Protein 6MX6 (pdb70)

Foldseek 3Di:
DFFFPFWFAFLVGDIDTQLRDDFQGWFAFLVSHTKGWHDKDKDKDFWKWWDWPDPDDITTGHQQFWAWWWFAPVGTDTDIDGNVRLVPDDVVRNQRIWWAFRPCVGTIGTDDMGTHDGMGMDMDTAIDDPQWGAGSVRGIGGD/DFFFPFWFAFLVGDIDTQVPQDQQGWFAFLVSDIKGWHDKDKDKDWWKWWAWPDPDDITTGHQQFKAWWWFADVRTDTDIDGNVRLVPDDVVRNQRIFWAFRVCVGTIGTDDMDTDDGMGMDMDTFIDDPQWGATSRRTIGGD/DFFWQFWFAFLVGDIDTQLRDDFQGWFAFLVSHTKGWHDKDKDKFFWKWWDWPDPDDITTGHQQFKAWWWFFDVGTDTDIDGNVRLVPDDVVRNQRIWWAFRPCVRTIGTPDMDTHDGMGMDMDTAIDDPQWGATSVRTIGGD/DFFFPFWFAFLVRDIDTQLRQDAQGWFAFLVSHTKGWHDKDKDKFFWKWWDFPDPDDITTGHQQFKAWWWFAVVRTDTDIDGNVRLVPDDVVRNQRIWWAFHDCVGTIGTDDMDTHPGMGMDMDTAIDDPQWGAGSVRTIGGD/DFFFPFWFAFLVLDIDTQVRQDAQGWFAFLVSHIKGWHDKDKDKFFWKWWDWPDPDDITTGHQQFWAWWWFAVVRTDTDIDGNVRLVPDDVVRNQRIFWAFRVCVGTIGTPDMGTHDGMGMDMDTAIDDPQWGATSVRGIGGD/DFFFPFWFAFLVGDIDTQLRDDAQGWFAFLVSDTKGWHDKDKDKFFWKWWDFPDPDDITTGHQQFWAWWWFADVRTDTDIDGNVVLVPDDVVRNQRIFWAFRPCVRTIGTPDMDTHPGMGMDMDTAIDDPQWGAGSVRGIGGD

Radius of gyration: 28.95 Å; Cα contacts (8 Å, |Δi|>4): 2302; chains: 6; bounding box: 79×75×74 Å

Organism: Cryptococcus neoformans (strain H99 / ATCC 208821 / CBS 10515 / FGSC 9487) (NCBI:txid235443)

B-factor: mean 30.39, std 11.96, range [11.24, 116.27]

Structure (mmCIF, N/CA/C/O backbone):
data_6MX6
#
_entry.id   6MX6
#
_cell.length_a   63.153
_cell.length_b   63.226
_cell.length_c   80.204
_cell.angle_alpha   103.320
_cell.angle_beta   95.530
_cell.angle_gamma   117.340
#
_symmetry.space_group_name_H-M   'P 1'
#
loop_
_entity.id
_entity.type
_entity.pdbx_description
1 polymer 'Pre-mRNA-processing-splicing factor 8'
2 water water
#
loop_
_atom_site.group_PDB
_atom_site.id
_atom_site.type_symbol
_atom_site.label_atom_id
_atom_site.label_alt_id
_atom_site.label_comp_id
_atom_site.label_asym_id
_atom_site.label_entity_id
_atom_site.label_seq_id
_atom_site.pdbx_PDB_ins_code
_atom_site.Cartn_x
_atom_site.Cartn_y
_atom_site.Cartn_z
_atom_site.occupancy
_atom_site.B_iso_or_equiv
_atom_site.auth_seq_id
_atom_site.auth_comp_id
_atom_site.auth_asym_id
_atom_site.auth_atom_id
_atom_site.pdbx_PDB_model_num
ATOM 1 N N . CYS A 1 5 ? -59.749 78.452 69.213 1.00 26.32 1 CYS A N 1
ATOM 2 C CA . CYS A 1 5 ? -59.465 77.079 68.816 1.00 19.40 1 CYS A CA 1
ATOM 3 C C . CYS A 1 5 ? -60.756 76.367 68.384 1.00 19.86 1 CYS A C 1
ATOM 4 O O . CYS A 1 5 ? -61.844 76.808 68.744 1.00 19.10 1 CYS A O 1
ATOM 7 N N . LEU A 1 6 ? -60.637 75.258 67.651 1.00 15.71 2 LEU A N 1
ATOM 8 C CA . LEU A 1 6 ? -61.769 74.679 66.932 1.00 14.21 2 LEU A CA 1
ATOM 9 C C . LEU A 1 6 ? -62.024 73.240 67.351 1.00 15.49 2 LEU A C 1
ATOM 10 O O . LEU A 1 6 ? -61.101 72.507 67.707 1.00 15.76 2 LEU A O 1
ATOM 15 N N . GLN A 1 7 ? -63.288 72.821 67.263 1.00 14.42 3 GLN A N 1
ATOM 16 C CA . GLN A 1 7 ? -63.620 71.448 67.601 1.00 12.71 3 GLN A CA 1
ATOM 17 C C . GLN A 1 7 ? -62.911 70.484 66.668 1.00 14.23 3 GLN A C 1
ATOM 18 O O . GLN A 1 7 ? -62.825 70.718 65.456 1.00 15.48 3 GLN A O 1
ATOM 24 N N . ASN A 1 8 ? -62.390 69.399 67.238 1.00 17.35 4 ASN A N 1
ATOM 25 C CA . ASN A 1 8 ? -61.804 68.349 66.416 1.00 15.36 4 ASN A CA 1
ATOM 26 C C . ASN A 1 8 ? -62.805 67.863 65.375 1.00 21.59 4 ASN A C 1
ATOM 27 O O . ASN A 1 8 ? -63.995 67.688 65.658 1.00 22.02 4 ASN A O 1
ATOM 32 N N . GLY A 1 9 ? -62.308 67.626 64.172 1.00 18.27 5 GLY A N 1
ATOM 33 C CA . GLY A 1 9 ? -63.148 67.246 63.057 1.00 17.84 5 GLY A CA 1
ATOM 34 C C . GLY A 1 9 ? -63.537 68.395 62.162 1.00 24.35 5 GLY A C 1
ATOM 35 O O . GLY A 1 9 ? -64.181 68.166 61.129 1.00 25.09 5 GLY A O 1
ATOM 36 N N . THR A 1 10 ? -63.170 69.620 62.523 1.00 18.54 6 THR A N 1
ATOM 37 C CA . THR A 1 10 ? -63.380 70.756 61.640 1.00 18.11 6 THR A CA 1
ATOM 38 C C . THR A 1 10 ? -62.483 70.609 60.413 1.00 19.92 6 THR A C 1
ATOM 39 O O . THR A 1 10 ? -61.282 70.355 60.535 1.00 19.04 6 THR A O 1
ATOM 43 N N . ARG A 1 11 ? -63.075 70.752 59.227 1.00 20.56 7 ARG A N 1
ATOM 44 C CA . ARG A 1 11 ? -62.371 70.527 57.967 1.00 21.02 7 ARG A CA 1
ATOM 45 C C . ARG A 1 11 ? -61.834 71.850 57.434 1.00 23.77 7 ARG A C 1
ATOM 46 O O . ARG A 1 11 ? -62.605 72.784 57.185 1.00 21.65 7 ARG A O 1
ATOM 54 N N . LEU A 1 12 ? -60.518 71.927 57.251 1.00 18.77 8 LEU A N 1
ATOM 55 C CA . LEU A 1 12 ? -59.828 73.099 56.741 1.00 17.10 8 LEU A CA 1
ATOM 56 C C . LEU A 1 12 ? -59.228 72.795 55.377 1.00 20.23 8 LEU A C 1
ATOM 57 O O . LEU A 1 12 ? -59.169 71.641 54.946 1.00 21.48 8 LEU A O 1
ATOM 62 N N . LEU A 1 13 ? -58.745 73.846 54.713 1.00 22.36 9 LEU A N 1
ATOM 63 C CA . LEU A 1 13 ? -58.137 73.735 53.387 1.00 22.47 9 LEU A CA 1
ATOM 64 C C . LEU A 1 13 ? -56.627 73.910 53.495 1.00 21.71 9 LEU A C 1
ATOM 65 O O . LEU A 1 13 ? -56.152 74.917 54.031 1.00 26.07 9 LEU A O 1
ATOM 70 N N . ARG A 1 14 ? -55.880 72.932 52.986 1.00 25.19 10 ARG A N 1
ATOM 71 C CA . ARG A 1 14 ? -54.450 73.118 52.789 1.00 25.51 10 ARG A CA 1
ATOM 72 C C . ARG A 1 14 ? -54.198 74.139 51.683 1.00 31.44 10 ARG A C 1
ATOM 73 O O . ARG A 1 14 ? -55.077 74.451 50.874 1.00 28.02 10 ARG A O 1
ATOM 81 N N . ALA A 1 15 ? -52.963 74.646 51.635 1.00 29.51 11 ALA A N 1
ATOM 82 C CA . ALA A 1 15 ? -52.617 75.635 50.618 1.00 24.51 11 ALA A CA 1
ATOM 83 C C . ALA A 1 15 ? -52.802 75.102 49.203 1.00 23.67 11 ALA A C 1
ATOM 84 O O . ALA A 1 15 ? -52.985 75.896 48.274 1.00 37.72 11 ALA A O 1
ATOM 86 N N . ASP A 1 16 ? -52.770 73.785 49.017 1.00 30.96 12 ASP A N 1
ATOM 87 C CA . ASP A 1 16 ? -52.937 73.191 47.696 1.00 34.28 12 ASP A CA 1
ATOM 88 C C . ASP A 1 16 ? -54.391 72.880 47.368 1.00 40.97 12 ASP A C 1
ATOM 89 O O . ASP A 1 16 ? -54.670 72.362 46.280 1.00 41.71 12 ASP A O 1
ATOM 94 N N . GLY A 1 17 ? -55.320 73.173 48.277 1.00 39.42 13 GLY A N 1
ATOM 95 C CA . GLY A 1 17 ? -56.729 72.975 48.033 1.00 35.29 13 GLY A CA 1
ATOM 96 C C . GLY A 1 17 ? -57.306 71.687 48.577 1.00 31.34 13 GLY A C 1
ATOM 97 O O . GLY A 1 17 ? -58.533 71.551 48.604 1.00 33.26 13 GLY A O 1
ATOM 98 N N . SER A 1 18 ? -56.473 70.736 48.990 1.00 34.14 14 SER A N 1
ATOM 99 C CA . SER A 1 18 ? -56.982 69.521 49.607 1.00 27.10 14 SER A CA 1
ATOM 100 C C . SER A 1 18 ? -57.410 69.806 51.047 1.00 25.06 14 SER A C 1
ATOM 101 O O . SER A 1 18 ? -57.029 70.816 51.643 1.00 27.59 14 SER A O 1
ATOM 104 N N . GLU A 1 19 ? -58.216 68.907 51.603 1.00 26.51 15 GLU A N 1
ATOM 105 C CA . GLU A 1 19 ? -58.753 69.102 52.945 1.00 25.74 15 GLU A CA 1
ATOM 106 C C . GLU A 1 19 ? -57.837 68.485 53.996 1.00 28.43 15 GLU A C 1
ATOM 107 O O . GLU A 1 19 ? -57.161 67.488 53.748 1.00 25.60 15 GLU A O 1
ATOM 113 N N . VAL A 1 20 ? -57.842 69.080 55.186 1.00 26.30 16 VAL A N 1
ATOM 114 C CA . VAL A 1 20 ? -57.144 68.537 56.351 1.00 27.08 16 VAL A CA 1
ATOM 115 C C . VAL A 1 20 ? -58.005 68.801 57.580 1.00 28.03 16 VAL A C 1
ATOM 116 O O . VAL A 1 20 ? -58.587 69.880 57.717 1.00 22.31 16 VAL A O 1
ATOM 120 N N . LEU A 1 21 ? -58.119 67.809 58.458 1.00 24.01 17 LEU A N 1
ATOM 121 C CA . LEU A 1 21 ? -58.840 68.032 59.705 1.00 24.77 17 LEU A CA 1
ATOM 122 C C . LEU A 1 21 ? -57.979 68.874 60.639 1.00 30.20 17 LEU A C 1
ATOM 123 O O . LEU A 1 21 ? -56.749 68.792 60.619 1.00 25.56 17 LEU A O 1
ATOM 128 N N . VAL A 1 22 ? -58.636 69.711 61.444 1.00 19.73 18 VAL A N 1
ATOM 129 C CA . VAL A 1 22 ? -57.906 70.685 62.250 1.00 17.79 18 VAL A CA 1
ATOM 130 C C . VAL A 1 22 ? -56.904 69.986 63.164 1.00 20.92 18 VAL A C 1
ATOM 131 O O . VAL A 1 22 ? -55.798 70.490 63.394 1.00 25.59 18 VAL A O 1
ATOM 135 N N . GLU A 1 23 ? -57.261 68.812 63.683 1.00 21.08 19 GLU A N 1
ATOM 136 C CA . GLU A 1 23 ? -56.372 68.101 64.594 1.00 25.72 19 GLU A CA 1
ATOM 137 C C . GLU A 1 23 ? -55.222 67.404 63.877 1.00 22.99 19 GLU A C 1
ATOM 138 O O . GLU A 1 23 ? -54.296 66.933 64.548 1.00 28.56 19 GLU A O 1
ATOM 144 N N . ASP A 1 24 ? -55.253 67.329 62.549 1.00 24.00 20 ASP A N 1
ATOM 145 C CA . ASP A 1 24 ? -54.147 66.777 61.773 1.00 27.73 20 ASP A CA 1
ATOM 146 C C . ASP A 1 24 ? -53.175 67.848 61.299 1.00 26.38 20 ASP A C 1
ATOM 147 O O . ASP A 1 24 ? -52.163 67.515 60.675 1.00 28.99 20 ASP A O 1
ATOM 152 N N . VAL A 1 25 ? -53.459 69.119 61.579 1.00 24.20 21 VAL A N 1
ATOM 153 C CA . VAL A 1 25 ? -52.549 70.203 61.227 1.00 24.41 21 VAL A CA 1
ATOM 154 C C . VAL A 1 25 ? -51.320 70.129 62.119 1.00 28.76 21 VAL A C 1
ATOM 155 O O . VAL A 1 25 ? -51.435 70.090 63.349 1.00 30.57 21 VAL A O 1
ATOM 159 N N . GLN A 1 26 ? -50.140 70.114 61.509 1.00 31.12 22 GLN A N 1
ATOM 160 C CA . GLN A 1 26 ? -48.896 70.013 62.259 1.00 29.74 22 GLN A CA 1
ATOM 161 C C . GLN A 1 26 ? -48.030 71.241 62.017 1.00 31.95 22 GLN A C 1
ATOM 162 O O . GLN A 1 26 ? -48.283 72.035 61.111 1.00 30.18 22 GLN A O 1
ATOM 168 N N . GLU A 1 27 ? -46.993 71.383 62.849 1.00 31.59 23 GLU A N 1
ATOM 169 C CA . GLU A 1 27 ? -46.138 72.566 62.810 1.00 33.60 23 GLU A CA 1
ATOM 170 C C . GLU A 1 27 ? -45.555 72.781 61.416 1.00 25.47 23 GLU A C 1
ATOM 171 O O . GLU A 1 27 ? -45.082 71.840 60.773 1.00 29.64 23 GLU A O 1
ATOM 177 N N . GLY A 1 28 ? -45.595 74.031 60.952 1.00 34.17 24 GLY A N 1
ATOM 178 C CA . GLY A 1 28 ? -45.129 74.382 59.624 1.00 29.89 24 GLY A CA 1
ATOM 179 C C . GLY A 1 28 ? -46.100 74.115 58.489 1.00 38.12 24 GLY A C 1
ATOM 180 O O . GLY A 1 28 ? -45.808 74.503 57.350 1.00 36.33 24 GLY A O 1
ATOM 181 N N . ASP A 1 29 ? -47.241 73.473 58.751 1.00 33.51 25 ASP A N 1
ATOM 182 C CA . ASP A 1 29 ? -48.166 73.112 57.680 1.00 35.89 25 ASP A CA 1
ATOM 183 C C . ASP A 1 29 ? -48.678 74.352 56.952 1.00 25.21 25 ASP A C 1
ATOM 184 O O . ASP A 1 29 ? -48.858 75.421 57.537 1.00 29.13 25 ASP A O 1
ATOM 189 N N . GLN A 1 30 ? -48.915 74.197 55.653 1.00 32.10 26 GLN A N 1
ATOM 190 C CA . GLN A 1 30 ? -49.379 75.288 54.810 1.00 27.60 26 GLN A CA 1
ATOM 191 C C . GLN A 1 30 ? -50.892 75.182 54.639 1.00 26.57 26 GLN A C 1
ATOM 192 O O . GLN A 1 30 ? -51.399 74.150 54.187 1.00 28.97 26 GLN A O 1
ATOM 198 N N . LEU A 1 31 ? -51.598 76.241 55.016 1.00 29.25 27 LEU A N 1
ATOM 199 C CA . LEU A 1 31 ? -53.041 76.384 54.881 1.00 29.43 27 LEU A CA 1
ATOM 200 C C . LEU A 1 31 ? -53.368 77.455 53.851 1.00 33.42 27 LEU A C 1
ATOM 201 O O . LEU A 1 31 ? -52.519 78.255 53.452 1.00 32.54 27 LEU A O 1
ATOM 206 N N . LEU A 1 32 ? -54.634 77.496 53.457 1.00 24.53 28 LEU A N 1
ATOM 207 C CA . LEU A 1 32 ? -55.082 78.423 52.430 1.00 23.33 28 LEU A CA 1
ATOM 208 C C . LEU A 1 32 ? -55.644 79.687 53.075 1.00 32.46 28 LEU A C 1
ATOM 209 O O . LEU A 1 32 ? -56.549 79.615 53.916 1.00 28.39 28 LEU A O 1
ATOM 214 N N . GLY A 1 33 ? -55.107 80.843 52.676 1.00 26.98 29 GLY A N 1
ATOM 215 C CA . GLY A 1 33 ? -55.612 82.129 53.105 1.00 26.84 29 GLY A CA 1
ATOM 216 C C . GLY A 1 33 ? -56.784 82.593 52.265 1.00 29.68 29 GLY A C 1
ATOM 217 O O . GLY A 1 33 ? -57.073 82.068 51.183 1.00 26.72 29 GLY A O 1
ATOM 218 N N . PRO A 1 34 ? -57.483 83.613 52.766 1.00 27.80 30 PRO A N 1
ATOM 219 C CA . PRO A 1 34 ? -58.686 84.090 52.059 1.00 29.80 30 PRO A CA 1
ATOM 220 C C . PRO A 1 34 ? -58.391 84.728 50.712 1.00 43.26 30 PRO A C 1
ATOM 221 O O . PRO A 1 34 ? -59.256 84.694 49.827 1.00 38.57 30 PRO A O 1
ATOM 225 N N . ASP A 1 35 ? -57.204 85.312 50.529 1.00 37.00 31 ASP A N 1
ATOM 226 C CA . ASP A 1 35 ? -56.793 85.875 49.246 1.00 37.23 31 ASP A CA 1
ATOM 227 C C . ASP A 1 35 ? -56.212 84.837 48.295 1.00 43.54 31 ASP A C 1
ATOM 228 O O . ASP A 1 35 ? -55.854 85.189 47.166 1.00 55.03 31 ASP A O 1
ATOM 233 N N . GLY A 1 36 ? -56.087 83.581 48.719 1.00 35.30 32 GLY A N 1
ATOM 234 C CA . GLY A 1 36 ? -55.538 82.530 47.889 1.00 38.33 32 GLY A CA 1
ATOM 235 C C . GLY A 1 36 ? -54.085 82.179 48.155 1.00 36.99 32 GLY A C 1
ATOM 236 O O . GLY A 1 36 ? -53.607 81.170 47.624 1.00 37.10 32 GLY A O 1
ATOM 237 N N . THR A 1 37 ? -53.372 82.963 48.962 1.00 37.30 33 THR A N 1
ATOM 238 C CA . THR A 1 37 ? -51.968 82.685 49.229 1.00 34.60 33 THR A CA 1
ATOM 239 C C . THR A 1 37 ? -51.814 81.773 50.448 1.00 43.36 33 THR A C 1
ATOM 240 O O . THR A 1 37 ? -52.780 81.417 51.127 1.00 37.02 33 THR A O 1
ATOM 244 N N . SER A 1 38 ? -50.572 81.400 50.733 1.00 34.15 34 SER A N 1
ATOM 245 C CA . SER A 1 38 ? -50.265 80.440 51.779 1.00 36.80 34 SER A CA 1
ATOM 246 C C . SER A 1 38 ? -50.318 81.073 53.165 1.00 30.09 34 SER A C 1
ATOM 247 O O . SER A 1 38 ? -50.181 82.286 53.341 1.00 38.68 34 SER A O 1
ATOM 250 N N . ARG A 1 39 ? -50.522 80.213 54.160 1.00 31.45 35 ARG A N 1
ATOM 251 C CA . ARG A 1 39 ? -50.462 80.573 55.568 1.00 37.23 35 ARG A CA 1
ATOM 252 C C . ARG A 1 39 ? -49.725 79.460 56.290 1.00 31.04 35 ARG A C 1
ATOM 253 O O . ARG A 1 39 ? -49.971 78.284 56.030 1.00 40.69 35 ARG A O 1
ATOM 261 N N . THR A 1 40 ? -48.808 79.818 57.175 1.00 29.82 36 THR A N 1
ATOM 262 C CA . THR A 1 40 ? -48.062 78.826 57.935 1.00 34.58 36 THR A CA 1
ATOM 263 C C . THR A 1 40 ? -48.681 78.690 59.320 1.00 27.27 36 THR A C 1
ATOM 264 O O . THR A 1 40 ? -48.950 79.695 59.984 1.00 28.40 36 THR A O 1
ATOM 268 N N . ALA A 1 41 ? -48.916 77.453 59.739 1.00 30.92 37 ALA A N 1
ATOM 269 C CA . ALA A 1 41 ? -49.449 77.160 61.061 1.00 32.20 37 ALA A CA 1
ATOM 270 C C . ALA A 1 41 ? -48.318 76.811 62.018 1.00 31.28 37 ALA A C 1
ATOM 271 O O . ALA A 1 41 ? -47.330 76.175 61.640 1.00 30.20 37 ALA A O 1
ATOM 273 N N . SER A 1 42 ? -48.472 77.232 63.272 1.00 34.20 38 SER A N 1
ATOM 274 C CA . SER A 1 42 ? -47.500 76.894 64.302 1.00 38.73 38 SER A CA 1
ATOM 275 C C . SER A 1 42 ? -48.198 76.834 65.652 1.00 32.62 38 SER A C 1
ATOM 276 O O . SER A 1 42 ? -49.373 77.183 65.785 1.00 27.48 38 SER A O 1
ATOM 279 N N . LYS A 1 43 ? -47.453 76.374 66.657 1.00 29.99 39 LYS A N 1
ATOM 280 C CA . LYS A 1 43 ? -47.918 76.378 68.045 1.00 31.16 39 LYS A CA 1
ATOM 281 C C . LYS A 1 43 ? -49.185 75.532 68.205 1.00 23.85 39 LYS A C 1
ATOM 282 O O . LYS A 1 43 ? -50.192 75.976 68.752 1.00 24.15 39 LYS A O 1
ATOM 288 N N . ILE A 1 44 ? -49.096 74.285 67.746 1.00 27.59 40 ILE A N 1
ATOM 289 C CA . ILE A 1 44 ? -50.207 73.339 67.835 1.00 28.44 40 ILE A CA 1
ATOM 290 C C . ILE A 1 44 ? -50.521 73.065 69.301 1.00 30.73 40 ILE A C 1
ATOM 291 O O . ILE A 1 44 ? -49.659 72.617 70.063 1.00 26.15 40 ILE A O 1
ATOM 296 N N . VAL A 1 45 ? -51.773 73.293 69.697 1.00 22.05 41 VAL A N 1
ATOM 297 C CA . VAL A 1 45 ? -52.205 73.031 71.063 1.00 19.30 41 VAL A CA 1
ATOM 298 C C . VAL A 1 45 ? -53.520 72.262 71.024 1.00 29.29 41 VAL A C 1
ATOM 299 O O . VAL A 1 45 ? -54.248 72.285 70.030 1.00 23.38 41 VAL A O 1
ATOM 303 N N . ARG A 1 46 ? -53.813 71.554 72.114 1.00 20.70 42 ARG A N 1
ATOM 304 C CA . ARG A 1 46 ? -55.031 70.754 72.171 1.00 20.15 42 ARG A CA 1
ATOM 305 C C . ARG A 1 46 ? -55.621 70.803 73.569 1.00 23.23 42 ARG A C 1
ATOM 306 O O . ARG A 1 46 ? -54.909 70.988 74.558 1.00 17.51 42 ARG A O 1
ATOM 314 N N . GLY A 1 47 ? -56.931 70.615 73.642 1.00 19.60 43 GLY A N 1
ATOM 315 C CA . GLY A 1 47 ? -57.550 70.512 74.948 1.00 21.53 43 GLY A CA 1
ATOM 316 C C . GLY A 1 47 ? -58.937 69.932 74.814 1.00 19.30 43 GLY A C 1
ATOM 317 O O . GLY A 1 47 ? -59.304 69.412 73.764 1.00 17.05 43 GLY A O 1
ATOM 318 N N . GLU A 1 48 ? -59.699 70.028 75.904 1.00 17.35 44 GLU A N 1
ATOM 319 C CA . GLU A 1 48 ? -61.047 69.478 75.956 1.00 17.89 44 GLU A CA 1
ATOM 320 C C . GLU A 1 48 ? -61.902 70.355 76.854 1.00 23.01 44 GLU A C 1
ATOM 321 O O . GLU A 1 48 ? -61.546 70.570 78.015 1.00 21.67 44 GLU A O 1
ATOM 327 N N . GLU A 1 49 ? -63.025 70.846 76.333 1.00 16.60 45 GLU A N 1
ATOM 328 C CA . GLU A 1 49 ? -63.881 71.690 77.162 1.00 19.52 45 GLU A CA 1
ATOM 329 C C . GLU A 1 49 ? -65.235 71.843 76.490 1.00 17.03 45 GLU A C 1
ATOM 330 O O . GLU A 1 49 ? -65.432 71.432 75.345 1.00 15.28 45 GLU A O 1
ATOM 336 N N . ARG A 1 50 ? -66.173 72.434 77.227 1.00 16.57 46 ARG A N 1
ATOM 337 C CA . ARG A 1 50 ? -67.470 72.759 76.645 1.00 14.77 46 ARG A CA 1
ATOM 338 C C . ARG A 1 50 ? -67.307 73.885 75.636 1.00 15.06 46 ARG A C 1
ATOM 339 O O . ARG A 1 50 ? -66.890 74.989 75.992 1.00 18.14 46 ARG A O 1
ATOM 347 N N . LEU A 1 51 ? -67.655 73.614 74.382 1.00 13.25 47 LEU A N 1
ATOM 348 C CA . LEU A 1 51 ? -67.466 74.567 73.300 1.00 11.68 47 LEU A CA 1
ATOM 349 C C . LEU A 1 51 ? -68.771 75.299 73.003 1.00 14.46 47 LEU A C 1
ATOM 350 O O . LEU A 1 51 ? -69.843 74.944 73.493 1.00 18.27 47 LEU A O 1
ATOM 355 N N . TYR A 1 52 ? -68.668 76.326 72.171 1.00 13.47 48 TYR A N 1
ATOM 356 C CA . TYR A 1 52 ? -69.829 77.043 71.672 1.00 12.84 48 TYR A CA 1
ATOM 357 C C . TYR A 1 52 ? -70.132 76.563 70.265 1.00 16.66 48 TYR A C 1
ATOM 358 O O . TYR A 1 52 ? -69.220 76.450 69.442 1.00 14.76 48 TYR A O 1
ATOM 367 N N . ARG A 1 53 ? -71.409 76.289 70.002 1.00 14.43 49 ARG A N 1
ATOM 368 C CA . ARG A 1 53 ? -71.887 75.912 68.676 1.00 12.61 49 ARG A CA 1
ATOM 369 C C . ARG A 1 53 ? -72.560 77.120 68.037 1.00 16.28 49 ARG A C 1
ATOM 370 O O . ARG A 1 53 ? -73.501 77.688 68.608 1.00 14.08 49 ARG A O 1
ATOM 378 N N . ILE A 1 54 ? -72.080 77.504 66.857 1.00 16.81 50 ILE A N 1
ATOM 379 C CA . ILE A 1 54 ? -72.631 78.600 66.072 1.00 17.62 50 ILE A CA 1
ATOM 380 C C . ILE A 1 54 ? -73.339 77.998 64.872 1.00 15.81 50 ILE A C 1
ATOM 381 O O . ILE A 1 54 ? -72.725 77.264 64.080 1.00 17.39 50 ILE A O 1
ATOM 386 N N . LYS A 1 55 ? -74.633 78.301 64.745 1.00 15.17 51 LYS A N 1
ATOM 387 C CA . LYS A 1 55 ? -75.453 77.877 63.616 1.00 16.48 51 LYS A CA 1
ATOM 388 C C . LYS A 1 55 ? -75.888 79.091 62.812 1.00 15.93 51 LYS A C 1
ATOM 389 O O . LYS A 1 55 ? -76.315 80.105 63.383 1.00 18.16 51 LYS A O 1
ATOM 395 N N . THR A 1 56 ? -75.834 78.951 61.487 1.00 15.00 52 THR A N 1
ATOM 396 C CA . THR A 1 56 ? -76.239 79.999 60.565 1.00 17.12 52 THR A CA 1
ATOM 397 C C . THR A 1 56 ? -77.625 79.703 60.002 1.00 20.98 52 THR A C 1
ATOM 398 O O . THR A 1 56 ? -78.095 78.564 60.007 1.00 17.78 52 THR A O 1
ATOM 402 N N . HIS A 1 57 ? -78.290 80.762 59.545 1.00 16.00 53 HIS A N 1
ATOM 403 C CA . HIS A 1 57 ? -79.502 80.579 58.751 1.00 16.31 53 HIS A CA 1
ATOM 404 C C . HIS A 1 57 ? -79.204 79.767 57.504 1.00 23.01 53 HIS A C 1
ATOM 405 O O . HIS A 1 57 ? -79.968 78.863 57.138 1.00 21.49 53 HIS A O 1
ATOM 412 N N . GLU A 1 58 ? -78.106 80.090 56.831 1.00 19.82 54 GLU A N 1
ATOM 413 C CA . GLU A 1 58 ? -77.720 79.412 55.605 1.00 22.14 54 GLU A CA 1
ATOM 414 C C . GLU A 1 58 ? -77.321 77.966 55.892 1.00 25.52 54 GLU A C 1
ATOM 415 O O . GLU A 1 58 ? -76.853 77.634 56.981 1.00 23.94 54 GLU A O 1
ATOM 421 N N . GLY A 1 59 ? -77.508 77.103 54.896 1.00 18.20 55 GLY A N 1
ATOM 422 C CA . GLY A 1 59 ? -77.241 75.690 55.070 1.00 23.46 55 GLY A CA 1
ATOM 423 C C . GLY A 1 59 ? -75.771 75.333 54.991 1.00 27.57 55 GLY A C 1
ATOM 424 O O . GLY A 1 59 ? -75.339 74.632 54.073 1.00 31.74 55 GLY A O 1
ATOM 425 N N . LEU A 1 60 ? -74.993 75.818 55.949 1.00 22.40 56 LEU A N 1
ATOM 426 C CA . LEU A 1 60 ? -73.574 75.512 56.060 1.00 26.09 56 LEU A CA 1
ATOM 427 C C . LEU A 1 60 ? -73.343 74.791 57.379 1.00 27.56 56 LEU A C 1
ATOM 428 O O . LEU A 1 60 ? -74.130 74.924 58.317 1.00 21.03 56 LEU A O 1
ATOM 433 N N . GLU A 1 61 ? -72.246 74.037 57.448 1.00 23.14 57 GLU A N 1
ATOM 434 C CA . GLU A 1 61 ? -71.919 73.291 58.660 1.00 21.43 57 GLU A CA 1
ATOM 435 C C . GLU A 1 61 ? -71.753 74.222 59.852 1.00 17.75 57 GLU A C 1
ATOM 436 O O . GLU A 1 61 ? -71.199 75.316 59.729 1.00 19.38 57 GLU A O 1
ATOM 442 N N . ASP A 1 62 ? -72.240 73.782 61.014 1.00 16.11 58 ASP A N 1
ATOM 443 C CA . ASP A 1 62 ? -72.048 74.552 62.239 1.00 18.12 58 ASP A CA 1
ATOM 444 C C . ASP A 1 62 ? -70.561 74.777 62.498 1.00 16.84 58 ASP A C 1
ATOM 445 O O . ASP A 1 62 ? -69.726 73.917 62.217 1.00 19.59 58 ASP A O 1
ATOM 450 N N . LEU A 1 63 ? -70.237 75.929 63.079 1.00 16.10 59 LEU A N 1
ATOM 451 C CA . LEU A 1 63 ? -68.881 76.200 63.554 1.00 16.31 59 LEU A CA 1
ATOM 452 C C . LEU A 1 63 ? -68.849 75.980 65.060 1.00 17.33 59 LEU A C 1
ATOM 453 O O . LEU A 1 63 ? -69.628 76.597 65.787 1.00 16.17 59 LEU A O 1
ATOM 458 N N . VAL A 1 64 ? -67.957 75.115 65.542 1.00 13.19 60 VAL A N 1
ATOM 459 C CA . VAL A 1 64 ? -67.919 74.793 66.969 1.00 12.51 60 VAL A CA 1
ATOM 460 C C . VAL A 1 64 ? -66.533 75.145 67.490 1.00 17.55 60 VAL A C 1
ATOM 461 O O . VAL A 1 64 ? -65.532 74.658 66.957 1.00 14.34 60 VAL A O 1
ATOM 465 N N . CYS A 1 65 ? -66.470 75.992 68.517 1.00 17.43 61 CYS A N 1
ATOM 466 C CA . CYS A 1 65 ? -65.182 76.568 68.892 1.00 17.97 61 CYS A CA 1
ATOM 467 C C . CYS A 1 65 ? -65.157 77.017 70.350 1.00 20.00 61 CYS A C 1
ATOM 468 O O . CYS A 1 65 ? -66.183 77.102 71.021 1.00 14.80 61 CYS A O 1
ATOM 471 N N . THR A 1 66 ? -63.957 77.317 70.842 1.00 15.82 62 THR A N 1
ATOM 472 C CA . THR A 1 66 ? -63.809 77.675 72.247 1.00 16.59 62 THR A CA 1
ATOM 473 C C . THR A 1 66 ? -64.328 79.081 72.526 1.00 17.07 62 THR A C 1
ATOM 474 O O . THR A 1 66 ? -64.486 79.913 71.626 1.00 17.29 62 THR A O 1
ATOM 478 N N . HIS A 1 67 ? -64.543 79.353 73.818 1.00 19.46 63 HIS A N 1
ATOM 479 C CA . HIS A 1 67 ? -65.071 80.647 74.233 1.00 16.78 63 HIS A CA 1
ATOM 480 C C . HIS A 1 67 ? -64.123 81.791 73.889 1.00 20.82 63 HIS A C 1
ATOM 481 O O . HIS A 1 67 ? -64.572 82.921 73.682 1.00 23.52 63 HIS A O 1
ATOM 488 N N . ASN A 1 68 ? -62.820 81.535 73.826 1.00 21.97 64 ASN A N 1
ATOM 489 C CA . ASN A 1 68 ? -61.879 82.603 73.509 1.00 23.55 64 ASN A CA 1
ATOM 490 C C . ASN A 1 68 ? -61.513 82.645 72.034 1.00 30.15 64 ASN A C 1
ATOM 491 O O . ASN A 1 68 ? -60.676 83.463 71.635 1.00 25.42 64 ASN A O 1
ATOM 496 N N . HIS A 1 69 ? -62.120 81.791 71.218 1.00 22.45 65 HIS A N 1
ATOM 497 C CA . HIS A 1 69 ? -61.847 81.820 69.792 1.00 23.15 65 HIS A CA 1
ATOM 498 C C . HIS A 1 69 ? -62.293 83.150 69.196 1.00 21.92 65 HIS A C 1
ATOM 499 O O . HIS A 1 69 ? -63.296 83.731 69.612 1.00 22.51 65 HIS A O 1
ATOM 506 N N . ILE A 1 70 ? -61.525 83.650 68.236 1.00 18.40 66 ILE A N 1
ATOM 507 C CA . ILE A 1 70 ? -61.799 84.942 67.615 1.00 24.00 66 ILE A CA 1
ATOM 508 C C . ILE A 1 70 ? -62.573 84.699 66.328 1.00 19.98 66 ILE A C 1
ATOM 509 O O . ILE A 1 70 ? -62.120 83.950 65.461 1.00 22.33 66 ILE A O 1
ATOM 514 N N . LEU A 1 71 ? -63.736 85.329 66.202 1.00 19.71 67 LEU A N 1
ATOM 515 C CA . LEU A 1 71 ? -64.512 85.319 64.967 1.00 18.99 67 LEU A CA 1
ATOM 516 C C . LEU A 1 71 ? -64.126 86.520 64.110 1.00 20.78 67 LEU A C 1
ATOM 517 O O . LEU A 1 71 ? -64.093 87.655 64.599 1.00 29.40 67 LEU A O 1
ATOM 522 N N . SER A 1 72 ? -63.832 86.264 62.841 1.00 23.38 68 SER A N 1
ATOM 523 C CA . SER A 1 72 ? -63.624 87.326 61.867 1.00 24.81 68 SER A CA 1
ATOM 524 C C . SER A 1 72 ? -64.953 87.589 61.177 1.00 25.81 68 SER A C 1
ATOM 525 O O . SER A 1 72 ? -65.518 86.692 60.552 1.00 25.02 68 SER A O 1
ATOM 528 N N . MET A 1 73 ? -65.456 88.811 61.302 1.00 23.52 69 MET A N 1
ATOM 529 C CA . MET A 1 73 ? -66.807 89.146 60.912 1.00 23.19 69 MET A CA 1
ATOM 530 C C . MET A 1 73 ? -66.806 90.426 60.092 1.00 27.67 69 MET A C 1
ATOM 531 O O . MET A 1 73 ? -65.798 91.136 59.987 1.00 24.81 69 MET A O 1
ATOM 536 N N . TYR A 1 74 ? -67.962 90.689 59.494 1.00 28.38 70 TYR A N 1
ATOM 537 C CA . TYR A 1 74 ? -68.295 91.971 58.896 1.00 27.76 70 TYR A CA 1
ATOM 538 C C . TYR A 1 74 ? -69.421 92.587 59.711 1.00 31.22 70 TYR A C 1
ATOM 539 O O . TYR A 1 74 ? -70.395 91.905 60.040 1.00 32.00 70 TYR A O 1
ATOM 548 N N . LYS A 1 75 ? -69.285 93.864 60.040 1.00 30.37 71 LYS A N 1
ATOM 549 C CA . LYS A 1 75 ? -70.293 94.594 60.793 1.00 33.96 71 LYS A CA 1
ATOM 550 C C . LYS A 1 75 ? -70.917 95.667 59.911 1.00 33.86 71 LYS A C 1
ATOM 551 O O . LYS A 1 75 ? -70.216 96.335 59.147 1.00 35.25 71 LYS A O 1
ATOM 557 N N . GLU A 1 76 ? -72.234 95.828 60.024 1.00 36.08 72 GLU A N 1
ATOM 558 C CA . GLU A 1 76 ? -72.956 96.786 59.198 1.00 48.26 72 GLU A CA 1
ATOM 559 C C . GLU A 1 76 ? -72.586 98.220 59.567 1.00 51.28 72 GLU A C 1
ATOM 560 O O . GLU A 1 76 ? -72.250 98.527 60.715 1.00 47.02 72 GLU A O 1
ATOM 566 N N . ARG A 1 77 ? -72.659 99.098 58.566 1.00 52.58 73 ARG A N 1
ATOM 567 C CA . ARG A 1 77 ? -72.379 100.531 58.704 1.00 62.96 73 ARG A CA 1
ATOM 568 C C . ARG A 1 77 ? -71.002 100.798 59.307 1.00 59.93 73 ARG A C 1
ATOM 569 O O . ARG A 1 77 ? -70.070 101.181 58.598 1.00 62.57 73 ARG A O 1
ATOM 577 N N . GLU A 1 94 ? -67.768 100.222 51.756 1.00 70.95 90 GLU A N 1
ATOM 578 C CA . GLU A 1 94 ? -68.967 99.518 51.316 1.00 70.46 90 GLU A CA 1
ATOM 579 C C . GLU A 1 94 ? -70.050 99.548 52.392 1.00 63.75 90 GLU A C 1
ATOM 580 O O . GLU A 1 94 ? -70.291 100.576 53.024 1.00 63.51 90 GLU A O 1
ATOM 586 N N . SER A 1 95 ? -70.694 98.403 52.604 1.00 67.44 91 SER A N 1
ATOM 587 C CA . SER A 1 95 ? -71.774 98.280 53.571 1.00 64.19 91 SER A CA 1
ATOM 588 C C . SER A 1 95 ? -71.304 97.813 54.938 1.00 48.68 91 SER A C 1
ATOM 589 O O . SER A 1 95 ? -71.990 98.080 55.932 1.00 44.02 91 SER A O 1
ATOM 592 N N . HIS A 1 96 ? -70.158 97.137 55.007 1.00 47.42 92 HIS A N 1
ATOM 593 C CA . HIS A 1 96 ? -69.696 96.471 56.216 1.00 47.13 92 HIS A CA 1
ATOM 594 C C . HIS A 1 96 ? -68.204 96.707 56.409 1.00 40.92 92 HIS A C 1
ATOM 595 O O . HIS A 1 96 ? -67.451 96.801 55.436 1.00 47.09 92 HIS A O 1
ATOM 602 N N . GLU A 1 97 ? -67.783 96.789 57.669 1.00 43.14 93 GLU A N 1
ATOM 603 C CA . GLU A 1 97 ? -66.380 96.889 58.042 1.00 36.98 93 GLU A CA 1
ATOM 604 C C . GLU A 1 97 ? -65.922 95.582 58.680 1.00 40.95 93 GLU A C 1
ATOM 605 O O . GLU A 1 97 ? -66.701 94.888 59.340 1.00 32.47 93 GLU A O 1
ATOM 611 N N . ARG A 1 98 ? -64.651 95.248 58.469 1.00 34.35 94 ARG A N 1
ATOM 612 C CA . ARG A 1 98 ? -64.080 94.044 59.059 1.00 33.13 94 ARG A CA 1
ATOM 613 C C . ARG A 1 98 ? -63.879 94.245 60.556 1.00 34.20 94 ARG A C 1
ATOM 614 O O . ARG A 1 98 ? -63.363 95.283 60.979 1.00 35.51 94 ARG A O 1
ATOM 622 N N . VAL A 1 99 ? -64.305 93.266 61.363 1.00 29.71 95 VAL A N 1
ATOM 623 C CA . VAL A 1 99 ? -64.114 93.309 62.816 1.00 32.40 95 VAL A CA 1
ATOM 624 C C . VAL A 1 99 ? -63.785 91.910 63.321 1.00 29.45 95 VAL A C 1
ATOM 625 O O . VAL A 1 99 ? -64.376 90.922 62.874 1.00 35.92 95 VAL A O 1
ATOM 629 N N . ASP A 1 100 ? -62.866 91.823 64.277 1.00 27.07 96 ASP A N 1
ATOM 630 C CA . ASP A 1 100 ? -62.588 90.577 64.980 1.00 29.22 96 ASP A CA 1
ATOM 631 C C . ASP A 1 100 ? -63.190 90.667 66.376 1.00 29.94 96 ASP A C 1
ATOM 632 O O . ASP A 1 100 ? -63.028 91.683 67.059 1.00 33.35 96 ASP A O 1
ATOM 637 N N . VAL A 1 101 ? -63.888 89.617 66.799 1.00 27.70 97 VAL A N 1
ATOM 638 C CA . VAL A 1 101 ? -64.517 89.620 68.118 1.00 22.15 97 VAL A CA 1
ATOM 639 C C . VAL A 1 101 ? -64.454 88.219 68.709 1.00 27.72 97 VAL A C 1
ATOM 640 O O . VAL A 1 101 ? -64.706 87.232 68.015 1.00 22.70 97 VAL A O 1
ATOM 644 N N . THR A 1 102 ? -64.093 88.123 69.987 1.00 22.94 98 THR A N 1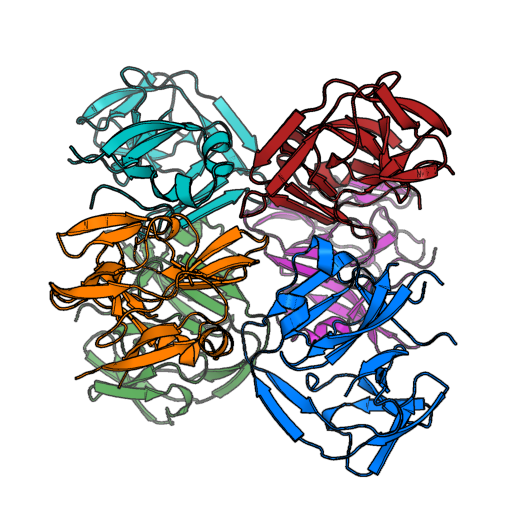
ATOM 645 C CA . THR A 1 102 ? -64.059 86.806 70.601 1.00 21.47 98 THR A CA 1
ATOM 646 C C . THR A 1 102 ? -65.477 86.278 70.776 1.00 22.71 98 THR A C 1
ATOM 647 O O . THR A 1 102 ? -66.444 87.042 70.865 1.00 20.55 98 THR A O 1
ATOM 651 N N . VAL A 1 103 ? -65.590 84.948 70.815 1.00 21.24 99 VAL A N 1
ATOM 652 C CA . VAL A 1 103 ? -66.881 84.314 71.059 1.00 22.66 99 VAL A CA 1
ATOM 653 C C . VAL A 1 103 ? -67.474 84.796 72.381 1.00 22.62 99 VAL A C 1
ATOM 654 O O . VAL A 1 103 ? -68.677 85.047 72.472 1.00 24.40 99 VAL A O 1
ATOM 658 N N . ASP A 1 104 ? -66.645 84.962 73.419 1.00 17.30 100 ASP A N 1
ATOM 659 C CA . ASP A 1 104 ? -67.166 85.415 74.715 1.00 20.93 100 ASP A CA 1
ATOM 660 C C . ASP A 1 104 ? -67.860 86.772 74.593 1.00 28.30 100 ASP A C 1
ATOM 661 O O . ASP A 1 104 ? -69.000 86.964 75.062 1.00 27.97 100 ASP A O 1
ATOM 666 N N . ASP A 1 105 ? -67.180 87.722 73.944 1.00 24.98 101 ASP A N 1
ATOM 667 C CA . ASP A 1 105 ? -67.705 89.074 73.817 1.00 22.07 101 ASP A CA 1
ATOM 668 C C . ASP A 1 105 ? -68.932 89.104 72.923 1.00 25.95 101 ASP A C 1
ATOM 669 O O . ASP A 1 105 ? -69.886 89.842 73.195 1.00 27.77 101 ASP A O 1
ATOM 674 N N . PHE A 1 106 ? -68.926 88.309 71.850 1.00 21.61 102 PHE A N 1
ATOM 675 C CA . PHE A 1 106 ? -70.073 88.263 70.952 1.00 20.80 102 PHE A CA 1
ATOM 676 C C . PHE A 1 106 ? -71.288 87.667 71.647 1.00 20.59 102 PHE A C 1
ATOM 677 O O . PHE A 1 106 ? -72.400 88.193 71.540 1.00 21.77 102 PHE A O 1
ATOM 685 N N . VAL A 1 107 ? -71.081 86.565 72.372 1.00 20.06 103 VAL A N 1
ATOM 686 C CA . VAL A 1 107 ? -72.155 85.912 73.114 1.00 20.40 103 VAL A CA 1
ATOM 687 C C . VAL A 1 107 ? -72.812 86.894 74.073 1.00 27.23 103 VAL A C 1
ATOM 688 O O . VAL A 1 107 ? -74.040 86.887 74.252 1.00 23.44 103 VAL A O 1
ATOM 692 N N . ARG A 1 108 ? -72.012 87.758 74.699 1.00 23.19 104 ARG A N 1
ATOM 693 C CA . ARG A 1 108 ? -72.612 88.651 75.686 1.00 28.24 104 ARG A CA 1
ATOM 694 C C . ARG A 1 108 ? -73.296 89.877 75.085 1.00 27.06 104 ARG A C 1
ATOM 695 O O . ARG A 1 108 ? -74.003 90.582 75.814 1.00 23.85 104 ARG A O 1
ATOM 703 N N . LEU A 1 109 ? -73.134 90.140 73.788 1.00 22.81 105 LEU A N 1
ATOM 704 C CA . LEU A 1 109 ? -73.793 91.283 73.170 1.00 23.06 105 LEU A CA 1
ATOM 705 C C . LEU A 1 109 ? -75.307 91.079 73.125 1.00 22.81 105 LEU A C 1
ATOM 706 O O . LEU A 1 109 ? -75.790 89.950 73.011 1.00 25.26 105 LEU A O 1
ATOM 711 N N . PRO A 1 110 ? -76.085 92.156 73.210 1.00 21.86 106 PRO A N 1
ATOM 712 C CA . PRO A 1 110 ? -77.530 92.017 73.026 1.00 22.29 106 PRO A CA 1
ATOM 713 C C . PRO A 1 110 ? -77.836 91.621 71.592 1.00 23.18 106 PRO A C 1
ATOM 714 O O . PRO A 1 110 ? -77.115 91.986 70.663 1.00 25.49 106 PRO A O 1
ATOM 718 N N . GLN A 1 111 ? -78.912 90.847 71.421 1.00 22.46 107 GLN A N 1
ATOM 719 C CA . GLN A 1 111 ? -79.184 90.249 70.113 1.00 23.97 107 GLN A CA 1
ATOM 720 C C . GLN A 1 111 ? -79.353 91.302 69.026 1.00 26.93 107 GLN A C 1
ATOM 721 O O . GLN A 1 111 ? -79.016 91.056 67.858 1.00 23.30 107 GLN A O 1
ATOM 727 N N . GLN A 1 112 ? -79.862 92.482 69.384 1.00 25.01 108 GLN A N 1
ATOM 728 C CA . GLN A 1 112 ? -79.957 93.548 68.399 1.00 26.96 108 GLN A CA 1
ATOM 729 C C . GLN A 1 112 ? -78.584 94.018 67.944 1.00 30.95 108 GLN A C 1
ATOM 730 O O . GLN A 1 112 ? -78.433 94.457 66.799 1.00 35.98 108 GLN A O 1
ATOM 736 N N . GLU A 1 113 ? -77.576 93.945 68.814 1.00 27.11 109 GLU A N 1
ATOM 737 C CA . GLU A 1 113 ? -76.218 94.216 68.360 1.00 29.22 109 GLU A CA 1
ATOM 738 C C . GLU A 1 113 ? -75.657 93.032 67.585 1.00 26.12 109 GLU A C 1
ATOM 739 O O . GLU A 1 113 ? -75.001 93.221 66.554 1.00 24.99 109 GLU A O 1
ATOM 745 N N . GLN A 1 114 ? -75.925 91.806 68.054 1.00 18.37 110 GLN A N 1
ATOM 746 C CA . GLN A 1 114 ? -75.387 90.624 67.384 1.00 21.81 110 GLN A CA 1
ATOM 747 C C . GLN A 1 114 ? -75.802 90.576 65.920 1.00 22.05 110 GLN A C 1
ATOM 748 O O . GLN A 1 114 ? -74.996 90.211 65.057 1.00 24.67 110 GLN A O 1
ATOM 754 N N . GLN A 1 115 ? -77.056 90.937 65.620 1.00 23.92 111 GLN A N 1
ATOM 755 C CA . GLN A 1 115 ? -77.542 90.811 64.247 1.00 29.19 111 GLN A CA 1
ATOM 756 C C . GLN A 1 115 ? -76.793 91.705 63.260 1.00 28.63 111 GLN A C 1
ATOM 757 O O . GLN A 1 115 ? -76.919 91.498 62.047 1.00 27.20 111 GLN A O 1
ATOM 763 N N . LYS A 1 116 ? -76.027 92.685 63.741 1.00 24.74 112 LYS A N 1
ATOM 764 C CA . LYS A 1 116 ? -75.228 93.538 62.867 1.00 27.57 112 LYS A CA 1
ATOM 765 C C . LYS A 1 116 ? -73.981 92.843 62.347 1.00 28.91 112 LYS A C 1
ATOM 766 O O . LYS A 1 116 ? -73.378 93.323 61.380 1.00 26.90 112 LYS A O 1
ATOM 772 N N . TYR A 1 117 ? -73.574 91.741 62.969 1.00 22.49 113 TYR A N 1
ATOM 773 C CA . TYR A 1 117 ? -72.336 91.055 62.630 1.00 25.45 113 TYR A CA 1
ATOM 774 C C . TYR A 1 117 ? -72.637 89.842 61.766 1.00 29.31 113 TYR A C 1
ATOM 775 O O . TYR A 1 117 ? -73.602 89.114 62.015 1.00 28.27 113 TYR A O 1
ATOM 784 N N . LYS A 1 118 ? -71.789 89.609 60.770 1.00 22.01 114 LYS A N 1
ATOM 785 C CA . LYS A 1 118 ? -71.960 88.480 59.874 1.00 19.73 114 LYS A CA 1
ATOM 786 C C . LYS A 1 118 ? -70.642 87.741 59.710 1.00 22.51 114 LYS A C 1
ATOM 787 O O . LYS A 1 118 ? -69.583 88.364 59.615 1.00 22.35 114 LYS A O 1
ATOM 793 N N . LEU A 1 119 ? -70.713 86.411 59.698 1.00 22.00 115 LEU A N 1
ATOM 794 C CA . LEU A 1 119 ? -69.604 85.614 59.203 1.00 19.33 115 LEU A CA 1
ATOM 795 C C . LEU A 1 119 ? -69.515 85.766 57.683 1.00 20.93 115 LEU A C 1
ATOM 796 O O . LEU A 1 119 ? -70.417 86.304 57.040 1.00 22.72 115 LEU A O 1
ATOM 801 N N . PHE A 1 120 ? -68.412 85.301 57.096 1.00 19.64 116 PHE A N 1
ATOM 802 C CA . PHE A 1 120 ? -68.298 85.457 55.652 1.00 18.33 116 PHE A CA 1
ATOM 803 C C . PHE A 1 120 ? -67.368 84.412 55.059 1.00 23.02 116 PHE A C 1
ATOM 804 O O . PHE A 1 120 ? -66.532 83.818 55.744 1.00 20.59 116 PHE A O 1
ATOM 812 N N . ARG A 1 121 ? -67.537 84.206 53.758 1.00 22.04 117 ARG A N 1
ATOM 813 C CA . ARG A 1 121 ? -66.704 83.336 52.954 1.00 25.02 117 ARG A CA 1
ATOM 814 C C . ARG A 1 121 ? -65.895 84.189 51.988 1.00 31.07 117 ARG A C 1
ATOM 815 O O . ARG A 1 121 ? -66.264 85.322 51.671 1.00 29.68 117 ARG A O 1
ATOM 823 N N . SER A 1 122 ? -64.780 83.640 51.520 1.00 28.22 118 SER A N 1
ATOM 824 C CA . SER A 1 122 ? -63.901 84.394 50.639 1.00 30.26 118 SER A CA 1
ATOM 825 C C . SER A 1 122 ? -64.467 84.413 49.224 1.00 41.38 118 SER A C 1
ATOM 826 O O . SER A 1 122 ? -64.716 83.359 48.629 1.00 35.34 118 SER A O 1
ATOM 829 N N . THR A 1 123 ? -64.667 85.613 48.687 1.00 50.20 119 THR A N 1
ATOM 830 C CA . THR A 1 123 ? -65.171 85.745 47.327 1.00 55.70 119 THR A CA 1
ATOM 831 C C . THR A 1 123 ? -64.200 85.105 46.343 1.00 62.59 119 THR A C 1
ATOM 832 O O . THR A 1 123 ? -62.991 85.354 46.393 1.00 66.60 119 THR A O 1
ATOM 836 N N . ASP A 1 124 ? -64.736 84.265 45.461 1.00 71.03 120 ASP A N 1
ATOM 837 C CA . ASP A 1 124 ? -63.939 83.526 44.482 1.00 79.98 120 ASP A CA 1
ATOM 838 C C . ASP A 1 124 ? -62.899 82.644 45.170 1.00 77.98 120 ASP A C 1
ATOM 839 O O . ASP A 1 124 ? -63.213 81.918 46.117 1.00 59.94 120 ASP A O 1
ATOM 844 N N . ALA A 1 137 ? -74.325 85.719 47.635 1.00 70.38 133 ALA A N 1
ATOM 845 C CA . ALA A 1 137 ? -74.377 86.132 49.033 1.00 72.87 133 ALA A CA 1
ATOM 846 C C . ALA A 1 137 ? -73.257 85.474 49.838 1.00 63.88 133 ALA A C 1
ATOM 847 O O . ALA A 1 137 ? -73.371 84.322 50.257 1.00 73.66 133 ALA A O 1
ATOM 849 N N . THR A 1 138 ? -72.172 86.217 50.050 1.00 50.68 134 THR A N 1
ATOM 850 C CA . THR A 1 138 ? -71.009 85.709 50.763 1.00 41.72 134 THR A CA 1
ATOM 851 C C . THR A 1 138 ? -71.043 86.014 52.257 1.00 32.23 134 THR A C 1
ATOM 852 O O . THR A 1 138 ? -70.152 85.566 52.984 1.00 35.33 134 THR A O 1
ATOM 856 N N . LEU A 1 139 ? -72.032 86.764 52.730 1.00 25.13 135 LEU A N 1
ATOM 857 C CA . LEU A 1 139 ? -72.215 86.988 54.157 1.00 29.02 135 LEU A CA 1
ATOM 858 C C . LEU A 1 139 ? -73.157 85.931 54.714 1.00 29.99 135 LEU A C 1
ATOM 859 O O . LEU A 1 139 ? -74.124 85.527 54.059 1.00 32.58 135 LEU A O 1
ATOM 864 N N . LEU A 1 140 ? -72.858 85.476 55.923 1.00 24.21 136 LEU A N 1
ATOM 865 C CA . LEU A 1 140 ? -73.640 84.457 56.603 1.00 22.50 136 LEU A CA 1
ATOM 866 C C . LEU A 1 140 ? -74.236 85.056 57.867 1.00 26.37 136 LEU A C 1
ATOM 867 O O . LEU A 1 140 ? -73.539 85.732 58.631 1.00 28.58 136 LEU A O 1
ATOM 872 N N . HIS A 1 141 ? -75.515 84.793 58.090 1.00 20.72 137 HIS A N 1
ATOM 873 C CA . HIS A 1 141 ? -76.252 85.349 59.209 1.00 20.68 137 HIS A CA 1
ATOM 874 C C . HIS A 1 141 ? -76.310 84.297 60.305 1.00 20.45 137 HIS A C 1
ATOM 875 O O . HIS A 1 141 ? -76.741 83.166 60.061 1.00 22.12 137 HIS A O 1
ATOM 882 N N . ILE A 1 142 ? -75.865 84.660 61.496 1.00 17.52 138 ILE A N 1
ATOM 883 C CA . ILE A 1 142 ? -75.873 83.724 62.610 1.00 17.45 138 ILE A CA 1
ATOM 884 C C . ILE A 1 142 ? -77.296 83.593 63.138 1.00 20.39 138 ILE A C 1
ATOM 885 O O . ILE A 1 142 ? -77.955 84.593 63.445 1.00 22.61 138 ILE A O 1
ATOM 890 N N . ASN A 1 143 ? -77.775 82.358 63.242 1.00 19.14 139 ASN A N 1
ATOM 891 C CA . ASN A 1 143 ? -79.096 82.096 63.795 1.00 23.75 139 ASN A CA 1
ATOM 892 C C . ASN A 1 143 ? -79.046 81.779 65.281 1.00 25.66 139 ASN A C 1
ATOM 893 O O . ASN A 1 143 ? -79.954 82.165 66.024 1.00 22.70 139 ASN A O 1
ATOM 898 N N . SER A 1 144 ? -78.009 81.084 65.740 1.00 17.08 140 SER A N 1
ATOM 899 C CA . SER A 1 144 ? -77.927 80.785 67.163 1.00 18.17 140 SER A CA 1
ATOM 900 C C . SER A 1 144 ? -76.477 80.575 67.553 1.00 16.21 140 SER A C 1
ATOM 901 O O . SER A 1 144 ? -75.649 80.176 66.734 1.00 19.27 140 SER A O 1
ATOM 904 N N . ILE A 1 145 ? -76.175 80.858 68.816 1.00 15.18 141 ILE A N 1
ATOM 905 C CA . ILE A 1 145 ? -74.860 80.561 69.365 1.00 16.38 141 ILE A CA 1
ATOM 906 C C . ILE A 1 145 ? -75.092 80.093 70.791 1.00 22.99 141 ILE A C 1
ATOM 907 O O . ILE A 1 145 ? -75.725 80.800 71.584 1.00 22.86 141 ILE A O 1
ATOM 912 N N . GLU A 1 146 ? -74.673 78.869 71.091 1.00 15.57 142 GLU A N 1
ATOM 913 C CA . GLU A 1 146 ? -75.044 78.279 72.373 1.00 17.84 142 GLU A CA 1
ATOM 914 C C . GLU A 1 146 ? -73.883 77.501 72.956 1.00 16.78 142 GLU A C 1
ATOM 915 O O . GLU A 1 146 ? -73.147 76.846 72.224 1.00 15.46 142 GLU A O 1
ATOM 921 N N . LEU A 1 147 ? -73.749 77.541 74.280 1.00 14.91 143 LEU A N 1
ATOM 922 C CA . LEU A 1 147 ? -72.754 76.715 74.947 1.00 14.76 143 LEU A CA 1
ATOM 923 C C . LEU A 1 147 ? -73.215 75.265 74.953 1.00 20.05 143 LEU A C 1
ATOM 924 O O . LEU A 1 147 ? -74.370 74.972 75.282 1.00 19.23 143 LEU A O 1
ATOM 929 N N . GLU A 1 148 ? -72.321 74.356 74.577 1.00 14.23 144 GLU A N 1
ATOM 930 C CA . GLU A 1 148 ? -72.655 72.940 74.579 1.00 16.64 144 GLU A CA 1
ATOM 931 C C . GLU A 1 148 ? -72.601 72.368 75.988 1.00 20.23 144 GLU A C 1
ATOM 932 O O . GLU A 1 148 ? -71.854 72.839 76.849 1.00 16.40 144 GLU A O 1
ATOM 938 N N . GLU A 1 149 ? -73.408 71.337 76.224 1.00 21.08 145 GLU A N 1
ATOM 939 C CA . GLU A 1 149 ? -73.581 70.869 77.592 1.00 20.44 145 GLU A CA 1
ATOM 940 C C . GLU A 1 149 ? -72.549 69.836 78.026 1.00 19.15 145 GLU A C 1
ATOM 941 O O . GLU A 1 149 ? -72.520 69.484 79.210 1.00 19.87 145 GLU A O 1
ATOM 947 N N . GLU A 1 150 ? -71.715 69.343 77.117 1.00 18.59 146 GLU A N 1
ATOM 948 C CA . GLU A 1 150 ? -70.672 68.391 77.477 1.00 19.42 146 GLU A CA 1
ATOM 949 C C . GLU A 1 150 ? -69.378 68.772 76.789 1.00 20.65 146 GLU A C 1
ATOM 950 O O . GLU A 1 150 ? -69.397 69.321 75.678 1.00 18.36 146 GLU A O 1
ATOM 956 N N . PRO A 1 151 ? -68.226 68.491 77.412 1.00 17.12 147 PRO A N 1
ATOM 957 C CA . PRO A 1 151 ? -66.943 68.871 76.820 1.00 18.22 147 PRO A CA 1
ATOM 958 C C . PRO A 1 151 ? -66.597 68.021 75.612 1.00 18.17 147 PRO A C 1
ATOM 959 O O . PRO A 1 151 ? -66.950 66.842 75.531 1.00 18.59 147 PRO A O 1
ATOM 963 N N . THR A 1 152 ? -65.867 68.627 74.678 1.00 15.79 148 THR A N 1
ATOM 964 C CA . THR A 1 152 ? -65.363 67.904 73.523 1.00 17.81 148 THR A CA 1
ATOM 965 C C . THR A 1 152 ? -63.953 68.393 73.224 1.00 14.29 148 THR A C 1
ATOM 966 O O . THR A 1 152 ? -63.528 69.456 73.684 1.00 14.66 148 THR A O 1
ATOM 970 N N . LYS A 1 153 ? -63.226 67.590 72.445 1.00 17.63 149 LYS A N 1
ATOM 971 C CA . LYS A 1 153 ? -61.834 67.891 72.160 1.00 17.34 149 LYS A CA 1
ATOM 972 C C . LYS A 1 153 ? -61.723 68.970 71.099 1.00 16.83 149 LYS A C 1
ATOM 973 O O . LYS A 1 153 ? -62.499 69.003 70.137 1.00 18.31 149 LYS A O 1
ATOM 979 N N . TRP A 1 154 ? -60.741 69.842 71.275 1.00 16.97 150 TRP A N 1
ATOM 980 C CA . TRP A 1 154 ? -60.458 70.921 70.351 1.00 14.21 150 TRP A CA 1
ATOM 981 C C . TRP A 1 154 ? -58.961 70.975 70.077 1.00 21.65 150 TRP A C 1
ATOM 982 O O . TRP A 1 154 ? -58.138 70.492 70.870 1.00 21.66 150 TRP A O 1
ATOM 993 N N . SER A 1 155 ? -58.631 71.621 68.959 1.00 17.70 151 SER A N 1
ATOM 994 C CA . SER A 1 155 ? -57.259 71.849 68.533 1.00 20.01 151 SER A CA 1
ATOM 995 C C . SER A 1 155 ? -57.131 73.288 68.062 1.00 24.89 151 SER A C 1
ATOM 996 O O . SER A 1 155 ? -58.051 73.841 67.444 1.00 19.75 151 SER A O 1
ATOM 999 N N . GLY A 1 156 ? -55.989 73.897 68.378 1.00 17.72 152 GLY A N 1
ATOM 1000 C CA . GLY A 1 156 ? -55.727 75.266 67.992 1.00 21.89 152 GLY A CA 1
ATOM 1001 C C . GLY A 1 156 ? -54.300 75.414 67.497 1.00 24.81 152 GLY A C 1
ATOM 1002 O O . GLY A 1 156 ? -53.459 74.537 67.688 1.00 22.44 152 GLY A O 1
ATOM 1003 N N . PHE A 1 157 ? -54.052 76.539 66.839 1.00 23.97 153 PHE A N 1
ATOM 1004 C CA . PHE A 1 157 ? -52.725 76.893 66.353 1.00 21.89 153 PHE A CA 1
ATOM 1005 C C . PHE A 1 157 ? -52.760 78.365 65.979 1.00 29.23 153 PHE A C 1
ATOM 1006 O O . PHE A 1 157 ? -53.826 78.979 65.896 1.00 28.22 153 PHE A O 1
ATOM 1014 N N . VAL A 1 158 ? -51.586 78.931 65.772 1.00 34.71 154 VAL A N 1
ATOM 1015 C CA . VAL A 1 158 ? -51.492 80.283 65.244 1.00 31.75 154 VAL A CA 1
ATOM 1016 C C . VAL A 1 158 ? -51.169 80.180 63.765 1.00 28.09 154 VAL A C 1
ATOM 1017 O O . VAL A 1 158 ? -50.611 79.186 63.285 1.00 30.56 154 VAL A O 1
ATOM 1021 N N . VAL A 1 159 ? -51.552 81.216 63.038 1.00 32.56 155 VAL A N 1
ATOM 1022 C CA . VAL A 1 159 ? -51.334 81.318 61.607 1.00 31.57 155 VAL A CA 1
ATOM 1023 C C . VAL A 1 159 ? -50.669 82.663 61.352 1.00 25.18 155 VAL A C 1
ATOM 1024 O O . VAL A 1 159 ? -51.022 83.662 61.983 1.00 27.48 155 VAL A O 1
ATOM 1028 N N . ASP A 1 160 ? -49.693 82.685 60.447 1.00 39.59 156 ASP A N 1
ATOM 1029 C CA . ASP A 1 160 ? -48.938 83.900 60.169 1.00 39.18 156 ASP A CA 1
ATOM 1030 C C . ASP A 1 160 ? -49.765 84.843 59.294 1.00 48.12 156 ASP A C 1
ATOM 1031 O O . ASP A 1 160 ? -50.957 84.626 59.053 1.00 42.23 156 ASP A O 1
ATOM 1036 N N . LYS A 1 161 ? -49.124 85.910 58.816 1.00 45.50 157 LYS A N 1
ATOM 1037 C CA . LYS A 1 161 ? -49.720 86.909 57.913 1.00 39.31 157 LYS A CA 1
ATOM 1038 C C . LYS A 1 161 ? -50.928 87.517 58.623 1.00 42.04 157 LYS A C 1
ATOM 1039 O O . LYS A 1 161 ? -50.794 87.933 59.785 1.00 41.56 157 LYS A O 1
ATOM 1045 N N . ASP A 1 162 ? -52.100 87.596 57.986 1.00 36.59 158 ASP A N 1
ATOM 1046 C CA . ASP A 1 162 ? -53.269 88.246 58.574 1.00 34.55 158 ASP A CA 1
ATOM 1047 C C . ASP A 1 162 ? -53.990 87.382 59.604 1.00 28.31 158 ASP A C 1
ATOM 1048 O O . ASP A 1 162 ? -55.018 87.819 60.133 1.00 36.39 158 ASP A O 1
ATOM 1053 N N . SER A 1 163 ? -53.484 86.177 59.880 1.00 30.89 159 SER A N 1
ATOM 1054 C CA . SER A 1 163 ? -54.054 85.229 60.835 1.00 31.53 159 SER A CA 1
ATOM 1055 C C . SER A 1 163 ? -55.380 84.636 60.362 1.00 31.06 159 SER A C 1
ATOM 1056 O O . SER A 1 163 ? -56.145 84.107 61.173 1.00 33.69 159 SER A O 1
ATOM 1059 N N . LEU A 1 164 ? -55.663 84.693 59.063 1.00 27.44 160 LEU A N 1
ATOM 1060 C CA . LEU A 1 164 ? -56.896 84.169 58.494 1.00 23.31 160 LEU A CA 1
ATOM 1061 C C . LEU A 1 164 ? -56.612 82.941 57.633 1.00 32.04 160 LEU A C 1
ATOM 1062 O O . LEU A 1 164 ? -55.584 82.865 56.955 1.00 30.30 160 LEU A O 1
ATOM 1067 N N . TYR A 1 165 ? -57.533 81.983 57.665 1.00 24.05 161 TYR A N 1
ATOM 1068 C CA . TYR A 1 165 ? -57.424 80.760 56.881 1.00 22.54 161 TYR A CA 1
ATOM 1069 C C . TYR A 1 165 ? -58.837 80.291 56.566 1.00 25.69 161 TYR A C 1
ATOM 1070 O O . TYR A 1 165 ? -59.819 80.869 57.038 1.00 23.59 161 TYR A O 1
ATOM 1079 N N . LEU A 1 166 ? -58.944 79.241 55.759 1.00 22.82 162 LEU A N 1
ATOM 1080 C CA . LEU A 1 166 ? -60.229 78.849 55.195 1.00 24.39 162 LEU A CA 1
ATOM 1081 C C . LEU A 1 166 ? -60.692 77.496 55.710 1.00 22.32 162 LEU A C 1
ATOM 1082 O O . LEU A 1 166 ? -59.920 76.528 55.725 1.00 21.13 162 LEU A O 1
ATOM 1087 N N . ARG A 1 167 ? -61.965 77.432 56.102 1.00 18.09 163 ARG A N 1
ATOM 1088 C CA . ARG A 1 167 ? -62.671 76.166 56.225 1.00 20.72 163 ARG A CA 1
ATOM 1089 C C . ARG A 1 167 ? -62.897 75.577 54.833 1.00 16.88 163 ARG A C 1
ATOM 1090 O O . ARG A 1 167 ? -62.777 76.263 53.817 1.00 20.87 163 ARG A O 1
ATOM 1098 N N . TYR A 1 168 ? -63.235 74.286 54.796 1.00 21.15 164 TYR A N 1
ATOM 1099 C CA . TYR A 1 168 ? -63.365 73.580 53.524 1.00 18.70 164 TYR A CA 1
ATOM 1100 C C . TYR A 1 168 ? -64.423 74.213 52.615 1.00 23.59 164 TYR A C 1
ATOM 1101 O O . TYR A 1 168 ? -64.325 74.105 51.386 1.00 26.24 164 TYR A O 1
ATOM 1110 N N . ASP A 1 169 ? -65.436 74.868 53.188 1.00 21.74 165 ASP A N 1
ATOM 1111 C CA . ASP A 1 169 ? -66.463 75.572 52.430 1.00 24.66 165 ASP A CA 1
ATOM 1112 C C . ASP A 1 169 ? -66.164 77.060 52.289 1.00 22.67 165 ASP A C 1
ATOM 1113 O O . ASP A 1 169 ? -67.081 77.848 52.035 1.00 24.41 165 ASP A O 1
ATOM 1118 N N . TYR A 1 170 ? -64.906 77.460 52.480 1.00 21.07 166 TYR A N 1
ATOM 1119 C CA . TYR A 1 170 ? -64.404 78.814 52.283 1.00 19.88 166 TYR A CA 1
ATOM 1120 C C . TYR A 1 170 ? -64.883 79.808 53.339 1.00 20.68 166 TYR A C 1
ATOM 1121 O O . TYR A 1 170 ? -64.642 81.005 53.191 1.00 22.74 166 TYR A O 1
ATOM 1130 N N . LEU A 1 171 ? -65.531 79.348 54.414 1.00 17.40 167 LEU A N 1
ATOM 1131 C CA . LEU A 1 171 ? -65.737 80.206 55.576 1.00 19.98 167 LEU A CA 1
ATOM 1132 C C . LEU A 1 171 ? -64.385 80.705 56.073 1.00 21.07 167 LEU A C 1
ATOM 1133 O O . LEU A 1 171 ? -63.438 79.925 56.199 1.00 21.51 167 LEU A O 1
ATOM 1138 N N . VAL A 1 172 ? -64.288 82.004 56.335 1.00 19.74 168 VAL A N 1
ATOM 1139 C CA . VAL A 1 172 ? -63.037 82.618 56.755 1.00 23.23 168 VAL A CA 1
ATOM 1140 C C . VAL A 1 172 ? -62.928 82.530 58.273 1.00 22.10 168 VAL A C 1
ATOM 1141 O O . VAL A 1 172 ? -63.803 83.012 59.001 1.00 18.77 168 VAL A O 1
ATOM 1145 N N . LEU A 1 173 ? -61.836 81.936 58.744 1.00 20.78 169 LEU A N 1
ATOM 1146 C CA . LEU A 1 173 ? -61.573 81.682 60.151 1.00 21.47 169 LEU A CA 1
ATOM 1147 C C . LEU A 1 173 ? -60.326 82.446 60.579 1.00 20.48 169 LEU A C 1
ATOM 1148 O O . LEU A 1 173 ? -59.430 82.702 59.769 1.00 23.71 169 LEU A O 1
ATOM 1153 N N . HIS A 1 174 ? -60.277 82.787 61.865 1.00 23.69 170 HIS A N 1
ATOM 1154 C CA . HIS A 1 174 ? -59.169 83.490 62.496 1.00 26.33 170 HIS A CA 1
ATOM 1155 C C . HIS A 1 174 ? -58.469 82.576 63.496 1.00 28.79 170 HIS A C 1
ATOM 1156 O O . HIS A 1 174 ? -59.089 81.672 64.060 1.00 26.73 170 HIS A O 1
ATOM 1163 N N . ASN A 1 175 ? -57.166 82.812 63.703 1.00 29.69 171 ASN A N 1
ATOM 1164 C CA . ASN A 1 175 ? -56.405 82.197 64.802 1.00 36.14 171 ASN A CA 1
ATOM 1165 C C . ASN A 1 175 ? -57.244 81.947 66.048 1.00 37.22 171 ASN A C 1
ATOM 1166 O O . ASN A 1 175 ? -57.643 82.895 66.727 1.00 42.04 171 ASN A O 1
ATOM 1171 N N . CYS B 1 5 ? -72.282 91.794 91.036 1.00 36.92 1 CYS B N 1
ATOM 1172 C CA . CYS B 1 5 ? -73.279 92.661 90.425 1.00 28.12 1 CYS B CA 1
ATOM 1173 C C . CYS B 1 5 ? -74.579 91.905 90.177 1.00 28.25 1 CYS B C 1
ATOM 1174 O O . CYS B 1 5 ? -74.579 90.841 89.557 1.00 22.23 1 CYS B O 1
ATOM 1177 N N . LEU B 1 6 ? -75.680 92.464 90.670 1.00 21.84 2 LEU B N 1
ATOM 1178 C CA . LEU B 1 6 ? -76.947 91.758 90.778 1.00 20.77 2 LEU B CA 1
ATOM 1179 C C . LEU B 1 6 ? -78.031 92.490 90.011 1.00 22.63 2 LEU B C 1
ATOM 1180 O O . LEU B 1 6 ? -78.018 93.721 89.903 1.00 24.78 2 LEU B O 1
ATOM 1185 N N . GLN B 1 7 ? -78.986 91.717 89.504 1.00 19.53 3 GLN B N 1
ATOM 1186 C CA . GLN B 1 7 ? -80.123 92.305 88.819 1.00 21.24 3 GLN B CA 1
ATOM 1187 C C . GLN B 1 7 ? -80.875 93.243 89.751 1.00 20.98 3 GLN B C 1
ATOM 1188 O O . GLN B 1 7 ? -81.115 92.924 90.922 1.00 23.48 3 GLN B O 1
ATOM 1194 N N . ASN B 1 8 ? -81.238 94.414 89.225 1.00 23.55 4 ASN B N 1
ATOM 1195 C CA . ASN B 1 8 ? -82.118 95.317 89.956 1.00 27.91 4 ASN B CA 1
ATOM 1196 C C . ASN B 1 8 ? -83.370 94.581 90.417 1.00 32.77 4 ASN B C 1
ATOM 1197 O O . ASN B 1 8 ? -83.934 93.759 89.690 1.00 26.56 4 ASN B O 1
ATOM 1202 N N . GLY B 1 9 ? -83.802 94.880 91.641 1.00 30.10 5 GLY B N 1
ATOM 1203 C CA . GLY B 1 9 ? -84.919 94.198 92.247 1.00 25.31 5 GLY B CA 1
ATOM 1204 C C . GLY B 1 9 ? -84.538 93.047 93.154 1.00 24.68 5 GLY B C 1
ATOM 1205 O O . GLY B 1 9 ? -85.422 92.472 93.798 1.00 30.22 5 GLY B O 1
ATOM 1206 N N . THR B 1 10 ? -83.262 92.679 93.201 1.00 26.35 6 THR B N 1
ATOM 1207 C CA . THR B 1 10 ? -82.803 91.675 94.153 1.00 26.52 6 THR B CA 1
ATOM 1208 C C . THR B 1 10 ? -82.930 92.231 95.566 1.00 29.02 6 THR B C 1
ATOM 1209 O O . THR B 1 10 ? -82.437 93.325 95.856 1.00 26.35 6 THR B O 1
ATOM 1213 N N . ARG B 1 11 ? -83.596 91.484 96.444 1.00 27.88 7 ARG B N 1
ATOM 1214 C CA . ARG B 1 11 ? -83.880 91.944 97.800 1.00 22.93 7 ARG B CA 1
ATOM 1215 C C . ARG B 1 11 ? -82.771 91.488 98.741 1.00 25.62 7 ARG B C 1
ATOM 1216 O O . ARG B 1 11 ? -82.531 90.284 98.879 1.00 21.12 7 ARG B O 1
ATOM 1224 N N . LEU B 1 12 ? -82.108 92.447 99.387 1.00 22.98 8 LEU B N 1
ATOM 1225 C CA . LEU B 1 12 ? -81.048 92.215 100.360 1.00 21.27 8 LEU B CA 1
ATOM 1226 C C . LEU B 1 12 ? -81.523 92.603 101.756 1.00 25.83 8 LEU B C 1
ATOM 1227 O O . LEU B 1 12 ? -82.596 93.186 101.937 1.00 23.08 8 LEU B O 1
ATOM 1232 N N . LEU B 1 13 ? -80.695 92.285 102.749 1.00 27.46 9 LEU B N 1
ATOM 1233 C CA . LEU B 1 13 ? -81.004 92.561 104.148 1.00 23.94 9 LEU B CA 1
ATOM 1234 C C . LEU B 1 13 ? -80.104 93.667 104.680 1.00 27.86 9 LEU B C 1
ATOM 1235 O O . LEU B 1 13 ? -78.873 93.566 104.599 1.00 22.22 9 LEU B O 1
ATOM 1240 N N . ARG B 1 14 ? -80.723 94.706 105.241 1.00 31.20 10 ARG B N 1
ATOM 1241 C CA . ARG B 1 14 ? -79.986 95.712 105.992 1.00 33.48 10 ARG B CA 1
ATOM 1242 C C . ARG B 1 14 ? -79.466 95.124 107.299 1.00 28.72 10 ARG B C 1
ATOM 1243 O O . ARG B 1 14 ? -79.975 94.121 107.806 1.00 29.57 10 ARG B O 1
ATOM 1251 N N . ALA B 1 15 ? -78.446 95.783 107.861 1.00 30.65 11 ALA B N 1
ATOM 1252 C CA . ALA B 1 15 ? -77.839 95.307 109.103 1.00 36.90 11 ALA B CA 1
ATOM 1253 C C . ALA B 1 15 ? -78.862 95.140 110.222 1.00 32.03 11 ALA B C 1
ATOM 1254 O O . ALA B 1 15 ? -78.709 94.255 111.073 1.00 34.27 11 ALA B O 1
ATOM 1256 N N . ASP B 1 16 ? -79.922 95.948 110.227 1.00 35.69 12 ASP B N 1
ATOM 1257 C CA . ASP B 1 16 ? -80.941 95.818 111.262 1.00 41.14 12 ASP B CA 1
ATOM 1258 C C . ASP B 1 16 ? -81.950 94.714 110.973 1.00 42.89 12 ASP B C 1
ATOM 1259 O O . ASP B 1 16 ? -82.820 94.465 111.812 1.00 35.54 12 ASP B O 1
ATOM 1264 N N . GLY B 1 17 ? -81.854 94.042 109.827 1.00 36.40 13 GLY B N 1
ATOM 1265 C CA . GLY B 1 17 ? -82.779 92.984 109.476 1.00 38.66 13 GLY B CA 1
ATOM 1266 C C . GLY B 1 17 ? -83.888 93.389 108.531 1.00 40.33 13 GLY B C 1
ATOM 1267 O O . GLY B 1 17 ? -84.706 92.536 108.159 1.00 46.48 13 GLY B O 1
ATOM 1268 N N . SER B 1 18 ? -83.941 94.657 108.134 1.00 39.32 14 SER B N 1
ATOM 1269 C CA . SER B 1 18 ? -84.957 95.163 107.225 1.00 32.15 14 SER B CA 1
ATOM 1270 C C . SER B 1 18 ? -84.511 94.989 105.777 1.00 29.50 14 SER B C 1
ATOM 1271 O O . SER B 1 18 ? -83.318 94.955 105.476 1.00 29.66 14 SER B O 1
ATOM 1274 N N . GLU B 1 19 ? -85.484 94.903 104.875 1.00 30.32 15 GLU B N 1
ATOM 1275 C CA . GLU B 1 19 ? -85.171 94.600 103.485 1.00 33.41 15 GLU B CA 1
ATOM 1276 C C . GLU B 1 19 ? -84.786 95.855 102.715 1.00 35.27 15 GLU B C 1
ATOM 1277 O O . GLU B 1 19 ? -85.318 96.943 102.945 1.00 42.53 15 GLU B O 1
ATOM 1283 N N . VAL B 1 20 ? -83.850 95.689 101.785 1.00 30.39 16 VAL B N 1
ATOM 1284 C CA . VAL B 1 20 ? -83.433 96.749 100.872 1.00 29.51 16 VAL B CA 1
ATOM 1285 C C . VAL B 1 20 ? -83.175 96.134 99.502 1.00 31.71 16 VAL B C 1
ATOM 1286 O O . VAL B 1 20 ? -82.590 95.051 99.396 1.00 30.68 16 VAL B O 1
ATOM 1290 N N . LEU B 1 21 ? -83.634 96.812 98.454 1.00 33.53 17 LEU B N 1
ATOM 1291 C CA . LEU B 1 21 ? -83.327 96.409 97.088 1.00 27.22 17 LEU B CA 1
ATOM 1292 C C . LEU B 1 21 ? -81.899 96.814 96.737 1.00 34.91 17 LEU B C 1
ATOM 1293 O O . LEU B 1 21 ? -81.395 97.837 97.206 1.00 32.37 17 LEU B O 1
ATOM 1298 N N . VAL B 1 22 ? -81.242 95.999 95.902 1.00 22.87 18 VAL B N 1
ATOM 1299 C CA . VAL B 1 22 ? -79.845 96.262 95.576 1.00 26.19 18 VAL B CA 1
ATOM 1300 C C . VAL B 1 22 ? -79.668 97.640 94.945 1.00 26.14 18 VAL B C 1
ATOM 1301 O O . VAL B 1 22 ? -78.666 98.317 95.198 1.00 36.47 18 VAL B O 1
ATOM 1305 N N . GLU B 1 23 ? -80.623 98.084 94.129 1.00 29.97 19 GLU B N 1
ATOM 1306 C CA . GLU B 1 23 ? -80.485 99.372 93.456 1.00 39.12 19 GLU B CA 1
ATOM 1307 C C . GLU B 1 23 ? -80.759 100.548 94.382 1.00 42.91 19 GLU B C 1
ATOM 1308 O O . GLU B 1 23 ? -80.596 101.700 93.963 1.00 39.21 19 GLU B O 1
ATOM 1314 N N . ASP B 1 24 ? -81.183 100.285 95.614 1.00 32.46 20 ASP B N 1
ATOM 1315 C CA . ASP B 1 24 ? -81.345 101.318 96.623 1.00 35.21 20 ASP B CA 1
ATOM 1316 C C . ASP B 1 24 ? -80.204 101.349 97.629 1.00 43.63 20 ASP B C 1
ATOM 1317 O O . ASP B 1 24 ? -80.173 102.248 98.475 1.00 44.31 20 ASP B O 1
ATOM 13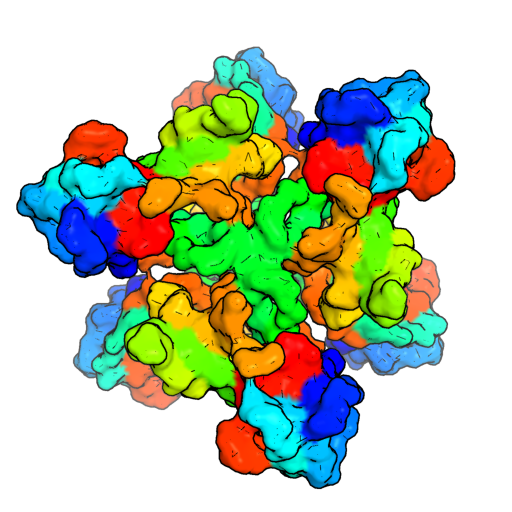22 N N . VAL B 1 25 ? -79.279 100.393 97.573 1.00 36.59 21 VAL B N 1
ATOM 1323 C CA . VAL B 1 25 ? -78.144 100.418 98.484 1.00 36.36 21 VAL B CA 1
ATOM 1324 C C . VAL B 1 25 ? -77.301 101.646 98.185 1.00 45.75 21 VAL B C 1
ATOM 1325 O O . VAL B 1 25 ? -76.905 101.881 97.036 1.00 38.62 21 VAL B O 1
ATOM 1329 N N . GLN B 1 26 ? -77.027 102.439 99.213 1.00 46.88 22 GLN B N 1
ATOM 1330 C CA . GLN B 1 26 ? -76.269 103.665 99.036 1.00 47.31 22 GLN B CA 1
ATOM 1331 C C . GLN B 1 26 ? -74.893 103.551 99.671 1.00 36.76 22 GLN B C 1
ATOM 1332 O O . GLN B 1 26 ? -74.627 102.685 100.505 1.00 39.89 22 GLN B O 1
ATOM 1338 N N . GLU B 1 27 ? -74.010 104.427 99.219 1.00 44.32 23 GLU B N 1
ATOM 1339 C CA . GLU B 1 27 ? -72.691 104.580 99.809 1.00 48.28 23 GLU B CA 1
ATOM 1340 C C . GLU B 1 27 ? -72.786 104.646 101.333 1.00 46.78 23 GLU B C 1
ATOM 1341 O O . GLU B 1 27 ? -73.569 105.419 101.893 1.00 46.58 23 GLU B O 1
ATOM 1347 N N . GLY B 1 28 ? -72.018 103.787 101.999 1.00 42.82 24 GLY B N 1
ATOM 1348 C CA . GLY B 1 28 ? -71.977 103.749 103.446 1.00 42.91 24 GLY B CA 1
ATOM 1349 C C . GLY B 1 28 ? -73.091 102.973 104.113 1.00 46.48 24 GLY B C 1
ATOM 1350 O O . GLY B 1 28 ? -73.079 102.845 105.344 1.00 47.46 24 GLY B O 1
ATOM 1351 N N . ASP B 1 29 ? -74.050 102.448 103.349 1.00 42.87 25 ASP B N 1
ATOM 1352 C CA . ASP B 1 29 ? -75.160 101.705 103.936 1.00 37.02 25 ASP B CA 1
ATOM 1353 C C . ASP B 1 29 ? -74.655 100.447 104.636 1.00 33.57 25 ASP B C 1
ATOM 1354 O O . ASP B 1 29 ? -73.650 99.852 104.241 1.00 36.87 25 ASP B O 1
ATOM 1359 N N . GLN B 1 30 ? -75.374 100.036 105.680 1.00 35.79 26 GLN B N 1
ATOM 1360 C CA . GLN B 1 30 ? -74.995 98.896 106.510 1.00 34.01 26 GLN B CA 1
ATOM 1361 C C . GLN B 1 30 ? -75.802 97.668 106.097 1.00 34.73 26 GLN B C 1
ATOM 1362 O O . GLN B 1 30 ? -77.036 97.696 106.124 1.00 35.45 26 GLN B O 1
ATOM 1368 N N . LEU B 1 31 ? -75.109 96.589 105.739 1.00 34.00 27 LEU B N 1
ATOM 1369 C CA . LEU B 1 31 ? -75.758 95.357 105.315 1.00 30.16 27 LEU B CA 1
ATOM 1370 C C . LEU B 1 31 ? -75.480 94.246 106.319 1.00 34.57 27 LEU B C 1
ATOM 1371 O O . LEU B 1 31 ? -74.588 94.346 107.165 1.00 35.15 27 LEU B O 1
ATOM 1376 N N . LEU B 1 32 ? -76.257 93.175 106.215 1.00 27.59 28 LEU B N 1
ATOM 1377 C CA . LEU B 1 32 ? -76.208 92.074 107.166 1.00 23.52 28 LEU B CA 1
ATOM 1378 C C . LEU B 1 32 ? -75.298 90.976 106.628 1.00 29.51 28 LEU B C 1
ATOM 1379 O O . LEU B 1 32 ? -75.547 90.431 105.544 1.00 25.41 28 LEU B O 1
ATOM 1384 N N . GLY B 1 33 ? -74.236 90.673 107.370 1.00 25.12 29 GLY B N 1
ATOM 1385 C CA . GLY B 1 33 ? -73.355 89.579 107.042 1.00 22.10 29 GLY B CA 1
ATOM 1386 C C . GLY B 1 33 ? -73.939 88.249 107.457 1.00 18.03 29 GLY B C 1
ATOM 1387 O O . GLY B 1 33 ? -74.928 88.162 108.197 1.00 23.86 29 GLY B O 1
ATOM 1388 N N . PRO B 1 34 ? -73.337 87.173 106.951 1.00 20.52 30 PRO B N 1
ATOM 1389 C CA . PRO B 1 34 ? -73.885 85.837 107.221 1.00 21.87 30 PRO B CA 1
ATOM 1390 C C . PRO B 1 34 ? -73.823 85.416 108.676 1.00 33.91 30 PRO B C 1
ATOM 1391 O O . PRO B 1 34 ? -74.594 84.535 109.070 1.00 26.92 30 PRO B O 1
ATOM 1395 N N . ASP B 1 35 ? -72.947 85.997 109.490 1.00 32.56 31 ASP B N 1
ATOM 1396 C CA . ASP B 1 35 ? -72.890 85.654 110.904 1.00 34.59 31 ASP B CA 1
ATOM 1397 C C . ASP B 1 35 ? -73.651 86.642 111.778 1.00 30.11 31 ASP B C 1
ATOM 1398 O O . ASP B 1 35 ? -73.539 86.583 113.006 1.00 31.36 31 ASP B O 1
ATOM 1403 N N . GLY B 1 36 ? -74.425 87.541 111.179 1.00 27.11 32 GLY B N 1
ATOM 1404 C CA . GLY B 1 36 ? -75.178 88.525 111.923 1.00 36.79 32 GLY B CA 1
ATOM 1405 C C . GLY B 1 36 ? -74.460 89.834 112.189 1.00 29.85 32 GLY B C 1
ATOM 1406 O O . GLY B 1 36 ? -75.077 90.753 112.743 1.00 31.64 32 GLY B O 1
ATOM 1407 N N . THR B 1 37 ? -73.189 89.951 111.818 1.00 23.80 33 THR B N 1
ATOM 1408 C CA . THR B 1 37 ? -72.461 91.200 111.985 1.00 33.47 33 THR B CA 1
ATOM 1409 C C . THR B 1 37 ? -72.665 92.109 110.780 1.00 31.54 33 THR B C 1
ATOM 1410 O O . THR B 1 37 ? -73.067 91.674 109.697 1.00 32.12 33 THR B O 1
ATOM 1414 N N . SER B 1 38 ? -72.377 93.392 110.984 1.00 26.45 34 SER B N 1
ATOM 1415 C CA . SER B 1 38 ? -72.668 94.404 109.982 1.00 33.27 34 SER B CA 1
ATOM 1416 C C . SER B 1 38 ? -71.610 94.425 108.892 1.00 26.60 34 SER B C 1
ATOM 1417 O O . SER B 1 38 ? -70.462 94.022 109.094 1.00 28.47 34 SER B O 1
ATOM 1420 N N . ARG B 1 39 ? -72.024 94.897 107.720 1.00 23.47 35 ARG B N 1
ATOM 1421 C CA . ARG B 1 39 ? -71.174 95.068 106.555 1.00 34.04 35 ARG B CA 1
ATOM 1422 C C . ARG B 1 39 ? -71.460 96.448 105.998 1.00 25.13 35 ARG B C 1
ATOM 1423 O O . ARG B 1 39 ? -72.615 96.874 105.966 1.00 37.04 35 ARG B O 1
ATOM 1431 N N . THR B 1 40 ? -70.426 97.151 105.558 1.00 25.33 36 THR B N 1
ATOM 1432 C CA . THR B 1 40 ? -70.611 98.474 104.978 1.00 32.76 36 THR B CA 1
ATOM 1433 C C . THR B 1 40 ? -70.348 98.402 103.481 1.00 25.58 36 THR B C 1
ATOM 1434 O O . THR B 1 40 ? -69.344 97.827 103.047 1.00 31.17 36 THR B O 1
ATOM 1438 N N . ALA B 1 41 ? -71.258 98.971 102.704 1.00 35.97 37 ALA B N 1
ATOM 1439 C CA . ALA B 1 41 ? -71.181 98.945 101.253 1.00 36.35 37 ALA B CA 1
ATOM 1440 C C . ALA B 1 41 ? -70.549 100.230 100.735 1.00 37.46 37 ALA B C 1
ATOM 1441 O O . ALA B 1 41 ? -70.766 101.307 101.294 1.00 39.47 37 ALA B O 1
ATOM 1443 N N . SER B 1 42 ? -69.773 100.111 99.661 1.00 37.84 38 SER B N 1
ATOM 1444 C CA . SER B 1 42 ? -69.158 101.269 99.029 1.00 48.87 38 SER B CA 1
ATOM 1445 C C . SER B 1 42 ? -68.905 100.956 97.559 1.00 47.50 38 SER B C 1
ATOM 1446 O O . SER B 1 42 ? -69.082 99.822 97.104 1.00 38.68 38 SER B O 1
ATOM 1449 N N . LYS B 1 43 ? -68.477 101.984 96.821 1.00 40.79 39 LYS B N 1
ATOM 1450 C CA . LYS B 1 43 ? -68.185 101.882 95.392 1.00 38.33 39 LYS B CA 1
ATOM 1451 C C . LYS B 1 43 ? -69.407 101.376 94.626 1.00 37.65 39 LYS B C 1
ATOM 1452 O O . LYS B 1 43 ? -69.380 100.338 93.963 1.00 40.58 39 LYS B O 1
ATOM 1458 N N . ILE B 1 44 ? -70.488 102.148 94.733 1.00 35.78 40 ILE B N 1
ATOM 1459 C CA . ILE B 1 44 ? -71.754 101.794 94.109 1.00 43.79 40 ILE B CA 1
ATOM 1460 C C . ILE B 1 44 ? -71.646 101.951 92.597 1.00 49.83 40 ILE B C 1
ATOM 1461 O O . ILE B 1 44 ? -71.227 103.001 92.095 1.00 42.10 40 ILE B O 1
ATOM 1466 N N . VAL B 1 45 ? -72.037 100.906 91.859 1.00 41.77 41 VAL B N 1
ATOM 1467 C CA . VAL B 1 45 ? -71.923 100.888 90.406 1.00 37.15 41 VAL B CA 1
ATOM 1468 C C . VAL B 1 45 ? -73.218 100.361 89.797 1.00 35.88 41 VAL B C 1
ATOM 1469 O O . VAL B 1 45 ? -74.002 99.664 90.445 1.00 34.27 41 VAL B O 1
ATOM 1473 N N . ARG B 1 46 ? -73.445 100.723 88.534 1.00 37.88 42 ARG B N 1
ATOM 1474 C CA . ARG B 1 46 ? -74.670 100.392 87.815 1.00 29.63 42 ARG B CA 1
ATOM 1475 C C . ARG B 1 46 ? -74.314 99.981 86.390 1.00 34.70 42 ARG B C 1
ATOM 1476 O O . ARG B 1 46 ? -73.203 100.228 85.909 1.00 33.60 42 ARG B O 1
ATOM 1484 N N . GLY B 1 47 ? -75.272 99.361 85.709 1.00 39.88 43 GLY B N 1
ATOM 1485 C CA . GLY B 1 47 ? -75.062 98.986 84.320 1.00 32.21 43 GLY B CA 1
ATOM 1486 C C . GLY B 1 47 ? -76.266 98.260 83.768 1.00 28.11 43 GLY B C 1
ATOM 1487 O O . GLY B 1 47 ? -77.260 98.035 84.463 1.00 26.68 43 GLY B O 1
ATOM 1488 N N . GLU B 1 48 ? -76.160 97.890 82.490 1.00 30.41 44 GLU B N 1
ATOM 1489 C CA . GLU B 1 48 ? -77.213 97.139 81.821 1.00 28.48 44 GLU B CA 1
ATOM 1490 C C . GLU B 1 48 ? -76.577 96.179 80.826 1.00 33.96 44 GLU B C 1
ATOM 1491 O O . GLU B 1 48 ? -75.774 96.602 79.990 1.00 32.17 44 GLU B O 1
ATOM 1497 N N . GLU B 1 49 ? -76.927 94.895 80.927 1.00 24.27 45 GLU B N 1
ATOM 1498 C CA . GLU B 1 49 ? -76.371 93.877 80.040 1.00 25.11 45 GLU B CA 1
ATOM 1499 C C . GLU B 1 49 ? -77.168 92.590 80.212 1.00 22.43 45 GLU B C 1
ATOM 1500 O O . GLU B 1 49 ? -78.018 92.469 81.094 1.00 21.80 45 GLU B O 1
ATOM 1506 N N . ARG B 1 50 ? -76.893 91.629 79.337 1.00 19.99 46 ARG B N 1
ATOM 1507 C CA . ARG B 1 50 ? -77.458 90.301 79.506 1.00 17.98 46 ARG B CA 1
ATOM 1508 C C . ARG B 1 50 ? -76.840 89.628 80.730 1.00 18.22 46 ARG B C 1
ATOM 1509 O O . ARG B 1 50 ? -75.616 89.514 80.842 1.00 18.91 46 ARG B O 1
ATOM 1517 N N . LEU B 1 51 ? -77.691 89.193 81.651 1.00 16.81 47 LEU B N 1
ATOM 1518 C CA . LEU B 1 51 ? -77.263 88.578 82.896 1.00 16.65 47 LEU B CA 1
ATOM 1519 C C . LEU B 1 51 ? -77.429 87.064 82.837 1.00 19.06 47 LEU B C 1
ATOM 1520 O O . LEU B 1 51 ? -78.057 86.512 81.931 1.00 19.92 47 LEU B O 1
ATOM 1525 N N . TYR B 1 52 ? -76.871 86.397 83.842 1.00 16.53 48 TYR B N 1
ATOM 1526 C CA . TYR B 1 52 ? -77.025 84.958 84.012 1.00 18.59 48 TYR B CA 1
ATOM 1527 C C . TYR B 1 52 ? -78.077 84.678 85.073 1.00 20.46 48 TYR B C 1
ATOM 1528 O O . TYR B 1 52 ? -78.045 85.281 86.156 1.00 19.54 48 TYR B O 1
ATOM 1537 N N . ARG B 1 53 ? -78.990 83.758 84.764 1.00 13.91 49 ARG B N 1
ATOM 1538 C CA . ARG B 1 53 ? -80.037 83.321 85.682 1.00 15.34 49 ARG B CA 1
ATOM 1539 C C . ARG B 1 53 ? -79.660 81.958 86.251 1.00 18.71 49 ARG B C 1
ATOM 1540 O O . ARG B 1 53 ? -79.469 81.000 85.497 1.00 14.40 49 ARG B O 1
ATOM 1548 N N . ILE B 1 54 ? -79.562 81.872 87.571 1.00 13.47 50 ILE B N 1
ATOM 1549 C CA . ILE B 1 54 ? -79.243 80.640 88.279 1.00 15.39 50 ILE B CA 1
ATOM 1550 C C . ILE B 1 54 ? -80.507 80.176 88.990 1.00 15.88 50 ILE B C 1
ATOM 1551 O O . ILE B 1 54 ? -81.058 80.910 89.821 1.00 18.99 50 ILE B O 1
ATOM 1556 N N . LYS B 1 55 ? -80.965 78.965 88.679 1.00 14.40 51 LYS B N 1
ATOM 1557 C CA . LYS B 1 55 ? -82.119 78.365 89.342 1.00 16.43 51 LYS B CA 1
ATOM 1558 C C . LYS B 1 55 ? -81.686 77.167 90.178 1.00 19.65 51 LYS B C 1
ATOM 1559 O O . LYS B 1 55 ? -80.863 76.359 89.740 1.00 17.45 51 LYS B O 1
ATOM 1565 N N . THR B 1 56 ? -82.261 77.043 91.368 1.00 17.61 52 THR B N 1
ATOM 1566 C CA . THR B 1 56 ? -81.968 75.928 92.252 1.00 19.49 52 THR B CA 1
ATOM 1567 C C . THR B 1 56 ? -83.123 74.928 92.262 1.00 20.12 52 THR B C 1
ATOM 1568 O O . THR B 1 56 ? -84.266 75.261 91.946 1.00 22.48 52 THR B O 1
ATOM 1572 N N . HIS B 1 57 ? -82.801 73.678 92.607 1.00 17.67 53 HIS B N 1
ATOM 1573 C CA . HIS B 1 57 ? -83.848 72.681 92.830 1.00 22.03 53 HIS B CA 1
ATOM 1574 C C . HIS B 1 57 ? -84.820 73.151 93.895 1.00 22.90 53 HIS B C 1
ATOM 1575 O O . HIS B 1 57 ? -86.043 73.058 93.734 1.00 21.56 53 HIS B O 1
ATOM 1582 N N . GLU B 1 58 ? -84.282 73.638 95.003 1.00 19.88 54 GLU B N 1
ATOM 1583 C CA . GLU B 1 58 ? -85.090 74.135 96.102 1.00 21.57 54 GLU B CA 1
ATOM 1584 C C . GLU B 1 58 ? -85.942 75.318 95.649 1.00 21.55 54 GLU B C 1
ATOM 1585 O O . GLU B 1 58 ? -85.576 76.069 94.739 1.00 23.74 54 GLU B O 1
ATOM 1591 N N . GLY B 1 59 ? -87.097 75.471 96.284 1.00 24.48 55 GLY B N 1
ATOM 1592 C CA . GLY B 1 59 ? -88.029 76.517 95.908 1.00 26.51 55 GLY B CA 1
ATOM 1593 C C . GLY B 1 59 ? -87.641 77.885 96.429 1.00 34.32 55 GLY B C 1
ATOM 1594 O O . GLY B 1 59 ? -88.355 78.474 97.246 1.00 35.90 55 GLY B O 1
ATOM 1595 N N . LEU B 1 60 ? -86.512 78.401 95.955 1.00 25.08 56 LEU B N 1
ATOM 1596 C CA . LEU B 1 60 ? -86.018 79.717 96.322 1.00 22.93 56 LEU B CA 1
ATOM 1597 C C . LEU B 1 60 ? -85.917 80.585 95.078 1.00 25.06 56 LEU B C 1
ATOM 1598 O O . LEU B 1 60 ? -85.821 80.087 93.954 1.00 24.38 56 LEU B O 1
ATOM 1603 N N . GLU B 1 61 ? -85.957 81.896 95.295 1.00 16.36 57 GLU B N 1
ATOM 1604 C CA . GLU B 1 61 ? -85.896 82.855 94.197 1.00 18.08 57 GLU B CA 1
ATOM 1605 C C . GLU B 1 61 ? -84.637 82.659 93.359 1.00 18.19 57 GLU B C 1
ATOM 1606 O O . GLU B 1 61 ? -83.552 82.423 93.897 1.00 18.03 57 GLU B O 1
ATOM 1612 N N . ASP B 1 62 ? -84.786 82.741 92.029 1.00 21.73 58 ASP B N 1
ATOM 1613 C CA . ASP B 1 62 ? -83.625 82.701 91.139 1.00 22.06 58 ASP B CA 1
ATOM 1614 C C . ASP B 1 62 ? -82.638 83.813 91.493 1.00 22.16 58 ASP B C 1
ATOM 1615 O O . ASP B 1 62 ? -83.026 84.909 91.901 1.00 20.29 58 ASP B O 1
ATOM 1620 N N . LEU B 1 63 ? -81.352 83.534 91.306 1.00 18.70 59 LEU B N 1
ATOM 1621 C CA . LEU B 1 63 ? -80.316 84.550 91.435 1.00 16.51 59 LEU B CA 1
ATOM 1622 C C . LEU B 1 63 ? -79.886 84.989 90.042 1.00 17.23 59 LEU B C 1
ATOM 1623 O O . LEU B 1 63 ? -79.532 84.149 89.203 1.00 19.58 59 LEU B O 1
ATOM 1628 N N . VAL B 1 64 ? -79.944 86.292 89.783 1.00 15.62 60 VAL B N 1
ATOM 1629 C CA . VAL B 1 64 ? -79.658 86.832 88.457 1.00 15.62 60 VAL B CA 1
ATOM 1630 C C . VAL B 1 64 ? -78.532 87.838 88.604 1.00 20.36 60 VAL B C 1
ATOM 1631 O O . VAL B 1 64 ? -78.675 88.831 89.331 1.00 19.38 60 VAL B O 1
ATOM 1635 N N . CYS B 1 65 ? -77.419 87.590 87.919 1.00 17.87 61 CYS B N 1
ATOM 1636 C CA . CYS B 1 65 ? -76.196 88.338 88.164 1.00 16.77 61 CYS B CA 1
ATOM 1637 C C . CYS B 1 65 ? -75.341 88.389 86.907 1.00 22.49 61 CYS B C 1
ATOM 1638 O O . CYS B 1 65 ? -75.588 87.682 85.924 1.00 19.61 61 CYS B O 1
ATOM 1641 N N . THR B 1 66 ? -74.302 89.221 86.963 1.00 18.24 62 THR B N 1
ATOM 1642 C CA . THR B 1 66 ? -73.426 89.416 85.822 1.00 20.99 62 THR B CA 1
ATOM 1643 C C . THR B 1 66 ? -72.463 88.246 85.664 1.00 19.85 62 THR B C 1
ATOM 1644 O O . THR B 1 66 ? -72.254 87.443 86.576 1.00 17.83 62 THR B O 1
ATOM 1648 N N . HIS B 1 67 ? -71.850 88.177 84.478 1.00 22.37 63 HIS B N 1
ATOM 1649 C CA . HIS B 1 67 ? -70.945 87.079 84.157 1.00 20.49 63 HIS B CA 1
ATOM 1650 C C . HIS B 1 67 ? -69.703 87.080 85.041 1.00 22.50 63 HIS B C 1
ATOM 1651 O O . HIS B 1 67 ? -69.070 86.036 85.227 1.00 22.94 63 HIS B O 1
ATOM 1658 N N . ASN B 1 68 ? -69.326 88.233 85.581 1.00 25.02 64 ASN B N 1
ATOM 1659 C CA . ASN B 1 68 ? -68.135 88.322 86.408 1.00 22.26 64 ASN B CA 1
ATOM 1660 C C . ASN B 1 68 ? -68.460 88.324 87.896 1.00 22.83 64 ASN B C 1
ATOM 1661 O O . ASN B 1 68 ? -67.548 88.451 88.717 1.00 25.53 64 ASN B O 1
ATOM 1666 N N . HIS B 1 69 ? -69.729 88.155 88.256 1.00 17.45 65 HIS B N 1
ATOM 1667 C CA . HIS B 1 69 ? -70.118 88.093 89.657 1.00 23.43 65 HIS B CA 1
ATOM 1668 C C . HIS B 1 69 ? -69.527 86.858 90.323 1.00 26.24 65 HIS B C 1
ATOM 1669 O O . HIS B 1 69 ? -69.472 85.774 89.738 1.00 20.37 65 HIS B O 1
ATOM 1676 N N . ILE B 1 70 ? -69.098 87.017 91.566 1.00 17.59 66 ILE B N 1
ATOM 1677 C CA . ILE B 1 70 ? -68.464 85.931 92.296 1.00 22.73 66 ILE B CA 1
ATOM 1678 C C . ILE B 1 70 ? -69.519 85.204 93.112 1.00 20.94 66 ILE B C 1
ATOM 1679 O O . ILE B 1 70 ? -70.251 85.825 93.885 1.00 19.96 66 ILE B O 1
ATOM 1684 N N . LEU B 1 71 ? -69.597 83.891 92.933 1.00 19.56 67 LEU B N 1
ATOM 1685 C CA . LEU B 1 71 ? -70.491 83.031 93.699 1.00 19.52 67 LEU B CA 1
ATOM 1686 C C . LEU B 1 71 ? -69.737 82.442 94.878 1.00 20.11 67 LEU B C 1
ATOM 1687 O O . LEU B 1 71 ? -68.663 81.862 94.699 1.00 19.11 67 LEU B O 1
ATOM 1692 N N . SER B 1 72 ? -70.306 82.567 96.070 1.00 20.68 68 SER B N 1
ATOM 1693 C CA . SER B 1 72 ? -69.739 81.924 97.249 1.00 21.36 68 SER B CA 1
ATOM 1694 C C . SER B 1 72 ? -70.391 80.562 97.428 1.00 17.16 68 SER B C 1
ATOM 1695 O O . SER B 1 72 ? -71.612 80.462 97.592 1.00 19.59 68 SER B O 1
ATOM 1698 N N . MET B 1 73 ? -69.581 79.516 97.397 1.00 17.40 69 MET B N 1
ATOM 1699 C CA . MET B 1 73 ? -70.099 78.167 97.334 1.00 19.65 69 MET B CA 1
ATOM 1700 C C . MET B 1 73 ? -69.417 77.287 98.368 1.00 26.16 69 MET B C 1
ATOM 1701 O O . MET B 1 73 ? -68.403 77.651 98.969 1.00 22.49 69 MET B O 1
ATOM 1706 N N . TYR B 1 74 ? -70.007 76.118 98.574 1.00 20.51 70 TYR B N 1
ATOM 1707 C CA . TYR B 1 74 ? -69.365 75.013 99.269 1.00 16.97 70 TYR B CA 1
ATOM 1708 C C . TYR B 1 74 ? -69.119 73.900 98.267 1.00 24.59 70 TYR B C 1
ATOM 1709 O O . TYR B 1 74 ? -69.995 73.574 97.462 1.00 21.66 70 TYR B O 1
ATOM 1718 N N . LYS B 1 75 ? -67.940 73.304 98.335 1.00 19.76 71 LYS B N 1
ATOM 1719 C CA . LYS B 1 75 ? -67.557 72.244 97.423 1.00 21.61 71 LYS B CA 1
ATOM 1720 C C . LYS B 1 75 ? -67.334 70.957 98.201 1.00 30.78 71 LYS B C 1
ATOM 1721 O O . LYS B 1 75 ? -66.678 70.969 99.248 1.00 26.96 71 LYS B O 1
ATOM 1727 N N . GLU B 1 76 ? -67.878 69.855 97.682 1.00 37.74 72 GLU B N 1
ATOM 1728 C CA . GLU B 1 76 ? -67.716 68.559 98.326 1.00 41.04 72 GLU B CA 1
ATOM 1729 C C . GLU B 1 76 ? -66.240 68.222 98.484 1.00 46.10 72 GLU B C 1
ATOM 1730 O O . GLU B 1 76 ? -65.440 68.444 97.572 1.00 44.02 72 GLU B O 1
ATOM 1736 N N . ARG B 1 77 ? -65.893 67.686 99.653 1.00 41.65 73 ARG B N 1
ATOM 1737 C CA . ARG B 1 77 ? -64.517 67.340 100.021 1.00 49.85 73 ARG B CA 1
ATOM 1738 C C . ARG B 1 77 ? -63.586 68.535 99.867 1.00 59.64 73 ARG B C 1
ATOM 1739 O O . ARG B 1 77 ? -62.909 68.676 98.846 1.00 63.92 73 ARG B O 1
ATOM 1747 N N . GLU B 1 94 ? -65.574 70.212 106.971 1.00 50.45 90 GLU B N 1
ATOM 1748 C CA . GLU B 1 94 ? -66.211 68.963 107.371 1.00 42.83 90 GLU B CA 1
ATOM 1749 C C . GLU B 1 94 ? -66.332 68.033 106.161 1.00 58.55 90 GLU B C 1
ATOM 1750 O O . GLU B 1 94 ? -65.401 67.291 105.833 1.00 52.15 90 GLU B O 1
ATOM 1756 N N . SER B 1 95 ? -67.486 68.077 105.497 1.00 38.72 91 SER B N 1
ATOM 1757 C CA . SER B 1 95 ? -67.663 67.380 104.230 1.00 41.62 91 SER B CA 1
ATOM 1758 C C . SER B 1 95 ? -67.544 68.309 103.031 1.00 36.86 91 SER B C 1
ATOM 1759 O O . SER B 1 95 ? -67.382 67.827 101.905 1.00 37.96 91 SER B O 1
ATOM 1762 N N . HIS B 1 96 ? -67.618 69.619 103.258 1.00 41.80 92 HIS B N 1
ATOM 1763 C CA . HIS B 1 96 ? -67.547 70.632 102.215 1.00 42.40 92 HIS B CA 1
ATOM 1764 C C . HIS B 1 96 ? -66.562 71.713 102.637 1.00 32.51 92 HIS B C 1
ATOM 1765 O O . HIS B 1 96 ? -66.315 71.924 103.826 1.00 35.95 92 HIS B O 1
ATOM 1772 N N . GLU B 1 97 ? -66.000 72.406 101.650 1.00 27.95 93 GLU B N 1
ATOM 1773 C CA . GLU B 1 97 ? -65.099 73.520 101.910 1.00 33.28 93 GLU B CA 1
ATOM 1774 C C . GLU B 1 97 ? -65.546 74.739 101.116 1.00 33.19 93 GLU B C 1
ATOM 1775 O O . GLU B 1 97 ? -66.122 74.621 100.028 1.00 27.31 93 GLU B O 1
ATOM 1781 N N . ARG B 1 98 ? -65.258 75.912 101.671 1.00 26.75 94 ARG B N 1
ATOM 1782 C CA . ARG B 1 98 ? -65.674 77.165 101.057 1.00 25.29 94 ARG B CA 1
ATOM 1783 C C . ARG B 1 98 ? -64.832 77.476 99.826 1.00 23.99 94 ARG B C 1
ATOM 1784 O O . ARG B 1 98 ? -63.601 77.397 99.862 1.00 23.94 94 ARG B O 1
ATOM 1792 N N . VAL B 1 99 ? -65.501 77.820 98.728 1.00 22.95 95 VAL B N 1
ATOM 1793 C CA . VAL B 1 99 ? -64.839 78.235 97.498 1.00 22.20 95 VAL B CA 1
ATOM 1794 C C . VAL B 1 99 ? -65.600 79.418 96.922 1.00 21.47 95 VAL B C 1
ATOM 1795 O O . VAL B 1 99 ? -66.823 79.510 97.048 1.00 26.16 95 VAL B O 1
ATOM 1799 N N . ASP B 1 100 ? -64.867 80.331 96.294 1.00 21.00 96 ASP B N 1
ATOM 1800 C CA . ASP B 1 100 ? -65.453 81.425 95.533 1.00 25.06 96 ASP B CA 1
ATOM 1801 C C . ASP B 1 100 ? -65.135 81.186 94.065 1.00 23.83 96 ASP B C 1
ATOM 1802 O O . ASP B 1 100 ? -64.002 80.842 93.722 1.00 24.01 96 ASP B O 1
ATOM 1807 N N . VAL B 1 101 ? -66.135 81.335 93.205 1.00 24.38 97 VAL B N 1
ATOM 1808 C CA . VAL B 1 101 ? -65.929 81.102 91.784 1.00 20.94 97 VAL B CA 1
ATOM 1809 C C . VAL B 1 101 ? -66.793 82.093 91.025 1.00 23.75 97 VAL B C 1
ATOM 1810 O O . VAL B 1 101 ? -67.925 82.375 91.428 1.00 21.94 97 VAL B O 1
ATOM 1814 N N . THR B 1 102 ? -66.244 82.645 89.943 1.00 20.97 98 THR B N 1
ATOM 1815 C CA . THR B 1 102 ? -67.016 83.550 89.111 1.00 17.62 98 THR B CA 1
ATOM 1816 C C . THR B 1 102 ? -68.039 82.770 88.298 1.00 17.89 98 THR B C 1
ATOM 1817 O O . THR B 1 102 ? -67.844 81.592 87.971 1.00 20.99 98 THR B O 1
ATOM 1821 N N . VAL B 1 103 ? -69.137 83.449 87.980 1.00 18.55 99 VAL B N 1
ATOM 1822 C CA . VAL B 1 103 ? -70.167 82.864 87.126 1.00 18.97 99 VAL B CA 1
ATOM 1823 C C . VAL B 1 103 ? -69.554 82.345 85.831 1.00 19.97 99 VAL B C 1
ATOM 1824 O O . VAL B 1 103 ? -69.835 81.225 85.411 1.00 24.00 99 VAL B O 1
ATOM 1828 N N . ASP B 1 104 ? -68.680 83.135 85.197 1.00 22.16 100 ASP B N 1
ATOM 1829 C CA . ASP B 1 104 ? -68.014 82.686 83.967 1.00 22.53 100 ASP B CA 1
ATOM 1830 C C . ASP B 1 104 ? -67.291 81.357 84.175 1.00 26.15 100 ASP B C 1
ATOM 1831 O O . ASP B 1 104 ? -67.446 80.401 83.387 1.00 26.37 100 ASP B O 1
ATOM 1836 N N . ASP B 1 105 ? -66.469 81.289 85.226 1.00 25.66 101 ASP B N 1
ATOM 1837 C CA . ASP B 1 105 ? -65.706 80.074 85.486 1.00 22.27 101 ASP B CA 1
ATOM 1838 C C . ASP B 1 105 ? -66.632 78.904 85.785 1.00 28.17 101 ASP B C 1
ATOM 1839 O O . ASP B 1 105 ? -66.427 77.796 85.274 1.00 30.06 101 ASP B O 1
ATOM 1844 N N . PHE B 1 106 ? -67.672 79.138 86.588 1.00 22.14 102 PHE B N 1
ATOM 1845 C CA . PHE B 1 106 ? -68.615 78.070 86.897 1.00 16.53 102 PHE B CA 1
ATOM 1846 C C . PHE B 1 106 ? -69.334 77.584 85.644 1.00 18.26 102 PHE B C 1
ATOM 1847 O O . PHE B 1 106 ? -69.550 76.383 85.469 1.00 18.83 102 PHE B O 1
ATOM 1855 N N . VAL B 1 107 ? -69.701 78.509 84.765 1.00 15.33 103 VAL B N 1
ATOM 1856 C CA . VAL B 1 107 ? -70.485 78.168 83.585 1.00 18.94 103 VAL B CA 1
ATOM 1857 C C . VAL B 1 107 ? -69.682 77.277 82.655 1.00 18.30 103 VAL B C 1
ATOM 1858 O O . VAL B 1 107 ? -70.232 76.373 82.010 1.00 20.60 103 VAL B O 1
ATOM 1862 N N . ARG B 1 108 ? -68.370 77.504 82.573 1.00 21.48 104 ARG B N 1
ATOM 1863 C CA . ARG B 1 108 ? -67.604 76.689 81.636 1.00 23.99 104 ARG B CA 1
ATOM 1864 C C . ARG B 1 108 ? -67.252 75.300 82.171 1.00 27.74 104 ARG B C 1
ATOM 1865 O O . ARG B 1 108 ? -66.777 74.464 81.396 1.00 22.60 104 ARG B O 1
ATOM 1873 N N . LEU B 1 109 ? -67.494 75.018 83.452 1.00 18.68 105 LEU B N 1
ATOM 1874 C CA . LEU B 1 109 ? -67.149 73.717 84.013 1.00 20.71 105 LEU B CA 1
ATOM 1875 C C . LEU B 1 109 ? -68.028 72.618 83.418 1.00 17.24 105 LEU B C 1
ATOM 1876 O O . LEU B 1 109 ? -69.196 72.850 83.095 1.00 18.60 105 LEU B O 1
ATOM 1881 N N . PRO B 1 110 ? -67.498 71.406 83.280 1.00 18.12 106 PRO B N 1
ATOM 1882 C CA . PRO B 1 110 ? -68.365 70.266 82.963 1.00 19.39 106 PRO B CA 1
ATOM 1883 C C . PRO B 1 110 ? -69.383 70.063 84.069 1.00 19.00 106 PRO B C 1
ATOM 1884 O O . PRO B 1 110 ? -69.118 70.334 85.239 1.00 20.17 106 PRO B O 1
ATOM 1888 N N . GLN B 1 111 ? -70.570 69.596 83.682 1.00 19.86 107 GLN B N 1
ATOM 1889 C CA . GLN B 1 111 ? -71.657 69.473 84.650 1.00 22.13 107 GLN B CA 1
ATOM 1890 C C . GLN B 1 111 ? -71.301 68.530 85.797 1.00 15.44 107 GLN B C 1
ATOM 1891 O O . GLN B 1 111 ? -71.746 68.738 86.935 1.00 17.78 107 GLN B O 1
ATOM 1897 N N . GLN B 1 112 ? -70.486 67.507 85.529 1.00 18.20 108 GLN B N 1
ATOM 1898 C CA . GLN B 1 112 ? -70.032 66.624 86.598 1.00 23.69 108 GLN B CA 1
ATOM 1899 C C . GLN B 1 112 ? -69.176 67.362 87.624 1.00 21.47 108 GLN B C 1
ATOM 1900 O O . GLN B 1 112 ? -69.153 66.980 88.801 1.00 24.12 108 GLN B O 1
ATOM 1906 N N . GLU B 1 113 ? -68.459 68.408 87.206 1.00 18.55 109 GLU B N 1
ATOM 1907 C CA . GLU B 1 113 ? -67.770 69.242 88.185 1.00 19.60 109 GLU B CA 1
ATOM 1908 C C . GLU B 1 113 ? -68.736 70.218 88.837 1.00 20.55 109 GLU B C 1
ATOM 1909 O O . GLU B 1 113 ? -68.668 70.442 90.052 1.00 17.18 109 GLU B O 1
ATOM 1915 N N . GLN B 1 114 ? -69.636 70.808 88.041 1.00 15.79 110 GLN B N 1
ATOM 1916 C CA . GLN B 1 114 ? -70.568 71.793 88.588 1.00 16.71 110 GLN B CA 1
ATOM 1917 C C . GLN B 1 114 ? -71.354 71.217 89.753 1.00 18.46 110 GLN B C 1
ATOM 1918 O O . GLN B 1 114 ? -71.595 71.912 90.749 1.00 17.32 110 GLN B O 1
ATOM 1924 N N . GLN B 1 115 ? -71.762 69.949 89.648 1.00 19.89 111 GLN B N 1
ATOM 1925 C CA . GLN B 1 115 ? -72.624 69.375 90.674 1.00 23.86 111 GLN B CA 1
ATOM 1926 C C . GLN B 1 115 ? -71.931 69.254 92.022 1.00 16.11 111 GLN B C 1
ATOM 1927 O O . GLN B 1 115 ? -72.611 69.053 93.028 1.00 20.15 111 GLN B O 1
ATOM 1933 N N . LYS B 1 116 ? -70.602 69.362 92.059 1.00 16.29 112 LYS B N 1
ATOM 1934 C CA . LYS B 1 116 ? -69.867 69.321 93.320 1.00 21.13 112 LYS B CA 1
ATOM 1935 C C . LYS B 1 116 ? -70.005 70.609 94.123 1.00 20.61 112 LYS B C 1
ATOM 1936 O O . LYS B 1 116 ? -69.674 70.620 95.315 1.00 24.53 112 LYS B O 1
ATOM 1942 N N . TYR B 1 117 ? -70.449 71.693 93.499 1.00 18.06 113 TYR B N 1
ATOM 1943 C CA . TYR B 1 117 ? -70.525 73.001 94.140 1.00 19.01 113 TYR B CA 1
ATOM 1944 C C . TYR B 1 117 ? -71.962 73.322 94.524 1.00 22.13 113 TYR B C 1
ATOM 1945 O O . TYR B 1 117 ? -72.893 73.043 93.765 1.00 21.42 113 TYR B O 1
ATOM 1954 N N . LYS B 1 118 ? -72.135 73.949 95.688 1.00 20.61 114 LYS B N 1
ATOM 1955 C CA . LYS B 1 118 ? -73.462 74.292 96.168 1.00 18.44 114 LYS B CA 1
ATOM 1956 C C . LYS B 1 118 ? -73.480 75.715 96.708 1.00 18.75 114 LYS B C 1
ATOM 1957 O O . LYS B 1 118 ? -72.537 76.148 97.379 1.00 17.02 114 LYS B O 1
ATOM 1963 N N . LEU B 1 119 ? -74.556 76.440 96.403 1.00 16.45 115 LEU B N 1
ATOM 1964 C CA . LEU B 1 119 ? -74.849 77.693 97.088 1.00 14.64 115 LEU B CA 1
ATOM 1965 C C . LEU B 1 119 ? -75.299 77.391 98.519 1.00 15.84 115 LEU B C 1
ATOM 1966 O O . LEU B 1 119 ? -75.593 76.244 98.863 1.00 16.98 115 LEU B O 1
ATOM 1971 N N . PHE B 1 120 ? -75.365 78.419 99.367 1.00 12.87 116 PHE B N 1
ATOM 1972 C CA . PHE B 1 120 ? -75.742 78.123 100.742 1.00 17.49 116 PHE B CA 1
ATOM 1973 C C . PHE B 1 120 ? -76.408 79.309 101.422 1.00 15.68 116 PHE B C 1
ATOM 1974 O O . PHE B 1 120 ? -76.244 80.468 101.032 1.00 15.17 116 PHE B O 1
ATOM 1982 N N . ARG B 1 121 ? -77.193 78.978 102.440 1.00 17.18 117 ARG B N 1
ATOM 1983 C CA . ARG B 1 121 ? -77.856 79.947 103.290 1.00 14.98 117 ARG B CA 1
ATOM 1984 C C . ARG B 1 121 ? -77.167 79.982 104.649 1.00 17.66 117 ARG B C 1
ATOM 1985 O O . ARG B 1 121 ? -76.539 79.010 105.075 1.00 20.28 117 ARG B O 1
ATOM 1993 N N . SER B 1 122 ? -77.290 81.118 105.314 1.00 19.05 118 SER B N 1
ATOM 1994 C CA . SER B 1 122 ? -76.606 81.315 106.587 1.00 22.24 118 SER B CA 1
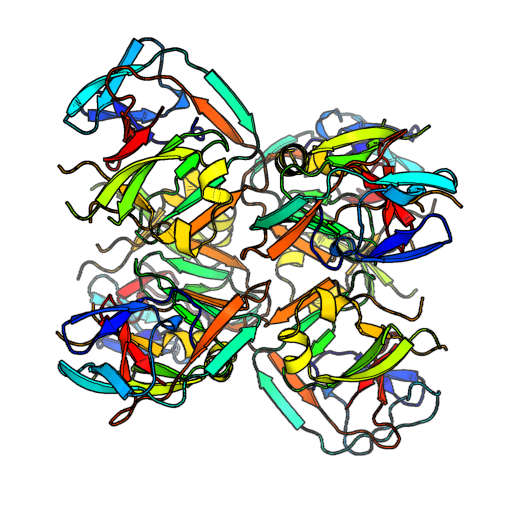ATOM 1995 C C . SER B 1 122 ? -77.200 80.418 107.664 1.00 31.44 118 SER B C 1
ATOM 1996 O O . SER B 1 122 ? -78.414 80.417 107.892 1.00 33.65 118 SER B O 1
ATOM 1999 N N . THR B 1 123 ? -76.327 79.669 108.337 1.00 43.16 119 THR B N 1
ATOM 2000 C CA . THR B 1 123 ? -76.700 78.772 109.430 1.00 47.51 119 THR B CA 1
ATOM 2001 C C . THR B 1 123 ? -77.231 79.584 110.610 1.00 48.63 119 THR B C 1
ATOM 2002 O O . THR B 1 123 ? -76.515 79.900 111.562 1.00 65.61 119 THR B O 1
ATOM 2006 N N . ASP B 1 124 ? -78.515 79.928 110.527 1.00 58.39 120 ASP B N 1
ATOM 2007 C CA . ASP B 1 124 ? -79.296 80.537 111.608 1.00 62.31 120 ASP B CA 1
ATOM 2008 C C . ASP B 1 124 ? -80.700 80.833 111.094 1.00 69.44 120 ASP B C 1
ATOM 2009 O O . ASP B 1 124 ? -80.914 80.959 109.885 1.00 54.99 120 ASP B O 1
ATOM 2014 N N . ALA B 1 137 ? -82.433 72.854 105.286 1.00 78.49 133 ALA B N 1
ATOM 2015 C CA . ALA B 1 137 ? -81.573 72.712 104.115 1.00 69.53 133 ALA B CA 1
ATOM 2016 C C . ALA B 1 137 ? -80.740 73.973 103.895 1.00 47.27 133 ALA B C 1
ATOM 2017 O O . ALA B 1 137 ? -81.214 74.964 103.329 1.00 47.35 133 ALA B O 1
ATOM 2019 N N . THR B 1 138 ? -79.491 73.931 104.353 1.00 44.78 134 THR B N 1
ATOM 2020 C CA . THR B 1 138 ? -78.595 75.065 104.190 1.00 33.79 134 THR B CA 1
ATOM 2021 C C . THR B 1 138 ? -77.853 75.042 102.853 1.00 25.26 134 THR B C 1
ATOM 2022 O O . THR B 1 138 ? -77.601 76.108 102.284 1.00 26.73 134 THR B O 1
ATOM 2026 N N . LEU B 1 139 ? -77.531 73.861 102.316 1.00 25.17 135 LEU B N 1
ATOM 2027 C CA . LEU B 1 139 ? -76.905 73.751 101.002 1.00 19.75 135 LEU B CA 1
ATOM 2028 C C . LEU B 1 139 ? -77.968 73.709 99.910 1.00 26.89 135 LEU B C 1
ATOM 2029 O O . LEU B 1 139 ? -78.975 73.013 100.034 1.00 28.42 135 LEU B O 1
ATOM 2034 N N . LEU B 1 140 ? -77.732 74.455 98.837 1.00 18.96 136 LEU B N 1
ATOM 2035 C CA . LEU B 1 140 ? -78.670 74.564 97.728 1.00 19.59 136 LEU B CA 1
ATOM 2036 C C . LEU B 1 140 ? -78.046 74.006 96.460 1.00 21.73 136 LEU B C 1
ATOM 2037 O O . LEU B 1 140 ? -76.894 74.304 96.138 1.00 21.13 136 LEU B O 1
ATOM 2042 N N . HIS B 1 141 ? -78.819 73.220 95.726 1.00 18.58 137 HIS B N 1
ATOM 2043 C CA . HIS B 1 141 ? -78.329 72.535 94.542 1.00 17.98 137 HIS B CA 1
ATOM 2044 C C . HIS B 1 141 ? -78.763 73.312 93.309 1.00 18.20 137 HIS B C 1
ATOM 2045 O O . HIS B 1 141 ? -79.960 73.524 93.103 1.00 18.55 137 HIS B O 1
ATOM 2052 N N . ILE B 1 142 ? -77.798 73.723 92.487 1.00 17.96 138 ILE B N 1
ATOM 2053 C CA . ILE B 1 142 ? -78.131 74.462 91.270 1.00 14.19 138 ILE B CA 1
ATOM 2054 C C . ILE B 1 142 ? -78.707 73.510 90.232 1.00 17.56 138 ILE B C 1
ATOM 2055 O O . ILE B 1 142 ? -78.113 72.466 89.920 1.00 18.04 138 ILE B O 1
ATOM 2060 N N . ASN B 1 143 ? -79.858 73.876 89.669 1.00 18.15 139 ASN B N 1
ATOM 2061 C CA . ASN B 1 143 ? -80.436 73.054 88.617 1.00 18.16 139 ASN B CA 1
ATOM 2062 C C . ASN B 1 143 ? -80.047 73.541 87.230 1.00 21.01 139 ASN B C 1
ATOM 2063 O O . ASN B 1 143 ? -79.838 72.725 86.322 1.00 21.00 139 ASN B O 1
ATOM 2068 N N . SER B 1 144 ? -79.954 74.853 87.044 1.00 17.41 140 SER B N 1
ATOM 2069 C CA . SER B 1 144 ? -79.592 75.401 85.749 1.00 18.42 140 SER B CA 1
ATOM 2070 C C . SER B 1 144 ? -78.941 76.761 85.938 1.00 19.93 140 SER B C 1
ATOM 2071 O O . SER B 1 144 ? -79.196 77.461 86.923 1.00 16.10 140 SER B O 1
ATOM 2074 N N . ILE B 1 145 ? -78.077 77.114 84.992 1.00 20.32 141 ILE B N 1
ATOM 2075 C CA . ILE B 1 145 ? -77.488 78.444 84.911 1.00 19.17 141 ILE B CA 1
ATOM 2076 C C . ILE B 1 145 ? -77.472 78.818 83.436 1.00 23.30 141 ILE B C 1
ATOM 2077 O O . ILE B 1 145 ? -76.957 78.061 82.606 1.00 22.60 141 ILE B O 1
ATOM 2082 N N . GLU B 1 146 ? -78.116 79.930 83.087 1.00 14.89 142 GLU B N 1
ATOM 2083 C CA . GLU B 1 146 ? -78.299 80.237 81.676 1.00 20.23 142 GLU B CA 1
ATOM 2084 C C . GLU B 1 146 ? -78.160 81.728 81.432 1.00 19.39 142 GLU B C 1
ATOM 2085 O O . GLU B 1 146 ? -78.627 82.543 82.232 1.00 20.17 142 GLU B O 1
ATOM 2091 N N . LEU B 1 147 ? -77.526 82.079 80.317 1.00 21.27 143 LEU B N 1
ATOM 2092 C CA . LEU B 1 147 ? -77.476 83.475 79.907 1.00 17.80 143 LEU B CA 1
ATOM 2093 C C . LEU B 1 147 ? -78.863 83.933 79.479 1.00 23.67 143 LEU B C 1
ATOM 2094 O O . LEU B 1 147 ? -79.564 83.230 78.745 1.00 26.26 143 LEU B O 1
ATOM 2099 N N . GLU B 1 148 ? -79.265 85.114 79.930 1.00 16.46 144 GLU B N 1
ATOM 2100 C CA . GLU B 1 148 ? -80.583 85.594 79.555 1.00 16.54 144 GLU B CA 1
ATOM 2101 C C . GLU B 1 148 ? -80.572 86.205 78.158 1.00 20.98 144 GLU B C 1
ATOM 2102 O O . GLU B 1 148 ? -79.545 86.670 77.661 1.00 22.40 144 GLU B O 1
ATOM 2108 N N . GLU B 1 149 ? -81.763 86.229 77.546 1.00 23.46 145 GLU B N 1
ATOM 2109 C CA . GLU B 1 149 ? -81.905 86.594 76.137 1.00 31.92 145 GLU B CA 1
ATOM 2110 C C . GLU B 1 149 ? -81.779 88.098 75.902 1.00 25.98 145 GLU B C 1
ATOM 2111 O O . GLU B 1 149 ? -81.375 88.516 74.810 1.00 30.29 145 GLU B O 1
ATOM 2117 N N . GLU B 1 150 ? -82.125 88.917 76.890 1.00 18.96 146 GLU B N 1
ATOM 2118 C CA . GLU B 1 150 ? -82.168 90.363 76.721 1.00 19.98 146 GLU B CA 1
ATOM 2119 C C . GLU B 1 150 ? -81.491 91.053 77.896 1.00 26.67 146 GLU B C 1
ATOM 2120 O O . GLU B 1 150 ? -81.450 90.502 79.000 1.00 22.02 146 GLU B O 1
ATOM 2126 N N . PRO B 1 151 ? -80.953 92.256 77.691 1.00 23.87 147 PRO B N 1
ATOM 2127 C CA . PRO B 1 151 ? -80.277 92.946 78.795 1.00 23.68 147 PRO B CA 1
ATOM 2128 C C . PRO B 1 151 ? -81.263 93.439 79.839 1.00 25.62 147 PRO B C 1
ATOM 2129 O O . PRO B 1 151 ? -82.417 93.757 79.542 1.00 27.67 147 PRO B O 1
ATOM 2133 N N . THR B 1 152 ? -80.787 93.493 81.083 1.00 23.46 148 THR B N 1
ATOM 2134 C CA . THR B 1 152 ? -81.537 94.102 82.169 1.00 25.28 148 THR B CA 1
ATOM 2135 C C . THR B 1 152 ? -80.583 94.912 83.033 1.00 22.71 148 THR B C 1
ATOM 2136 O O . THR B 1 152 ? -79.363 94.710 83.018 1.00 23.37 148 THR B O 1
ATOM 2140 N N . LYS B 1 153 ? -81.162 95.831 83.803 1.00 23.60 149 LYS B N 1
ATOM 2141 C CA . LYS B 1 153 ? -80.358 96.702 84.645 1.00 22.34 149 LYS B CA 1
ATOM 2142 C C . LYS B 1 153 ? -79.810 95.935 85.843 1.00 21.45 149 LYS B C 1
ATOM 2143 O O . LYS B 1 153 ? -80.503 95.105 86.438 1.00 25.77 149 LYS B O 1
ATOM 2149 N N . TRP B 1 154 ? -78.568 96.235 86.207 1.00 21.24 150 TRP B N 1
ATOM 2150 C CA . TRP B 1 154 ? -77.932 95.628 87.365 1.00 28.85 150 TRP B CA 1
ATOM 2151 C C . TRP B 1 154 ? -77.280 96.702 88.229 1.00 29.30 150 TRP B C 1
ATOM 2152 O O . TRP B 1 154 ? -76.931 97.788 87.757 1.00 27.53 150 TRP B O 1
ATOM 2163 N N . SER B 1 155 ? -77.106 96.373 89.508 1.00 28.16 151 SER B N 1
ATOM 2164 C CA . SER B 1 155 ? -76.455 97.254 90.466 1.00 30.54 151 SER B CA 1
ATOM 2165 C C . SER B 1 155 ? -75.439 96.470 91.281 1.00 29.31 151 SER B C 1
ATOM 2166 O O . SER B 1 155 ? -75.645 95.295 91.600 1.00 24.71 151 SER B O 1
ATOM 2169 N N . GLY B 1 156 ? -74.344 97.136 91.632 1.00 27.52 152 GLY B N 1
ATOM 2170 C CA . GLY B 1 156 ? -73.277 96.480 92.363 1.00 31.94 152 GLY B CA 1
ATOM 2171 C C . GLY B 1 156 ? -72.631 97.404 93.372 1.00 32.20 152 GLY B C 1
ATOM 2172 O O . GLY B 1 156 ? -72.774 98.631 93.317 1.00 35.11 152 GLY B O 1
ATOM 2173 N N . PHE B 1 157 ? -71.920 96.787 94.306 1.00 33.66 153 PHE B N 1
ATOM 2174 C CA . PHE B 1 157 ? -71.158 97.509 95.311 1.00 34.45 153 PHE B CA 1
ATOM 2175 C C . PHE B 1 157 ? -70.129 96.550 95.879 1.00 32.94 153 PHE B C 1
ATOM 2176 O O . PHE B 1 157 ? -70.159 95.349 95.613 1.00 31.98 153 PHE B O 1
ATOM 2184 N N . VAL B 1 158 ? -69.227 97.093 96.685 1.00 38.05 154 VAL B N 1
ATOM 2185 C CA . VAL B 1 158 ? -68.264 96.282 97.407 1.00 32.84 154 VAL B CA 1
ATOM 2186 C C . VAL B 1 158 ? -68.613 96.341 98.889 1.00 29.29 154 VAL B C 1
ATOM 2187 O O . VAL B 1 158 ? -69.297 97.251 99.364 1.00 33.16 154 VAL B O 1
ATOM 2191 N N . VAL B 1 159 ? -68.159 95.335 99.619 1.00 37.65 155 VAL B N 1
ATOM 2192 C CA . VAL B 1 159 ? -68.505 95.154 101.021 1.00 36.64 155 VAL B CA 1
ATOM 2193 C C . VAL B 1 159 ? -67.226 94.817 101.772 1.00 29.50 155 VAL B C 1
ATOM 2194 O O . VAL B 1 159 ? -66.345 94.138 101.234 1.00 32.75 155 VAL B O 1
ATOM 2198 N N . ASP B 1 160 ? -67.108 95.315 102.999 1.00 37.65 156 ASP B N 1
ATOM 2199 C CA . ASP B 1 160 ? -65.903 95.103 103.789 1.00 35.04 156 ASP B CA 1
ATOM 2200 C C . ASP B 1 160 ? -65.932 93.714 104.430 1.00 44.47 156 ASP B C 1
ATOM 2201 O O . ASP B 1 160 ? -66.768 92.867 104.104 1.00 39.78 156 ASP B O 1
ATOM 2206 N N . LYS B 1 161 ? -64.999 93.465 105.348 1.00 37.88 157 LYS B N 1
ATOM 2207 C CA . LYS B 1 161 ? -64.929 92.227 106.141 1.00 30.93 157 LYS B CA 1
ATOM 2208 C C . LYS B 1 161 ? -64.693 91.056 105.188 1.00 40.41 157 LYS B C 1
ATOM 2209 O O . LYS B 1 161 ? -63.777 91.131 104.352 1.00 39.15 157 LYS B O 1
ATOM 2215 N N . ASP B 1 162 ? -65.461 89.968 105.273 1.00 32.22 158 ASP B N 1
ATOM 2216 C CA . ASP B 1 162 ? -65.237 88.791 104.443 1.00 32.80 158 ASP B CA 1
ATOM 2217 C C . ASP B 1 162 ? -65.856 88.911 103.052 1.00 29.16 158 ASP B C 1
ATOM 2218 O O . ASP B 1 162 ? -65.841 87.927 102.306 1.00 30.76 158 ASP B O 1
ATOM 2223 N N . SER B 1 163 ? -66.386 90.084 102.702 1.00 25.37 159 SER B N 1
ATOM 2224 C CA . SER B 1 163 ? -67.035 90.394 101.428 1.00 30.98 159 SER B CA 1
ATOM 2225 C C . SER B 1 163 ? -68.377 89.697 101.254 1.00 29.49 159 SER B C 1
ATOM 2226 O O . SER B 1 163 ? -68.910 89.677 100.137 1.00 31.89 159 SER B O 1
ATOM 2229 N N . LEU B 1 164 ? -68.951 89.137 102.314 1.00 23.38 160 LEU B N 1
ATOM 2230 C CA . LEU B 1 164 ? -70.199 88.389 102.215 1.00 22.21 160 LEU B CA 1
ATOM 2231 C C . LEU B 1 164 ? -71.351 89.164 102.843 1.00 32.29 160 LEU B C 1
ATOM 2232 O O . LEU B 1 164 ? -71.179 89.844 103.861 1.00 30.96 160 LEU B O 1
ATOM 2237 N N . TYR B 1 165 ? -72.525 89.059 102.222 1.00 18.04 161 TYR B N 1
ATOM 2238 C CA . TYR B 1 165 ? -73.751 89.673 102.717 1.00 19.95 161 TYR B CA 1
ATOM 2239 C C . TYR B 1 165 ? -74.924 88.772 102.338 1.00 27.93 161 TYR B C 1
ATOM 2240 O O . TYR B 1 165 ? -74.771 87.797 101.595 1.00 22.35 161 TYR B O 1
ATOM 2249 N N . LEU B 1 166 ? -76.104 89.102 102.859 1.00 21.97 162 LEU B N 1
ATOM 2250 C CA . LEU B 1 166 ? -77.249 88.200 102.808 1.00 20.12 162 LEU B CA 1
ATOM 2251 C C . LEU B 1 166 ? -78.368 88.725 101.924 1.00 26.19 162 LEU B C 1
ATOM 2252 O O . LEU B 1 166 ? -78.753 89.898 102.006 1.00 21.82 162 LEU B O 1
ATOM 2257 N N . ARG B 1 167 ? -78.901 87.830 101.095 1.00 19.46 163 ARG B N 1
ATOM 2258 C CA . ARG B 1 167 ? -80.184 88.044 100.448 1.00 17.38 163 ARG B CA 1
ATOM 2259 C C . ARG B 1 167 ? -81.309 87.942 101.481 1.00 18.40 163 ARG B C 1
ATOM 2260 O O . ARG B 1 167 ? -81.123 87.430 102.589 1.00 22.21 163 ARG B O 1
ATOM 2268 N N . TYR B 1 168 ? -82.495 88.425 101.100 1.00 22.15 164 TYR B N 1
ATOM 2269 C CA . TYR B 1 168 ? -83.623 88.457 102.030 1.00 25.53 164 TYR B CA 1
ATOM 2270 C C . TYR B 1 168 ? -83.962 87.077 102.581 1.00 24.52 164 TYR B C 1
ATOM 2271 O O . TYR B 1 168 ? -84.512 86.969 103.684 1.00 22.77 164 TYR B O 1
ATOM 2280 N N . ASP B 1 169 ? -83.650 86.014 101.836 1.00 20.00 165 ASP B N 1
ATOM 2281 C CA . ASP B 1 169 ? -83.951 84.653 102.251 1.00 19.27 165 ASP B CA 1
ATOM 2282 C C . ASP B 1 169 ? -82.739 83.946 102.826 1.00 21.62 165 ASP B C 1
ATOM 2283 O O . ASP B 1 169 ? -82.748 82.717 102.938 1.00 25.09 165 ASP B O 1
ATOM 2288 N N . TYR B 1 170 ? -81.691 84.700 103.162 1.00 19.76 166 TYR B N 1
ATOM 2289 C CA . TYR B 1 170 ? -80.480 84.269 103.841 1.00 18.30 166 TYR B CA 1
ATOM 2290 C C . TYR B 1 170 ? -79.518 83.540 102.915 1.00 16.60 166 TYR B C 1
ATOM 2291 O O . TYR B 1 170 ? -78.532 82.986 103.385 1.00 17.37 166 TYR B O 1
ATOM 2300 N N . LEU B 1 171 ? -79.760 83.544 101.605 1.00 19.66 167 LEU B N 1
ATOM 2301 C CA . LEU B 1 171 ? -78.724 83.113 100.677 1.00 14.66 167 LEU B CA 1
ATOM 2302 C C . LEU B 1 171 ? -77.501 84.005 100.830 1.00 19.07 167 LEU B C 1
ATOM 2303 O O . LEU B 1 171 ? -77.622 85.233 100.880 1.00 20.32 167 LEU B O 1
ATOM 2308 N N . VAL B 1 172 ? -76.329 83.385 100.891 1.00 17.07 168 VAL B N 1
ATOM 2309 C CA . VAL B 1 172 ? -75.074 84.101 101.094 1.00 19.98 168 VAL B CA 1
ATOM 2310 C C . VAL B 1 172 ? -74.544 84.560 99.742 1.00 20.16 168 VAL B C 1
ATOM 2311 O O . VAL B 1 172 ? -74.318 83.745 98.836 1.00 19.36 168 VAL B O 1
ATOM 2315 N N . LEU B 1 173 ? -74.366 85.870 99.604 1.00 17.57 169 LEU B N 1
ATOM 2316 C CA . LEU B 1 173 ? -73.864 86.514 98.399 1.00 19.48 169 LEU B CA 1
ATOM 2317 C C . LEU B 1 173 ? -72.478 87.096 98.652 1.00 23.38 169 LEU B C 1
ATOM 2318 O O . LEU B 1 173 ? -72.127 87.452 99.782 1.00 22.66 169 LEU B O 1
ATOM 2323 N N . HIS B 1 174 ? -71.701 87.207 97.579 1.00 21.89 170 HIS B N 1
ATOM 2324 C CA . HIS B 1 174 ? -70.352 87.744 97.614 1.00 22.13 170 HIS B CA 1
ATOM 2325 C C . HIS B 1 174 ? -70.293 89.023 96.793 1.00 30.00 170 HIS B C 1
ATOM 2326 O O . HIS B 1 174 ? -71.086 89.217 95.866 1.00 28.64 170 HIS B O 1
ATOM 2333 N N . ASN B 1 175 ? -69.357 89.900 97.154 1.00 36.36 171 ASN B N 1
ATOM 2334 C CA . ASN B 1 175 ? -69.019 91.073 96.350 1.00 46.06 171 ASN B CA 1
ATOM 2335 C C . ASN B 1 175 ? -68.883 90.727 94.875 1.00 41.52 171 ASN B C 1
ATOM 2336 O O . ASN B 1 175 ? -67.891 90.121 94.474 1.00 39.76 171 ASN B O 1
ATOM 2341 N N . CYS C 1 5 ? -76.179 51.138 81.160 1.00 30.20 1 CYS C N 1
ATOM 2342 C CA . CYS C 1 5 ? -74.842 51.701 81.118 1.00 19.46 1 CYS C CA 1
ATOM 2343 C C . CYS C 1 5 ? -74.866 53.153 81.602 1.00 21.03 1 CYS C C 1
ATOM 2344 O O . CYS C 1 5 ? -75.797 53.887 81.271 1.00 20.94 1 CYS C O 1
ATOM 2347 N N . LEU C 1 6 ? -73.844 53.556 82.357 1.00 18.53 2 LEU C N 1
ATOM 2348 C CA . LEU C 1 6 ? -73.833 54.824 83.078 1.00 17.13 2 LEU C CA 1
ATOM 2349 C C . LEU C 1 6 ? -72.662 55.694 82.650 1.00 18.33 2 LEU C C 1
ATOM 2350 O O . LEU C 1 6 ? -71.582 55.197 82.324 1.00 16.38 2 LEU C O 1
ATOM 2355 N N . GLN C 1 7 ? -72.862 57.009 82.708 1.00 14.77 3 GLN C N 1
ATOM 2356 C CA . GLN C 1 7 ? -71.781 57.923 82.379 1.00 13.48 3 GLN C CA 1
ATOM 2357 C C . GLN C 1 7 ? -70.606 57.726 83.325 1.00 13.87 3 GLN C C 1
ATOM 2358 O O . GLN C 1 7 ? -70.783 57.484 84.527 1.00 13.97 3 GLN C O 1
ATOM 2364 N N . ASN C 1 8 ? -69.400 57.788 82.765 1.00 18.09 4 ASN C N 1
ATOM 2365 C CA . ASN C 1 8 ? -68.208 57.715 83.590 1.00 14.84 4 ASN C CA 1
ATOM 2366 C C . ASN C 1 8 ? -68.238 58.814 84.640 1.00 22.27 4 ASN C C 1
ATOM 2367 O O . ASN C 1 8 ? -68.664 59.946 84.376 1.00 22.18 4 ASN C O 1
ATOM 2372 N N . GLY C 1 9 ? -67.787 58.474 85.840 1.00 17.96 5 GLY C N 1
ATOM 2373 C CA . GLY C 1 9 ? -67.845 59.384 86.962 1.00 22.08 5 GLY C CA 1
ATOM 2374 C C . GLY C 1 9 ? -69.049 59.193 87.853 1.00 23.00 5 GLY C C 1
ATOM 2375 O O . GLY C 1 9 ? -69.148 59.871 88.893 1.00 24.77 5 GLY C O 1
ATOM 2376 N N . THR C 1 10 ? -69.980 58.323 87.468 1.00 22.82 6 THR C N 1
ATOM 2377 C CA . THR C 1 10 ? -71.090 57.991 88.347 1.00 19.07 6 THR C CA 1
ATOM 2378 C C . THR C 1 10 ? -70.538 57.279 89.578 1.00 20.40 6 THR C C 1
ATOM 2379 O O . THR C 1 10 ? -69.732 56.355 89.460 1.00 23.43 6 THR C O 1
ATOM 2383 N N . ARG C 1 11 ? -70.944 57.732 90.763 1.00 22.73 7 ARG C N 1
ATOM 2384 C CA . ARG C 1 11 ? -70.418 57.215 92.024 1.00 16.77 7 ARG C CA 1
ATOM 2385 C C . ARG C 1 11 ? -71.344 56.128 92.561 1.00 21.31 7 ARG C C 1
ATOM 2386 O O . ARG C 1 11 ? -72.526 56.381 92.806 1.00 20.25 7 ARG C O 1
ATOM 2394 N N . LEU C 1 12 ? -70.808 54.923 92.751 1.00 21.85 8 LEU C N 1
ATOM 2395 C CA . LEU C 1 12 ? -71.540 53.786 93.282 1.00 17.58 8 LEU C CA 1
ATOM 2396 C C . LEU C 1 12 ? -70.956 53.385 94.629 1.00 18.40 8 LEU C C 1
ATOM 2397 O O . LEU C 1 12 ? -69.895 53.860 95.035 1.00 19.89 8 LEU C O 1
ATOM 2402 N N . LEU C 1 13 ? -71.649 52.481 95.312 1.00 21.56 9 LEU C N 1
ATOM 2403 C CA . LEU C 1 13 ? -71.226 52.007 96.625 1.00 24.56 9 LEU C CA 1
ATOM 2404 C C . LEU C 1 13 ? -70.714 50.575 96.522 1.00 23.67 9 LEU C C 1
ATOM 2405 O O . LEU C 1 13 ? -71.416 49.696 96.016 1.00 27.42 9 LEU C O 1
ATOM 2410 N N . ARG C 1 14 ? -69.497 50.346 97.010 1.00 25.54 10 ARG C N 1
ATOM 2411 C CA . ARG C 1 14 ? -69.027 48.979 97.181 1.00 30.46 10 ARG C CA 1
ATOM 2412 C C . ARG C 1 14 ? -69.828 48.280 98.279 1.00 37.35 10 ARG C C 1
ATOM 2413 O O . ARG C 1 14 ? -70.541 48.911 99.066 1.00 31.33 10 ARG C O 1
ATOM 2421 N N . ALA C 1 15 ? -69.690 46.951 98.340 1.00 27.80 11 ALA C N 1
ATOM 2422 C CA . ALA C 1 15 ? -70.380 46.191 99.380 1.00 32.51 11 ALA C CA 1
ATOM 2423 C C . ALA C 1 15 ? -69.971 46.645 100.778 1.00 33.25 11 ALA C C 1
ATOM 2424 O O . ALA C 1 15 ? -70.760 46.525 101.721 1.00 35.23 11 ALA C O 1
ATOM 2426 N N . ASP C 1 16 ? -68.759 47.183 100.932 1.00 32.60 12 ASP C N 1
ATOM 2427 C CA . ASP C 1 16 ? -68.304 47.657 102.234 1.00 40.31 12 ASP C CA 1
ATOM 2428 C C . ASP C 1 16 ? -68.780 49.068 102.558 1.00 43.83 12 ASP C C 1
ATOM 2429 O O . ASP C 1 16 ? -68.434 49.591 103.623 1.00 42.37 12 ASP C O 1
ATOM 2434 N N . GLY C 1 17 ? -69.550 49.700 101.673 1.00 40.88 13 GLY C N 1
ATOM 2435 C CA . GLY C 1 17 ? -70.050 51.036 101.910 1.00 40.72 13 GLY C CA 1
ATOM 2436 C C . GLY C 1 17 ? -69.166 52.161 101.412 1.00 34.20 13 GLY C C 1
ATOM 2437 O O . GLY C 1 17 ? -69.596 53.320 101.442 1.00 34.26 13 GLY C O 1
ATOM 2438 N N . SER C 1 18 ? -67.948 51.867 100.970 1.00 34.76 14 SER C N 1
ATOM 2439 C CA . SER C 1 18 ? -67.111 52.886 100.360 1.00 31.73 14 SER C CA 1
ATOM 2440 C C . SER C 1 18 ? -67.553 53.137 98.914 1.00 29.94 14 SER C C 1
ATOM 2441 O O . SER C 1 18 ? -68.298 52.356 98.322 1.00 31.77 14 SER C O 1
ATOM 2444 N N . GLU C 1 19 ? -67.069 54.239 98.344 1.00 33.27 15 GLU C N 1
ATOM 2445 C CA . GLU C 1 19 ? -67.469 54.660 97.005 1.00 28.59 15 GLU C CA 1
ATOM 2446 C C . GLU C 1 19 ? -66.497 54.149 95.948 1.00 28.36 15 GLU C C 1
ATOM 2447 O O . GLU C 1 19 ? -65.296 54.020 96.186 1.00 27.26 15 GLU C O 1
ATOM 2453 N N . VAL C 1 20 ? -67.032 53.867 94.761 1.00 29.45 16 VAL C N 1
ATOM 2454 C CA . VAL C 1 20 ? -66.228 53.500 93.598 1.00 28.07 16 VAL C CA 1
ATOM 2455 C C . VAL C 1 20 ? -66.877 54.118 92.366 1.00 23.69 16 VAL C C 1
ATOM 2456 O O . VAL C 1 20 ? -68.102 54.118 92.239 1.00 20.37 16 VAL C O 1
ATOM 2460 N N . LEU C 1 21 ? -66.064 54.677 91.475 1.00 25.25 17 LEU C N 1
ATOM 2461 C CA . LEU C 1 21 ? -66.615 55.223 90.241 1.00 24.92 17 LEU C CA 1
ATOM 2462 C C . LEU C 1 21 ? -67.008 54.081 89.314 1.00 23.60 17 LEU C C 1
ATOM 2463 O O . LEU C 1 21 ? -66.392 53.016 89.327 1.00 24.78 17 LEU C O 1
ATOM 2468 N N . VAL C 1 22 ? -68.052 54.303 88.506 1.00 17.11 18 VAL C N 1
ATOM 2469 C CA . VAL C 1 22 ? -68.566 53.223 87.665 1.00 19.92 18 VAL C CA 1
ATOM 2470 C C . VAL C 1 22 ? -67.463 52.653 86.776 1.00 22.07 18 VAL C C 1
ATOM 2471 O O . VAL C 1 22 ? -67.397 51.439 86.550 1.00 21.85 18 VAL C O 1
ATOM 2475 N N . GLU C 1 23 ? -66.575 53.509 86.267 1.00 22.56 19 GLU C N 1
ATOM 2476 C CA . GLU C 1 23 ? -65.529 53.034 85.368 1.00 27.76 19 GLU C CA 1
ATOM 2477 C C . GLU C 1 23 ? -64.422 52.268 86.087 1.00 26.17 19 GLU C C 1
ATOM 2478 O O . GLU C 1 23 ? -63.643 51.579 85.418 1.00 28.67 19 GLU C O 1
ATOM 2484 N N . ASP C 1 24 ? -64.335 52.356 87.415 1.00 26.70 20 ASP C N 1
ATOM 2485 C CA . ASP C 1 24 ? -63.336 51.610 88.180 1.00 28.33 20 ASP C CA 1
ATOM 2486 C C . ASP C 1 24 ? -63.831 50.248 88.643 1.00 28.72 20 ASP C C 1
ATOM 2487 O O . ASP C 1 24 ? -63.051 49.491 89.229 1.00 32.26 20 ASP C O 1
ATOM 2492 N N . VAL C 1 25 ? -65.097 49.915 88.406 1.00 26.85 21 VAL C N 1
ATOM 2493 C CA . VAL C 1 25 ? -65.621 48.612 88.798 1.00 27.07 21 VAL C CA 1
ATOM 2494 C C . VAL C 1 25 ? -64.985 47.538 87.921 1.00 30.33 21 VAL C C 1
ATOM 2495 O O . VAL C 1 25 ? -65.054 47.609 86.690 1.00 32.13 21 VAL C O 1
ATOM 2499 N N . GLN C 1 26 ? -64.360 46.544 88.549 1.00 30.48 22 GLN C N 1
ATOM 2500 C CA . GLN C 1 26 ? -63.689 45.458 87.840 1.00 35.56 22 GLN C CA 1
ATOM 2501 C C . GLN C 1 26 ? -64.494 44.171 87.943 1.00 32.34 22 GLN C C 1
ATOM 2502 O O . GLN C 1 26 ? -65.398 44.039 88.769 1.00 29.76 22 GLN C O 1
ATOM 2508 N N . GLU C 1 27 ? -64.126 43.196 87.107 1.00 28.74 23 GLU C N 1
ATOM 2509 C CA . GLU C 1 27 ? -64.779 41.891 87.145 1.00 31.88 23 GLU C CA 1
ATOM 2510 C C . GLU C 1 27 ? -64.709 41.292 88.546 1.00 28.52 23 GLU C C 1
ATOM 2511 O O . GLU C 1 27 ? -63.664 41.331 89.205 1.00 34.02 23 GLU C O 1
ATOM 2517 N N . GLY C 1 28 ? -65.838 40.757 89.008 1.00 35.01 24 GLY C N 1
ATOM 2518 C CA . GLY C 1 28 ? -65.930 40.166 90.325 1.00 35.40 24 GLY C CA 1
ATOM 2519 C C . GLY C 1 28 ? -66.171 41.131 91.470 1.00 39.55 24 GLY C C 1
ATOM 2520 O O . GLY C 1 28 ? -66.472 40.672 92.580 1.00 39.48 24 GLY C O 1
ATOM 2521 N N . ASP C 1 29 ? -66.059 42.443 91.244 1.00 35.22 25 ASP C N 1
ATOM 2522 C CA . ASP C 1 29 ? -66.190 43.421 92.323 1.00 41.46 25 ASP C CA 1
ATOM 2523 C C . ASP C 1 29 ? -67.538 43.302 93.032 1.00 27.34 25 ASP C C 1
ATOM 2524 O O . ASP C 1 29 ? -68.545 42.909 92.445 1.00 27.76 25 ASP C O 1
ATOM 2529 N N . GLN C 1 30 ? -67.547 43.646 94.318 1.00 35.04 26 GLN C N 1
ATOM 2530 C CA . GLN C 1 30 ? -68.735 43.529 95.153 1.00 28.30 26 GLN C CA 1
ATOM 2531 C C . GLN C 1 30 ? -69.353 44.909 95.361 1.00 24.52 26 GLN C C 1
ATOM 2532 O O . GLN C 1 30 ? -68.702 45.817 95.889 1.00 28.94 26 GLN C O 1
ATOM 2538 N N . LEU C 1 31 ? -70.597 45.060 94.942 1.00 25.92 27 LEU C N 1
ATOM 2539 C CA . LEU C 1 31 ? -71.377 46.274 95.127 1.00 27.32 27 LEU C CA 1
ATOM 2540 C C . LEU C 1 31 ? -72.460 46.032 96.167 1.00 33.05 27 LEU C C 1
ATOM 2541 O O . LEU C 1 31 ? -72.740 44.900 96.565 1.00 33.68 27 LEU C O 1
ATOM 2546 N N . LEU C 1 32 ? -73.092 47.120 96.583 1.00 29.58 28 LEU C N 1
ATOM 2547 C CA . LEU C 1 32 ? -74.105 47.089 97.626 1.00 26.80 28 LEU C CA 1
ATOM 2548 C C . LEU C 1 32 ? -75.489 47.011 96.992 1.00 33.86 28 LEU C C 1
ATOM 2549 O O . LEU C 1 32 ? -75.853 47.860 96.169 1.00 29.56 28 LEU C O 1
ATOM 2554 N N . GLY C 1 33 ? -76.255 45.995 97.374 1.00 26.46 29 GLY C N 1
ATOM 2555 C CA . GLY C 1 33 ? -77.625 45.865 96.947 1.00 26.66 29 GLY C CA 1
ATOM 2556 C C . GLY C 1 33 ? -78.546 46.724 97.786 1.00 31.85 29 GLY C C 1
ATOM 2557 O O . GLY C 1 33 ? -78.177 47.197 98.866 1.00 31.08 29 GLY C O 1
ATOM 2558 N N . PRO C 1 34 ? -79.766 46.951 97.300 1.00 27.13 30 PRO C N 1
ATOM 2559 C CA . PRO C 1 34 ? -80.698 47.814 98.041 1.00 32.96 30 PRO C CA 1
ATOM 2560 C C . PRO C 1 34 ? -81.123 47.242 99.381 1.00 46.41 30 PRO C C 1
ATOM 2561 O O . PRO C 1 34 ? -81.534 48.015 100.257 1.00 40.97 30 PRO C O 1
ATOM 2565 N N . ASP C 1 35 ? -81.035 45.925 99.570 1.00 39.53 31 ASP C N 1
ATOM 2566 C CA . ASP C 1 35 ? -81.345 45.284 100.844 1.00 31.98 31 ASP C CA 1
ATOM 2567 C C . ASP C 1 35 ? -80.168 45.273 101.807 1.00 41.05 31 ASP C C 1
ATOM 2568 O O . ASP C 1 35 ? -80.326 44.826 102.947 1.00 53.26 31 ASP C O 1
ATOM 2573 N N . GLY C 1 36 ? -78.999 45.740 101.382 1.00 36.95 32 GLY C N 1
ATOM 2574 C CA . GLY C 1 36 ? -77.808 45.697 102.196 1.00 39.24 32 GLY C CA 1
ATOM 2575 C C . GLY C 1 36 ? -76.881 44.534 101.907 1.00 38.01 32 GLY C C 1
ATOM 2576 O O . GLY C 1 36 ? -75.739 44.547 102.384 1.00 37.71 32 GLY C O 1
ATOM 2577 N N . THR C 1 37 ? -77.328 43.542 101.140 1.00 34.98 33 THR C N 1
ATOM 2578 C CA . THR C 1 37 ? -76.491 42.396 100.817 1.00 37.72 33 THR C CA 1
ATOM 2579 C C . THR C 1 37 ? -75.602 42.708 99.612 1.00 45.92 33 THR C C 1
ATOM 2580 O O . THR C 1 37 ? -75.644 43.799 99.034 1.00 40.27 33 THR C O 1
ATOM 2584 N N . SER C 1 38 ? -74.787 41.731 99.227 1.00 37.97 34 SER C N 1
ATOM 2585 C CA . SER C 1 38 ? -73.773 41.931 98.206 1.00 34.48 34 SER C CA 1
ATOM 2586 C C . SER C 1 38 ? -74.337 41.719 96.801 1.00 35.15 34 SER C C 1
ATOM 2587 O O . SER C 1 38 ? -75.388 41.102 96.602 1.00 33.22 34 SER C O 1
ATOM 2590 N N . ARG C 1 39 ? -73.614 42.258 95.820 1.00 33.26 35 ARG C N 1
ATOM 2591 C CA . ARG C 1 39 ? -73.926 42.097 94.405 1.00 38.56 35 ARG C CA 1
ATOM 2592 C C . ARG C 1 39 ? -72.611 41.921 93.666 1.00 32.80 35 ARG C C 1
ATOM 2593 O O . ARG C 1 39 ? -71.660 42.655 93.933 1.00 39.60 35 ARG C O 1
ATOM 2601 N N . THR C 1 40 ? -72.534 40.960 92.753 1.00 34.80 36 THR C N 1
ATOM 2602 C CA . THR C 1 40 ? -71.294 40.724 92.025 1.00 36.43 36 THR C CA 1
ATOM 2603 C C . THR C 1 40 ? -71.389 41.339 90.634 1.00 36.33 36 THR C C 1
ATOM 2604 O O . THR C 1 40 ? -72.340 41.066 89.894 1.00 31.09 36 THR C O 1
ATOM 2608 N N . ALA C 1 41 ? -70.409 42.171 90.293 1.00 30.73 37 ALA C N 1
ATOM 2609 C CA . ALA C 1 41 ? -70.339 42.789 88.978 1.00 36.45 37 ALA C CA 1
ATOM 2610 C C . ALA C 1 41 ? -69.548 41.907 88.022 1.00 33.03 37 ALA C C 1
ATOM 2611 O O . ALA C 1 41 ? -68.544 41.300 88.403 1.00 33.97 37 ALA C O 1
ATOM 2613 N N . SER C 1 42 ? -69.998 41.847 86.773 1.00 36.26 38 SER C N 1
ATOM 2614 C CA . SER C 1 42 ? -69.262 41.112 85.757 1.00 40.43 38 SER C CA 1
ATOM 2615 C C . SER C 1 42 ? -69.540 41.724 84.392 1.00 34.30 38 SER C C 1
ATOM 2616 O O . SER C 1 42 ? -70.421 42.574 84.232 1.00 28.24 38 SER C O 1
ATOM 2619 N N . LYS C 1 43 ? -68.768 41.265 83.406 1.00 34.37 39 LYS C N 1
ATOM 2620 C CA . LYS C 1 43 ? -68.939 41.648 82.007 1.00 31.77 39 LYS C CA 1
ATOM 2621 C C . LYS C 1 43 ? -68.829 43.164 81.838 1.00 24.35 39 LYS C C 1
ATOM 2622 O O . LYS C 1 43 ? -69.749 43.835 81.369 1.00 28.53 39 LYS C O 1
ATOM 2628 N N . ILE C 1 44 ? -67.664 43.683 82.220 1.00 25.87 40 ILE C N 1
ATOM 2629 C CA . ILE C 1 44 ? -67.388 45.112 82.116 1.00 31.34 40 ILE C CA 1
ATOM 2630 C C . ILE C 1 44 ? -67.337 45.509 80.647 1.00 35.20 40 ILE C C 1
ATOM 2631 O O . ILE C 1 44 ? -66.622 44.893 79.850 1.00 28.25 40 ILE C O 1
ATOM 2636 N N . VAL C 1 45 ? -68.091 46.548 80.281 1.00 20.05 41 VAL C N 1
ATOM 2637 C CA . VAL C 1 45 ? -68.070 47.085 78.926 1.00 23.36 41 VAL C CA 1
ATOM 2638 C C . VAL C 1 45 ? -67.958 48.603 79.005 1.00 31.15 41 VAL C C 1
ATOM 2639 O O . VAL C 1 45 ? -68.304 49.225 80.011 1.00 24.18 41 VAL C O 1
ATOM 2643 N N . ARG C 1 46 ? -67.429 49.194 77.938 1.00 21.44 42 ARG C N 1
ATOM 2644 C CA . ARG C 1 46 ? -67.232 50.636 77.878 1.00 18.73 42 ARG C CA 1
ATOM 2645 C C . ARG C 1 46 ? -67.557 51.121 76.479 1.00 25.47 42 ARG C C 1
ATOM 2646 O O . ARG C 1 46 ? -67.384 50.391 75.500 1.00 19.31 42 ARG C O 1
ATOM 2654 N N . GLY C 1 47 ? -67.994 52.371 76.387 1.00 20.35 43 GLY C N 1
ATOM 2655 C CA . GLY C 1 47 ? -68.213 52.947 75.078 1.00 19.42 43 GLY C CA 1
ATOM 2656 C C . GLY C 1 47 ? -68.308 54.452 75.165 1.00 21.65 43 GLY C C 1
ATOM 2657 O O . GLY C 1 47 ? -68.006 55.049 76.197 1.00 16.48 43 GLY C O 1
ATOM 2658 N N . GLU C 1 48 ? -68.750 55.062 74.068 1.00 19.79 44 GLU C N 1
ATOM 2659 C CA . GLU C 1 48 ? -68.898 56.510 74.040 1.00 18.11 44 GLU C CA 1
ATOM 2660 C C . GLU C 1 48 ? -70.070 56.865 73.139 1.00 18.89 44 GLU C C 1
ATOM 2661 O O . GLU C 1 48 ? -70.101 56.447 71.980 1.00 23.25 44 GLU C O 1
ATOM 2667 N N . GLU C 1 49 ? -71.012 57.651 73.664 1.00 16.50 45 GLU C N 1
ATOM 2668 C CA . GLU C 1 49 ? -72.252 57.866 72.927 1.00 18.10 45 GLU C CA 1
ATOM 2669 C C . GLU C 1 49 ? -72.984 59.065 73.522 1.00 14.84 45 GLU C C 1
ATOM 2670 O O . GLU C 1 49 ? -72.682 59.506 74.627 1.00 14.48 45 GLU C O 1
ATOM 2676 N N . ARG C 1 50 ? -73.913 59.625 72.757 1.00 14.41 46 ARG C N 1
ATOM 2677 C CA . ARG C 1 50 ? -74.765 60.673 73.325 1.00 13.87 46 ARG C CA 1
ATOM 2678 C C . ARG C 1 50 ? -75.689 60.056 74.370 1.00 15.64 46 ARG C C 1
ATOM 2679 O O . ARG C 1 50 ? -76.481 59.165 74.054 1.00 16.17 46 ARG C O 1
ATOM 2687 N N . LEU C 1 51 ? -75.594 60.521 75.613 1.00 14.55 47 LEU C N 1
ATOM 2688 C CA . LEU C 1 51 ? -76.348 59.914 76.699 1.00 11.36 47 LEU C CA 1
ATOM 2689 C C . LEU C 1 51 ? -77.603 60.727 77.006 1.00 14.45 47 LEU C C 1
ATOM 2690 O O . LEU C 1 51 ? -77.801 61.831 76.499 1.00 16.63 47 LEU C O 1
ATOM 2695 N N . TYR C 1 52 ? -78.452 60.158 77.857 1.00 12.51 48 TYR C N 1
ATOM 2696 C CA . TYR C 1 52 ? -79.645 60.823 78.360 1.00 15.66 48 TYR C CA 1
ATOM 2697 C C . TYR C 1 52 ? -79.385 61.316 79.776 1.00 15.81 48 TYR C C 1
ATOM 2698 O O . TYR C 1 52 ? -78.863 60.564 80.610 1.00 16.04 48 TYR C O 1
ATOM 2707 N N . ARG C 1 53 ? -79.757 62.572 80.037 1.00 16.17 49 ARG C N 1
ATOM 2708 C CA . ARG C 1 53 ? -79.629 63.193 81.354 1.00 14.82 49 ARG C CA 1
ATOM 2709 C C . ARG C 1 53 ? -81.011 63.246 81.983 1.00 16.85 49 ARG C C 1
ATOM 2710 O O . ARG C 1 53 ? -81.942 63.803 81.389 1.00 14.56 49 ARG C O 1
ATOM 2718 N N . ILE C 1 54 ? -81.140 62.650 83.164 1.00 14.34 50 ILE C N 1
ATOM 2719 C CA . ILE C 1 54 ? -82.376 62.608 83.929 1.00 16.43 50 ILE C CA 1
ATOM 2720 C C . ILE C 1 54 ? -82.162 63.507 85.133 1.00 14.53 50 ILE C C 1
ATOM 2721 O O . ILE C 1 54 ? -81.236 63.279 85.932 1.00 17.19 50 ILE C O 1
ATOM 2726 N N . LYS C 1 55 ? -82.995 64.535 85.255 1.00 15.39 51 LYS C N 1
ATOM 2727 C CA . LYS C 1 55 ? -82.961 65.418 86.410 1.00 16.00 51 LYS C CA 1
ATOM 2728 C C . LYS C 1 55 ? -84.240 65.260 87.213 1.00 14.90 51 LYS C C 1
ATOM 2729 O O . LYS C 1 55 ? -85.335 65.170 86.637 1.00 16.40 51 LYS C O 1
ATOM 2735 N N . THR C 1 56 ? -84.091 65.284 88.539 1.00 14.63 52 THR C N 1
ATOM 2736 C CA . THR C 1 56 ? -85.209 65.184 89.466 1.00 17.78 52 THR C CA 1
ATOM 2737 C C . THR C 1 56 ? -85.594 66.562 90.000 1.00 20.81 52 THR C C 1
ATOM 2738 O O . THR C 1 56 ? -84.802 67.507 89.976 1.00 18.12 52 THR C O 1
ATOM 2742 N N . HIS C 1 57 ? -86.845 66.669 90.456 1.00 18.68 53 HIS C N 1
ATOM 2743 C CA . HIS C 1 57 ? -87.242 67.843 91.227 1.00 19.04 53 HIS C CA 1
ATOM 2744 C C . HIS C 1 57 ? -86.376 67.966 92.473 1.00 18.63 53 HIS C C 1
ATOM 2745 O O . HIS C 1 57 ? -85.891 69.055 92.803 1.00 20.48 53 HIS C O 1
ATOM 2752 N N . GLU C 1 58 ? -86.150 66.846 93.156 1.00 18.03 54 GLU C N 1
ATOM 2753 C CA . GLU C 1 58 ? -85.373 66.820 94.385 1.00 21.81 54 GLU C CA 1
ATOM 2754 C C . GLU C 1 58 ? -83.896 67.097 94.103 1.00 22.11 54 GLU C C 1
ATOM 2755 O O . GLU C 1 58 ? -83.384 66.833 93.018 1.00 22.34 54 GLU C O 1
ATOM 2761 N N . GLY C 1 59 ? -83.201 67.611 95.119 1.00 18.87 55 GLY C N 1
ATOM 2762 C CA . GLY C 1 59 ? -81.833 68.049 94.933 1.00 19.46 55 GLY C CA 1
ATOM 2763 C C . GLY C 1 59 ? -80.816 66.929 94.988 1.00 27.55 55 GLY C C 1
ATOM 2764 O O . GLY C 1 59 ? -79.973 66.893 95.889 1.00 34.93 55 GLY C O 1
ATOM 2765 N N . LEU C 1 60 ? -80.900 65.997 94.046 1.00 21.83 56 LEU C N 1
ATOM 2766 C CA . LEU C 1 60 ? -79.941 64.908 93.932 1.00 23.88 56 LEU C CA 1
ATOM 2767 C C . LEU C 1 60 ? -79.222 65.013 92.598 1.00 22.32 56 LEU C C 1
ATOM 2768 O O . LEU C 1 60 ? -79.706 65.656 91.663 1.00 24.34 56 LEU C O 1
ATOM 2773 N N . GLU C 1 61 ? -78.052 64.375 92.520 1.00 16.96 57 GLU C N 1
ATOM 2774 C CA . GLU C 1 61 ? -77.259 64.415 91.297 1.00 20.74 57 GLU C CA 1
ATOM 2775 C C . GLU C 1 61 ? -78.059 63.863 90.124 1.00 18.39 57 GLU C C 1
ATOM 2776 O O . GLU C 1 61 ? -78.785 62.877 90.265 1.00 18.12 57 GLU C O 1
ATOM 2782 N N . ASP C 1 62 ? -77.930 64.516 88.966 1.00 17.66 58 ASP C N 1
ATOM 2783 C CA . ASP C 1 62 ? -78.495 63.986 87.730 1.00 16.96 58 ASP C CA 1
ATOM 2784 C C . ASP C 1 62 ? -77.995 62.569 87.490 1.00 21.33 58 ASP C C 1
ATOM 2785 O O . ASP C 1 62 ? -76.853 62.239 87.807 1.00 19.13 58 ASP C O 1
ATOM 2790 N N . LEU C 1 63 ? -78.851 61.738 86.897 1.00 16.31 59 LEU C N 1
ATOM 2791 C CA . LEU C 1 63 ? -78.450 60.415 86.420 1.00 16.52 59 LEU C CA 1
ATOM 2792 C C . LEU C 1 63 ? -78.249 60.497 84.912 1.00 15.91 59 LEU C C 1
ATOM 2793 O O . LEU C 1 63 ? -79.167 60.896 84.192 1.00 17.03 59 LEU C O 1
ATOM 2798 N N . VAL C 1 64 ? -77.054 60.137 84.428 1.00 12.51 60 VAL C N 1
ATOM 2799 C CA . VAL C 1 64 ? -76.741 60.214 83.000 1.00 11.24 60 VAL C CA 1
ATOM 2800 C C . VAL C 1 64 ? -76.422 58.797 82.522 1.00 17.62 60 VAL C C 1
ATOM 2801 O O . VAL C 1 64 ? -75.544 58.138 83.082 1.00 15.72 60 VAL C O 1
ATOM 2805 N N . CYS C 1 65 ? -77.149 58.320 81.512 1.00 14.98 61 CYS C N 1
ATOM 2806 C CA . CYS C 1 65 ? -77.048 56.915 81.128 1.00 19.87 61 CYS C CA 1
ATOM 2807 C C . CYS C 1 65 ? -77.434 56.728 79.665 1.00 18.17 61 CYS C C 1
ATOM 2808 O O . CYS C 1 65 ? -77.987 57.620 79.030 1.00 15.87 61 CYS C O 1
ATOM 2811 N N . THR C 1 66 ? -77.164 55.534 79.133 1.00 14.84 62 THR C N 1
ATOM 2812 C CA . THR C 1 66 ? -77.439 55.225 77.731 1.00 13.32 62 THR C CA 1
ATOM 2813 C C . THR C 1 66 ? -78.928 55.015 77.468 1.00 16.41 62 THR C C 1
ATOM 2814 O O . THR C 1 66 ? -79.728 54.755 78.377 1.00 16.81 62 THR C O 1
ATOM 2818 N N . HIS C 1 67 ? -79.278 55.085 76.176 1.00 17.62 63 HIS C N 1
ATOM 2819 C CA . HIS C 1 67 ? -80.660 54.936 75.744 1.00 16.57 63 HIS C CA 1
ATOM 2820 C C . HIS C 1 67 ? -81.236 53.570 76.103 1.00 19.92 63 HIS C C 1
ATOM 2821 O O . HIS C 1 67 ? -82.447 53.443 76.302 1.00 21.63 63 HIS C O 1
ATOM 2828 N N . ASN C 1 68 ? -80.404 52.533 76.182 1.00 24.32 64 ASN C N 1
ATOM 2829 C CA . ASN C 1 68 ? -80.910 51.204 76.501 1.00 27.44 64 ASN C CA 1
ATOM 2830 C C . ASN C 1 68 ? -80.742 50.857 77.974 1.00 28.81 64 ASN C C 1
ATOM 2831 O O . ASN C 1 68 ? -81.007 49.716 78.366 1.00 25.16 64 ASN C O 1
ATOM 2836 N N . HIS C 1 69 ? -80.327 51.815 78.799 1.00 21.29 65 HIS C N 1
ATOM 2837 C CA . HIS C 1 69 ? -80.206 51.554 80.222 1.00 24.34 65 HIS C CA 1
ATOM 2838 C C . HIS C 1 69 ? -81.590 51.325 80.816 1.00 21.65 65 HIS C C 1
ATOM 2839 O O . HIS C 1 69 ? -82.566 51.940 80.394 1.00 20.84 65 HIS C O 1
ATOM 2846 N N . ILE C 1 70 ? -81.680 50.415 81.779 1.00 22.29 66 ILE C N 1
ATOM 2847 C CA . ILE C 1 70 ? -82.953 50.066 82.403 1.00 23.45 66 ILE C CA 1
ATOM 2848 C C . ILE C 1 70 ? -83.104 50.867 83.692 1.00 19.37 66 ILE C C 1
ATOM 2849 O O . ILE C 1 70 ? -82.247 50.799 84.578 1.00 23.89 66 ILE C O 1
ATOM 2854 N N . LEU C 1 71 ? -84.192 51.625 83.798 1.00 23.10 67 LEU C N 1
ATOM 2855 C CA . LEU C 1 71 ? -84.548 52.329 85.025 1.00 19.16 67 LEU C CA 1
ATOM 2856 C C . LEU C 1 71 ? -85.426 51.433 85.889 1.00 24.06 67 LEU C C 1
ATOM 2857 O O . LEU C 1 71 ? -86.404 50.849 85.401 1.00 28.20 67 LEU C O 1
ATOM 2862 N N . SER C 1 72 ? -85.047 51.312 87.158 1.00 25.75 68 SER C N 1
ATOM 2863 C CA . SER C 1 72 ? -85.849 50.641 88.172 1.00 25.27 68 SER C CA 1
ATOM 2864 C C . SER C 1 72 ? -86.726 51.688 88.843 1.00 22.50 68 SER C C 1
ATOM 2865 O O . SER C 1 72 ? -86.215 52.615 89.478 1.00 24.61 68 SER C O 1
ATOM 2868 N N . MET C 1 73 ? -88.040 51.552 88.695 1.00 24.22 69 MET C N 1
ATOM 2869 C CA . MET C 1 73 ? -88.965 52.587 89.098 1.00 22.56 69 MET C CA 1
ATOM 2870 C C . MET C 1 73 ? -90.102 51.991 89.908 1.00 29.12 69 MET C C 1
ATOM 2871 O O . MET C 1 73 ? -90.270 50.769 90.000 1.00 26.82 69 MET C O 1
ATOM 2876 N N . TYR C 1 74 ? -90.867 52.893 90.512 1.00 26.84 70 TYR C N 1
ATOM 2877 C CA . TYR C 1 74 ? -92.169 52.602 91.092 1.00 29.81 70 TYR C CA 1
ATOM 2878 C C . TYR C 1 74 ? -93.233 53.312 90.269 1.00 29.55 70 TYR C C 1
ATOM 2879 O O . TYR C 1 74 ? -93.103 54.503 89.966 1.00 29.46 70 TYR C O 1
ATOM 2888 N N . LYS C 1 75 ? -94.273 52.584 89.890 1.00 27.72 71 LYS C N 1
ATOM 2889 C CA . LYS C 1 75 ? -95.388 53.154 89.155 1.00 30.23 71 LYS C CA 1
ATOM 2890 C C . LYS C 1 75 ? -96.602 53.228 90.067 1.00 36.60 71 LYS C C 1
ATOM 2891 O O . LYS C 1 75 ? -96.876 52.293 90.824 1.00 36.01 71 LYS C O 1
ATOM 2897 N N . GLU C 1 76 ? -97.311 54.351 90.006 1.00 37.20 72 GLU C N 1
ATOM 2898 C CA . GLU C 1 76 ? -98.516 54.511 90.805 1.00 42.87 72 GLU C CA 1
ATOM 2899 C C . GLU C 1 76 ? -99.553 53.472 90.399 1.00 47.36 72 GLU C C 1
ATOM 2900 O O . GLU C 1 76 ? -99.846 53.302 89.212 1.00 39.47 72 GLU C O 1
ATOM 2906 N N . ARG C 1 77 ? -100.073 52.753 91.392 1.00 54.48 73 ARG C N 1
ATOM 2907 C CA . ARG C 1 77 ? -101.203 51.836 91.233 1.00 54.59 73 ARG C CA 1
ATOM 2908 C C . ARG C 1 77 ? -100.926 50.684 90.273 1.00 67.36 73 ARG C C 1
ATOM 2909 O O . ARG C 1 77 ? -101.381 49.562 90.505 1.00 78.78 73 ARG C O 1
ATOM 2917 N N . GLU C 1 94 ? -98.532 49.588 98.552 1.00 76.59 90 GLU C N 1
ATOM 2918 C CA . GLU C 1 94 ? -99.954 49.844 98.412 1.00 73.11 90 GLU C CA 1
ATOM 2919 C C . GLU C 1 94 ? -100.150 50.831 97.278 1.00 67.96 90 GLU C C 1
ATOM 2920 O O . GLU C 1 94 ? -100.964 50.631 96.374 1.00 74.44 90 GLU C O 1
ATOM 2926 N N . SER C 1 95 ? -99.365 51.902 97.321 1.00 66.39 91 SER C N 1
ATOM 2927 C CA . SER C 1 95 ? -99.461 52.992 96.361 1.00 57.73 91 SER C CA 1
ATOM 2928 C C . SER C 1 95 ? -98.794 52.666 95.039 1.00 50.33 91 SER C C 1
ATOM 2929 O O . SER C 1 95 ? -99.317 53.037 93.982 1.00 51.44 91 SER C O 1
ATOM 2932 N N . HIS C 1 96 ? -97.667 51.967 95.083 1.00 52.89 92 HIS C N 1
ATOM 2933 C CA . HIS C 1 96 ? -96.747 51.871 93.965 1.00 47.45 92 HIS C CA 1
ATOM 2934 C C . HIS C 1 96 ? -96.335 50.421 93.744 1.00 42.83 92 HIS C C 1
ATOM 2935 O O . HIS C 1 96 ? -96.234 49.636 94.689 1.00 50.87 92 HIS C O 1
ATOM 2942 N N . GLU C 1 97 ? -96.080 50.082 92.483 1.00 38.96 93 GLU C N 1
ATOM 2943 C CA . GLU C 1 97 ? -95.634 48.755 92.085 1.00 39.52 93 GLU C CA 1
ATOM 2944 C C . GLU C 1 97 ? -94.306 48.867 91.348 1.00 40.40 93 GLU C C 1
ATOM 2945 O O . GLU C 1 97 ? -94.088 49.812 90.588 1.00 35.11 93 GLU C O 1
ATOM 2951 N N . ARG C 1 98 ? -93.413 47.912 91.592 1.00 34.52 94 ARG C N 1
ATOM 2952 C CA . ARG C 1 98 ? -92.091 47.943 90.978 1.00 34.03 94 ARG C CA 1
ATOM 2953 C C . ARG C 1 98 ? -92.181 47.670 89.481 1.00 33.47 94 ARG C C 1
ATOM 2954 O O . ARG C 1 98 ? -92.939 46.804 89.036 1.00 31.04 94 ARG C O 1
ATOM 2962 N N . VAL C 1 99 ? -91.400 48.412 88.699 1.00 26.97 95 VAL C N 1
ATOM 2963 C CA . VAL C 1 99 ? -91.420 48.262 87.247 1.00 34.85 95 VAL C CA 1
ATOM 2964 C C . VAL C 1 99 ? -90.039 48.597 86.706 1.00 30.70 95 VAL C C 1
ATOM 2965 O O . VAL C 1 99 ? -89.347 49.474 87.224 1.00 34.60 95 VAL C O 1
ATOM 2969 N N . ASP C 1 100 ? -89.623 47.877 85.675 1.00 28.29 96 ASP C N 1
ATOM 2970 C CA . ASP C 1 100 ? -88.371 48.166 84.992 1.00 30.30 96 ASP C CA 1
ATOM 2971 C C . ASP C 1 100 ? -88.701 48.665 83.595 1.00 31.77 96 ASP C C 1
ATOM 2972 O O . ASP C 1 100 ? -89.564 48.098 82.919 1.00 35.16 96 ASP C O 1
ATOM 2977 N N . VAL C 1 101 ? -88.039 49.736 83.171 1.00 26.25 97 VAL C N 1
ATOM 2978 C CA . VAL C 1 101 ? -88.332 50.302 81.858 1.00 21.99 97 VAL C CA 1
ATOM 2979 C C . VAL C 1 101 ? -87.051 50.885 81.285 1.00 24.67 97 VAL C C 1
ATOM 2980 O O . VAL C 1 101 ? -86.302 51.561 81.989 1.00 23.31 97 VAL C O 1
ATOM 2984 N N . THR C 1 102 ? -86.785 50.618 80.009 1.00 22.69 98 THR C N 1
ATOM 2985 C CA . THR C 1 102 ? -85.600 51.212 79.413 1.00 21.59 98 THR C CA 1
ATOM 2986 C C . THR C 1 102 ? -85.793 52.715 79.238 1.00 23.35 98 THR C C 1
ATOM 2987 O O . THR C 1 102 ? -86.915 53.225 79.168 1.00 22.29 98 THR C O 1
ATOM 2991 N N . VAL C 1 103 ? -84.669 53.428 79.165 1.00 21.20 99 VAL C N 1
ATOM 2992 C CA . VAL C 1 103 ? -84.733 54.865 78.924 1.00 22.15 99 VAL C CA 1
ATOM 2993 C C . VAL C 1 103 ? -85.458 55.162 77.616 1.00 18.61 99 VAL C C 1
ATOM 2994 O O . VAL C 1 103 ? -86.265 56.093 77.542 1.00 24.65 99 VAL C O 1
ATOM 2998 N N . ASP C 1 104 ? -85.190 54.381 76.564 1.00 21.63 100 ASP C N 1
ATOM 2999 C CA . ASP C 1 104 ? -85.847 54.622 75.278 1.00 23.33 100 ASP C CA 1
ATOM 3000 C C . ASP C 1 104 ? -87.366 54.595 75.425 1.00 28.08 100 ASP C C 1
ATOM 3001 O O . ASP C 1 104 ? -88.076 55.535 75.017 1.00 30.18 100 ASP C O 1
ATOM 3006 N N . ASP C 1 105 ? -87.879 53.526 76.037 1.00 24.50 101 ASP C N 1
ATOM 3007 C CA . ASP C 1 105 ? -89.321 53.376 76.181 1.00 25.76 101 ASP C CA 1
ATOM 3008 C C . ASP C 1 105 ? -89.901 54.474 77.059 1.00 24.18 101 ASP C C 1
ATOM 3009 O O . ASP C 1 105 ? -90.946 55.048 76.734 1.00 24.44 101 ASP C O 1
ATOM 3014 N N . PHE C 1 106 ? -89.220 54.795 78.158 1.00 21.84 102 PHE C N 1
ATOM 3015 C CA . PHE C 1 106 ? -89.702 55.838 79.054 1.00 23.07 102 PHE C CA 1
ATOM 3016 C C . PHE C 1 106 ? -89.738 57.191 78.360 1.00 19.54 102 PHE C C 1
ATOM 3017 O O . PHE C 1 106 ? -90.710 57.941 78.495 1.00 22.09 102 PHE C O 1
ATOM 3025 N N . VAL C 1 107 ? -88.683 57.516 77.608 1.00 21.67 103 VAL C N 1
ATOM 3026 C CA . VAL C 1 107 ? -88.611 58.790 76.902 1.00 22.80 103 VAL C CA 1
ATOM 3027 C C . VAL C 1 107 ? -89.776 58.926 75.936 1.00 24.13 103 VAL C C 1
ATOM 3028 O O . VAL C 1 107 ? -90.314 60.024 75.738 1.00 25.17 103 VAL C O 1
ATOM 3032 N N . ARG C 1 108 ? -90.193 57.819 75.326 1.00 20.89 104 ARG C N 1
ATOM 3033 C CA . ARG C 1 108 ? -91.264 57.948 74.342 1.00 22.77 104 ARG C CA 1
ATOM 3034 C C . ARG C 1 108 ? -92.667 58.022 74.946 1.00 26.32 104 ARG C C 1
ATOM 3035 O O . ARG C 1 108 ? -93.611 58.355 74.219 1.00 24.96 104 ARG C O 1
ATOM 3043 N N . LEU C 1 109 ? -92.835 57.757 76.242 1.00 21.97 105 LEU C N 1
ATOM 3044 C CA . LEU C 1 109 ? -94.162 57.811 76.841 1.00 24.60 105 LEU C CA 1
ATOM 3045 C C . LEU C 1 109 ? -94.678 59.251 76.881 1.00 20.36 105 LEU C C 1
ATOM 3046 O O . LEU C 1 109 ? -93.894 60.198 76.960 1.00 21.93 105 LEU C O 1
ATOM 3051 N N . PRO C 1 110 ? -95.994 59.448 76.801 1.00 23.45 106 PRO C N 1
ATOM 3052 C CA . PRO C 1 110 ? -96.541 60.792 77.031 1.00 22.93 106 PRO C CA 1
ATOM 3053 C C . PRO C 1 110 ? -96.246 61.246 78.453 1.00 21.15 106 PRO C C 1
ATOM 3054 O O . PRO C 1 110 ? -96.167 60.434 79.376 1.00 21.94 106 PRO C O 1
ATOM 3058 N N . GLN C 1 111 ? -96.061 62.561 78.618 1.00 23.71 107 GLN C N 1
ATOM 3059 C CA . GLN C 1 111 ? -95.644 63.087 79.918 1.00 21.46 107 GLN C CA 1
ATOM 3060 C C . GLN C 1 111 ? -96.649 62.747 81.009 1.00 23.53 107 GLN C C 1
ATOM 3061 O O . GLN C 1 111 ? -96.269 62.537 82.171 1.00 23.99 107 GLN C O 1
ATOM 3067 N N . GLN C 1 112 ? -97.931 62.674 80.655 1.00 25.18 108 GLN C N 1
ATOM 3068 C CA . GLN C 1 112 ? -98.937 62.265 81.625 1.00 30.27 108 GLN C CA 1
ATOM 3069 C C . GLN C 1 112 ? -98.704 60.841 82.104 1.00 30.83 108 GLN C C 1
ATOM 3070 O O . GLN C 1 112 ? -99.013 60.516 83.254 1.00 33.21 108 GLN C O 1
ATOM 3076 N N . GLU C 1 113 ? -98.169 59.975 81.244 1.00 28.70 109 GLU C N 1
ATOM 3077 C CA . GLU C 1 113 ? -97.815 58.641 81.704 1.00 27.02 109 GLU C CA 1
ATOM 3078 C C . GLU C 1 113 ? -96.491 58.667 82.452 1.00 24.83 109 GLU C C 1
ATOM 3079 O O . GLU C 1 113 ? -96.339 57.982 83.470 1.00 26.75 109 GLU C O 1
ATOM 3085 N N . GLN C 1 114 ? -95.532 59.470 81.972 1.00 20.73 110 GLN C N 1
ATOM 3086 C CA . GLN C 1 114 ? -94.227 59.544 82.629 1.00 20.41 110 GLN C CA 1
ATOM 3087 C C . GLN C 1 114 ? -94.365 59.916 84.098 1.00 21.55 110 GLN C C 1
ATOM 3088 O O . GLN C 1 114 ? -93.655 59.367 84.954 1.00 23.66 110 GLN C O 1
ATOM 3094 N N . GLN C 1 115 ? -95.273 60.852 84.411 1.00 21.47 111 GLN C N 1
ATOM 3095 C CA . GLN C 1 115 ? -95.382 61.352 85.782 1.00 26.00 111 GLN C CA 1
ATOM 3096 C C . GLN C 1 115 ? -95.843 60.287 86.770 1.00 24.87 111 GLN C C 1
ATOM 3097 O O . GLN C 1 115 ? -95.719 60.495 87.981 1.00 26.95 111 GLN C O 1
ATOM 3103 N N . LYS C 1 116 ? -96.360 59.159 86.291 1.00 23.06 112 LYS C N 1
ATOM 3104 C CA . LYS C 1 116 ? -96.758 58.058 87.156 1.00 28.76 112 LYS C CA 1
ATOM 3105 C C . LYS C 1 116 ? -95.579 57.247 87.676 1.00 30.45 112 LYS C C 1
ATOM 3106 O O . LYS C 1 116 ? -95.762 56.459 88.611 1.00 28.60 112 LYS C O 1
ATOM 3112 N N . TYR C 1 117 ? -94.389 57.411 87.098 1.00 29.16 113 TYR C N 1
ATOM 3113 C CA . TYR C 1 117 ? -93.224 56.594 87.414 1.00 26.58 113 TYR C CA 1
ATOM 3114 C C . TYR C 1 117 ? -92.256 57.407 88.259 1.00 24.24 113 TYR C C 1
ATOM 3115 O O . TYR C 1 117 ? -91.970 58.562 87.932 1.00 33.56 113 TYR C O 1
ATOM 3124 N N . LYS C 1 118 ? -91.734 56.801 89.319 1.00 20.76 114 LYS C N 1
ATOM 3125 C CA . LYS C 1 118 ? -90.778 57.459 90.198 1.00 20.16 114 LYS C CA 1
ATOM 3126 C C . LYS C 1 118 ? -89.507 56.632 90.308 1.00 22.99 114 LYS C C 1
ATOM 3127 O O . LYS C 1 118 ? -89.566 55.406 90.391 1.00 24.62 114 LYS C O 1
ATOM 3133 N N . LEU C 1 119 ? -88.361 57.309 90.321 1.00 21.85 115 LEU C N 1
ATOM 3134 C CA . LEU C 1 119 ? -87.144 56.695 90.822 1.00 16.41 115 LEU C CA 1
ATOM 3135 C C . LEU C 1 119 ? -87.251 56.541 92.341 1.00 19.38 115 LEU C C 1
ATOM 3136 O O . LEU C 1 119 ? -88.156 57.091 92.979 1.00 22.74 115 LEU C O 1
ATOM 3141 N N . PHE C 1 120 ? -86.333 55.779 92.932 1.00 20.79 116 PHE C N 1
ATOM 3142 C CA . PHE C 1 120 ? -86.430 55.604 94.375 1.00 24.24 116 PHE C CA 1
ATOM 3143 C C . PHE C 1 120 ? -85.075 55.276 94.980 1.00 23.75 116 PHE C C 1
ATOM 3144 O O . PHE C 1 120 ? -84.151 54.810 94.306 1.00 20.26 116 PHE C O 1
ATOM 3152 N N . ARG C 1 121 ? -84.979 55.541 96.276 1.00 20.84 117 ARG C N 1
ATOM 3153 C CA . ARG C 1 121 ? -83.816 55.225 97.085 1.00 23.04 117 ARG C CA 1
ATOM 3154 C C . ARG C 1 121 ? -84.180 54.125 98.076 1.00 25.85 117 ARG C C 1
ATOM 3155 O O . ARG C 1 121 ? -85.341 53.974 98.458 1.00 30.33 117 ARG C O 1
ATOM 3163 N N . SER C 1 122 ? -83.183 53.346 98.479 1.00 31.33 118 SER C N 1
ATOM 3164 C CA . SER C 1 122 ? -83.459 52.169 99.293 1.00 39.29 118 SER C CA 1
ATOM 3165 C C . SER C 1 122 ? -83.856 52.566 100.712 1.00 46.21 118 SER C C 1
ATOM 3166 O O . SER C 1 122 ? -83.227 53.427 101.333 1.00 33.10 118 SER C O 1
ATOM 3169 N N . THR C 1 123 ? -84.901 51.912 101.227 1.00 59.70 119 THR C N 1
ATOM 3170 C CA . THR C 1 123 ? -85.409 52.148 102.581 1.00 54.91 119 THR C CA 1
ATOM 3171 C C . THR C 1 123 ? -84.360 51.705 103.598 1.00 65.03 119 THR C C 1
ATOM 3172 O O . THR C 1 123 ? -84.465 50.654 104.236 1.00 76.73 119 THR C O 1
ATOM 3176 N N . ASP C 1 124 ? -83.331 52.538 103.751 1.00 71.01 120 ASP C N 1
ATOM 3177 C CA . ASP C 1 124 ? -82.253 52.310 104.711 1.00 69.75 120 ASP C CA 1
ATOM 3178 C C . ASP C 1 124 ? -81.365 53.548 104.804 1.00 69.33 120 ASP C C 1
ATOM 3179 O O . ASP C 1 124 ? -81.662 54.585 104.205 1.00 47.54 120 ASP C O 1
ATOM 3184 N N . ALA C 1 137 ? -89.230 61.166 102.039 1.00 79.59 133 ALA C N 1
ATOM 3185 C CA . ALA C 1 137 ? -89.372 61.153 100.587 1.00 72.87 133 ALA C CA 1
ATOM 3186 C C . ALA C 1 137 ? -88.350 60.219 99.941 1.00 61.92 133 ALA C C 1
ATOM 3187 O O . ALA C 1 137 ? -87.315 60.661 99.436 1.00 69.38 133 ALA C O 1
ATOM 3189 N N . THR C 1 138 ? -88.643 58.920 99.966 1.00 52.15 134 THR C N 1
ATOM 3190 C CA . THR C 1 138 ? -87.791 57.944 99.304 1.00 46.76 134 THR C CA 1
ATOM 3191 C C . THR C 1 138 ? -88.076 57.836 97.812 1.00 39.34 134 THR C C 1
ATOM 3192 O O . THR C 1 138 ? -87.269 57.247 97.085 1.00 32.64 134 THR C O 1
ATOM 3196 N N . LEU C 1 139 ? -89.195 58.383 97.348 1.00 28.04 135 LEU C N 1
ATOM 3197 C CA . LEU C 1 139 ? -89.527 58.413 95.931 1.00 27.66 135 LEU C CA 1
ATOM 3198 C C . LEU C 1 139 ? -89.081 59.737 95.330 1.00 31.12 135 LEU C C 1
ATOM 3199 O O . LEU C 1 139 ? -89.242 60.799 95.940 1.00 28.60 135 LEU C O 1
ATOM 3204 N N . LEU C 1 140 ? -88.529 59.669 94.126 1.00 24.27 136 LEU C N 1
ATOM 3205 C CA . LEU C 1 140 ? -88.010 60.836 93.432 1.00 21.54 136 LEU C CA 1
ATOM 3206 C C . LEU C 1 140 ? -88.810 61.090 92.164 1.00 23.24 136 LEU C C 1
ATOM 3207 O O . LEU C 1 140 ? -89.139 60.160 91.423 1.00 25.36 136 LEU C O 1
ATOM 3212 N N . HIS C 1 141 ? -89.104 62.359 91.913 1.00 18.82 137 HIS C N 1
ATOM 3213 C CA . HIS C 1 141 ? -89.938 62.768 90.795 1.00 20.58 137 HIS C CA 1
ATOM 3214 C C . HIS C 1 141 ? -89.050 63.299 89.682 1.00 21.12 137 HIS C C 1
ATOM 3215 O O . HIS C 1 141 ? -88.265 64.230 89.900 1.00 21.49 137 HIS C O 1
ATOM 3222 N N . ILE C 1 142 ? -89.181 62.724 88.496 1.00 20.40 138 ILE C N 1
ATOM 3223 C CA . ILE C 1 142 ? -88.363 63.149 87.367 1.00 22.42 138 ILE C CA 1
ATOM 3224 C C . ILE C 1 142 ? -88.891 64.478 86.844 1.00 23.27 138 ILE C C 1
ATOM 3225 O O . ILE C 1 142 ? -90.084 64.617 86.548 1.00 25.79 138 ILE C O 1
ATOM 3230 N N . ASN C 1 143 ? -88.007 65.466 86.761 1.00 18.02 139 ASN C N 1
ATOM 3231 C CA . ASN C 1 143 ? -88.360 66.767 86.220 1.00 24.94 139 ASN C CA 1
ATOM 3232 C C . ASN C 1 143 ? -88.101 66.837 84.722 1.00 26.84 139 ASN C C 1
ATOM 3233 O O . ASN C 1 143 ? -88.900 67.420 83.980 1.00 22.09 139 ASN C O 1
ATOM 3238 N N . SER C 1 144 ? -86.996 66.256 84.261 1.00 17.59 140 SER C N 1
ATOM 3239 C CA . SER C 1 144 ? -86.718 66.296 82.833 1.00 18.31 140 SER C CA 1
ATOM 3240 C C . SER C 1 144 ? -85.854 65.110 82.451 1.00 14.74 140 SER C C 1
ATOM 3241 O O . SER C 1 144 ? -85.113 64.572 83.272 1.00 16.98 140 SER C O 1
ATOM 3244 N N . ILE C 1 145 ? -85.960 64.704 81.193 1.00 14.43 141 ILE C N 1
ATOM 3245 C CA . ILE C 1 145 ? -85.068 63.689 80.648 1.00 20.53 141 ILE C CA 1
ATOM 3246 C C . ILE C 1 145 ? -84.776 64.094 79.215 1.00 21.37 141 ILE C C 1
ATOM 3247 O O . ILE C 1 145 ? -85.702 64.283 78.414 1.00 24.50 141 ILE C O 1
ATOM 3252 N N . GLU C 1 146 ? -83.502 64.305 78.907 1.00 16.60 142 GLU C N 1
ATOM 3253 C CA . GLU C 1 146 ? -83.152 64.880 77.616 1.00 17.75 142 GLU C CA 1
ATOM 3254 C C . GLU C 1 146 ? -81.916 64.205 77.047 1.00 16.59 142 GLU C C 1
ATOM 3255 O O . GLU C 1 146 ? -80.998 63.863 77.790 1.00 16.38 142 GLU C O 1
ATOM 3261 N N . LEU C 1 147 ? -81.887 64.050 75.723 1.00 15.99 143 LEU C N 1
ATOM 3262 C CA . LEU C 1 147 ? -80.705 63.533 75.046 1.00 14.28 143 LEU C CA 1
ATOM 3263 C C . LEU C 1 147 ? -79.635 64.614 74.999 1.00 18.69 143 LEU C C 1
ATOM 3264 O O . LEU C 1 147 ? -79.916 65.761 74.636 1.00 22.21 143 LEU C O 1
ATOM 3269 N N . GLU C 1 148 ? -78.416 64.262 75.399 1.00 12.58 144 GLU C N 1
ATOM 3270 C CA . GLU C 1 148 ? -77.333 65.227 75.416 1.00 16.57 144 GLU C CA 1
ATOM 3271 C C . GLU C 1 148 ? -76.770 65.470 74.019 1.00 20.98 144 GLU C C 1
ATOM 3272 O O . GLU C 1 148 ? -76.805 64.596 73.148 1.00 19.16 144 GLU C O 1
ATOM 3278 N N . GLU C 1 149 ? -76.229 66.679 73.825 1.00 19.87 145 GLU C N 1
ATOM 3279 C CA . GLU C 1 149 ? -75.826 67.171 72.512 1.00 20.24 145 GLU C CA 1
ATOM 3280 C C . GLU C 1 149 ? -74.517 66.582 72.007 1.00 20.35 145 GLU C C 1
ATOM 3281 O O . GLU C 1 149 ? -74.259 66.625 70.798 1.00 20.72 145 GLU C O 1
ATOM 3287 N N . GLU C 1 150 ? -73.675 66.065 72.892 1.00 17.47 146 GLU C N 1
ATOM 3288 C CA . GLU C 1 150 ? -72.371 65.547 72.510 1.00 18.11 146 GLU C CA 1
ATOM 3289 C C . GLU C 1 150 ? -72.150 64.218 73.201 1.00 19.47 146 GLU C C 1
ATOM 3290 O O . GLU C 1 150 ? -72.687 63.988 74.294 1.00 18.55 146 GLU C O 1
ATOM 3296 N N . PRO C 1 151 ? -71.371 63.315 72.597 1.00 16.28 147 PRO C N 1
ATOM 3297 C CA . PRO C 1 151 ? -71.132 62.012 73.219 1.00 18.75 147 PRO C CA 1
ATOM 3298 C C . PRO C 1 151 ? -70.249 62.134 74.449 1.00 19.94 147 PRO C C 1
ATOM 3299 O O . PRO C 1 151 ? -69.411 63.034 74.556 1.00 19.98 147 PRO C O 1
ATOM 3303 N N . THR C 1 152 ? -70.433 61.202 75.381 1.00 15.63 148 THR C N 1
ATOM 3304 C CA . THR C 1 152 ? -69.514 61.082 76.505 1.00 15.72 148 THR C CA 1
ATOM 3305 C C . THR C 1 152 ? -69.261 59.605 76.778 1.00 14.37 148 THR C C 1
ATOM 3306 O O . THR C 1 152 ? -69.987 58.725 76.300 1.00 16.28 148 THR C O 1
ATOM 3310 N N . LYS C 1 153 ? -68.190 59.343 77.530 1.00 16.73 149 LYS C N 1
ATOM 3311 C CA . LYS C 1 153 ? -67.812 57.972 77.820 1.00 16.11 149 LYS C CA 1
ATOM 3312 C C . LYS C 1 153 ? -68.733 57.378 78.868 1.00 17.24 149 LYS C C 1
ATOM 3313 O O . LYS C 1 153 ? -69.140 58.053 79.824 1.00 18.99 149 LYS C O 1
ATOM 3319 N N . TRP C 1 154 ? -69.046 56.102 78.689 1.00 14.26 150 TRP C N 1
ATOM 3320 C CA . TRP C 1 154 ? -69.880 55.360 79.613 1.00 16.02 150 TRP C CA 1
ATOM 3321 C C . TRP C 1 154 ? -69.250 54.009 79.916 1.00 19.78 150 TRP C C 1
ATOM 3322 O O . TRP C 1 154 ? -68.425 53.491 79.150 1.00 19.62 150 TRP C O 1
ATOM 3333 N N . SER C 1 155 ? -69.694 53.435 81.034 1.00 17.81 151 SER C N 1
ATOM 3334 C CA . SER C 1 155 ? -69.262 52.122 81.484 1.00 20.10 151 SER C CA 1
ATOM 3335 C C . SER C 1 155 ? -70.477 51.345 81.960 1.00 27.69 151 SER C C 1
ATOM 3336 O O . SER C 1 155 ? -71.410 51.913 82.529 1.00 21.21 151 SER C O 1
ATOM 3339 N N . GLY C 1 156 ? -70.453 50.035 81.730 1.00 21.24 152 GLY C N 1
ATOM 3340 C CA . GLY C 1 156 ? -71.553 49.178 82.118 1.00 24.54 152 GLY C CA 1
ATOM 3341 C C . GLY C 1 156 ? -71.046 47.822 82.560 1.00 22.33 152 GLY C C 1
ATOM 3342 O O . GLY C 1 156 ? -69.895 47.460 82.334 1.00 22.77 152 GLY C O 1
ATOM 3343 N N . PHE C 1 157 ? -71.936 47.078 83.201 1.00 23.43 153 PHE C N 1
ATOM 3344 C CA . PHE C 1 157 ? -71.654 45.734 83.687 1.00 21.67 153 PHE C CA 1
ATOM 3345 C C . PHE C 1 157 ? -72.990 45.101 84.027 1.00 27.84 153 PHE C C 1
ATOM 3346 O O . PHE C 1 157 ? -74.029 45.765 84.035 1.00 27.80 153 PHE C O 1
ATOM 3354 N N . VAL C 1 158 ? -72.957 43.808 84.294 1.00 31.65 154 VAL C N 1
ATOM 3355 C CA . VAL C 1 158 ? -74.130 43.116 84.802 1.00 29.41 154 VAL C CA 1
ATOM 3356 C C . VAL C 1 158 ? -73.881 42.836 86.272 1.00 30.37 154 VAL C C 1
ATOM 3357 O O . VAL C 1 158 ? -72.738 42.775 86.732 1.00 31.51 154 VAL C O 1
ATOM 3361 N N . VAL C 1 159 ? -74.968 42.707 87.015 1.00 36.17 155 VAL C N 1
ATOM 3362 C CA . VAL C 1 159 ? -74.936 42.449 88.445 1.00 34.01 155 VAL C CA 1
ATOM 3363 C C . VAL C 1 159 ? -75.824 41.241 88.693 1.00 29.11 155 VAL C C 1
ATOM 3364 O O . VAL C 1 159 ? -76.854 41.081 88.029 1.00 29.05 155 VAL C O 1
ATOM 3368 N N . ASP C 1 160 ? -75.418 40.372 89.618 1.00 40.20 156 ASP C N 1
ATOM 3369 C CA . ASP C 1 160 ? -76.166 39.147 89.879 1.00 43.12 156 ASP C CA 1
ATOM 3370 C C . ASP C 1 160 ? -77.381 39.450 90.757 1.00 44.51 156 ASP C C 1
ATOM 3371 O O . ASP C 1 160 ? -77.699 40.608 91.049 1.00 35.72 156 ASP C O 1
ATOM 3376 N N . LYS C 1 161 ? -78.083 38.396 91.169 1.00 42.99 157 LYS C N 1
ATOM 3377 C CA . LYS C 1 161 ? -79.241 38.462 92.078 1.00 36.95 157 LYS C CA 1
ATOM 3378 C C . LYS C 1 161 ? -80.335 39.280 91.392 1.00 37.67 157 LYS C C 1
ATOM 3379 O O . LYS C 1 161 ? -80.684 38.969 90.242 1.00 39.35 157 LYS C O 1
ATOM 3385 N N . ASP C 1 162 ? -80.901 40.305 92.038 1.00 40.21 158 ASP C N 1
ATOM 3386 C CA . ASP C 1 162 ? -82.003 41.072 91.462 1.00 35.96 158 ASP C CA 1
ATOM 3387 C C . ASP C 1 162 ? -81.550 42.098 90.427 1.00 36.28 158 ASP C C 1
ATOM 3388 O O . ASP C 1 162 ? -82.397 42.827 89.897 1.00 40.40 158 ASP C O 1
ATOM 3393 N N . SER C 1 163 ? -80.251 42.156 90.127 1.00 33.45 159 SER C N 1
ATOM 3394 C CA . SER C 1 163 ? -79.648 43.113 89.201 1.00 32.97 159 SER C CA 1
ATOM 3395 C C . SER C 1 163 ? -79.726 44.553 89.704 1.00 33.59 159 SER C C 1
ATOM 3396 O O . SER C 1 163 ? -79.609 45.496 88.913 1.00 33.53 159 SER C O 1
ATOM 3399 N N . LEU C 1 164 ? -79.903 44.750 91.006 1.00 30.92 160 LEU C N 1
ATOM 3400 C CA . LEU C 1 164 ? -80.016 46.080 91.587 1.00 25.01 160 LEU C CA 1
ATOM 3401 C C . LEU C 1 164 ? -78.779 46.417 92.408 1.00 29.03 160 LEU C C 1
ATOM 3402 O O . LEU C 1 164 ? -78.183 45.554 93.052 1.00 34.76 160 LEU C O 1
ATOM 3407 N N . TYR C 1 165 ? -78.402 47.690 92.381 1.00 23.43 161 TYR C N 1
ATOM 3408 C CA . TYR C 1 165 ? -77.246 48.160 93.122 1.00 22.07 161 TYR C CA 1
ATOM 3409 C C . TYR C 1 165 ? -77.457 49.641 93.414 1.00 28.43 161 TYR C C 1
ATOM 3410 O O . TYR C 1 165 ? -78.412 50.254 92.935 1.00 25.93 161 TYR C O 1
ATOM 3419 N N . LEU C 1 166 ? -76.576 50.214 94.227 1.00 21.69 162 LEU C N 1
ATOM 3420 C CA . LEU C 1 166 ? -76.819 51.535 94.800 1.00 24.08 162 LEU C CA 1
ATOM 3421 C C . LEU C 1 166 ? -75.832 52.574 94.290 1.00 22.84 162 LEU C C 1
ATOM 3422 O O . LEU C 1 166 ? -74.617 52.337 94.266 1.00 20.12 162 LEU C O 1
ATOM 3427 N N . ARG C 1 167 ? -76.366 53.736 93.910 1.00 19.45 163 ARG C N 1
ATOM 3428 C CA . ARG C 1 167 ? -75.560 54.934 93.769 1.00 19.02 163 ARG C CA 1
ATOM 3429 C C . ARG C 1 167 ? -75.127 55.413 95.159 1.00 22.36 163 ARG C C 1
ATOM 3430 O O . ARG C 1 167 ? -75.649 54.967 96.184 1.00 22.92 163 ARG C O 1
ATOM 3438 N N . TYR C 1 168 ? -74.150 56.325 95.192 1.00 16.38 164 TYR C N 1
ATOM 3439 C CA . TYR C 1 168 ? -73.583 56.763 96.466 1.00 16.82 164 TYR C CA 1
ATOM 3440 C C . TYR C 1 168 ? -74.629 57.396 97.374 1.00 26.57 164 TYR C C 1
ATOM 3441 O O . TYR C 1 168 ? -74.468 57.389 98.601 1.00 21.72 164 TYR C O 1
ATOM 3450 N N . ASP C 1 169 ? -75.685 57.972 96.794 1.00 21.26 165 ASP C N 1
ATOM 3451 C CA . ASP C 1 169 ? -76.772 58.574 97.552 1.00 26.18 165 ASP C CA 1
ATOM 3452 C C . ASP C 1 169 ? -77.946 57.624 97.734 1.00 23.63 165 ASP C C 1
ATOM 3453 O O . ASP C 1 169 ? -79.053 58.074 98.057 1.00 23.75 165 ASP C O 1
ATOM 3458 N N . TYR C 1 170 ? -77.725 56.325 97.519 1.00 21.15 166 TYR C N 1
ATOM 3459 C CA . TYR C 1 170 ? -78.680 55.241 97.728 1.00 18.66 166 TYR C CA 1
ATOM 3460 C C . TYR C 1 170 ? -79.811 55.222 96.704 1.00 15.76 166 TYR C C 1
ATOM 3461 O O . TYR C 1 170 ? -80.792 54.501 96.899 1.00 21.74 166 TYR C O 1
ATOM 3470 N N . LEU C 1 171 ? -79.702 55.986 95.616 1.00 19.02 167 LEU C N 1
ATOM 3471 C CA . LEU C 1 171 ? -80.575 55.773 94.471 1.00 17.80 167 LEU C CA 1
ATOM 3472 C C . LEU C 1 171 ? -80.396 54.351 93.950 1.00 19.44 167 LEU C C 1
ATOM 3473 O O . LEU C 1 171 ? -79.270 53.866 93.813 1.00 21.34 167 LEU C O 1
ATOM 3478 N N . VAL C 1 172 ? -81.508 53.685 93.665 1.00 19.50 168 VAL C N 1
ATOM 3479 C CA . VAL C 1 172 ? -81.493 52.292 93.240 1.00 17.75 168 VAL C CA 1
ATOM 3480 C C . VAL C 1 172 ? -81.354 52.234 91.723 1.00 21.90 168 VAL C C 1
ATOM 3481 O O . VAL C 1 172 ? -82.177 52.789 90.988 1.00 20.46 168 VAL C O 1
ATOM 3485 N N . LEU C 1 173 ? -80.323 51.535 91.262 1.00 19.75 169 LEU C N 1
ATOM 3486 C CA . LEU C 1 173 ? -79.971 51.419 89.858 1.00 18.42 169 LEU C CA 1
ATOM 3487 C C . LEU C 1 173 ? -80.066 49.960 89.446 1.00 22.50 169 LEU C C 1
ATOM 3488 O O . LEU C 1 173 ? -79.892 49.054 90.267 1.00 22.11 169 LEU C O 1
ATOM 3493 N N . HIS C 1 174 ? -80.314 49.754 88.157 1.00 23.54 170 HIS C N 1
ATOM 3494 C CA . HIS C 1 174 ? -80.476 48.446 87.548 1.00 28.12 170 HIS C CA 1
ATOM 3495 C C . HIS C 1 174 ? -79.367 48.242 86.525 1.00 30.80 170 HIS C C 1
ATOM 3496 O O . HIS C 1 174 ? -78.822 49.212 85.992 1.00 27.36 170 HIS C O 1
ATOM 3503 N N . ASN C 1 175 ? -79.025 46.977 86.271 1.00 38.54 171 ASN C N 1
ATOM 3504 C CA . ASN C 1 175 ? -78.121 46.592 85.179 1.00 48.99 171 ASN C CA 1
ATOM 3505 C C . ASN C 1 175 ? -78.325 47.423 83.920 1.00 37.19 171 ASN C C 1
ATOM 3506 O O . ASN C 1 175 ? -79.424 47.455 83.371 1.00 45.68 171 ASN C O 1
ATOM 3511 N N . CYS D 1 5 ? -97.012 96.766 68.121 1.00 33.65 1 CYS D N 1
ATOM 3512 C CA . CYS D 1 5 ? -95.932 97.561 68.688 1.00 19.42 1 CYS D CA 1
ATOM 3513 C C . CYS D 1 5 ? -94.611 96.808 68.551 1.00 19.04 1 CYS D C 1
ATOM 3514 O O . CYS D 1 5 ? -94.587 95.597 68.696 1.00 26.83 1 CYS D O 1
ATOM 3517 N N . LEU D 1 6 ? -93.529 97.524 68.262 1.00 17.85 2 LEU D N 1
ATOM 3518 C CA . LEU D 1 6 ? -92.268 96.913 67.849 1.00 19.39 2 LEU D CA 1
ATOM 3519 C C . LEU D 1 6 ? -91.145 97.245 68.821 1.00 20.80 2 LEU D C 1
ATOM 3520 O O . LEU D 1 6 ? -91.110 98.330 69.413 1.00 19.95 2 LEU D O 1
ATOM 3525 N N . GLN D 1 7 ? -90.194 96.318 68.952 1.00 17.62 3 GLN D N 1
ATOM 3526 C CA . GLN D 1 7 ? -89.050 96.554 69.819 1.00 16.88 3 GLN D CA 1
ATOM 3527 C C . GLN D 1 7 ? -88.264 97.773 69.356 1.00 22.89 3 GLN D C 1
ATOM 3528 O O . GLN D 1 7 ? -88.058 97.980 68.153 1.00 22.51 3 GLN D O 1
ATOM 3534 N N . ASN D 1 8 ? -87.832 98.582 70.327 1.00 19.97 4 ASN D N 1
ATOM 3535 C CA . ASN D 1 8 ? -86.964 99.711 70.036 1.00 19.04 4 ASN D CA 1
ATOM 3536 C C . ASN D 1 8 ? -85.723 99.222 69.309 1.00 26.41 4 ASN D C 1
ATOM 3537 O O . ASN D 1 8 ? -85.194 98.146 69.604 1.00 25.59 4 ASN D O 1
ATOM 3542 N N . GLY D 1 9 ? -85.258 10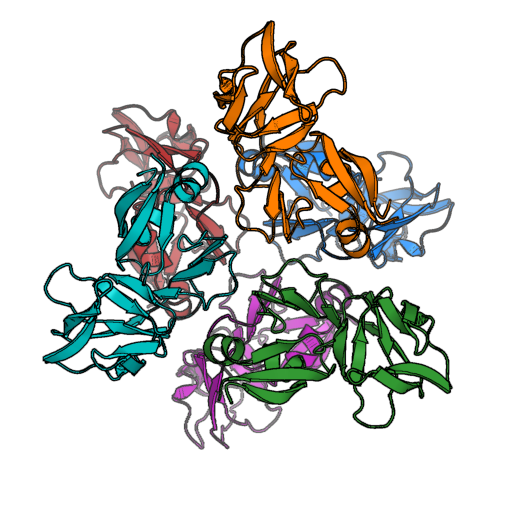0.020 68.356 1.00 25.38 5 GLY D N 1
ATOM 3543 C CA . GLY D 1 9 ? -84.184 99.607 67.488 1.00 26.88 5 GLY D CA 1
ATOM 3544 C C . GLY D 1 9 ? -84.625 98.966 66.188 1.00 25.56 5 GLY D C 1
ATOM 3545 O O . GLY D 1 9 ? -83.775 98.730 65.324 1.00 24.81 5 GLY D O 1
ATOM 3546 N N . THR D 1 10 ? -85.917 98.668 66.025 1.00 19.52 6 THR D N 1
ATOM 3547 C CA . THR D 1 10 ? -86.421 98.218 64.731 1.00 18.85 6 THR D CA 1
ATOM 3548 C C . THR D 1 10 ? -86.257 99.334 63.709 1.00 24.64 6 THR D C 1
ATOM 3549 O O . THR D 1 10 ? -86.630 100.482 63.966 1.00 26.96 6 THR D O 1
ATOM 3553 N N . ARG D 1 11 ? -85.698 98.993 62.549 1.00 23.85 7 ARG D N 1
ATOM 3554 C CA . ARG D 1 11 ? -85.358 99.967 61.520 1.00 22.45 7 ARG D CA 1
ATOM 3555 C C . ARG D 1 11 ? -86.455 99.983 60.462 1.00 23.66 7 ARG D C 1
ATOM 3556 O O . ARG D 1 11 ? -86.746 98.951 59.852 1.00 22.26 7 ARG D O 1
ATOM 3564 N N . LEU D 1 12 ? -87.054 101.149 60.241 1.00 19.88 8 LEU D N 1
ATOM 3565 C CA . LEU D 1 12 ? -88.136 101.336 59.288 1.00 22.51 8 LEU D CA 1
ATOM 3566 C C . LEU D 1 12 ? -87.677 102.266 58.175 1.00 25.08 8 LEU D C 1
ATOM 3567 O O . LEU D 1 12 ? -86.636 102.917 58.269 1.00 25.92 8 LEU D O 1
ATOM 3572 N N . LEU D 1 13 ? -88.478 102.338 57.118 1.00 23.38 9 LEU D N 1
ATOM 3573 C CA . LEU D 1 13 ? -88.189 103.202 55.982 1.00 24.21 9 LEU D CA 1
ATOM 3574 C C . LEU D 1 13 ? -89.062 104.448 56.022 1.00 25.80 9 LEU D C 1
ATOM 3575 O O . LEU D 1 13 ? -90.288 104.349 56.121 1.00 23.23 9 LEU D O 1
ATOM 3580 N N . ARG D 1 14 ? -88.423 105.613 55.950 1.00 30.40 10 ARG D N 1
ATOM 3581 C CA . ARG D 1 14 ? -89.145 106.852 55.708 1.00 28.55 10 ARG D CA 1
ATOM 3582 C C . ARG D 1 14 ? -89.684 106.865 54.277 1.00 31.20 10 ARG D C 1
ATOM 3583 O O . ARG D 1 14 ? -89.304 106.049 53.433 1.00 29.20 10 ARG D O 1
ATOM 3591 N N . ALA D 1 15 ? -90.588 107.811 54.002 1.00 29.97 11 ALA D N 1
ATOM 3592 C CA . ALA D 1 15 ? -91.180 107.878 52.669 1.00 27.58 11 ALA D CA 1
ATOM 3593 C C . ALA D 1 15 ? -90.132 108.164 51.598 1.00 31.43 11 ALA D C 1
ATOM 3594 O O . ALA D 1 15 ? -90.308 107.767 50.441 1.00 38.63 11 ALA D O 1
ATOM 3596 N N . ASP D 1 16 ? -89.042 108.839 51.959 1.00 38.48 12 ASP D N 1
ATOM 3597 C CA . ASP D 1 16 ? -87.979 109.179 51.024 1.00 33.96 12 ASP D CA 1
ATOM 3598 C C . ASP D 1 16 ? -86.927 108.086 50.898 1.00 36.94 12 ASP D C 1
ATOM 3599 O O . ASP D 1 16 ? -85.879 108.324 50.294 1.00 36.81 12 ASP D O 1
ATOM 3604 N N . GLY D 1 17 ? -87.172 106.905 51.466 1.00 34.47 13 GLY D N 1
ATOM 3605 C CA . GLY D 1 17 ? -86.224 105.811 51.401 1.00 34.20 13 GLY D CA 1
ATOM 3606 C C . GLY D 1 17 ? -85.144 105.813 52.460 1.00 39.43 13 GLY D C 1
ATOM 3607 O O . GLY D 1 17 ? -84.312 104.897 52.467 1.00 39.58 13 GLY D O 1
ATOM 3608 N N . SER D 1 18 ? -85.116 106.808 53.342 1.00 33.02 14 SER D N 1
ATOM 3609 C CA . SER D 1 18 ? -84.150 106.834 54.427 1.00 32.01 14 SER D CA 1
ATOM 3610 C C . SER D 1 18 ? -84.631 105.968 55.586 1.00 32.30 14 SER D C 1
ATOM 3611 O O . SER D 1 18 ? -85.823 105.683 55.735 1.00 35.39 14 SER D O 1
ATOM 3614 N N . GLU D 1 19 ? -83.685 105.562 56.425 1.00 32.17 15 GLU D N 1
ATOM 3615 C CA . GLU D 1 19 ? -84.002 104.716 57.566 1.00 33.59 15 GLU D CA 1
ATOM 3616 C C . GLU D 1 19 ? -84.350 105.558 58.788 1.00 37.03 15 GLU D C 1
ATOM 3617 O O . GLU D 1 19 ? -83.863 106.679 58.959 1.00 37.10 15 GLU D O 1
ATOM 3623 N N . VAL D 1 20 ? -85.203 104.999 59.643 1.00 29.41 16 VAL D N 1
ATOM 3624 C CA . VAL D 1 20 ? -85.603 105.646 60.888 1.00 32.05 16 VAL D CA 1
ATOM 3625 C C . VAL D 1 20 ? -85.911 104.564 61.915 1.00 30.81 16 VAL D C 1
ATOM 3626 O O . VAL D 1 20 ? -86.630 103.606 61.624 1.00 27.24 16 VAL D O 1
ATOM 3630 N N . LEU D 1 21 ? -85.349 104.699 63.110 1.00 28.34 17 LEU D N 1
ATOM 3631 C CA . LEU D 1 21 ? -85.679 103.771 64.182 1.00 29.24 17 LEU D CA 1
ATOM 3632 C C . LEU D 1 21 ? -87.121 103.978 64.631 1.00 35.54 17 LEU D C 1
ATOM 3633 O O . LEU D 1 21 ? -87.647 105.093 64.598 1.00 31.99 17 LEU D O 1
ATOM 3638 N N . VAL D 1 22 ? -87.765 102.886 65.050 1.00 20.63 18 VAL D N 1
ATOM 3639 C CA . VAL D 1 22 ? -89.181 102.955 65.396 1.00 22.80 18 VAL D CA 1
ATOM 3640 C C . VAL D 1 22 ? -89.413 103.954 66.525 1.00 24.86 18 VAL D C 1
ATOM 3641 O O . VAL D 1 22 ? -90.417 104.675 66.536 1.00 25.46 18 VAL D O 1
ATOM 3645 N N . GLU D 1 23 ? -88.489 104.028 67.476 1.00 25.84 19 GLU D N 1
ATOM 3646 C CA . GLU D 1 23 ? -88.664 104.940 68.596 1.00 29.21 19 GLU D CA 1
ATOM 3647 C C . GLU D 1 23 ? -88.417 106.396 68.216 1.00 32.12 19 GLU D C 1
ATOM 3648 O O . GLU D 1 23 ? -88.650 107.281 69.046 1.00 32.11 19 GLU D O 1
ATOM 3654 N N . ASP D 1 24 ? -87.955 106.668 66.997 1.00 28.37 20 ASP D N 1
ATOM 3655 C CA . ASP D 1 24 ? -87.749 108.030 66.524 1.00 31.75 20 ASP D CA 1
ATOM 3656 C C . ASP D 1 24 ? -88.868 108.521 65.618 1.00 30.27 20 ASP D C 1
ATOM 3657 O O . ASP D 1 24 ? -88.787 109.646 65.116 1.00 37.07 20 ASP D O 1
ATOM 3662 N N . VAL D 1 25 ? -89.897 107.714 65.387 1.00 26.85 21 VAL D N 1
ATOM 3663 C CA . VAL D 1 25 ? -91.027 108.141 64.567 1.00 30.50 21 VAL D CA 1
ATOM 3664 C C . VAL D 1 25 ? -91.922 109.053 65.399 1.00 39.76 21 VAL D C 1
ATOM 3665 O O . VAL D 1 25 ? -92.336 108.694 66.506 1.00 34.61 21 VAL D O 1
ATOM 3669 N N . GLN D 1 26 ? -92.222 110.235 64.865 1.00 33.09 22 GLN D N 1
ATOM 3670 C CA . GLN D 1 26 ? -92.999 111.254 65.557 1.00 38.82 22 GLN D CA 1
ATOM 3671 C C . GLN D 1 26 ? -94.347 111.463 64.875 1.00 38.49 22 GLN D C 1
ATOM 3672 O O . GLN D 1 26 ? -94.559 111.058 63.728 1.00 31.36 22 GLN D O 1
ATOM 3678 N N . GLU D 1 27 ? -95.265 112.100 65.605 1.00 30.16 23 GLU D N 1
ATOM 3679 C CA . GLU D 1 27 ? -96.605 112.352 65.089 1.00 38.45 23 GLU D CA 1
ATOM 3680 C C . GLU D 1 27 ? -96.528 113.081 63.754 1.00 28.07 23 GLU D C 1
ATOM 3681 O O . GLU D 1 27 ? -95.782 114.054 63.604 1.00 35.31 23 GLU D O 1
ATOM 3687 N N . GLY D 1 28 ? -97.262 112.566 62.767 1.00 31.46 24 GLY D N 1
ATOM 3688 C CA . GLY D 1 28 ? -97.270 113.135 61.436 1.00 31.91 24 GLY D CA 1
ATOM 3689 C C . GLY D 1 28 ? -96.159 112.674 60.516 1.00 31.93 24 GLY D C 1
ATOM 3690 O O . GLY D 1 28 ? -96.186 113.021 59.328 1.00 32.53 24 GLY D O 1
ATOM 3691 N N . ASP D 1 29 ? -95.187 111.906 61.012 1.00 36.95 25 ASP D N 1
ATOM 3692 C CA . ASP D 1 29 ? -94.056 111.502 60.185 1.00 36.63 25 ASP D CA 1
ATOM 3693 C C . ASP D 1 29 ? -94.517 110.628 59.023 1.00 26.93 25 ASP D C 1
ATOM 3694 O O . ASP D 1 29 ? -95.512 109.902 59.116 1.00 28.13 25 ASP D O 1
ATOM 3699 N N . GLN D 1 30 ? -93.768 110.703 57.920 1.00 29.43 26 GLN D N 1
ATOM 3700 C CA . GLN D 1 30 ? -94.102 110.024 56.673 1.00 28.31 26 GLN D CA 1
ATOM 3701 C C . GLN D 1 30 ? -93.249 108.766 56.528 1.00 22.17 26 GLN D C 1
ATOM 3702 O O . GLN D 1 30 ? -92.025 108.851 56.428 1.00 26.28 26 GLN D O 1
ATOM 3708 N N . LEU D 1 31 ? -93.901 107.615 56.504 1.00 24.85 27 LEU D N 1
ATOM 3709 C CA . LEU D 1 31 ? -93.259 106.323 56.300 1.00 27.28 27 LEU D CA 1
ATOM 3710 C C . LEU D 1 31 ? -93.563 105.813 54.897 1.00 28.88 27 LEU D C 1
ATOM 3711 O O . LEU D 1 31 ? -94.412 106.347 54.188 1.00 26.15 27 LEU D O 1
ATOM 3716 N N . LEU D 1 32 ? -92.861 104.753 54.503 1.00 27.59 28 LEU D N 1
ATOM 3717 C CA . LEU D 1 32 ? -92.964 104.200 53.160 1.00 25.43 28 LEU D CA 1
ATOM 3718 C C . LEU D 1 32 ? -93.892 102.992 53.168 1.00 31.15 28 LEU D C 1
ATOM 3719 O O . LEU D 1 32 ? -93.675 102.038 53.926 1.00 26.16 28 LEU D O 1
ATOM 3724 N N . GLY D 1 33 ? -94.916 103.032 52.320 1.00 26.51 29 GLY D N 1
ATOM 3725 C CA . GLY D 1 33 ? -95.850 101.941 52.187 1.00 24.53 29 GLY D CA 1
ATOM 3726 C C . GLY D 1 33 ? -95.386 100.919 51.164 1.00 25.49 29 GLY D C 1
ATOM 3727 O O . GLY D 1 33 ? -94.483 101.173 50.360 1.00 26.38 29 GLY D O 1
ATOM 3728 N N . PRO D 1 34 ? -95.992 99.731 51.190 1.00 25.32 30 PRO D N 1
ATOM 3729 C CA . PRO D 1 34 ? -95.521 98.649 50.308 1.00 27.54 30 PRO D CA 1
ATOM 3730 C C . PRO D 1 34 ? -95.734 98.923 48.829 1.00 35.73 30 PRO D C 1
ATOM 3731 O O . PRO D 1 34 ? -95.018 98.340 48.008 1.00 34.09 30 PRO D O 1
ATOM 3735 N N . ASP D 1 35 ? -96.694 99.775 48.462 1.00 33.80 31 ASP D N 1
ATOM 3736 C CA . ASP D 1 35 ? -96.861 100.173 47.070 1.00 35.33 31 ASP D CA 1
ATOM 3737 C C . ASP D 1 35 ? -95.878 101.255 46.649 1.00 36.52 31 ASP D C 1
ATOM 3738 O O . ASP D 1 35 ? -95.745 101.525 45.450 1.00 41.74 31 ASP D O 1
ATOM 3743 N N . GLY D 1 36 ? -95.174 101.863 47.593 1.00 30.48 32 GLY D N 1
ATOM 3744 C CA . GLY D 1 36 ? -94.258 102.946 47.310 1.00 31.56 32 GLY D CA 1
ATOM 3745 C C . GLY D 1 36 ? -94.774 104.318 47.691 1.00 39.24 32 GLY D C 1
ATOM 3746 O O . GLY D 1 36 ? -93.997 105.282 47.654 1.00 37.26 32 GLY D O 1
ATOM 3747 N N . THR D 1 37 ? -96.048 104.441 48.054 1.00 30.38 33 THR D N 1
ATOM 3748 C CA . THR D 1 37 ? -96.612 105.720 48.454 1.00 31.33 33 THR D CA 1
ATOM 3749 C C . THR D 1 37 ? -96.435 105.934 49.958 1.00 39.44 33 THR D C 1
ATOM 3750 O O . THR D 1 37 ? -96.077 105.027 50.712 1.00 32.53 33 THR D O 1
ATOM 3754 N N . SER D 1 38 ? -96.692 107.161 50.388 1.00 31.02 34 SER D N 1
ATOM 3755 C CA . SER D 1 38 ? -96.391 107.565 51.750 1.00 35.22 34 SER D CA 1
ATOM 3756 C C . SER D 1 38 ? -97.481 107.102 52.720 1.00 27.79 34 SER D C 1
ATOM 3757 O O . SER D 1 38 ? -98.579 106.690 52.337 1.00 31.05 34 SER D O 1
ATOM 3760 N N . ARG D 1 39 ? -97.140 107.148 54.002 1.00 32.05 35 ARG D N 1
ATOM 3761 C CA . ARG D 1 39 ? -98.034 106.772 55.084 1.00 31.98 35 ARG D CA 1
ATOM 3762 C C . ARG D 1 39 ? -97.808 107.767 56.205 1.00 26.13 35 ARG D C 1
ATOM 3763 O O . ARG D 1 39 ? -96.676 108.185 56.437 1.00 32.93 35 ARG D O 1
ATOM 3771 N N . THR D 1 40 ? -98.870 108.177 56.881 1.00 27.81 36 THR D N 1
ATOM 3772 C CA . THR D 1 40 ? -98.722 109.101 57.992 1.00 31.26 36 THR D CA 1
ATOM 3773 C C . THR D 1 40 ? -98.869 108.336 59.299 1.00 19.02 36 THR D C 1
ATOM 3774 O O . THR D 1 40 ? -99.831 107.583 59.479 1.00 26.58 36 THR D O 1
ATOM 3778 N N . ALA D 1 41 ? -97.925 108.542 60.205 1.00 26.71 37 ALA D N 1
ATOM 3779 C CA . ALA D 1 41 ? -97.944 107.913 61.515 1.00 29.01 37 ALA D CA 1
ATOM 3780 C C . ALA D 1 41 ? -98.573 108.856 62.532 1.00 26.30 37 ALA D C 1
ATOM 3781 O O . ALA D 1 41 ? -98.289 110.057 62.532 1.00 29.54 37 ALA D O 1
ATOM 3783 N N . SER D 1 42 ? -99.434 108.309 63.388 1.00 28.93 38 SER D N 1
ATOM 3784 C CA . SER D 1 42 ? -100.021 109.072 64.482 1.00 37.33 38 SER D CA 1
ATOM 3785 C C . SER D 1 42 ? -100.096 108.209 65.737 1.00 43.15 38 SER D C 1
ATOM 3786 O O . SER D 1 42 ? -99.888 106.993 65.701 1.00 24.95 38 SER D O 1
ATOM 3789 N N . LYS D 1 43 ? -100.404 108.872 66.857 1.00 30.97 39 LYS D N 1
ATOM 3790 C CA . LYS D 1 43 ? -100.642 108.239 68.155 1.00 32.07 39 LYS D CA 1
ATOM 3791 C C . LYS D 1 43 ? -99.439 107.404 68.611 1.00 28.52 39 LYS D C 1
ATOM 3792 O O . LYS D 1 43 ? -99.535 106.199 68.844 1.00 30.38 39 LYS D O 1
ATOM 3798 N N . ILE D 1 44 ? -98.304 108.094 68.761 1.00 27.89 40 ILE D N 1
ATOM 3799 C CA . ILE D 1 44 ? -97.070 107.485 69.251 1.00 28.39 40 ILE D CA 1
ATOM 3800 C C . ILE D 1 44 ? -97.231 107.070 70.709 1.00 34.85 40 ILE D C 1
ATOM 3801 O O . ILE D 1 44 ? -97.637 107.872 71.557 1.00 29.97 40 ILE D O 1
ATOM 3806 N N . VAL D 1 45 ? -96.880 105.819 71.015 1.00 28.79 41 VAL D N 1
ATOM 3807 C CA . VAL D 1 45 ? -96.956 105.286 72.373 1.00 21.83 41 VAL D CA 1
ATOM 3808 C C . VAL D 1 45 ? -95.699 104.462 72.632 1.00 30.03 41 VAL D C 1
ATOM 3809 O O . VAL D 1 45 ? -95.109 103.900 71.707 1.00 27.77 41 VAL D O 1
ATOM 3813 N N . ARG D 1 46 ? -95.263 104.422 73.893 1.00 21.24 42 ARG D N 1
ATOM 3814 C CA . ARG D 1 46 ? -94.062 103.692 74.280 1.00 18.05 42 ARG D CA 1
ATOM 3815 C C . ARG D 1 46 ? -94.358 102.844 75.506 1.00 29.49 42 ARG D C 1
ATOM 3816 O O . ARG D 1 46 ? -95.174 103.219 76.351 1.00 20.41 42 ARG D O 1
ATOM 3824 N N . GLY D 1 47 ? -93.666 101.716 75.617 1.00 19.41 43 GLY D N 1
ATOM 3825 C CA . GLY D 1 47 ? -93.896 100.838 76.744 1.00 25.71 43 GLY D CA 1
ATOM 3826 C C . GLY D 1 47 ? -92.743 99.879 76.924 1.00 21.62 43 GLY D C 1
ATOM 3827 O O . GLY D 1 47 ? -91.726 99.977 76.244 1.00 20.43 43 GLY D O 1
ATOM 3828 N N . GLU D 1 48 ? -92.909 98.941 77.851 1.00 19.90 44 GLU D N 1
ATOM 3829 C CA . GLU D 1 48 ? -91.848 97.970 78.113 1.00 25.37 44 GLU D CA 1
ATOM 3830 C C . GLU D 1 48 ? -92.478 96.676 78.597 1.00 26.76 44 GLU D C 1
ATOM 3831 O O . GLU D 1 48 ? -93.185 96.672 79.608 1.00 23.57 44 GLU D O 1
ATOM 3837 N N . GLU D 1 49 ? -92.228 95.580 77.886 1.00 21.36 45 GLU D N 1
ATOM 3838 C CA . GLU D 1 49 ? -92.792 94.310 78.332 1.00 16.79 45 GLU D CA 1
ATOM 3839 C C . GLU D 1 49 ? -92.035 93.175 77.659 1.00 13.39 45 GLU D C 1
ATOM 3840 O O . GLU D 1 49 ? -91.168 93.399 76.817 1.00 17.14 45 GLU D O 1
ATOM 3846 N N . ARG D 1 50 ? -92.346 91.954 78.069 1.00 18.34 46 ARG D N 1
ATOM 3847 C CA . ARG D 1 50 ? -91.744 90.799 77.414 1.00 14.87 46 ARG D CA 1
ATOM 3848 C C . ARG D 1 50 ? -92.344 90.663 76.020 1.00 13.01 46 ARG D C 1
ATOM 3849 O O . ARG D 1 50 ? -93.564 90.570 75.870 1.00 19.20 46 ARG D O 1
ATOM 3857 N N . LEU D 1 51 ? -91.494 90.686 75.002 1.00 15.47 47 LEU D N 1
ATOM 3858 C CA . LEU D 1 51 ? -91.958 90.667 73.623 1.00 14.78 47 LEU D CA 1
ATOM 3859 C C . LEU D 1 51 ? -91.800 89.270 73.035 1.00 20.65 47 LEU D C 1
ATOM 3860 O O . LEU D 1 51 ? -91.201 88.372 73.635 1.00 18.14 47 LEU D O 1
ATOM 3865 N N . TYR D 1 52 ? -92.359 89.098 71.844 1.00 17.83 48 TYR D N 1
ATOM 3866 C CA . TYR D 1 52 ? -92.211 87.876 71.067 1.00 15.58 48 TYR D CA 1
ATOM 3867 C C . TYR D 1 52 ? -91.128 88.086 70.020 1.00 20.25 48 TYR D C 1
ATOM 3868 O O . TYR D 1 52 ? -91.094 89.131 69.359 1.00 17.68 48 TYR D O 1
ATOM 3877 N N . ARG D 1 53 ? -90.232 87.098 69.890 1.00 14.46 49 ARG D N 1
ATOM 3878 C CA . ARG D 1 53 ? -89.195 87.088 68.868 1.00 16.61 49 ARG D CA 1
ATOM 3879 C C . ARG D 1 53 ? -89.619 86.110 67.782 1.00 18.95 49 ARG D C 1
ATOM 3880 O O . ARG D 1 53 ? -89.862 84.932 68.068 1.00 17.89 49 ARG D O 1
ATOM 3888 N N . ILE D 1 54 ? -89.738 86.610 66.556 1.00 15.90 50 ILE D N 1
ATOM 3889 C CA . ILE D 1 54 ? -90.085 85.830 65.378 1.00 14.65 50 ILE D CA 1
ATOM 3890 C C . ILE D 1 54 ? -88.818 85.705 64.551 1.00 15.38 50 ILE D C 1
ATOM 3891 O O . ILE D 1 54 ? -88.208 86.718 64.181 1.00 18.92 50 ILE D O 1
ATOM 3896 N N . LYS D 1 55 ? -88.413 84.468 64.277 1.00 17.89 51 LYS D N 1
ATOM 3897 C CA . LYS D 1 55 ? -87.251 84.187 63.452 1.00 16.65 51 LYS D CA 1
ATOM 3898 C C . LYS D 1 55 ? -87.712 83.431 62.221 1.00 12.22 51 LYS D C 1
ATOM 3899 O O . LYS D 1 55 ? -88.564 82.537 62.316 1.00 19.08 51 LYS D O 1
ATOM 3905 N N . THR D 1 56 ? -87.136 83.798 61.089 1.00 16.60 52 THR D N 1
ATOM 3906 C CA . THR D 1 56 ? -87.416 83.165 59.810 1.00 18.77 52 THR D CA 1
ATOM 3907 C C . THR D 1 56 ? -86.292 82.209 59.421 1.00 24.02 52 THR D C 1
ATOM 3908 O O . THR D 1 56 ? -85.167 82.282 59.927 1.00 21.14 52 THR D O 1
ATOM 3912 N N . HIS D 1 57 ? -86.627 81.274 58.533 1.00 17.86 53 HIS D N 1
ATOM 3913 C CA . HIS D 1 57 ? -85.594 80.452 57.911 1.00 16.51 53 HIS D CA 1
ATOM 3914 C C . HIS D 1 57 ? -84.618 81.327 57.144 1.00 16.39 53 HIS D C 1
ATOM 3915 O O . HIS D 1 57 ? -83.397 81.191 57.281 1.00 22.93 53 HIS D O 1
ATOM 3922 N N . GLU D 1 58 ? -85.148 82.228 56.326 1.00 19.74 54 GLU D N 1
ATOM 3923 C CA . GLU D 1 58 ? -84.336 83.124 55.523 1.00 20.37 54 GLU D CA 1
ATOM 3924 C C . GLU D 1 58 ? -83.469 84.003 56.415 1.00 25.41 54 GLU D C 1
ATOM 3925 O O . GLU D 1 58 ? -83.828 84.317 57.549 1.00 20.03 54 GLU D O 1
ATOM 3931 N N . GLY D 1 59 ? -82.310 84.395 55.896 1.00 21.81 55 GLY D N 1
ATOM 3932 C CA . GLY D 1 59 ? -81.394 85.215 56.667 1.00 24.55 55 GLY D CA 1
ATOM 3933 C C . GLY D 1 59 ? -81.783 86.677 56.745 1.00 29.23 55 GLY D C 1
ATOM 3934 O O . GLY D 1 59 ? -81.113 87.535 56.167 1.00 33.13 55 GLY D O 1
ATOM 3935 N N . LEU D 1 60 ? -82.872 86.977 57.446 1.00 23.85 56 LEU D N 1
ATOM 3936 C CA . LEU D 1 60 ? -83.311 88.346 57.660 1.00 23.14 56 LEU D CA 1
ATOM 3937 C C . LEU D 1 60 ? -83.453 88.583 59.153 1.00 26.43 56 LEU D C 1
ATOM 3938 O O . LEU D 1 60 ? -83.617 87.640 59.935 1.00 22.36 56 LEU D O 1
ATOM 3943 N N . GLU D 1 61 ? -83.381 89.857 59.536 1.00 21.76 57 GLU D N 1
ATOM 3944 C CA . GLU D 1 61 ? -83.432 90.231 60.942 1.00 23.89 57 GLU D CA 1
ATOM 3945 C C . GLU D 1 61 ? -84.712 89.735 61.596 1.00 19.61 57 GLU D C 1
ATOM 3946 O O . GLU D 1 61 ? -85.797 89.829 61.020 1.00 19.06 57 GLU D O 1
ATOM 3952 N N . ASP D 1 62 ? -84.568 89.206 62.813 1.00 20.80 58 ASP D N 1
ATOM 3953 C CA . ASP D 1 62 ? -85.712 88.808 63.621 1.00 17.30 58 ASP D CA 1
ATOM 3954 C C . ASP D 1 62 ? -86.676 89.973 63.783 1.00 20.75 58 ASP D C 1
ATOM 3955 O O . ASP D 1 62 ? -86.259 91.125 63.894 1.00 20.37 58 ASP D O 1
ATOM 3960 N N . LEU D 1 63 ? -87.964 89.663 63.820 1.00 16.71 59 LEU D N 1
ATOM 3961 C CA . LEU D 1 63 ? -88.984 90.646 64.161 1.00 19.82 59 LEU D CA 1
ATOM 3962 C C . LEU D 1 63 ? -89.364 90.454 65.623 1.00 16.49 59 LEU D C 1
ATOM 3963 O O . LEU D 1 63 ? -89.721 89.348 66.028 1.00 19.20 59 LEU D O 1
ATOM 3968 N N . VAL D 1 64 ? -89.291 91.518 66.417 1.00 16.76 60 VAL D N 1
ATOM 3969 C CA . VAL D 1 64 ? -89.585 91.438 67.845 1.00 17.06 60 VAL D CA 1
ATOM 3970 C C . VAL D 1 64 ? -90.705 92.424 68.138 1.00 20.69 60 VAL D C 1
ATOM 3971 O O . VAL D 1 64 ? -90.557 93.622 67.880 1.00 18.98 60 VAL D O 1
ATOM 3975 N N . CYS D 1 65 ? -91.816 91.928 68.676 1.00 18.81 61 CYS D N 1
ATOM 3976 C CA . CYS D 1 65 ? -93.002 92.771 68.787 1.00 20.78 61 CYS D CA 1
ATOM 3977 C C . CYS D 1 65 ? -93.889 92.321 69.940 1.00 23.89 61 CYS D C 1
ATOM 3978 O O . CYS D 1 65 ? -93.676 91.277 70.551 1.00 17.25 61 CYS D O 1
ATOM 3981 N N . THR D 1 66 ? -94.916 93.119 70.226 1.00 18.88 62 THR D N 1
ATOM 3982 C CA . THR D 1 66 ? -95.779 92.808 71.353 1.00 20.08 62 THR D CA 1
ATOM 3983 C C . THR D 1 66 ? -96.768 91.700 71.009 1.00 18.49 62 THR D C 1
ATOM 3984 O O . THR D 1 66 ? -97.016 91.373 69.843 1.00 16.20 62 THR D O 1
ATOM 3988 N N . HIS D 1 67 ? -97.372 91.141 72.062 1.00 18.87 63 HIS D N 1
ATOM 3989 C CA . HIS D 1 67 ? -98.287 90.014 71.907 1.00 22.53 63 HIS D CA 1
ATOM 3990 C C . HIS D 1 67 ? -99.538 90.385 71.116 1.00 23.41 63 HIS D C 1
ATOM 3991 O O . HIS D 1 67 ? -100.166 89.513 70.505 1.00 25.83 63 HIS D O 1
ATOM 3998 N N . ASN D 1 68 ? -99.936 91.658 71.127 1.00 21.01 64 ASN D N 1
ATOM 3999 C CA . ASN D 1 68 ? -101.114 92.093 70.386 1.00 22.87 64 ASN D CA 1
ATOM 4000 C C . ASN D 1 68 ? -100.769 92.701 69.030 1.00 29.30 64 ASN D C 1
ATOM 4001 O O . ASN D 1 68 ? -101.658 93.230 68.354 1.00 25.95 64 ASN D O 1
ATOM 4006 N N . HIS D 1 69 ? -99.506 92.637 68.616 1.00 30.62 65 HIS D N 1
ATOM 4007 C CA . HIS D 1 69 ? -99.114 93.210 67.336 1.00 25.53 65 HIS D CA 1
ATOM 4008 C C . HIS D 1 69 ? -99.723 92.402 66.196 1.00 24.58 65 HIS D C 1
ATOM 4009 O O . HIS D 1 69 ? -99.856 91.178 66.278 1.00 22.96 65 HIS D O 1
ATOM 4016 N N . ILE D 1 70 ? -100.133 93.097 65.144 1.00 22.01 66 ILE D N 1
ATOM 4017 C CA . ILE D 1 70 ? -100.799 92.465 64.012 1.00 19.86 66 ILE D CA 1
ATOM 4018 C C . ILE D 1 70 ? -99.770 92.154 62.928 1.00 19.24 66 ILE D C 1
ATOM 4019 O O . ILE D 1 70 ? -99.067 93.051 62.448 1.00 24.73 66 ILE D O 1
ATOM 4024 N N . LEU D 1 71 ? -99.677 90.879 62.554 1.00 18.80 67 LEU D N 1
ATOM 4025 C CA . LEU D 1 71 ? -98.817 90.418 61.476 1.00 20.08 67 LEU D CA 1
ATOM 4026 C C . LEU D 1 71 ? -99.611 90.389 60.179 1.00 21.75 67 LEU D C 1
ATOM 4027 O O . LEU D 1 71 ? -100.715 89.833 60.130 1.00 22.81 67 LEU D O 1
ATOM 4032 N N . SER D 1 72 ? -99.039 90.975 59.136 1.00 24.08 68 SER D N 1
ATOM 4033 C CA . SER D 1 72 ? -99.619 90.925 57.802 1.00 26.79 68 SER D CA 1
ATOM 4034 C C . SER D 1 72 ? -98.975 89.774 57.043 1.00 19.28 68 SER D C 1
ATOM 4035 O O . SER D 1 72 ? -97.752 89.756 56.861 1.00 23.12 68 SER D O 1
ATOM 4038 N N . MET D 1 73 ? -99.785 88.803 56.625 1.00 16.60 69 MET D N 1
ATOM 4039 C CA . MET D 1 73 ? -99.274 87.546 56.114 1.00 21.24 69 MET D CA 1
ATOM 4040 C C . MET D 1 73 ? -100.008 87.141 54.844 1.00 29.64 69 MET D C 1
ATOM 4041 O O . MET D 1 73 ? -101.058 87.688 54.492 1.00 25.61 69 MET D O 1
ATOM 4046 N N . TYR D 1 74 ? -99.432 86.156 54.165 1.00 23.81 70 TYR D N 1
ATOM 4047 C CA . TYR D 1 74 ? -100.082 85.449 53.075 1.00 26.37 70 TYR D CA 1
ATOM 4048 C C . TYR D 1 74 ? -100.360 84.025 53.527 1.00 27.04 70 TYR D C 1
ATOM 4049 O O . TYR D 1 74 ? -99.480 83.363 54.091 1.00 24.84 70 TYR D O 1
ATOM 4058 N N . LYS D 1 75 ? -101.573 83.556 53.281 1.00 24.54 71 LYS D N 1
ATOM 4059 C CA . LYS D 1 75 ? -101.958 82.188 53.592 1.00 26.85 71 LYS D CA 1
ATOM 4060 C C . LYS D 1 75 ? -102.132 81.396 52.303 1.00 37.51 71 LYS D C 1
ATOM 4061 O O . LYS D 1 75 ? -102.705 81.897 51.329 1.00 36.19 71 LYS D O 1
ATOM 4067 N N . GLU D 1 76 ? -101.619 80.164 52.305 1.00 35.38 72 GLU D N 1
ATOM 4068 C CA . GLU D 1 76 ? -101.655 79.316 51.121 1.00 44.28 72 GLU D CA 1
ATOM 4069 C C . GLU D 1 76 ? -103.089 79.065 50.673 1.00 51.27 72 GLU D C 1
ATOM 4070 O O . GLU D 1 76 ? -104.012 78.981 51.489 1.00 49.45 72 GLU D O 1
ATOM 4076 N N . ARG D 1 77 ? -103.259 78.939 49.357 1.00 49.33 73 ARG D N 1
ATOM 4077 C CA . ARG D 1 77 ? -104.554 78.706 48.716 1.00 55.34 73 ARG D CA 1
ATOM 4078 C C . ARG D 1 77 ? -105.503 79.878 48.935 1.00 48.61 73 ARG D C 1
ATOM 4079 O O . ARG D 1 77 ? -105.507 80.834 48.156 1.00 49.44 73 ARG D O 1
ATOM 4087 N N . GLU D 1 94 ? -102.239 84.280 43.181 1.00 56.96 90 GLU D N 1
ATOM 4088 C CA . GLU D 1 94 ? -103.391 83.402 43.011 1.00 63.42 90 GLU D CA 1
ATOM 4089 C C . GLU D 1 94 ? -103.250 82.132 43.844 1.00 64.76 90 GLU D C 1
ATOM 4090 O O . GLU D 1 94 ? -104.184 81.334 43.940 1.00 60.86 90 GLU D O 1
ATOM 4096 N N . SER D 1 95 ? -102.070 81.938 44.431 1.00 54.62 91 SER D N 1
ATOM 4097 C CA . SER D 1 95 ? -101.815 80.796 45.298 1.00 45.86 91 SER D CA 1
ATOM 4098 C C . SER D 1 95 ? -101.903 81.145 46.779 1.00 45.02 91 SER D C 1
ATOM 4099 O O . SER D 1 95 ? -101.992 80.235 47.610 1.00 39.93 91 SER D O 1
ATOM 4102 N N . HIS D 1 96 ? -101.875 82.428 47.127 1.00 43.95 92 HIS D N 1
ATOM 4103 C CA . HIS D 1 96 ? -101.989 82.861 48.511 1.00 44.08 92 HIS D CA 1
ATOM 4104 C C . HIS D 1 96 ? -102.977 84.016 48.586 1.00 40.56 92 HIS D C 1
ATOM 4105 O O . HIS D 1 96 ? -103.304 84.647 47.579 1.00 40.82 92 HIS D O 1
ATOM 4112 N N . GLU D 1 97 ? -103.454 84.291 49.797 1.00 30.31 93 GLU D N 1
ATOM 4113 C CA . GLU D 1 97 ? -104.344 85.418 50.027 1.00 31.69 93 GLU D CA 1
ATOM 4114 C C . GLU D 1 97 ? -103.889 86.176 51.264 1.00 30.55 93 GLU D C 1
ATOM 4115 O O . GLU D 1 97 ? -103.274 85.607 52.169 1.00 30.50 93 GLU D O 1
ATOM 4121 N N . ARG D 1 98 ? -104.192 87.469 51.286 1.00 29.15 94 ARG D N 1
ATOM 4122 C CA . ARG D 1 98 ? -103.744 88.345 52.359 1.00 31.26 94 ARG D CA 1
ATOM 4123 C C . ARG D 1 98 ? -104.578 88.121 53.616 1.00 33.55 94 ARG D C 1
ATOM 4124 O O . ARG D 1 98 ? -105.809 88.070 53.552 1.00 31.53 94 ARG D O 1
ATOM 4132 N N . VAL D 1 99 ? -103.904 87.967 54.759 1.00 24.56 95 VAL D N 1
ATOM 4133 C CA . VAL D 1 99 ? -104.547 87.760 56.054 1.00 27.32 95 VAL D CA 1
ATOM 4134 C C . VAL D 1 99 ? -103.809 88.594 57.093 1.00 29.36 95 VAL D C 1
ATOM 4135 O O . VAL D 1 99 ? -102.597 88.798 57.007 1.00 31.34 95 VAL D O 1
ATOM 4139 N N . ASP D 1 100 ? -104.545 89.099 58.075 1.00 29.32 96 ASP D N 1
ATOM 4140 C CA . ASP D 1 100 ? -103.947 89.754 59.229 1.00 23.69 96 ASP D CA 1
ATOM 4141 C C . ASP D 1 100 ? -104.223 88.903 60.457 1.00 29.01 96 ASP D C 1
ATOM 4142 O O . ASP D 1 100 ? -105.340 88.413 60.641 1.00 30.59 96 ASP D O 1
ATOM 4147 N N . VAL D 1 101 ? -103.211 88.718 61.298 1.00 26.79 97 VAL D N 1
ATOM 4148 C CA . VAL D 1 101 ? -103.400 87.878 62.477 1.00 24.31 97 VAL D CA 1
ATOM 4149 C C . VAL D 1 101 ? -102.558 88.444 63.606 1.00 23.15 97 VAL D C 1
ATOM 4150 O O . VAL D 1 101 ? -101.420 88.860 63.391 1.00 24.28 97 VAL D O 1
ATOM 4154 N N . THR D 1 102 ? -103.119 88.483 64.813 1.00 22.31 98 THR D N 1
ATOM 4155 C CA . THR D 1 102 ? -102.316 88.919 65.941 1.00 22.25 98 THR D CA 1
ATOM 4156 C C . THR D 1 102 ? -101.301 87.846 66.308 1.00 16.83 98 THR D C 1
ATOM 4157 O O . THR D 1 102 ? -101.532 86.651 66.126 1.00 23.70 98 THR D O 1
ATOM 4161 N N . VAL D 1 103 ? -100.181 88.304 66.863 1.00 18.69 99 VAL D N 1
ATOM 4162 C CA . VAL D 1 103 ? -99.165 87.408 67.408 1.00 19.27 99 VAL D CA 1
ATOM 4163 C C . VAL D 1 103 ? -99.789 86.388 68.361 1.00 24.47 99 VAL D C 1
ATOM 4164 O O . VAL D 1 103 ? -99.506 85.194 68.271 1.00 21.48 99 VAL D O 1
ATOM 4168 N N . ASP D 1 104 ? -100.667 86.832 69.273 1.00 24.55 100 ASP D N 1
ATOM 4169 C CA . ASP D 1 104 ? -101.290 85.900 70.223 1.00 23.49 100 ASP D CA 1
ATOM 4170 C C . ASP D 1 104 ? -102.016 84.767 69.500 1.00 26.70 100 ASP D C 1
ATOM 4171 O O . ASP D 1 104 ? -101.789 83.571 69.774 1.00 31.93 100 ASP D O 1
ATOM 4176 N N . ASP D 1 105 ? -102.904 85.133 68.569 1.00 22.21 101 ASP D N 1
ATOM 4177 C CA . ASP D 1 105 ? -103.649 84.132 67.813 1.00 20.83 101 ASP D CA 1
ATOM 4178 C C . ASP D 1 105 ? -102.714 83.210 67.042 1.00 25.81 101 ASP D C 1
ATOM 4179 O O . ASP D 1 105 ? -102.915 81.993 67.025 1.00 30.25 101 ASP D O 1
ATOM 4184 N N . PHE D 1 106 ? -101.697 83.776 66.383 1.00 23.11 102 PHE D N 1
ATOM 4185 C CA . PHE D 1 106 ? -100.774 82.960 65.599 1.00 20.96 102 PHE D CA 1
ATOM 4186 C C . PHE D 1 106 ? -100.013 81.989 66.486 1.00 21.27 102 PHE D C 1
ATOM 4187 O O . PHE D 1 106 ? -99.834 80.814 66.137 1.00 21.57 102 PHE D O 1
ATOM 4195 N N . VAL D 1 107 ? -99.567 82.468 67.645 1.00 21.78 103 VAL D N 1
ATOM 4196 C CA . VAL D 1 107 ? -98.788 81.659 68.571 1.00 22.98 103 VAL D CA 1
ATOM 4197 C C . VAL D 1 107 ? -99.589 80.453 69.020 1.00 20.27 103 VAL D C 1
ATOM 4198 O O . VAL D 1 107 ? -99.050 79.347 69.168 1.00 23.70 103 VAL D O 1
ATOM 4202 N N . ARG D 1 108 ? -100.892 80.630 69.199 1.00 19.26 104 ARG D N 1
ATOM 4203 C CA . ARG D 1 108 ? -101.681 79.517 69.707 1.00 24.47 104 ARG D CA 1
ATOM 4204 C C . ARG D 1 108 ? -102.062 78.494 68.644 1.00 26.26 104 ARG D C 1
ATOM 4205 O O . ARG D 1 108 ? -102.522 77.406 69.003 1.00 26.97 104 ARG D O 1
ATOM 4213 N N . LEU D 1 109 ? -101.883 78.800 67.366 1.00 22.46 105 LEU D N 1
ATOM 4214 C CA . LEU D 1 109 ? -102.274 77.860 66.321 1.00 19.93 105 LEU D CA 1
ATOM 4215 C C . LEU D 1 109 ? -101.377 76.626 66.358 1.00 16.64 105 LEU D C 1
ATOM 4216 O O . LEU D 1 109 ? -100.180 76.743 66.634 1.00 21.49 105 LEU D O 1
ATOM 4221 N N . PRO D 1 110 ? -101.907 75.441 66.055 1.00 22.85 106 PRO D N 1
ATOM 4222 C CA . PRO D 1 110 ? -101.026 74.283 65.872 1.00 19.68 106 PRO D CA 1
ATOM 4223 C C . PRO D 1 110 ? -100.053 74.544 64.733 1.00 24.58 106 PRO D C 1
ATOM 4224 O O . PRO D 1 110 ? -100.338 75.309 63.809 1.00 23.07 106 PRO D O 1
ATOM 4228 N N . GLN D 1 111 ? -98.881 73.915 64.820 1.00 23.86 107 GLN D N 1
ATOM 4229 C CA . GLN D 1 111 ? -97.822 74.243 63.869 1.00 21.37 107 GLN D CA 1
ATOM 4230 C C . GLN D 1 111 ? -98.214 73.874 62.439 1.00 17.45 107 GLN D C 1
ATOM 4231 O O . GLN D 1 111 ? -97.797 74.550 61.490 1.00 22.31 107 GLN D O 1
ATOM 4237 N N . GLN D 1 112 ? -99.047 72.842 62.267 1.00 21.94 108 GLN D N 1
ATOM 4238 C CA . GLN D 1 112 ? -99.550 72.498 60.937 1.00 25.79 108 GLN D CA 1
ATOM 4239 C C . GLN D 1 112 ? -100.366 73.630 60.319 1.00 25.51 108 GLN D C 1
ATOM 4240 O O . GLN D 1 112 ? -100.356 73.803 59.095 1.00 27.97 108 GLN D O 1
ATOM 4246 N N . GLU D 1 113 ? -101.105 74.388 61.132 1.00 21.51 109 GLU D N 1
ATOM 4247 C CA . GLU D 1 113 ? -101.774 75.576 60.613 1.00 23.40 109 GLU D CA 1
ATOM 4248 C C . GLU D 1 113 ? -100.796 76.731 60.433 1.00 19.08 109 GLU D C 1
ATOM 4249 O O . GLU D 1 113 ? -100.836 77.415 59.407 1.00 20.31 109 GLU D O 1
ATOM 4255 N N . GLN D 1 114 ? -99.919 76.965 61.421 1.00 17.94 110 GLN D N 1
ATOM 4256 C CA . GLN D 1 114 ? -98.961 78.066 61.338 1.00 19.67 110 GLN D CA 1
ATOM 4257 C C . GLN D 1 114 ? -98.179 78.031 60.033 1.00 19.21 110 GLN D C 1
ATOM 4258 O O . GLN D 1 114 ? -97.959 79.072 59.405 1.00 17.91 110 GLN D O 1
ATOM 4264 N N . GLN D 1 115 ? -97.734 76.841 59.621 1.00 18.10 111 GLN D N 1
ATOM 4265 C CA . GLN D 1 115 ? -96.864 76.740 58.453 1.00 26.84 111 GLN D CA 1
ATOM 4266 C C . GLN D 1 115 ? -97.552 77.152 57.156 1.00 24.74 111 GLN D C 1
ATOM 4267 O O . GLN D 1 115 ? -96.865 77.317 56.141 1.00 18.47 111 GLN D O 1
ATOM 4273 N N . LYS D 1 116 ? -98.875 77.332 57.168 1.00 20.96 112 LYS D N 1
ATOM 4274 C CA . LYS D 1 116 ? -99.602 77.835 56.005 1.00 28.44 112 LYS D CA 1
ATOM 4275 C C . LYS D 1 116 ? -99.454 79.338 55.818 1.00 28.46 112 LYS D C 1
ATOM 4276 O O . LYS D 1 116 ? -99.803 79.854 54.749 1.00 26.21 112 LYS D O 1
ATOM 4282 N N . TYR D 1 117 ? -98.976 80.044 56.833 1.00 20.10 113 TYR D N 1
ATOM 4283 C CA . TYR D 1 117 ? -98.906 81.499 56.835 1.00 21.35 113 TYR D CA 1
ATOM 4284 C C . TYR D 1 117 ? -97.477 81.941 56.561 1.00 22.63 113 TYR D C 1
ATOM 4285 O O . TYR D 1 117 ? -96.529 81.352 57.083 1.00 25.97 113 TYR D O 1
ATOM 4294 N N . LYS D 1 118 ? -97.321 82.986 55.755 1.00 19.33 114 LYS D N 1
ATOM 4295 C CA . LYS D 1 118 ? -95.997 83.491 55.421 1.00 20.35 114 LYS D CA 1
ATOM 4296 C C . LYS D 1 118 ? -95.936 84.995 55.628 1.00 21.47 114 LYS D C 1
ATOM 4297 O O . LYS D 1 118 ? -96.863 85.720 55.261 1.00 19.11 114 LYS D O 1
ATOM 4303 N N . LEU D 1 119 ? -94.839 85.461 56.214 1.00 16.90 115 LEU D N 1
ATOM 4304 C CA . LEU D 1 119 ? -94.518 86.875 56.116 1.00 18.65 115 LEU D CA 1
ATOM 4305 C C . LEU D 1 119 ? -94.117 87.202 54.675 1.00 20.05 115 LEU D C 1
ATOM 4306 O O . LEU D 1 119 ? -93.864 86.312 53.855 1.00 19.33 115 LEU D O 1
ATOM 4311 N N . PHE D 1 120 ? -94.052 88.494 54.353 1.00 21.07 116 PHE D N 1
ATOM 4312 C CA . PHE D 1 120 ? -93.672 88.828 52.990 1.00 19.34 116 PHE D CA 1
ATOM 4313 C C . PHE D 1 120 ? -92.992 90.185 52.922 1.00 21.72 116 PHE D C 1
ATOM 4314 O O . PHE D 1 120 ? -93.172 91.055 53.781 1.00 20.59 116 PHE D O 1
ATOM 4322 N N . ARG D 1 121 ? -92.194 90.338 51.873 1.00 20.54 117 ARG D N 1
ATOM 4323 C CA . ARG D 1 121 ? -91.559 91.583 51.492 1.00 22.30 117 ARG D CA 1
ATOM 4324 C C . ARG D 1 121 ? -92.223 92.112 50.225 1.00 28.04 117 ARG D C 1
ATOM 4325 O O . ARG D 1 121 ? -92.818 91.359 49.446 1.00 29.65 117 ARG D O 1
ATOM 4333 N N . SER D 1 122 ? -92.107 93.418 50.022 1.00 26.56 118 SER D N 1
ATOM 4334 C CA . SER D 1 122 ? -92.877 94.081 48.980 1.00 30.90 118 SER D CA 1
ATOM 4335 C C . SER D 1 122 ? -92.208 93.979 47.611 1.00 35.17 118 SER D C 1
ATOM 4336 O O . SER D 1 122 ? -90.984 93.946 47.480 1.00 38.01 118 SER D O 1
ATOM 4339 N N . THR D 1 123 ? -93.051 93.964 46.582 1.00 59.99 119 THR D N 1
ATOM 4340 C CA . THR D 1 123 ? -92.663 93.849 45.176 1.00 59.89 119 THR D CA 1
ATOM 4341 C C . THR D 1 123 ? -91.931 95.120 44.736 1.00 58.19 119 THR D C 1
ATOM 4342 O O . THR D 1 123 ? -92.480 95.989 44.053 1.00 67.12 119 THR D O 1
ATOM 4346 N N . ASP D 1 124 ? -90.656 95.215 45.111 1.00 64.89 120 ASP D N 1
ATOM 4347 C CA . ASP D 1 124 ? -89.789 96.292 44.657 1.00 69.99 120 ASP D CA 1
ATOM 4348 C C . ASP D 1 124 ? -88.361 96.108 45.120 1.00 68.11 120 ASP D C 1
ATOM 4349 O O . ASP D 1 124 ? -88.118 95.572 46.207 1.00 46.16 120 ASP D O 1
ATOM 4354 N N . ALA D 1 137 ? -87.901 85.372 45.888 1.00 69.31 133 ALA D N 1
ATOM 4355 C CA . ALA D 1 137 ? -88.503 84.846 47.107 1.00 63.46 133 ALA D CA 1
ATOM 4356 C C . ALA D 1 137 ? -89.071 85.972 47.968 1.00 51.34 133 ALA D C 1
ATOM 4357 O O . ALA D 1 137 ? -88.417 86.459 48.895 1.00 51.07 133 ALA D O 1
ATOM 4359 N N . THR D 1 138 ? -90.300 86.384 47.656 1.00 49.64 134 THR D N 1
ATOM 4360 C CA . THR D 1 138 ? -90.939 87.445 48.421 1.00 42.65 134 THR D CA 1
ATOM 4361 C C . THR D 1 138 ? -91.599 86.936 49.697 1.00 27.73 134 THR D C 1
ATOM 4362 O O . THR D 1 138 ? -91.859 87.741 50.595 1.00 29.01 134 THR D O 1
ATOM 4366 N N . LEU D 1 139 ? -91.863 85.631 49.799 1.00 26.84 135 LEU D N 1
ATOM 4367 C CA . LEU D 1 139 ? -92.508 85.043 50.966 1.00 26.84 135 LEU D CA 1
ATOM 4368 C C . LEU D 1 139 ? -91.458 84.513 51.931 1.00 27.36 135 LEU D C 1
ATOM 4369 O O . LEU D 1 139 ? -90.458 83.922 51.520 1.00 25.52 135 LEU D O 1
ATOM 4374 N N . LEU D 1 140 ? -91.694 84.728 53.219 1.00 19.98 136 LEU D N 1
ATOM 4375 C CA . LEU D 1 140 ? -90.758 84.356 54.267 1.00 18.75 136 LEU D CA 1
ATOM 4376 C C . LEU D 1 140 ? -91.384 83.278 55.139 1.00 26.21 136 LEU D C 1
ATOM 4377 O O . LEU D 1 140 ? -92.555 83.378 55.522 1.00 23.96 136 LEU D O 1
ATOM 4382 N N . HIS D 1 141 ? -90.600 82.255 55.465 1.00 19.95 137 HIS D N 1
ATOM 4383 C CA . HIS D 1 141 ? -91.070 81.133 56.269 1.00 17.86 137 HIS D CA 1
ATOM 4384 C C . HIS D 1 141 ? -90.630 81.323 57.714 1.00 21.29 137 HIS D C 1
ATOM 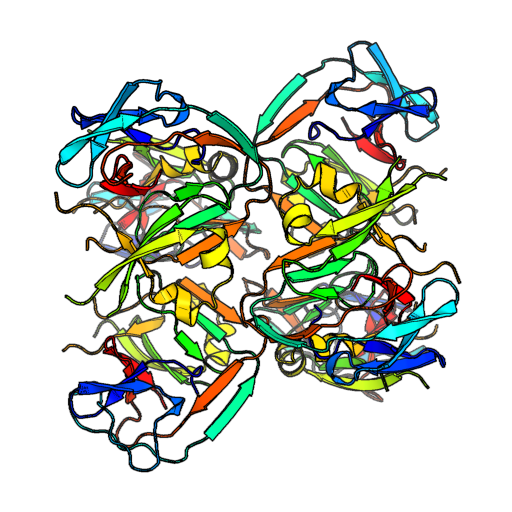4385 O O . HIS D 1 141 ? -89.432 81.441 57.990 1.00 22.38 137 HIS D O 1
ATOM 4392 N N . ILE D 1 142 ? -91.590 81.304 58.630 1.00 17.01 138 ILE D N 1
ATOM 4393 C CA . ILE D 1 142 ? -91.299 81.493 60.050 1.00 18.90 138 ILE D CA 1
ATOM 4394 C C . ILE D 1 142 ? -90.676 80.220 60.607 1.00 19.23 138 ILE D C 1
ATOM 4395 O O . ILE D 1 142 ? -91.270 79.140 60.521 1.00 25.40 138 ILE D O 1
ATOM 4400 N N . ASN D 1 143 ? -89.488 80.346 61.199 1.00 17.54 139 ASN D N 1
ATOM 4401 C CA . ASN D 1 143 ? -88.872 79.185 61.822 1.00 21.33 139 ASN D CA 1
ATOM 4402 C C . ASN D 1 143 ? -89.274 79.040 63.280 1.00 24.51 139 ASN D C 1
ATOM 4403 O O . ASN D 1 143 ? -89.506 77.919 63.752 1.00 24.70 139 ASN D O 1
ATOM 4408 N N . SER D 1 144 ? -89.361 80.147 64.011 1.00 18.93 140 SER D N 1
ATOM 4409 C CA . SER D 1 144 ? -89.746 80.037 65.408 1.00 21.74 140 SER D CA 1
ATOM 4410 C C . SER D 1 144 ? -90.388 81.337 65.860 1.00 17.78 140 SER D C 1
ATOM 4411 O O . SER D 1 144 ? -90.134 82.405 65.299 1.00 18.13 140 SER D O 1
ATOM 4414 N N . ILE D 1 145 ? -91.244 81.232 66.869 1.00 18.61 141 ILE D N 1
ATOM 4415 C CA . ILE D 1 145 ? -91.824 82.409 67.503 1.00 20.71 141 ILE D CA 1
ATOM 4416 C C . ILE D 1 145 ? -91.891 82.117 68.997 1.00 26.95 141 ILE D C 1
ATOM 4417 O O . ILE D 1 145 ? -92.490 81.117 69.413 1.00 27.16 141 ILE D O 1
ATOM 4422 N N . GLU D 1 146 ? -91.206 82.934 69.796 1.00 21.54 142 GLU D N 1
ATOM 4423 C CA . GLU D 1 146 ? -91.000 82.618 71.204 1.00 23.02 142 GLU D CA 1
ATOM 4424 C C . GLU D 1 146 ? -91.163 83.864 72.054 1.00 20.90 142 GLU D C 1
ATOM 4425 O O . GLU D 1 146 ? -90.695 84.938 71.679 1.00 20.43 142 GLU D O 1
ATOM 4431 N N . LEU D 1 147 ? -91.795 83.710 73.213 1.00 20.22 143 LEU D N 1
ATOM 4432 C CA . LEU D 1 147 ? -91.837 84.797 74.182 1.00 17.26 143 LEU D CA 1
ATOM 4433 C C . LEU D 1 147 ? -90.462 84.980 74.807 1.00 22.90 143 LEU D C 1
ATOM 4434 O O . LEU D 1 147 ? -89.827 84.009 75.230 1.00 27.03 143 LEU D O 1
ATOM 4439 N N . GLU D 1 148 ? -89.995 86.220 74.862 1.00 15.46 144 GLU D N 1
ATOM 4440 C CA . GLU D 1 148 ? -88.705 86.496 75.470 1.00 18.87 144 GLU D CA 1
ATOM 4441 C C . GLU D 1 148 ? -88.807 86.498 76.988 1.00 23.79 144 GLU D C 1
ATOM 4442 O O . GLU D 1 148 ? -89.856 86.802 77.560 1.00 21.72 144 GLU D O 1
ATOM 4448 N N . GLU D 1 149 ? -87.694 86.170 77.642 1.00 23.67 145 GLU D N 1
ATOM 4449 C CA . GLU D 1 149 ? -87.722 85.945 79.083 1.00 28.68 145 GLU D CA 1
ATOM 4450 C C . GLU D 1 149 ? -87.525 87.215 79.911 1.00 26.58 145 GLU D C 1
ATOM 4451 O O . GLU D 1 149 ? -87.685 87.165 81.138 1.00 25.12 145 GLU D O 1
ATOM 4457 N N . GLU D 1 150 ? -87.199 88.343 79.289 1.00 23.13 146 GLU D N 1
ATOM 4458 C CA . GLU D 1 150 ? -87.038 89.605 80.001 1.00 22.48 146 GLU D CA 1
ATOM 4459 C C . GLU D 1 150 ? -87.709 90.715 79.210 1.00 22.68 146 GLU D C 1
ATOM 4460 O O . GLU D 1 150 ? -87.755 90.659 77.973 1.00 20.16 146 GLU D O 1
ATOM 4466 N N . PRO D 1 151 ? -88.257 91.733 79.885 1.00 20.62 147 PRO D N 1
ATOM 4467 C CA . PRO D 1 151 ? -88.967 92.799 79.163 1.00 20.46 147 PRO D CA 1
ATOM 4468 C C . PRO D 1 151 ? -88.000 93.700 78.410 1.00 19.14 147 PRO D C 1
ATOM 4469 O O . PRO D 1 151 ? -86.855 93.893 78.813 1.00 21.27 147 PRO D O 1
ATOM 4473 N N . THR D 1 152 ? -88.481 94.288 77.315 1.00 19.85 148 THR D N 1
ATOM 4474 C CA . THR D 1 152 ? -87.705 95.305 76.620 1.00 20.36 148 THR D CA 1
ATOM 4475 C C . THR D 1 152 ? -88.631 96.418 76.151 1.00 14.81 148 THR D C 1
ATOM 4476 O O . THR D 1 152 ? -89.857 96.275 76.131 1.00 17.96 148 THR D O 1
ATOM 4480 N N . LYS D 1 153 ? -88.014 97.542 75.798 1.00 17.19 149 LYS D N 1
ATOM 4481 C CA . LYS D 1 153 ? -88.762 98.729 75.414 1.00 19.56 149 LYS D CA 1
ATOM 4482 C C . LYS D 1 153 ? -89.320 98.559 74.011 1.00 22.93 149 LYS D C 1
ATOM 4483 O O . LYS D 1 153 ? -88.632 98.061 73.115 1.00 23.69 149 LYS D O 1
ATOM 4489 N N . TRP D 1 154 ? -90.576 98.967 73.831 1.00 20.99 150 TRP D N 1
ATOM 4490 C CA . TRP D 1 154 ? -91.231 98.949 72.533 1.00 17.03 150 TRP D CA 1
ATOM 4491 C C . TRP D 1 154 ? -91.846 100.309 72.233 1.00 24.99 150 TRP D C 1
ATOM 4492 O O . TRP D 1 154 ? -92.163 101.090 73.138 1.00 19.83 150 TRP D O 1
ATOM 4503 N N . SER D 1 155 ? -92.048 100.559 70.937 1.00 19.45 151 SER D N 1
ATOM 4504 C CA . SER D 1 155 ? -92.724 101.758 70.466 1.00 19.48 151 SER D CA 1
ATOM 4505 C C . SER D 1 155 ? -93.783 101.371 69.447 1.00 28.78 151 SER D C 1
ATOM 4506 O O . SER D 1 155 ? -93.589 100.442 68.654 1.00 20.74 151 SER D O 1
ATOM 4509 N N . GLY D 1 156 ? -94.913 102.074 69.478 1.00 19.90 152 GLY D N 1
ATOM 4510 C CA . GLY D 1 156 ? -95.993 101.799 68.554 1.00 29.99 152 GLY D CA 1
ATOM 4511 C C . GLY D 1 156 ? -96.651 103.077 68.072 1.00 25.23 152 GLY D C 1
ATOM 4512 O O . GLY D 1 156 ? -96.494 104.150 68.656 1.00 27.44 152 GLY D O 1
ATOM 4513 N N . PHE D 1 157 ? -97.391 102.936 66.980 1.00 26.45 153 PHE D N 1
ATOM 4514 C CA . PHE D 1 157 ? -98.163 104.032 66.411 1.00 27.75 153 PHE D CA 1
ATOM 4515 C C . PHE D 1 157 ? -99.184 103.430 65.460 1.00 28.88 153 PHE D C 1
ATOM 4516 O O . PHE D 1 157 ? -99.197 102.222 65.215 1.00 29.83 153 PHE D O 1
ATOM 4524 N N . VAL D 1 158 ? -100.051 104.278 64.932 1.00 26.01 154 VAL D N 1
ATOM 4525 C CA . VAL D 1 158 ? -100.959 103.841 63.881 1.00 27.63 154 VAL D CA 1
ATOM 4526 C C . VAL D 1 158 ? -100.568 104.553 62.598 1.00 27.69 154 VAL D C 1
ATOM 4527 O O . VAL D 1 158 ? -100.016 105.657 62.607 1.00 28.76 154 VAL D O 1
ATOM 4531 N N . VAL D 1 159 ? -100.831 103.887 61.490 1.00 27.72 155 VAL D N 1
ATOM 4532 C CA . VAL D 1 159 ? -100.526 104.387 60.161 1.00 27.11 155 VAL D CA 1
ATOM 4533 C C . VAL D 1 159 ? -101.837 104.432 59.392 1.00 27.07 155 VAL D C 1
ATOM 4534 O O . VAL D 1 159 ? -102.726 103.605 59.615 1.00 27.47 155 VAL D O 1
ATOM 4538 N N . ASP D 1 160 ? -101.975 105.427 58.514 1.00 28.54 156 ASP D N 1
ATOM 4539 C CA . ASP D 1 160 ? -103.220 105.616 57.778 1.00 34.04 156 ASP D CA 1
ATOM 4540 C C . ASP D 1 160 ? -103.250 104.698 56.552 1.00 41.30 156 ASP D C 1
ATOM 4541 O O . ASP D 1 160 ? -102.438 103.778 56.414 1.00 30.80 156 ASP D O 1
ATOM 4546 N N . LYS D 1 161 ? -104.213 104.934 55.653 1.00 34.45 157 LYS D N 1
ATOM 4547 C CA . LYS D 1 161 ? -104.387 104.178 54.405 1.00 39.55 157 LYS D CA 1
ATOM 4548 C C . LYS D 1 161 ? -104.624 102.714 54.757 1.00 43.28 157 LYS D C 1
ATOM 4549 O O . LYS D 1 161 ? -105.552 102.432 55.534 1.00 39.11 157 LYS D O 1
ATOM 4555 N N . ASP D 1 162 ? -103.844 101.765 54.238 1.00 30.69 158 ASP D N 1
ATOM 4556 C CA . ASP D 1 162 ? -104.088 100.346 54.469 1.00 30.36 158 ASP D CA 1
ATOM 4557 C C . ASP D 1 162 ? -103.399 99.816 55.728 1.00 31.02 158 ASP D C 1
ATOM 4558 O O . ASP D 1 162 ? -103.399 98.599 55.951 1.00 33.54 158 ASP D O 1
ATOM 4563 N N . SER D 1 163 ? -102.796 100.700 56.529 1.00 28.72 159 SER D N 1
ATOM 4564 C CA . SER D 1 163 ? -102.145 100.372 57.798 1.00 29.02 159 SER D CA 1
ATOM 4565 C C . SER D 1 163 ? -100.817 99.628 57.626 1.00 23.75 159 SER D C 1
ATOM 4566 O O . SER D 1 163 ? -100.288 99.082 58.600 1.00 23.45 159 SER D O 1
ATOM 4569 N N . LEU D 1 164 ? -100.248 99.602 56.421 1.00 27.27 160 LEU D N 1
ATOM 4570 C CA . LEU D 1 164 ? -99.020 98.861 56.146 1.00 21.68 160 LEU D CA 1
ATOM 4571 C C . LEU D 1 164 ? -97.852 99.805 55.888 1.00 26.52 160 LEU D C 1
ATOM 4572 O O . LEU D 1 164 ? -98.015 100.857 55.263 1.00 28.46 160 LEU D O 1
ATOM 4577 N N . TYR D 1 165 ? -96.668 99.412 56.359 1.00 21.43 161 TYR D N 1
ATOM 4578 C CA . TYR D 1 165 ? -95.446 100.180 56.145 1.00 22.67 161 TYR D CA 1
ATOM 4579 C C . TYR D 1 165 ? -94.282 99.196 56.062 1.00 21.16 161 TYR D C 1
ATOM 4580 O O . TYR D 1 165 ? -94.449 98.000 56.288 1.00 24.08 161 TYR D O 1
ATOM 4589 N N . LEU D 1 166 ? -93.100 99.699 55.719 1.00 22.31 162 LEU D N 1
ATOM 4590 C CA . LEU D 1 166 ? -91.961 98.848 55.391 1.00 24.20 162 LEU D CA 1
ATOM 4591 C C . LEU D 1 166 ? -90.867 98.912 56.451 1.00 26.38 162 LEU D C 1
ATOM 4592 O O . LEU D 1 166 ? -90.443 100.001 56.856 1.00 23.74 162 LEU D O 1
ATOM 4597 N N . ARG D 1 167 ? -90.398 97.738 56.870 1.00 19.85 163 ARG D N 1
ATOM 4598 C CA . ARG D 1 167 ? -89.102 97.613 57.519 1.00 21.29 163 ARG D CA 1
ATOM 4599 C C . ARG D 1 167 ? -87.999 97.923 56.510 1.00 18.50 163 ARG D C 1
ATOM 4600 O O . ARG D 1 167 ? -88.215 97.885 55.293 1.00 24.73 163 ARG D O 1
ATOM 4608 N N . TYR D 1 168 ? -86.803 98.225 57.027 1.00 18.77 164 TYR D N 1
ATOM 4609 C CA . TYR D 1 168 ? -85.688 98.648 56.179 1.00 21.86 164 TYR D CA 1
ATOM 4610 C C . TYR D 1 168 ? -85.355 97.621 55.101 1.00 27.15 164 TYR D C 1
ATOM 4611 O O . TYR D 1 168 ? -84.822 97.985 54.049 1.00 26.61 164 TYR D O 1
ATOM 4620 N N . ASP D 1 169 ? -85.632 96.339 55.348 1.00 24.70 165 ASP D N 1
ATOM 4621 C CA . ASP D 1 169 ? -85.372 95.286 54.376 1.00 24.46 165 ASP D CA 1
ATOM 4622 C C . ASP D 1 169 ? -86.618 94.935 53.568 1.00 27.66 165 ASP D C 1
ATOM 4623 O O . ASP D 1 169 ? -86.676 93.862 52.953 1.00 25.99 165 ASP D O 1
ATOM 4628 N N . TYR D 1 170 ? -87.620 95.817 53.584 1.00 22.49 166 TYR D N 1
ATOM 4629 C CA . TYR D 1 170 ? -88.867 95.737 52.831 1.00 18.23 166 TYR D CA 1
ATOM 4630 C C . TYR D 1 170 ? -89.831 94.685 53.358 1.00 19.15 166 TYR D C 1
ATOM 4631 O O . TYR D 1 170 ? -90.835 94.414 52.712 1.00 20.35 166 TYR D O 1
ATOM 4640 N N . LEU D 1 171 ? -89.572 94.098 54.525 1.00 19.79 167 LEU D N 1
ATOM 4641 C CA . LEU D 1 171 ? -90.614 93.330 55.195 1.00 16.63 167 LEU D CA 1
ATOM 4642 C C . LEU D 1 171 ? -91.844 94.207 55.399 1.00 23.16 167 LEU D C 1
ATOM 4643 O O . LEU D 1 171 ? -91.729 95.366 55.795 1.00 22.01 167 LEU D O 1
ATOM 4648 N N . VAL D 1 172 ? -93.024 93.665 55.114 1.00 17.50 168 VAL D N 1
ATOM 4649 C CA . VAL D 1 172 ? -94.260 94.430 55.249 1.00 21.07 168 VAL D CA 1
ATOM 4650 C C . VAL D 1 172 ? -94.787 94.288 56.671 1.00 21.84 168 VAL D C 1
ATOM 4651 O O . VAL D 1 172 ? -94.996 93.173 57.160 1.00 20.84 168 VAL D O 1
ATOM 4655 N N . LEU D 1 173 ? -95.028 95.419 57.322 1.00 17.71 169 LEU D N 1
ATOM 4656 C CA . LEU D 1 173 ? -95.489 95.480 58.698 1.00 20.15 169 LEU D CA 1
ATOM 4657 C C . LEU D 1 173 ? -96.852 96.161 58.749 1.00 25.60 169 LEU D C 1
ATOM 4658 O O . LEU D 1 173 ? -97.188 96.983 57.889 1.00 22.27 169 LEU D O 1
ATOM 4663 N N . HIS D 1 174 ? -97.628 95.799 59.766 1.00 22.48 170 HIS D N 1
ATOM 4664 C CA . HIS D 1 174 ? -98.925 96.385 60.070 1.00 18.29 170 HIS D CA 1
ATOM 4665 C C . HIS D 1 174 ? -98.802 97.200 61.353 1.00 28.79 170 HIS D C 1
ATOM 4666 O O . HIS D 1 174 ? -98.005 96.864 62.231 1.00 28.06 170 HIS D O 1
ATOM 4673 N N . ASN D 1 175 ? -99.569 98.284 61.467 1.00 31.66 171 ASN D N 1
ATOM 4674 C CA . ASN D 1 175 ? -99.450 99.097 62.684 1.00 33.61 171 ASN D CA 1
ATOM 4675 C C . ASN D 1 175 ? -99.954 98.328 63.909 1.00 46.49 171 ASN D C 1
ATOM 4676 O O . ASN D 1 175 ? -100.923 97.571 63.828 1.00 47.08 171 ASN D O 1
ATOM 4681 N N . CYS E 1 5 ? -93.650 56.280 59.059 1.00 38.89 1 CYS E N 1
ATOM 4682 C CA . CYS E 1 5 ? -94.960 56.727 59.506 1.00 26.17 1 CYS E CA 1
ATOM 4683 C C . CYS E 1 5 ? -94.935 58.226 59.801 1.00 26.77 1 CYS E C 1
ATOM 4684 O O . CYS E 1 5 ? -94.018 58.718 60.450 1.00 24.30 1 CYS E O 1
ATOM 4687 N N . LEU E 1 6 ? -95.948 58.942 59.320 1.00 20.29 2 LEU E N 1
ATOM 4688 C CA . LEU E 1 6 ? -95.926 60.396 59.226 1.00 20.42 2 LEU E CA 1
ATOM 4689 C C . LEU E 1 6 ? -97.068 61.009 60.019 1.00 22.68 2 LEU E C 1
ATOM 4690 O O . LEU E 1 6 ? -98.135 60.405 60.167 1.00 20.17 2 LEU E O 1
ATOM 4695 N N . GLN E 1 7 ? -96.847 62.231 60.501 1.00 19.91 3 GLN E N 1
ATOM 4696 C CA . GLN E 1 7 ? -97.895 62.936 61.223 1.00 18.92 3 GLN E CA 1
ATOM 4697 C C . GLN E 1 7 ? -99.082 63.181 60.310 1.00 23.40 3 GLN E C 1
ATOM 4698 O O . GLN E 1 7 ? -98.922 63.549 59.139 1.00 23.03 3 GLN E O 1
ATOM 4704 N N . ASN E 1 8 ? -100.277 62.956 60.845 1.00 21.92 4 ASN E N 1
ATOM 4705 C CA . ASN E 1 8 ? -101.485 63.281 60.101 1.00 25.73 4 ASN E CA 1
ATOM 4706 C C . ASN E 1 8 ? -101.450 64.740 59.674 1.00 28.14 4 ASN E C 1
ATOM 4707 O O . ASN E 1 8 ? -101.079 65.625 60.449 1.00 25.53 4 ASN E O 1
ATOM 4712 N N . GLY E 1 9 ? -101.828 64.986 58.426 1.00 24.91 5 GLY E N 1
ATOM 4713 C CA . GLY E 1 9 ? -101.751 66.306 57.852 1.00 22.80 5 GLY E CA 1
ATOM 4714 C C . GLY E 1 9 ? -100.568 66.510 56.935 1.00 23.05 5 GLY E C 1
ATOM 4715 O O . GLY E 1 9 ? -100.482 67.560 56.291 1.00 25.66 5 GLY E O 1
ATOM 4716 N N . THR E 1 10 ? -99.639 65.558 56.892 1.00 24.18 6 THR E N 1
ATOM 4717 C CA . THR E 1 10 ? -98.538 65.618 55.939 1.00 19.45 6 THR E CA 1
ATOM 4718 C C . THR E 1 10 ? -99.094 65.470 54.529 1.00 24.54 6 THR E C 1
ATOM 4719 O O . THR E 1 10 ? -99.847 64.534 54.251 1.00 24.36 6 THR E O 1
ATOM 4723 N N . ARG E 1 11 ? -98.725 66.389 53.641 1.00 23.56 7 ARG E N 1
ATOM 4724 C CA . ARG E 1 11 ? -99.303 66.456 52.301 1.00 21.28 7 ARG E CA 1
ATOM 4725 C C . ARG E 1 11 ? -98.398 65.727 51.314 1.00 23.60 7 ARG E C 1
ATOM 4726 O O . ARG E 1 11 ? -97.214 66.050 51.201 1.00 20.62 7 ARG E O 1
ATOM 4734 N N . LEU E 1 12 ? -98.959 64.759 50.597 1.00 21.56 8 LEU E N 1
ATOM 4735 C CA . LEU E 1 12 ? -98.268 63.917 49.632 1.00 19.24 8 LEU E CA 1
ATOM 4736 C C . LEU E 1 12 ? -98.832 64.162 48.242 1.00 22.95 8 LEU E C 1
ATOM 4737 O O . LEU E 1 12 ? -99.848 64.837 48.070 1.00 22.41 8 LEU E O 1
ATOM 4742 N N . LEU E 1 13 ? -98.171 63.581 47.247 1.00 24.43 9 LEU E N 1
ATOM 4743 C CA . LEU E 1 13 ? -98.587 63.698 45.855 1.00 24.66 9 LEU E CA 1
ATOM 4744 C C . LEU E 1 13 ? -99.161 62.375 45.361 1.00 22.77 9 LEU E C 1
ATOM 4745 O O . LEU E 1 13 ? -98.510 61.329 45.465 1.00 22.26 9 LEU E O 1
ATOM 4750 N N . ARG E 1 14 ? -100.384 62.425 44.831 1.00 24.97 10 ARG E N 1
ATOM 4751 C CA . ARG E 1 14 ? -100.903 61.310 44.048 1.00 25.41 10 ARG E CA 1
ATOM 4752 C C . ARG E 1 14 ? -100.141 61.176 42.730 1.00 22.42 10 ARG E C 1
ATOM 4753 O O . ARG E 1 14 ? -99.466 62.100 42.274 1.00 26.37 10 ARG E O 1
ATOM 4761 N N . ALA E 1 15 ? -100.285 60.005 42.098 1.00 29.39 11 ALA E N 1
ATOM 4762 C CA . ALA E 1 15 ? -99.615 59.752 40.821 1.00 28.64 11 ALA E CA 1
ATOM 4763 C C . ALA E 1 15 ? -99.915 60.839 39.791 1.00 23.40 11 ALA E C 1
ATOM 4764 O O . ALA E 1 15 ? -99.031 61.234 39.021 1.00 26.95 11 ALA E O 1
ATOM 4766 N N . ASP E 1 16 ? -101.141 61.362 39.782 1.00 27.64 12 ASP E N 1
ATOM 4767 C CA . ASP E 1 16 ? -101.522 62.369 38.798 1.00 33.96 12 ASP E CA 1
ATOM 4768 C C . ASP E 1 16 ? -101.061 63.778 39.154 1.00 39.43 12 ASP E C 1
ATOM 4769 O O . ASP E 1 16 ? -101.335 64.706 38.388 1.00 41.17 12 ASP E O 1
ATOM 4774 N N . GLY E 1 17 ? -100.383 63.972 40.286 1.00 30.18 13 GLY E N 1
ATOM 4775 C CA . GLY E 1 17 ? -99.890 65.278 40.667 1.00 33.07 13 GLY E CA 1
ATOM 4776 C C . GLY E 1 17 ? -100.750 66.031 41.658 1.00 33.37 13 GLY E C 1
ATOM 4777 O O . GLY E 1 17 ? -100.315 67.077 42.154 1.00 29.03 13 GLY E O 1
ATOM 4778 N N . SER E 1 18 ? -101.954 65.543 41.956 1.00 34.17 14 SER E N 1
ATOM 4779 C CA . SER E 1 18 ? -102.802 66.182 42.948 1.00 25.68 14 SER E CA 1
ATOM 4780 C C . SER E 1 18 ? -102.350 65.790 44.352 1.00 22.12 14 SER E C 1
ATOM 4781 O O . SER E 1 18 ? -101.682 64.775 44.553 1.00 26.60 14 SER E O 1
ATOM 4784 N N . GLU E 1 19 ? -102.721 66.616 45.328 1.00 27.94 15 GLU E N 1
ATOM 4785 C CA . GLU E 1 19 ? -102.301 66.409 46.706 1.00 27.09 15 GLU E CA 1
ATOM 4786 C C . GLU E 1 19 ? -103.258 65.475 47.433 1.00 31.25 15 GLU E C 1
ATOM 4787 O O . GLU E 1 19 ? -104.451 65.415 47.132 1.00 33.78 15 GLU E O 1
ATOM 4793 N N . VAL E 1 20 ? -102.715 64.727 48.388 1.00 26.75 16 VAL E N 1
ATOM 4794 C CA . VAL E 1 20 ? -103.503 63.888 49.287 1.00 23.69 16 VAL E CA 1
ATOM 4795 C C . VAL E 1 20 ? -102.843 63.919 50.661 1.00 29.51 16 VAL E C 1
ATOM 4796 O O . VAL E 1 20 ? -101.617 63.862 50.766 1.00 24.93 16 VAL E O 1
ATOM 4800 N N . LEU E 1 21 ? -103.648 64.035 51.713 1.00 26.13 17 LEU E N 1
ATOM 4801 C CA . LEU E 1 21 ? -103.118 63.951 53.070 1.00 23.84 17 LEU E CA 1
ATOM 4802 C C . LEU E 1 21 ? -102.805 62.502 53.413 1.00 29.76 17 LEU E C 1
ATOM 4803 O O . LEU E 1 21 ? -103.499 61.581 52.975 1.00 30.45 17 LEU E O 1
ATOM 4808 N N . VAL E 1 22 ? -101.745 62.299 54.209 1.00 17.93 18 VAL E N 1
ATOM 4809 C CA . VAL E 1 22 ? -101.284 60.941 54.465 1.00 23.69 18 VAL E CA 1
ATOM 4810 C C . VAL E 1 22 ? -102.386 60.085 55.082 1.00 28.28 18 VAL E C 1
ATOM 4811 O O . VAL E 1 22 ? -102.469 58.882 54.807 1.00 31.02 18 VAL E O 1
ATOM 4815 N N . GLU E 1 23 ? -103.250 60.677 55.906 1.00 26.23 19 GLU E N 1
ATOM 4816 C CA . GLU E 1 23 ? -104.301 59.893 56.545 1.00 34.92 19 GLU E CA 1
ATOM 4817 C C . GLU E 1 23 ? -105.449 59.568 55.597 1.00 36.45 19 GLU E C 1
ATOM 4818 O O . GLU E 1 23 ? -106.299 58.739 55.940 1.00 37.61 19 GLU E O 1
ATOM 4824 N N . ASP E 1 24 ? -105.492 60.192 54.425 1.00 29.32 20 ASP E N 1
ATOM 4825 C CA . ASP E 1 24 ? -106.496 59.887 53.414 1.00 35.10 20 ASP E CA 1
ATOM 4826 C C . ASP E 1 24 ? -106.024 58.849 52.404 1.00 36.30 20 ASP E C 1
ATOM 4827 O O . ASP E 1 24 ? -106.774 58.513 51.483 1.00 33.79 20 ASP E O 1
ATOM 4832 N N . VAL E 1 25 ? -104.807 58.340 52.542 1.00 33.44 21 VAL E N 1
ATOM 4833 C CA . VAL E 1 25 ? -104.296 57.340 51.612 1.00 32.26 21 VAL E CA 1
ATOM 4834 C C . VAL E 1 25 ? -104.963 56.006 51.908 1.00 40.11 21 VAL E C 1
ATOM 4835 O O . VAL E 1 25 ? -104.931 55.519 53.045 1.00 34.85 21 VAL E O 1
ATOM 4839 N N . GLN E 1 26 ? -105.573 55.414 50.884 1.00 36.12 22 GLN E N 1
ATOM 4840 C CA . GLN E 1 26 ? -106.310 54.169 51.021 1.00 37.95 22 GLN E CA 1
ATOM 4841 C C . GLN E 1 26 ? -105.555 53.038 50.338 1.00 32.57 22 GLN E C 1
ATOM 4842 O O . GLN E 1 26 ? -104.657 53.262 49.523 1.00 36.06 22 GLN E O 1
ATOM 4848 N N . GLU E 1 27 ? -105.920 51.811 50.697 1.00 33.80 23 GLU E N 1
ATOM 4849 C CA . GLU E 1 27 ? -105.317 50.644 50.072 1.00 42.61 23 GLU E CA 1
ATOM 4850 C C . GLU E 1 27 ? -105.428 50.745 48.557 1.00 38.07 23 GLU E C 1
ATOM 4851 O O . GLU E 1 27 ? -106.467 51.135 48.021 1.00 36.07 23 GLU E O 1
ATOM 4857 N N . GLY E 1 28 ? -104.332 50.426 47.870 1.00 39.75 24 GLY E N 1
ATOM 4858 C CA . GLY E 1 28 ? -104.263 50.521 46.425 1.00 35.71 24 GLY E CA 1
ATOM 4859 C C . GLY E 1 28 ? -104.139 51.918 45.855 1.00 40.40 24 GLY E C 1
ATOM 4860 O O . GLY E 1 28 ? -103.958 52.048 44.641 1.00 33.54 24 GLY E O 1
ATOM 4861 N N . ASP E 1 29 ? -104.229 52.967 46.676 1.00 34.97 25 ASP E N 1
ATOM 4862 C CA . ASP E 1 29 ? -104.115 54.331 46.169 1.00 33.46 25 ASP E CA 1
ATOM 4863 C C . ASP E 1 29 ? -102.777 54.529 45.464 1.00 30.07 25 ASP E C 1
ATOM 4864 O O . ASP E 1 29 ? -101.793 53.842 45.746 1.00 30.74 25 ASP E O 1
ATOM 4869 N N . GLN E 1 30 ? -102.748 55.486 44.541 1.00 31.54 26 GLN E N 1
ATOM 4870 C CA . GLN E 1 30 ? -101.627 55.668 43.627 1.00 35.07 26 GLN E CA 1
ATOM 4871 C C . GLN E 1 30 ? -100.904 56.970 43.952 1.00 21.48 26 GLN E C 1
ATOM 4872 O O . GLN E 1 30 ? -101.481 58.053 43.832 1.00 25.59 26 GLN E O 1
ATOM 4878 N N . LEU E 1 31 ? -99.646 56.859 44.358 1.00 29.66 27 LEU E N 1
ATOM 4879 C CA . LEU E 1 31 ? -98.801 57.997 44.693 1.00 21.49 27 LEU E CA 1
ATOM 4880 C C . LEU E 1 31 ? -97.767 58.218 43.596 1.00 28.63 27 LEU E C 1
ATOM 4881 O O . LEU E 1 31 ? -97.653 57.440 42.642 1.00 28.95 27 LEU E O 1
ATOM 4886 N N . LEU E 1 32 ? -96.991 59.283 43.756 1.00 21.33 28 LEU E N 1
ATOM 4887 C CA . LEU E 1 32 ? -95.999 59.705 42.777 1.00 18.61 28 LEU E CA 1
ATOM 4888 C C . LEU E 1 32 ? -94.596 59.428 43.307 1.00 26.58 28 LEU E C 1
ATOM 4889 O O . LEU E 1 32 ? -94.249 59.866 44.409 1.00 22.63 28 LEU E O 1
ATOM 4894 N N . GLY E 1 33 ? -93.790 58.706 42.523 1.00 21.11 29 GLY E N 1
ATOM 4895 C CA . GLY E 1 33 ? -92.429 58.392 42.900 1.00 22.82 29 GLY E CA 1
ATOM 4896 C C . GLY E 1 33 ? -91.429 59.446 42.454 1.00 20.08 29 GLY E C 1
ATOM 4897 O O . GLY E 1 33 ? -91.729 60.302 41.620 1.00 22.33 29 GLY E O 1
ATOM 4898 N N . PRO E 1 34 ? -90.220 59.415 43.026 1.00 20.95 30 PRO E N 1
ATOM 4899 C CA . PRO E 1 34 ? -89.213 60.431 42.675 1.00 20.75 30 PRO E CA 1
ATOM 4900 C C . PRO E 1 34 ? -88.713 60.352 41.248 1.00 31.00 30 PRO E C 1
ATOM 4901 O O . PRO E 1 34 ? -88.117 61.323 40.773 1.00 28.47 30 PRO E O 1
ATOM 4905 N N . ASP E 1 35 ? -88.920 59.240 40.552 1.00 27.43 31 ASP E N 1
ATOM 4906 C CA . ASP E 1 35 ? -88.531 59.133 39.152 1.00 30.18 31 ASP E CA 1
ATOM 4907 C C . ASP E 1 35 ? -89.649 59.537 38.202 1.00 30.38 31 ASP E C 1
ATOM 4908 O O . ASP E 1 35 ? -89.473 59.449 36.983 1.00 31.32 31 ASP E O 1
ATOM 4913 N N . GLY E 1 36 ? -90.786 59.977 38.726 1.00 26.28 32 GLY E N 1
ATOM 4914 C CA . GLY E 1 36 ? -91.924 60.342 37.913 1.00 32.40 32 GLY E CA 1
ATOM 4915 C C . GLY E 1 36 ? -92.877 59.212 37.583 1.00 28.86 32 GLY E C 1
ATOM 4916 O O . GLY E 1 36 ? -93.858 59.448 36.866 1.00 32.77 32 GLY E O 1
ATOM 4917 N N . THR E 1 37 ? -92.621 57.997 38.066 1.00 24.80 33 THR E N 1
ATOM 4918 C CA . THR E 1 37 ? -93.522 56.868 37.867 1.00 28.02 33 THR E CA 1
ATOM 4919 C C . THR E 1 37 ? -94.379 56.630 39.110 1.00 31.23 33 THR E C 1
ATOM 4920 O O . THR E 1 37 ? -94.127 57.168 40.187 1.00 30.59 33 THR E O 1
ATOM 4924 N N A SER E 1 38 ? -95.405 55.801 38.940 0.16 30.14 34 SER E N 1
ATOM 4925 N N B SER E 1 38 ? -95.399 55.793 38.944 0.84 30.23 34 SER E N 1
ATOM 4926 C CA A SER E 1 38 ? -96.408 55.592 39.971 0.16 29.68 34 SER E CA 1
ATOM 4927 C CA B SER E 1 38 ? -96.409 55.590 39.970 0.84 29.78 34 SER E CA 1
ATOM 4928 C C A SER E 1 38 ? -95.889 54.689 41.086 0.16 27.05 34 SER E C 1
ATOM 4929 C C B SER E 1 38 ? -95.900 54.675 41.080 0.84 26.91 34 SER E C 1
ATOM 4930 O O A SER E 1 38 ? -94.915 53.948 40.927 0.16 28.72 34 SER E O 1
ATOM 4931 O O B SER E 1 38 ? -94.942 53.913 40.916 0.84 28.71 34 SER E O 1
ATOM 4936 N N . ARG E 1 39 ? -96.567 54.764 42.230 1.00 23.44 35 ARG E N 1
ATOM 4937 C CA . ARG E 1 39 ? -96.311 53.899 43.371 1.00 29.25 35 ARG E CA 1
ATOM 4938 C C . ARG E 1 39 ? -97.668 53.479 43.915 1.00 23.87 35 ARG E C 1
ATOM 4939 O O . ARG E 1 39 ? -98.606 54.274 43.889 1.00 30.25 35 ARG E O 1
ATOM 4947 N N . THR E 1 40 ? -97.794 52.250 44.406 1.00 24.17 36 THR E N 1
ATOM 4948 C CA . THR E 1 40 ? -99.057 51.800 44.982 1.00 28.45 36 THR E CA 1
ATOM 4949 C C . THR E 1 40 ? -98.878 51.580 46.477 1.00 18.19 36 THR E C 1
ATOM 4950 O O . THR E 1 40 ? -97.920 50.926 46.899 1.00 28.45 36 THR E O 1
ATOM 4954 N N . ALA E 1 41 ? -99.787 52.138 47.266 1.00 28.64 37 ALA E N 1
ATOM 4955 C CA . ALA E 1 41 ? -99.719 52.069 48.718 1.00 30.10 37 ALA E CA 1
ATOM 4956 C C . ALA E 1 41 ? -100.594 50.943 49.252 1.00 33.95 37 ALA E C 1
ATOM 4957 O O . ALA E 1 41 ? -101.734 50.767 48.813 1.00 33.11 37 ALA E O 1
ATOM 4959 N N . SER E 1 42 ? -100.061 50.195 50.220 1.00 30.40 38 SER E N 1
ATOM 4960 C CA . SER E 1 42 ? -100.819 49.154 50.905 1.00 38.37 38 SER E CA 1
ATOM 4961 C C . SER E 1 42 ? -100.371 49.094 52.361 1.00 38.98 38 SER E C 1
ATOM 4962 O O . SER E 1 42 ? -99.495 49.848 52.792 1.00 34.25 38 SER E O 1
ATOM 4965 N N . LYS E 1 43 ? -100.979 48.174 53.115 1.00 39.69 39 LYS E N 1
ATOM 4966 C CA . LYS E 1 43 ? -100.669 47.940 54.527 1.00 34.20 39 LYS E CA 1
ATOM 4967 C C . LYS E 1 43 ? -100.829 49.224 55.343 1.00 37.25 39 LYS E C 1
ATOM 4968 O O . LYS E 1 43 ? -99.897 49.707 55.988 1.00 39.19 39 LYS E O 1
ATOM 4974 N N . ILE E 1 44 ? -102.052 49.752 55.317 1.00 34.70 40 ILE E N 1
ATOM 4975 C CA . ILE E 1 44 ? -102.369 51.004 55.989 1.00 42.99 40 ILE E CA 1
ATOM 4976 C C . ILE E 1 44 ? -102.359 50.805 57.500 1.00 49.97 40 ILE E C 1
ATOM 4977 O O . ILE E 1 44 ? -102.951 49.853 58.025 1.00 36.38 40 ILE E O 1
ATOM 4982 N N . VAL E 1 45 ? -101.692 51.714 58.214 1.00 36.78 41 VAL E N 1
ATOM 4983 C CA . VAL E 1 45 ? -101.588 51.646 59.668 1.00 35.97 41 VAL E CA 1
ATOM 4984 C C . VAL E 1 45 ? -101.821 53.037 60.235 1.00 32.23 41 VAL E C 1
ATOM 4985 O O . VAL E 1 45 ? -101.542 54.044 59.580 1.00 29.51 41 VAL E O 1
ATOM 4989 N N . ARG E 1 46 ? -102.334 53.090 61.467 1.00 36.80 42 ARG E N 1
ATOM 4990 C CA . ARG E 1 46 ? -102.637 54.345 62.143 1.00 25.83 42 ARG E CA 1
ATOM 4991 C C . ARG E 1 46 ? -102.171 54.247 63.590 1.00 31.12 42 ARG E C 1
ATOM 4992 O O . ARG E 1 46 ? -102.037 53.152 64.143 1.00 31.96 42 ARG E O 1
ATOM 5000 N N . GLY E 1 47 ? -101.918 55.400 64.205 1.00 32.17 43 GLY E N 1
ATOM 5001 C CA . GLY E 1 47 ? -101.510 55.377 65.601 1.00 28.33 43 GLY E CA 1
ATOM 5002 C C . GLY E 1 47 ? -101.457 56.768 66.193 1.00 25.50 43 GLY E C 1
ATOM 5003 O O . GLY E 1 47 ? -101.785 57.760 65.541 1.00 25.16 43 GLY E O 1
ATOM 5004 N N . GLU E 1 48 ? -101.033 56.833 67.455 1.00 25.98 44 GLU E N 1
ATOM 5005 C CA . GLU E 1 48 ? -100.882 58.123 68.124 1.00 24.96 44 GLU E CA 1
ATOM 5006 C C . GLU E 1 48 ? -99.725 58.033 69.108 1.00 36.95 44 GLU E C 1
ATOM 5007 O O . GLU E 1 48 ? -99.744 57.181 70.002 1.00 31.16 44 GLU E O 1
ATOM 5013 N N . GLU E 1 49 ? -98.730 58.909 68.954 1.00 22.60 45 GLU E N 1
ATOM 5014 C CA . GLU E 1 49 ? -97.569 58.853 69.841 1.00 23.20 45 GLU E CA 1
ATOM 5015 C C . GLU E 1 49 ? -96.771 60.143 69.708 1.00 19.22 45 GLU E C 1
ATOM 5016 O O . GLU E 1 49 ? -97.048 60.985 68.855 1.00 21.12 45 GLU E O 1
ATOM 5022 N N . ARG E 1 50 ? -95.798 60.308 70.598 1.00 20.24 46 ARG E N 1
ATOM 5023 C CA . ARG E 1 50 ? -94.899 61.449 70.493 1.00 17.92 46 ARG E CA 1
ATOM 5024 C C . ARG E 1 50 ? -93.989 61.252 69.286 1.00 17.03 46 ARG E C 1
ATOM 5025 O O . ARG E 1 50 ? -93.280 60.247 69.195 1.00 20.47 46 ARG E O 1
ATOM 5033 N N . LEU E 1 51 ? -94.024 62.200 68.355 1.00 18.15 47 LEU E N 1
ATOM 5034 C CA . LEU E 1 51 ? -93.280 62.104 67.108 1.00 16.81 47 LEU E CA 1
ATOM 5035 C C . LEU E 1 51 ? -92.018 62.955 67.168 1.00 17.23 47 LEU E C 1
ATOM 5036 O O . LEU E 1 51 ? -91.799 63.730 68.099 1.00 19.88 47 LEU E O 1
ATOM 5041 N N . TYR E 1 52 ? -91.177 62.783 66.164 1.00 16.00 48 TYR E N 1
ATOM 5042 C CA . TYR E 1 52 ? -89.965 63.566 65.997 1.00 15.81 48 TYR E CA 1
ATOM 5043 C C . TYR E 1 52 ? -90.196 64.627 64.933 1.00 21.39 48 TYR E C 1
ATOM 5044 O O . TYR E 1 52 ? -90.767 64.338 63.876 1.00 16.95 48 TYR E O 1
ATOM 5053 N N . ARG E 1 53 ? -89.755 65.854 65.224 1.00 16.26 49 ARG E N 1
ATOM 5054 C CA . ARG E 1 53 ? -89.888 66.990 64.320 1.00 17.06 49 ARG E CA 1
ATOM 5055 C C . ARG E 1 53 ? -88.513 67.322 63.752 1.00 17.44 49 ARG E C 1
ATOM 5056 O O . ARG E 1 53 ? -87.561 67.561 64.509 1.00 16.68 49 ARG E O 1
ATOM 5064 N N . ILE E 1 54 ? -88.416 67.339 62.427 1.00 15.46 50 ILE E N 1
ATOM 5065 C CA . ILE E 1 54 ? -87.180 67.589 61.699 1.00 13.88 50 ILE E CA 1
ATOM 5066 C C . ILE E 1 54 ? -87.341 68.910 60.974 1.00 17.87 50 ILE E C 1
ATOM 5067 O O . ILE E 1 54 ? -88.253 69.070 60.148 1.00 18.04 50 ILE E O 1
ATOM 5072 N N . LYS E 1 55 ? -86.462 69.853 61.286 1.00 16.36 51 LYS E N 1
ATOM 5073 C CA . LYS E 1 55 ? -86.453 71.177 60.691 1.00 14.56 51 LYS E CA 1
ATOM 5074 C C . LYS E 1 55 ? -85.195 71.329 59.855 1.00 16.26 51 LYS E C 1
ATOM 5075 O O . LYS E 1 55 ? -84.103 70.955 60.294 1.00 17.33 51 LYS E O 1
ATOM 5081 N N . THR E 1 56 ? -85.354 71.916 58.676 1.00 16.67 52 THR E N 1
ATOM 5082 C CA . THR E 1 56 ? -84.245 72.196 57.783 1.00 17.06 52 THR E CA 1
ATOM 5083 C C . THR E 1 56 ? -83.865 73.672 57.851 1.00 19.68 52 THR E C 1
ATOM 5084 O O . THR E 1 56 ? -84.648 74.527 58.282 1.00 20.94 52 THR E O 1
ATOM 5088 N N . HIS E 1 57 ? -82.630 73.960 57.438 1.00 17.96 53 HIS E N 1
ATOM 5089 C CA . HIS E 1 57 ? -82.215 75.346 57.246 1.00 22.48 53 HIS E CA 1
ATOM 5090 C C . HIS E 1 57 ? -83.076 76.014 56.184 1.00 22.10 53 HIS E C 1
ATOM 5091 O O . HIS E 1 57 ? -83.529 77.154 56.346 1.00 22.10 53 HIS E O 1
ATOM 5098 N N . GLU E 1 58 ? -83.299 75.312 55.085 1.00 20.68 54 GLU E N 1
ATOM 5099 C CA . GLU E 1 58 ? -84.087 75.829 53.980 1.00 22.88 54 GLU E CA 1
ATOM 5100 C C . GLU E 1 58 ? -85.546 75.984 54.399 1.00 23.18 54 GLU E C 1
ATOM 5101 O O . GLU E 1 58 ? -86.047 75.264 55.265 1.00 21.53 54 GLU E O 1
ATOM 5107 N N . GLY E 1 59 ? -86.232 76.942 53.776 1.00 20.89 55 GLY E N 1
ATOM 5108 C CA . GLY E 1 59 ? -87.604 77.237 54.138 1.00 27.30 55 GLY E CA 1
ATOM 5109 C C . GLY E 1 59 ? -88.614 76.259 53.574 1.00 29.39 55 GLY E C 1
ATOM 5110 O O . GLY E 1 59 ? -89.377 76.593 52.661 1.00 35.33 55 GLY E O 1
ATOM 5111 N N . LEU E 1 60 ? -88.623 75.044 54.107 1.00 26.34 56 LEU E N 1
ATOM 5112 C CA . LEU E 1 60 ? -89.587 74.020 53.744 1.00 21.55 56 LEU E CA 1
ATOM 5113 C C . LEU E 1 60 ? -90.285 73.533 55.002 1.00 22.61 56 LEU E C 1
ATOM 5114 O O . LEU E 1 60 ? -89.762 73.661 56.112 1.00 21.73 56 LEU E O 1
ATOM 5119 N N . GLU E 1 61 ? -91.487 72.992 54.822 1.00 17.44 57 GLU E N 1
ATOM 5120 C CA . GLU E 1 61 ? -92.251 72.471 55.949 1.00 21.40 57 GLU E CA 1
ATOM 5121 C C . GLU E 1 61 ? -91.446 71.437 56.729 1.00 21.93 57 GLU E C 1
ATOM 5122 O O . GLU E 1 61 ? -90.753 70.595 56.149 1.00 17.86 57 GLU E O 1
ATOM 5128 N N . ASP E 1 62 ? -91.533 71.516 58.059 1.00 23.90 58 ASP E N 1
ATOM 5129 C CA . ASP E 1 62 ? -90.947 70.492 58.917 1.00 16.30 58 ASP E CA 1
ATOM 5130 C C . ASP E 1 62 ? -91.504 69.120 58.563 1.00 18.57 58 ASP E C 1
ATOM 5131 O O . ASP E 1 62 ? -92.669 68.977 58.180 1.00 17.84 58 ASP E O 1
ATOM 5136 N N . LEU E 1 63 ? -90.666 68.099 58.702 1.00 15.13 59 LEU E N 1
ATOM 5137 C CA . LEU E 1 63 ? -91.126 66.724 58.575 1.00 13.17 59 LEU E CA 1
ATOM 5138 C C . LEU E 1 63 ? -91.338 66.161 59.970 1.00 17.24 59 LEU E C 1
ATOM 5139 O O . LEU E 1 63 ? -90.433 66.216 60.804 1.00 21.19 59 LEU E O 1
ATOM 5144 N N . VAL E 1 64 ? -92.523 65.614 60.231 1.00 13.28 60 VAL E N 1
ATOM 5145 C CA . VAL E 1 64 ? -92.837 65.068 61.548 1.00 16.47 60 VAL E CA 1
ATOM 5146 C C . VAL E 1 64 ? -93.221 63.606 61.389 1.00 20.05 60 VAL E C 1
ATOM 5147 O O . VAL E 1 64 ? -94.168 63.280 60.659 1.00 18.97 60 VAL E O 1
ATOM 5151 N N . CYS E 1 65 ? -92.503 62.731 62.087 1.00 16.92 61 CYS E N 1
ATOM 5152 C CA . CYS E 1 65 ? -92.603 61.304 61.813 1.00 19.48 61 CYS E CA 1
ATOM 5153 C C . CYS E 1 65 ? -92.219 60.503 63.049 1.00 22.51 61 CYS E C 1
ATOM 5154 O O . CYS E 1 65 ? -91.684 61.038 64.017 1.00 17.95 61 CYS E O 1
ATOM 5157 N N . THR E 1 66 ? -92.468 59.196 62.987 1.00 17.86 62 THR E N 1
ATOM 5158 C CA . THR E 1 66 ? -92.236 58.324 64.132 1.00 21.20 62 THR E CA 1
ATOM 5159 C C . THR E 1 66 ? -90.755 57.986 64.295 1.00 17.69 62 THR E C 1
ATOM 5160 O O . THR E 1 66 ? -89.941 58.145 63.384 1.00 19.25 62 THR E O 1
ATOM 5164 N N . HIS E 1 67 ? -90.412 57.483 65.486 1.00 21.96 63 HIS E N 1
ATOM 5165 C CA . HIS E 1 67 ? -89.017 57.181 65.796 1.00 18.31 63 HIS E CA 1
ATOM 5166 C C . HIS E 1 67 ? -88.452 56.071 64.910 1.00 21.09 63 HIS E C 1
ATOM 5167 O O . HIS E 1 67 ? -87.237 56.006 64.697 1.00 25.02 63 HIS E O 1
ATOM 5174 N N . ASN E 1 68 ? -89.304 55.205 64.373 1.00 23.14 64 ASN E N 1
ATOM 5175 C CA . ASN E 1 68 ? -88.849 54.117 63.516 1.00 26.99 64 ASN E CA 1
ATOM 5176 C C . ASN E 1 68 ? -88.988 54.431 62.031 1.00 23.78 64 ASN E C 1
ATOM 5177 O O . ASN E 1 68 ? -88.718 53.557 61.199 1.00 24.31 64 ASN E O 1
ATOM 5182 N N . HIS E 1 69 ? -89.376 55.656 61.683 1.00 20.47 65 HIS E N 1
ATOM 5183 C CA . HIS E 1 69 ? -89.519 56.047 60.290 1.00 20.45 65 HIS E CA 1
ATOM 5184 C C . HIS E 1 69 ? -88.154 56.096 59.615 1.00 23.77 65 HIS E C 1
ATOM 5185 O O . HIS E 1 69 ? -87.160 56.519 60.206 1.00 21.17 65 HIS E O 1
ATOM 5192 N N . ILE E 1 70 ? -88.102 55.645 58.370 1.00 19.00 66 ILE E N 1
ATOM 5193 C CA . ILE E 1 70 ? -86.850 55.585 57.625 1.00 21.32 66 ILE E CA 1
ATOM 5194 C C . ILE E 1 70 ? -86.701 56.869 56.820 1.00 16.63 66 ILE E C 1
ATOM 5195 O O . ILE E 1 70 ? -87.586 57.222 56.038 1.00 19.79 66 ILE E O 1
ATOM 5200 N N . LEU E 1 71 ? -85.591 57.571 57.005 1.00 15.92 67 LEU E N 1
ATOM 5201 C CA . LEU E 1 71 ? -85.261 58.726 56.182 1.00 18.67 67 LEU E CA 1
ATOM 5202 C C . LEU E 1 71 ? -84.388 58.290 55.012 1.00 18.37 67 LEU E C 1
ATOM 5203 O O . LEU E 1 71 ? -83.400 57.568 55.198 1.00 20.23 67 LEU E O 1
ATOM 5208 N N . SER E 1 72 ? -84.755 58.733 53.815 1.00 21.01 68 SER E N 1
ATOM 5209 C CA . SER E 1 72 ? -83.943 58.514 52.626 1.00 18.16 68 SER E CA 1
ATOM 5210 C C . SER E 1 72 ? -83.053 59.737 52.429 1.00 17.91 68 SER E C 1
ATOM 5211 O O . SER E 1 72 ? -83.548 60.853 52.249 1.00 20.44 68 SER E O 1
ATOM 5214 N N . MET E 1 73 ? -81.742 59.533 52.484 1.00 17.04 69 MET E N 1
ATOM 5215 C CA . MET E 1 73 ? -80.798 60.624 52.546 1.00 18.77 69 MET E CA 1
ATOM 5216 C C . MET E 1 73 ? -79.690 60.422 51.529 1.00 22.64 69 MET E C 1
ATOM 5217 O O . MET E 1 73 ? -79.506 59.338 50.968 1.00 19.23 69 MET E O 1
ATOM 5222 N N . TYR E 1 74 ? -78.948 61.497 51.308 1.00 21.78 70 TYR E N 1
ATOM 5223 C CA . TYR E 1 74 ? -77.657 61.442 50.646 1.00 18.12 70 TYR E CA 1
ATOM 5224 C C . TYR E 1 74 ? -76.577 61.734 51.675 1.00 20.70 70 TYR E C 1
ATOM 5225 O O . TYR E 1 74 ? -76.711 62.647 52.491 1.00 21.29 70 TYR E O 1
ATOM 5234 N N . LYS E 1 75 ? -75.505 60.968 51.627 1.00 19.93 71 LYS E N 1
ATOM 5235 C CA . LYS E 1 75 ? -74.389 61.129 52.539 1.00 24.05 71 LYS E CA 1
ATOM 5236 C C . LYS E 1 75 ? -73.143 61.516 51.757 1.00 29.52 71 LYS E C 1
ATOM 5237 O O . LYS E 1 75 ? -72.871 60.957 50.689 1.00 29.45 71 LYS E O 1
ATOM 5243 N N . GLU E 1 76 ? -72.395 62.482 52.289 1.00 29.81 72 GLU E N 1
ATOM 5244 C CA . GLU E 1 76 ? -71.190 62.949 51.615 1.00 40.70 72 GLU E CA 1
ATOM 5245 C C . GLU E 1 76 ? -70.234 61.790 51.357 1.00 40.62 72 GLU E C 1
ATOM 5246 O O . GLU E 1 76 ? -70.118 60.869 52.171 1.00 42.98 72 GLU E O 1
ATOM 5252 N N . ARG E 1 77 ? -69.558 61.848 50.211 1.00 41.35 73 ARG E N 1
ATOM 5253 C CA . ARG E 1 77 ? -68.696 60.777 49.697 1.00 58.48 73 ARG E CA 1
ATOM 5254 C C . ARG E 1 77 ? -69.470 59.476 49.511 1.00 56.06 73 ARG E C 1
ATOM 5255 O O . ARG E 1 77 ? -69.932 59.171 48.407 1.00 47.66 73 ARG E O 1
ATOM 5263 N N . GLU E 1 94 ? -72.344 61.550 42.762 1.00 48.45 90 GLU E N 1
ATOM 5264 C CA . GLU E 1 94 ? -70.945 61.139 42.747 1.00 51.49 90 GLU E CA 1
ATOM 5265 C C . GLU E 1 94 ? -70.136 61.791 43.874 1.00 57.39 90 GLU E C 1
ATOM 5266 O O . GLU E 1 94 ? -69.057 61.314 44.228 1.00 57.92 90 GLU E O 1
ATOM 5272 N N . SER E 1 95 ? -70.654 62.883 44.437 1.00 47.00 91 SER E N 1
ATOM 5273 C CA . SER E 1 95 ? -70.124 63.410 45.689 1.00 48.56 91 SER E CA 1
ATOM 5274 C C . SER E 1 95 ? -70.899 62.905 46.895 1.00 39.74 91 SER E C 1
ATOM 5275 O O . SER E 1 95 ? -70.413 63.022 48.028 1.00 39.38 91 SER E O 1
ATOM 5278 N N . HIS E 1 96 ? -72.084 62.350 46.666 1.00 32.29 92 HIS E N 1
ATOM 5279 C CA . HIS E 1 96 ? -72.950 61.818 47.704 1.00 37.51 92 HIS E CA 1
ATOM 5280 C C . HIS E 1 96 ? -73.425 60.435 47.288 1.00 32.09 92 HIS E C 1
ATOM 5281 O O . HIS E 1 96 ? -73.458 60.104 46.103 1.00 37.05 92 HIS E O 1
ATOM 5288 N N . GLU E 1 97 ? -73.804 59.632 48.277 1.00 28.72 93 GLU E N 1
ATOM 5289 C CA . GLU E 1 97 ? -74.361 58.309 48.036 1.00 35.15 93 GLU E CA 1
ATOM 5290 C C . GLU E 1 97 ? -75.660 58.158 48.811 1.00 28.40 93 GLU E C 1
ATOM 5291 O O . GLU E 1 97 ? -75.843 58.757 49.870 1.00 23.90 93 GLU E O 1
ATOM 5297 N N . ARG E 1 98 ? -76.546 57.326 48.286 1.00 26.62 94 ARG E N 1
ATOM 5298 C CA . ARG E 1 98 ? -77.855 57.131 48.889 1.00 25.70 94 ARG E CA 1
ATOM 5299 C C . ARG E 1 98 ? -77.752 56.238 50.118 1.00 24.21 94 ARG E C 1
ATOM 5300 O O . ARG E 1 98 ? -77.086 55.199 50.093 1.00 22.97 94 ARG E O 1
ATOM 5308 N N . VAL E 1 99 ? -78.392 56.654 51.207 1.00 24.02 95 VAL E N 1
ATOM 5309 C CA . VAL E 1 99 ? -78.400 55.886 52.448 1.00 22.93 95 VAL E CA 1
ATOM 5310 C C . VAL E 1 99 ? -79.778 56.014 53.073 1.00 19.94 95 VAL E C 1
ATOM 5311 O O . VAL E 1 99 ? -80.375 57.095 53.066 1.00 25.26 95 VAL E O 1
ATOM 5315 N N . ASP E 1 100 ? -80.288 54.918 53.618 1.00 17.45 96 ASP E N 1
ATOM 5316 C CA . ASP E 1 100 ? -81.522 54.944 54.390 1.00 21.42 96 ASP E CA 1
ATOM 5317 C C . ASP E 1 100 ? -81.166 54.785 55.862 1.00 20.40 96 ASP E C 1
ATOM 5318 O O . ASP E 1 100 ? -80.348 53.930 56.216 1.00 22.18 96 ASP E O 1
ATOM 5323 N N . VAL E 1 101 ? -81.760 55.613 56.720 1.00 20.74 97 VAL E N 1
ATOM 5324 C CA . VAL E 1 101 ? -81.455 55.535 58.146 1.00 18.29 97 VAL E CA 1
ATOM 5325 C C . VAL E 1 101 ? -82.712 55.838 58.943 1.00 20.42 97 VAL E C 1
ATOM 5326 O O . VAL E 1 101 ? -83.456 56.764 58.607 1.00 21.28 97 VAL E O 1
ATOM 5330 N N . THR E 1 102 ? -82.962 55.054 59.996 1.00 19.43 98 THR E N 1
ATOM 5331 C CA . THR E 1 102 ? -84.128 55.324 60.826 1.00 18.54 98 THR E CA 1
ATOM 5332 C C . THR E 1 102 ? -83.913 56.594 61.635 1.00 17.77 98 THR E C 1
ATOM 5333 O O . THR E 1 102 ? -82.782 56.977 61.941 1.00 19.18 98 THR E O 1
ATOM 5337 N N . VAL E 1 103 ? -85.025 57.256 61.955 1.00 17.47 99 VAL E N 1
ATOM 5338 C CA . VAL E 1 103 ? -84.986 58.427 62.826 1.00 18.08 99 VAL E CA 1
ATOM 5339 C C . VAL E 1 103 ? -84.225 58.119 64.112 1.00 22.52 99 VAL E C 1
ATOM 5340 O O . VAL E 1 103 ? -83.384 58.905 64.542 1.00 21.91 99 VAL E O 1
ATOM 5344 N N . ASP E 1 104 ? -84.481 56.960 64.727 1.00 23.91 100 ASP E N 1
ATOM 5345 C CA . ASP E 1 104 ? -83.772 56.601 65.960 1.00 24.73 100 ASP E CA 1
ATOM 5346 C C . ASP E 1 104 ? -82.259 56.602 65.754 1.00 24.34 100 ASP E C 1
ATOM 5347 O O . ASP E 1 104 ? -81.505 57.229 66.522 1.00 31.45 100 ASP E O 1
ATOM 5352 N N . ASP E 1 105 ? -81.796 55.881 64.728 1.00 26.97 101 ASP E N 1
ATOM 5353 C CA . ASP E 1 105 ? -80.363 55.784 64.469 1.00 19.46 101 ASP E CA 1
ATOM 5354 C C . ASP E 1 105 ? -79.764 57.148 64.151 1.00 29.39 101 ASP E C 1
ATOM 5355 O O . ASP E 1 105 ? -78.667 57.476 64.614 1.00 31.73 101 ASP E O 1
ATOM 5360 N N . PHE E 1 106 ? -80.469 57.960 63.364 1.00 22.19 102 PHE E N 1
ATOM 5361 C CA . PHE E 1 106 ? -79.973 59.300 63.075 1.00 16.15 102 PHE E CA 1
ATOM 5362 C C . PHE E 1 106 ? -79.873 60.141 64.349 1.00 13.69 102 PHE E C 1
ATOM 5363 O O . PHE E 1 106 ? -78.907 60.883 64.534 1.00 16.81 102 PHE E O 1
ATOM 5371 N N . VAL E 1 107 ? -80.861 60.020 65.232 1.00 14.34 103 VAL E N 1
ATOM 5372 C CA . VAL E 1 107 ? -80.920 60.840 66.441 1.00 20.02 103 VAL E CA 1
ATOM 5373 C C . VAL E 1 107 ? -79.739 60.540 67.348 1.00 19.58 103 VAL E C 1
ATOM 5374 O O . VAL E 1 107 ? -79.179 61.446 67.983 1.00 21.85 103 VAL E O 1
ATOM 5378 N N . ARG E 1 108 ? -79.340 59.269 67.429 1.00 20.61 104 ARG E N 1
ATOM 5379 C CA . ARG E 1 108 ? -78.241 58.940 68.339 1.00 21.78 104 ARG E CA 1
ATOM 5380 C C . ARG E 1 108 ? -76.868 59.352 67.817 1.00 26.23 104 ARG E C 1
ATOM 5381 O O . ARG E 1 108 ? -75.910 59.352 68.599 1.00 22.18 104 ARG E O 1
ATOM 5389 N N . LEU E 1 109 ? -76.745 59.702 66.533 1.00 16.61 105 LEU E N 1
ATOM 5390 C CA . LEU E 1 109 ? -75.438 59.994 65.950 1.00 16.44 105 LEU E CA 1
ATOM 5391 C C . LEU E 1 109 ? -74.856 61.286 66.519 1.00 15.49 105 LEU E C 1
ATOM 5392 O O . LEU E 1 109 ? -75.590 62.226 66.818 1.00 16.74 105 LEU E O 1
ATOM 5397 N N . PRO E 1 110 ? -73.538 61.362 66.679 1.00 17.28 106 PRO E N 1
ATOM 5398 C CA . PRO E 1 110 ? -72.921 62.656 66.991 1.00 18.87 106 PRO E CA 1
ATOM 5399 C C . PRO E 1 110 ? -73.244 63.655 65.895 1.00 20.84 106 PRO E C 1
ATOM 5400 O O . PRO E 1 110 ? -73.394 63.295 64.727 1.00 17.83 106 PRO E O 1
ATOM 5404 N N . GLN E 1 111 ? -73.401 64.920 66.292 1.00 17.88 107 GLN E N 1
ATOM 5405 C CA . GLN E 1 111 ? -73.810 65.936 65.327 1.00 20.09 107 GLN E CA 1
ATOM 5406 C C . GLN E 1 111 ? -72.801 66.081 64.194 1.00 17.78 107 GLN E C 1
ATOM 5407 O O . GLN E 1 111 ? -73.183 66.388 63.057 1.00 20.30 107 GLN E O 1
ATOM 5413 N N . GLN E 1 112 ? -71.515 65.833 64.475 1.00 19.09 108 GLN E N 1
ATOM 5414 C CA . GLN E 1 112 ? -70.498 65.845 63.431 1.00 23.61 108 GLN E CA 1
ATOM 5415 C C . GLN E 1 112 ? -70.729 64.749 62.394 1.00 22.82 108 GLN E C 1
ATOM 5416 O O . GLN E 1 112 ? -70.324 64.899 61.236 1.00 26.19 108 GLN E O 1
ATOM 5422 N N . GLU E 1 113 ? -71.355 63.635 62.786 1.00 19.50 109 GLU E N 1
ATOM 5423 C CA . GLU E 1 113 ? -71.766 62.647 61.793 1.00 20.36 109 GLU E CA 1
ATOM 5424 C C . GLU E 1 113 ? -73.086 63.043 61.145 1.00 17.37 109 GLU E C 1
ATOM 5425 O O . GLU E 1 113 ? -73.250 62.884 59.927 1.00 15.49 109 GLU E O 1
ATOM 5431 N N . GLN E 1 114 ? -74.032 63.565 61.938 1.00 17.26 110 GLN E N 1
ATOM 5432 C CA . GLN E 1 114 ? -75.333 63.941 61.385 1.00 14.45 110 GLN E CA 1
ATOM 5433 C C . GLN E 1 114 ? -75.185 64.914 60.228 1.00 17.20 110 GLN E C 1
ATOM 5434 O O . GLN E 1 114 ? -75.921 64.826 59.236 1.00 17.27 110 GLN E O 1
ATOM 5440 N N . GLN E 1 115 ? -74.237 65.851 60.333 1.00 17.34 111 GLN E N 1
ATOM 5441 C CA . GLN E 1 115 ? -74.127 66.886 59.308 1.00 23.26 111 GLN E CA 1
ATOM 5442 C C . GLN E 1 115 ? -73.706 66.335 57.949 1.00 16.94 111 GLN E C 1
ATOM 5443 O O . GLN E 1 115 ? -73.856 67.030 56.942 1.00 19.44 111 GLN E O 1
ATOM 5449 N N . LYS E 1 116 ? -73.211 65.104 57.896 1.00 16.11 112 LYS E N 1
ATOM 5450 C CA . LYS E 1 116 ? -72.862 64.459 56.639 1.00 22.49 112 LYS E CA 1
ATOM 5451 C C . LYS E 1 116 ? -74.079 63.971 55.861 1.00 20.37 112 LYS E C 1
ATOM 5452 O O . LYS E 1 116 ? -73.942 63.632 54.680 1.00 20.95 112 LYS E O 1
ATOM 5458 N N . TYR E 1 117 ? -75.250 63.919 56.487 1.00 17.71 113 TYR E N 1
ATOM 5459 C CA . TYR E 1 117 ? -76.453 63.372 55.878 1.00 17.98 113 TYR E CA 1
ATOM 5460 C C . TYR E 1 117 ? -77.385 64.497 55.464 1.00 18.24 113 TYR E C 1
ATOM 5461 O O . TYR E 1 117 ? -77.585 65.454 56.217 1.00 21.39 113 TYR E O 1
ATOM 5470 N N . LYS E 1 118 ? -77.966 64.374 54.270 1.00 16.05 114 LYS E N 1
ATOM 5471 C CA . LYS E 1 118 ? -78.860 65.400 53.762 1.00 18.30 114 LYS E CA 1
ATOM 5472 C C . LYS E 1 118 ? -80.149 64.776 53.252 1.00 18.96 114 LYS E C 1
ATOM 5473 O O . LYS E 1 118 ? -80.133 63.712 52.625 1.00 15.54 114 LYS E O 1
ATOM 5479 N N . LEU E 1 119 ? -81.268 65.429 53.551 1.00 16.12 115 LEU E N 1
ATOM 5480 C CA . LEU E 1 119 ? -82.512 65.084 52.873 1.00 11.96 115 LEU E CA 1
ATOM 5481 C C . LEU E 1 119 ? -82.464 65.633 51.452 1.00 14.84 115 LEU E C 1
ATOM 5482 O O . LEU E 1 119 ? -81.599 66.442 51.108 1.00 15.54 115 LEU E O 1
ATOM 5487 N N . PHE E 1 120 ? -83.399 65.195 50.606 1.00 14.91 116 PHE E N 1
ATOM 5488 C CA . PHE E 1 120 ? -83.318 65.655 49.226 1.00 18.02 116 PHE E CA 1
ATOM 5489 C C . PHE E 1 120 ? -84.687 65.702 48.567 1.00 16.49 116 PHE E C 1
ATOM 5490 O O . PHE E 1 120 ? -85.642 65.045 48.991 1.00 15.29 116 PHE E O 1
ATOM 5498 N N . ARG E 1 121 ? -84.763 66.540 47.541 1.00 19.18 117 ARG E N 1
ATOM 5499 C CA . ARG E 1 121 ? -85.929 66.683 46.694 1.00 17.00 117 ARG E CA 1
ATOM 5500 C C . ARG E 1 121 ? -85.617 66.077 45.332 1.00 22.03 117 ARG E C 1
ATOM 5501 O O . ARG E 1 121 ? -84.463 66.050 44.896 1.00 23.91 117 ARG E O 1
ATOM 5509 N N . SER E 1 122 ? -86.653 65.577 44.675 1.00 20.31 118 SER E N 1
ATOM 5510 C CA . SER E 1 122 ? -86.478 64.902 43.395 1.00 22.57 118 SER E CA 1
ATOM 5511 C C . SER E 1 122 ? -86.123 65.897 42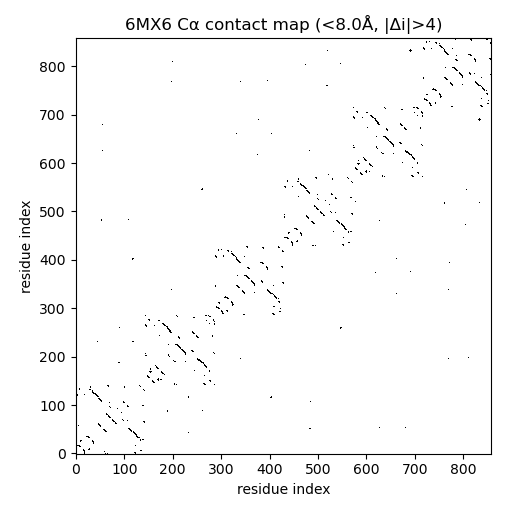.298 1.00 38.59 118 SER E C 1
ATOM 5512 O O . SER E 1 122 ? -86.736 66.960 42.180 1.00 42.22 118 SER E O 1
ATOM 5515 N N . THR E 1 123 ? -85.140 65.536 41.473 1.00 61.06 119 THR E N 1
ATOM 5516 C CA . THR E 1 123 ? -84.708 66.393 40.374 1.00 66.73 119 THR E CA 1
ATOM 5517 C C . THR E 1 123 ? -85.763 66.467 39.274 1.00 60.01 119 THR E C 1
ATOM 5518 O O . THR E 1 123 ? -85.586 65.889 38.197 1.00 71.19 119 THR E O 1
ATOM 5522 N N . ASP E 1 124 ? -86.861 67.172 39.534 1.00 72.44 120 ASP E N 1
ATOM 5523 C CA . ASP E 1 124 ? -87.889 67.392 38.518 1.00 75.77 120 ASP E CA 1
ATOM 5524 C C . ASP E 1 124 ? -88.777 68.573 38.894 1.00 79.15 120 ASP E C 1
ATOM 5525 O O . ASP E 1 124 ? -88.485 69.305 39.838 1.00 70.78 120 ASP E O 1
ATOM 5530 N N . ALA E 1 137 ? -80.851 73.543 44.122 1.00 79.21 133 ALA E N 1
ATOM 5531 C CA . ALA E 1 137 ? -80.571 73.039 45.462 1.00 70.38 133 ALA E CA 1
ATOM 5532 C C . ALA E 1 137 ? -81.505 71.884 45.818 1.00 64.29 133 ALA E C 1
ATOM 5533 O O . ALA E 1 137 ? -82.550 72.079 46.449 1.00 61.86 133 ALA E O 1
ATOM 5535 N N . THR E 1 138 ? -81.133 70.673 45.408 1.00 47.51 134 THR E N 1
ATOM 5536 C CA . THR E 1 138 ? -81.936 69.513 45.758 1.00 44.64 134 THR E CA 1
ATOM 5537 C C . THR E 1 138 ? -81.557 68.905 47.101 1.00 29.39 134 THR E C 1
ATOM 5538 O O . THR E 1 138 ? -82.347 68.136 47.648 1.00 26.76 134 THR E O 1
ATOM 5542 N N . LEU E 1 139 ? -80.387 69.235 47.651 1.00 24.78 135 LEU E N 1
ATOM 5543 C CA . LEU E 1 139 ? -79.978 68.726 48.956 1.00 23.27 135 LEU E CA 1
ATOM 5544 C C . LEU E 1 139 ? -80.432 69.673 50.059 1.00 24.24 135 LEU E C 1
ATOM 5545 O O . LEU E 1 139 ? -80.327 70.894 49.928 1.00 28.64 135 LEU E O 1
ATOM 5550 N N . LEU E 1 140 ? -80.941 69.104 51.147 1.00 20.57 136 LEU E N 1
ATOM 5551 C CA . LEU E 1 140 ? -81.520 69.875 52.237 1.00 18.13 136 LEU E CA 1
ATOM 5552 C C . LEU E 1 140 ? -80.759 69.585 53.518 1.00 16.27 136 LEU E C 1
ATOM 5553 O O . LEU E 1 140 ? -80.516 68.423 53.848 1.00 20.16 136 LEU E O 1
ATOM 5558 N N . HIS E 1 141 ? -80.433 70.639 54.253 1.00 18.36 137 HIS E N 1
ATOM 5559 C CA . HIS E 1 141 ? -79.576 70.555 55.424 1.00 20.05 137 HIS E CA 1
ATOM 5560 C C . HIS E 1 141 ? -80.441 70.586 56.676 1.00 16.73 137 HIS E C 1
ATOM 5561 O O . HIS E 1 141 ? -81.172 71.556 56.897 1.00 19.99 137 HIS E O 1
ATOM 5568 N N . ILE E 1 142 ? -80.361 69.526 57.483 1.00 18.79 138 ILE E N 1
ATOM 5569 C CA . ILE E 1 142 ? -81.165 69.439 58.700 1.00 18.72 138 ILE E CA 1
ATOM 5570 C C . ILE E 1 142 ? -80.606 70.393 59.743 1.00 19.28 138 ILE E C 1
ATOM 5571 O O . ILE E 1 142 ? -79.412 70.352 60.072 1.00 19.20 138 ILE E O 1
ATOM 5576 N N . ASN E 1 143 ? -81.468 71.266 60.263 1.00 18.73 139 ASN E N 1
ATOM 5577 C CA . ASN E 1 143 ? -81.044 72.156 61.332 1.00 19.31 139 ASN E CA 1
ATOM 5578 C C . ASN E 1 143 ? -81.287 71.539 62.696 1.00 20.44 139 ASN E C 1
ATOM 5579 O O . ASN E 1 143 ? -80.466 71.700 63.612 1.00 22.95 139 ASN E O 1
ATOM 5584 N N . SER E 1 144 ? -82.399 70.833 62.849 1.00 14.82 140 SER E N 1
ATOM 5585 C CA . SER E 1 144 ? -82.700 70.265 64.154 1.00 16.04 140 SER E CA 1
ATOM 5586 C C . SER E 1 144 ? -83.630 69.078 63.996 1.00 19.37 140 SER E C 1
ATOM 5587 O O . SER E 1 144 ? -84.382 68.974 63.020 1.00 16.70 140 SER E O 1
ATOM 5590 N N . ILE E 1 145 ? -83.545 68.174 64.967 1.00 18.61 141 ILE E N 1
ATOM 5591 C CA . ILE E 1 145 ? -84.438 67.031 65.069 1.00 16.46 141 ILE E CA 1
ATOM 5592 C C . ILE E 1 145 ? -84.719 66.841 66.551 1.00 25.30 141 ILE E C 1
ATOM 5593 O O . ILE E 1 145 ? -83.786 66.741 67.361 1.00 23.00 141 ILE E O 1
ATOM 5598 N N . GLU E 1 146 ? -85.995 66.886 66.920 1.00 14.65 142 GLU E N 1
ATOM 5599 C CA . GLU E 1 146 ? -86.361 66.952 68.328 1.00 17.53 142 GLU E CA 1
ATOM 5600 C C . GLU E 1 146 ? -87.605 66.122 68.585 1.00 15.34 142 GLU E C 1
ATOM 5601 O O . GLU E 1 146 ? -88.561 66.172 67.808 1.00 17.69 142 GLU E O 1
ATOM 5607 N N . LEU E 1 147 ? -87.611 65.393 69.694 1.00 18.37 143 LEU E N 1
ATOM 5608 C CA . LEU E 1 147 ? -88.815 64.675 70.085 1.00 17.99 143 LEU E CA 1
ATOM 5609 C C . LEU E 1 147 ? -89.871 65.666 70.558 1.00 22.74 143 LEU E C 1
ATOM 5610 O O . LEU E 1 147 ? -89.581 66.576 71.339 1.00 25.24 143 LEU E O 1
ATOM 5615 N N . GLU E 1 148 ? -91.097 65.503 70.068 1.00 15.68 144 GLU E N 1
ATOM 5616 C CA . GLU E 1 148 ? -92.157 66.423 70.434 1.00 16.61 144 GLU E CA 1
ATOM 5617 C C . GLU E 1 148 ? -92.660 66.148 71.846 1.00 20.01 144 GLU E C 1
ATOM 5618 O O . GLU E 1 148 ? -92.564 65.032 72.364 1.00 21.04 144 GLU E O 1
ATOM 5624 N N . GLU E 1 149 ? -93.235 67.196 72.450 1.00 19.87 145 GLU E N 1
ATOM 5625 C CA . GLU E 1 149 ? -93.643 67.175 73.853 1.00 24.37 145 GLU E CA 1
ATOM 5626 C C . GLU E 1 149 ? -94.903 66.349 74.094 1.00 22.46 145 GLU E C 1
ATOM 5627 O O . GLU E 1 149 ? -95.060 65.768 75.174 1.00 25.16 145 GLU E O 1
ATOM 5633 N N . GLU E 1 150 ? -95.817 66.304 73.133 1.00 19.71 146 GLU E N 1
ATOM 5634 C CA . GLU E 1 150 ? -97.113 65.667 73.312 1.00 21.30 146 GLU E CA 1
ATOM 5635 C C . GLU E 1 150 ? -97.412 64.763 72.124 1.00 22.41 146 GLU E C 1
ATOM 5636 O O . GLU E 1 150 ? -96.935 65.023 71.017 1.00 21.98 146 GLU E O 1
ATOM 5642 N N . PRO E 1 151 ? -98.199 63.703 72.323 1.00 21.94 147 PRO E N 1
ATOM 5643 C CA . PRO E 1 151 ? -98.458 62.769 71.217 1.00 23.74 147 PRO E CA 1
ATOM 5644 C C . PRO E 1 151 ? -99.365 63.381 70.165 1.00 23.03 147 PRO E C 1
ATOM 5645 O O . PRO E 1 151 ? -100.212 64.230 70.454 1.00 23.57 147 PRO E O 1
ATOM 5649 N N . THR E 1 152 ? -99.182 62.929 68.924 1.00 24.57 148 THR E N 1
ATOM 5650 C CA . THR E 1 152 ? -100.091 63.289 67.849 1.00 24.94 148 THR E CA 1
ATOM 5651 C C . THR E 1 152 ? -100.375 62.056 67.000 1.00 18.72 148 THR E C 1
ATOM 5652 O O . THR E 1 152 ? -99.655 61.048 67.048 1.00 19.79 148 THR E O 1
ATOM 5656 N N . LYS E 1 153 ? -101.464 62.133 66.239 1.00 23.96 149 LYS E N 1
ATOM 5657 C CA . LYS E 1 153 ? -101.855 61.012 65.400 1.00 23.02 149 LYS E CA 1
ATOM 5658 C C . LYS E 1 153 ? -100.964 60.926 64.168 1.00 20.30 149 LYS E C 1
ATOM 5659 O O . LYS E 1 153 ? -100.615 61.943 63.567 1.00 22.15 149 LYS E O 1
ATOM 5665 N N . TRP E 1 154 ? -100.616 59.699 63.795 1.00 23.27 150 TRP E N 1
ATOM 5666 C CA . TRP E 1 154 ? -99.800 59.418 62.623 1.00 24.91 150 TRP E CA 1
ATOM 5667 C C . TRP E 1 154 ? -100.447 58.323 61.786 1.00 30.60 150 TRP E C 1
ATOM 5668 O O . TRP E 1 154 ? -101.258 57.526 62.275 1.00 24.48 150 TRP E O 1
ATOM 5679 N N . SER E 1 155 ? -100.032 58.274 60.520 1.00 22.55 151 SER E N 1
ATOM 5680 C CA . SER E 1 155 ? -100.536 57.319 59.547 1.00 30.04 151 SER E CA 1
ATOM 5681 C C . SER E 1 155 ? -99.372 56.810 58.714 1.00 29.18 151 SER E C 1
ATOM 5682 O O . SER E 1 155 ? -98.446 57.568 58.413 1.00 23.80 151 SER E O 1
ATOM 5685 N N . GLY E 1 156 ? -99.416 55.526 58.339 1.00 25.87 152 GLY E N 1
ATOM 5686 C CA . GLY E 1 156 ? -98.354 54.939 57.554 1.00 29.04 152 GLY E CA 1
ATOM 5687 C C . GLY E 1 156 ? -98.887 53.941 56.540 1.00 28.21 152 GLY E C 1
ATOM 5688 O O . GLY E 1 156 ? -100.036 53.504 56.609 1.00 27.48 152 GLY E O 1
ATOM 5689 N N . PHE E 1 157 ? -98.020 53.595 55.597 1.00 29.27 153 PHE E N 1
ATOM 5690 C CA . PHE E 1 157 ? -98.315 52.569 54.605 1.00 30.78 153 PHE E CA 1
ATOM 5691 C C . PHE E 1 157 ? -96.993 52.087 54.024 1.00 34.31 153 PHE E C 1
ATOM 5692 O O . PHE E 1 157 ? -95.925 52.623 54.332 1.00 32.59 153 PHE E O 1
ATOM 5700 N N . VAL E 1 158 ? -97.068 51.062 53.180 1.00 33.22 154 VAL E N 1
ATOM 5701 C CA . VAL E 1 158 ? -95.910 50.595 52.432 1.00 26.62 154 VAL E CA 1
ATOM 5702 C C . VAL E 1 158 ? -96.138 50.913 50.963 1.00 25.99 154 VAL E C 1
ATOM 5703 O O . VAL E 1 158 ? -97.275 51.002 50.491 1.00 31.45 154 VAL E O 1
ATOM 5707 N N . VAL E 1 159 ? -95.039 51.107 50.249 1.00 31.21 155 VAL E N 1
ATOM 5708 C CA . VAL E 1 159 ? -95.050 51.491 48.847 1.00 34.42 155 VAL E CA 1
ATOM 5709 C C . VAL E 1 159 ? -94.221 50.466 48.085 1.00 24.05 155 VAL E C 1
ATOM 5710 O O . VAL E 1 159 ? -93.267 49.894 48.621 1.00 29.95 155 VAL E O 1
ATOM 5714 N N . ASP E 1 160 ? -94.602 50.210 46.834 1.00 32.45 156 ASP E N 1
ATOM 5715 C CA . ASP E 1 160 ? -93.896 49.222 46.028 1.00 27.53 156 ASP E CA 1
ATOM 5716 C C . ASP E 1 160 ? -92.661 49.848 45.375 1.00 40.73 156 ASP E C 1
ATOM 5717 O O . ASP E 1 160 ? -92.287 50.990 45.657 1.00 28.92 156 ASP E O 1
ATOM 5722 N N . LYS E 1 161 ? -92.006 49.082 44.495 1.00 31.24 157 LYS E N 1
ATOM 5723 C CA . LYS E 1 161 ? -90.818 49.509 43.743 1.00 30.80 157 LYS E CA 1
ATOM 5724 C C . LYS E 1 161 ? -89.700 49.845 44.723 1.00 32.09 157 LYS E C 1
ATOM 5725 O O . LYS E 1 161 ? -89.340 48.972 45.534 1.00 37.87 157 LYS E O 1
ATOM 5731 N N . ASP E 1 162 ? -89.113 51.043 44.682 1.00 31.02 158 ASP E N 1
ATOM 5732 C CA . ASP E 1 162 ? -87.992 51.407 45.546 1.00 30.75 158 ASP E CA 1
ATOM 5733 C C . ASP E 1 162 ? -88.434 51.924 46.912 1.00 31.84 158 ASP E C 1
ATOM 5734 O O . ASP E 1 162 ? -87.587 52.378 47.691 1.00 26.77 158 ASP E O 1
ATOM 5739 N N . SER E 1 163 ? -89.732 51.877 47.206 1.00 25.87 159 SER E N 1
ATOM 5740 C CA . SER E 1 163 ? -90.345 52.317 48.455 1.00 30.01 159 SER E CA 1
ATOM 5741 C C . SER E 1 163 ? -90.278 53.827 48.660 1.00 27.03 159 SER E C 1
ATOM 5742 O O . SER E 1 163 ? -90.584 54.304 49.756 1.00 28.12 159 SER E O 1
ATOM 5745 N N . LEU E 1 164 ? -89.893 54.593 47.644 1.00 23.31 160 LEU E N 1
ATOM 5746 C CA . LEU E 1 164 ? -89.827 56.043 47.739 1.00 22.44 160 LEU E CA 1
ATOM 5747 C C . LEU E 1 164 ? -91.076 56.681 47.141 1.00 28.02 160 LEU E C 1
ATOM 5748 O O . LEU E 1 164 ? -91.656 56.172 46.179 1.00 26.38 160 LEU E O 1
ATOM 5753 N N . TYR E 1 165 ? -91.477 57.812 47.716 1.00 18.17 161 TYR E N 1
ATOM 5754 C CA . TYR E 1 165 ? -92.608 58.587 47.214 1.00 18.66 161 TYR E CA 1
ATOM 5755 C C . TYR E 1 165 ? -92.380 60.054 47.584 1.00 22.40 161 TYR E C 1
ATOM 5756 O O . TYR E 1 165 ? -91.378 60.405 48.213 1.00 20.91 161 TYR E O 1
ATOM 5765 N N . LEU E 1 166 ? -93.291 60.930 47.163 1.00 20.51 162 LEU E N 1
ATOM 5766 C CA . LEU E 1 166 ? -93.027 62.364 47.207 1.00 19.12 162 LEU E CA 1
ATOM 5767 C C . LEU E 1 166 ? -93.987 63.100 48.126 1.00 22.09 162 LEU E C 1
ATOM 5768 O O . LEU E 1 166 ? -95.203 62.900 48.060 1.00 20.57 162 LEU E O 1
ATOM 5773 N N . ARG E 1 167 ? -93.426 63.973 48.962 1.00 17.31 163 ARG E N 1
ATOM 5774 C CA . ARG E 1 167 ? -94.196 65.022 49.604 1.00 18.99 163 ARG E CA 1
ATOM 5775 C C . ARG E 1 167 ? -94.651 66.048 48.561 1.00 19.81 163 ARG E C 1
ATOM 5776 O O . ARG E 1 167 ? -94.131 66.104 47.441 1.00 20.34 163 ARG E O 1
ATOM 5784 N N . TYR E 1 168 ? -95.613 66.891 48.951 1.00 18.96 164 TYR E N 1
ATOM 5785 C CA . TYR E 1 168 ? -96.172 67.872 48.020 1.00 18.08 164 TYR E CA 1
ATOM 5786 C C . TYR E 1 168 ? -95.112 68.817 47.472 1.00 19.58 164 TYR E C 1
ATOM 5787 O O . TYR E 1 168 ? -95.279 69.369 46.379 1.00 20.21 164 TYR E O 1
ATOM 5796 N N . ASP E 1 169 ? -94.019 69.029 48.207 1.00 21.80 165 ASP E N 1
ATOM 5797 C CA . ASP E 1 169 ? -92.955 69.917 47.763 1.00 22.63 165 ASP E CA 1
ATOM 5798 C C . ASP E 1 169 ? -91.783 69.160 47.157 1.00 21.98 165 ASP E C 1
ATOM 5799 O O . ASP E 1 169 ? -90.703 69.737 47.000 1.00 24.30 165 ASP E O 1
ATOM 5804 N N . TYR E 1 170 ? -91.973 67.878 46.837 1.00 18.92 166 TYR E N 1
ATOM 5805 C CA . TYR E 1 170 ? -91.023 66.992 46.168 1.00 16.15 166 TYR E CA 1
ATOM 5806 C C . TYR E 1 170 ? -89.926 66.485 47.095 1.00 17.69 166 TYR E C 1
ATOM 5807 O O . TYR E 1 170 ? -88.991 65.833 46.615 1.00 18.29 166 TYR E O 1
ATOM 5816 N N . LEU E 1 171 ? -90.018 66.734 48.404 1.00 17.41 167 LEU E N 1
ATOM 5817 C CA . LEU E 1 171 ? -89.150 66.032 49.339 1.00 17.36 167 LEU E CA 1
ATOM 5818 C C . LEU E 1 171 ? -89.363 64.535 49.186 1.00 21.01 167 LEU E C 1
ATOM 5819 O O . LEU E 1 171 ? -90.506 64.065 49.141 1.00 17.87 167 LEU E O 1
ATOM 5824 N N . VAL E 1 172 ? -88.267 63.788 49.094 1.00 14.39 168 VAL E N 1
ATOM 5825 C CA . VAL E 1 172 ? -88.334 62.350 48.873 1.00 16.20 168 VAL E CA 1
ATOM 5826 C C . VAL E 1 172 ? -88.487 61.646 50.216 1.00 16.81 168 VAL E C 1
ATOM 5827 O O . VAL E 1 172 ? -87.682 61.839 51.135 1.00 18.26 168 VAL E O 1
ATOM 5831 N N . LEU E 1 173 ? -89.542 60.845 50.335 1.00 16.71 169 LEU E N 1
ATOM 5832 C CA . LEU E 1 173 ? -89.898 60.112 51.539 1.00 20.50 169 LEU E CA 1
ATOM 5833 C C . LEU E 1 173 ? -89.800 58.611 51.288 1.00 23.05 169 LEU E C 1
ATOM 5834 O O . LEU E 1 173 ? -89.968 58.139 50.157 1.00 20.03 169 LEU E O 1
ATOM 5839 N N . HIS E 1 174 ? -89.533 57.867 52.358 1.00 21.63 170 HIS E N 1
ATOM 5840 C CA . HIS E 1 174 ? -89.403 56.417 52.333 1.00 19.76 170 HIS E CA 1
ATOM 5841 C C . HIS E 1 174 ? -90.551 55.793 53.116 1.00 30.31 170 HIS E C 1
ATOM 5842 O O . HIS E 1 174 ? -91.123 56.433 54.002 1.00 30.12 170 HIS E O 1
ATOM 5849 N N . ASN E 1 175 ? -90.888 54.547 52.769 1.00 34.99 171 ASN E N 1
ATOM 5850 C CA . ASN E 1 175 ? -91.907 53.751 53.471 1.00 41.67 171 ASN E CA 1
ATOM 5851 C C . ASN E 1 175 ? -91.897 53.979 54.974 1.00 38.23 171 ASN E C 1
ATOM 5852 O O . ASN E 1 175 ? -90.922 53.634 55.638 1.00 45.43 171 ASN E O 1
ATOM 5857 N N . CYS F 1 5 ? -109.777 75.812 81.929 1.00 34.60 1 CYS F N 1
ATOM 5858 C CA . CYS F 1 5 ? -109.931 74.467 81.386 1.00 21.03 1 CYS F CA 1
ATOM 5859 C C . CYS F 1 5 ? -108.625 73.682 81.507 1.00 19.43 1 CYS F C 1
ATOM 5860 O O . CYS F 1 5 ? -107.552 74.255 81.352 1.00 25.64 1 CYS F O 1
ATOM 5863 N N . LEU F 1 6 ? -108.733 72.379 81.775 1.00 18.29 2 LEU F N 1
ATOM 5864 C CA . LEU F 1 6 ? -107.604 71.543 82.170 1.00 18.93 2 LEU F CA 1
ATOM 5865 C C . LEU F 1 6 ? -107.370 70.427 81.160 1.00 20.44 2 LEU F C 1
ATOM 5866 O O . LEU F 1 6 ? -108.308 69.911 80.550 1.00 17.81 2 LEU F O 1
ATOM 5871 N N . GLN F 1 7 ? -106.108 70.027 81.010 1.00 17.16 3 GLN F N 1
ATOM 5872 C CA . GLN F 1 7 ? -105.798 68.907 80.136 1.00 18.00 3 GLN F CA 1
ATOM 5873 C C . GLN F 1 7 ? -106.511 67.645 80.602 1.00 21.28 3 GLN F C 1
ATOM 5874 O O . GLN F 1 7 ? -106.587 67.357 81.800 1.00 20.21 3 GLN F O 1
ATOM 5880 N N . ASN F 1 8 ? -107.059 66.900 79.644 1.00 18.51 4 ASN F N 1
ATOM 5881 C CA . ASN F 1 8 ? -107.638 65.603 79.957 1.00 20.22 4 ASN F CA 1
ATOM 5882 C C . ASN F 1 8 ? -106.618 64.748 80.698 1.00 27.94 4 ASN F C 1
ATOM 5883 O O . ASN F 1 8 ? -105.413 64.808 80.426 1.00 25.68 4 ASN F O 1
ATOM 5888 N N . GLY F 1 9 ? -107.103 63.961 81.652 1.00 23.44 5 GLY F N 1
ATOM 5889 C CA . GLY F 1 9 ? -106.237 63.198 82.515 1.00 25.60 5 GLY F CA 1
ATOM 5890 C C . GLY F 1 9 ? -105.878 63.879 83.820 1.00 23.64 5 GLY F C 1
ATOM 5891 O O . GLY F 1 9 ? -105.307 63.224 84.697 1.00 24.75 5 GLY F O 1
ATOM 5892 N N . THR F 1 10 ? -106.175 65.171 83.973 1.00 21.38 6 THR F N 1
ATOM 5893 C CA . THR F 1 10 ? -105.994 65.827 85.264 1.00 22.76 6 THR F CA 1
ATOM 5894 C C . THR F 1 10 ? -106.928 65.195 86.290 1.00 23.26 6 THR F C 1
ATOM 5895 O O . THR F 1 10 ? -108.119 65.001 86.023 1.00 24.85 6 THR F O 1
ATOM 5899 N N . ARG F 1 11 ? -106.387 64.866 87.463 1.00 21.39 7 ARG F N 1
ATOM 5900 C CA . ARG F 1 11 ? -107.117 64.101 88.469 1.00 22.50 7 ARG F CA 1
ATOM 5901 C C . ARG F 1 11 ? -107.648 65.043 89.543 1.00 24.25 7 ARG F C 1
ATOM 5902 O O . ARG F 1 11 ? -106.871 65.751 90.191 1.00 25.42 7 ARG F O 1
ATOM 5910 N N . LEU F 1 12 ? -108.968 65.051 89.726 1.00 22.07 8 LEU F N 1
ATOM 5911 C CA . LEU F 1 12 ? -109.668 65.897 90.678 1.00 21.29 8 LEU F CA 1
ATOM 5912 C C . LEU F 1 12 ? -110.286 65.039 91.770 1.00 22.01 8 LEU F C 1
ATOM 5913 O O . LEU F 1 12 ? -110.367 63.814 91.657 1.00 23.73 8 LEU F O 1
ATOM 5918 N N . LEU F 1 13 ? -110.756 65.706 92.822 1.00 23.36 9 LEU F N 1
ATOM 5919 C CA . LEU F 1 13 ? -111.375 65.046 93.965 1.00 22.07 9 LEU F CA 1
ATOM 5920 C C . LEU F 1 13 ? -112.882 65.250 93.951 1.00 23.55 9 LEU F C 1
ATOM 5921 O O . LEU F 1 13 ? -113.356 66.386 93.868 1.00 24.45 9 LEU F O 1
ATOM 5926 N N . ARG F 1 14 ? -113.628 64.154 94.049 1.00 28.00 10 ARG F N 1
ATOM 5927 C CA . ARG F 1 14 ? -115.052 64.262 94.312 1.00 26.31 10 ARG F CA 1
ATOM 5928 C C . ARG F 1 14 ? -115.286 64.725 95.747 1.00 28.04 10 ARG F C 1
ATOM 5929 O O . ARG F 1 14 ? -114.390 64.689 96.595 1.00 27.38 10 ARG F O 1
ATOM 5937 N N . ALA F 1 15 ? -116.517 65.176 96.013 1.00 30.40 11 ALA F N 1
ATOM 5938 C CA . ALA F 1 15 ? -116.875 65.584 97.368 1.00 30.49 11 ALA F CA 1
ATOM 5939 C C . ALA F 1 15 ? -116.642 64.465 98.376 1.00 23.91 11 ALA F C 1
ATOM 5940 O O . ALA F 1 15 ? -116.297 64.737 99.531 1.00 37.95 11 ALA F O 1
ATOM 5942 N N . ASP F 1 16 ? -116.813 63.210 97.966 1.00 35.33 12 ASP F N 1
ATOM 5943 C CA . ASP F 1 16 ? -116.586 62.083 98.860 1.00 38.04 12 ASP F CA 1
ATOM 5944 C C . ASP F 1 16 ? -115.108 61.763 99.050 1.00 45.37 12 ASP F C 1
ATOM 5945 O O . ASP F 1 16 ? -114.785 60.853 99.820 1.00 35.88 12 ASP F O 1
ATOM 5950 N N . GLY F 1 17 ? -114.207 62.479 98.373 1.00 35.39 13 GLY F N 1
ATOM 5951 C CA . GLY F 1 17 ? -112.784 62.249 98.505 1.00 33.39 13 GLY F CA 1
ATOM 5952 C C . GLY F 1 17 ? -112.183 61.275 97.510 1.00 38.31 13 GLY F C 1
ATOM 5953 O O . GLY F 1 17 ? -110.955 61.126 97.484 1.00 35.70 13 GLY F O 1
ATOM 5954 N N . SER F 1 18 ? -112.995 60.597 96.703 1.00 34.73 14 SER F N 1
ATOM 5955 C CA . SER F 1 18 ? -112.432 59.726 95.685 1.00 37.53 14 SER F CA 1
ATOM 5956 C C . SER F 1 18 ? -112.056 60.544 94.450 1.00 30.70 14 SER F C 1
ATOM 5957 O O . SER F 1 18 ? -112.414 61.716 94.314 1.00 32.52 14 SER F O 1
ATOM 5960 N N . GLU F 1 19 ? -111.315 59.917 93.546 1.00 30.23 15 GLU F N 1
ATOM 5961 C CA . GLU F 1 19 ? -110.731 60.624 92.418 1.00 28.41 15 GLU F CA 1
ATOM 5962 C C . GLU F 1 19 ? -111.596 60.487 91.172 1.00 31.77 15 GLU F C 1
ATOM 5963 O O . GLU F 1 19 ? -112.221 59.452 90.932 1.00 33.76 15 GLU F O 1
ATOM 5969 N N . VAL F 1 20 ? -111.621 61.554 90.377 1.00 29.65 16 VAL F N 1
ATOM 5970 C CA . VAL F 1 20 ? -112.296 61.564 89.084 1.00 32.37 16 VAL F CA 1
ATOM 5971 C C . VAL F 1 20 ? -111.434 62.347 88.105 1.00 30.40 16 VAL F C 1
ATOM 5972 O O . VAL F 1 20 ? -110.912 63.412 88.446 1.00 27.03 16 VAL F O 1
ATOM 5976 N N . LEU F 1 21 ? -111.262 61.814 86.902 1.00 30.30 17 LEU F N 1
ATOM 5977 C CA . LEU F 1 21 ? -110.568 62.554 85.859 1.00 23.71 17 LEU F CA 1
ATOM 5978 C C . LEU F 1 21 ? -111.435 63.710 85.375 1.00 32.72 17 LEU F C 1
ATOM 5979 O O . LEU F 1 21 ? -112.666 63.629 85.368 1.00 33.98 17 LEU F O 1
ATOM 5984 N N . VAL F 1 22 ? -110.777 64.802 84.971 1.00 22.70 18 VAL F N 1
ATOM 5985 C CA . VAL F 1 22 ? -111.506 66.007 84.589 1.00 19.47 18 VAL F CA 1
ATOM 5986 C C . VAL F 1 22 ? -112.491 65.724 83.459 1.00 23.46 18 VAL F C 1
ATOM 5987 O O . VAL F 1 22 ? -113.584 66.303 83.422 1.00 27.57 18 VAL F O 1
ATOM 5991 N N . GLU F 1 23 ? -112.148 64.822 82.539 1.00 26.19 19 GLU F N 1
ATOM 5992 C CA . GLU F 1 23 ? -113.059 64.571 81.430 1.00 26.94 19 GLU F CA 1
ATOM 5993 C C . GLU F 1 23 ? -114.239 63.692 81.825 1.00 34.05 19 GLU F C 1
ATOM 5994 O O . GLU F 1 23 ? -115.171 63.541 81.026 1.00 32.75 19 GLU F O 1
ATOM 6000 N N . ASP F 1 24 ? -114.233 63.126 83.032 1.00 31.64 20 ASP F N 1
ATOM 6001 C CA . ASP F 1 24 ? -115.344 62.319 83.519 1.00 29.51 20 ASP F CA 1
ATOM 6002 C C . ASP F 1 24 ? -116.321 63.108 84.384 1.00 36.36 20 ASP F C 1
ATOM 6003 O O . ASP F 1 24 ? -117.317 62.540 84.838 1.00 36.63 20 ASP F O 1
ATOM 6008 N N . VAL F 1 25 ? -116.070 64.398 84.614 1.00 28.46 21 VAL F N 1
ATOM 6009 C CA . VAL F 1 25 ? -116.989 65.220 85.395 1.00 31.72 21 VAL F CA 1
ATOM 6010 C C . VAL F 1 25 ? -118.231 65.523 84.564 1.00 39.84 21 VAL F C 1
ATOM 6011 O O . VAL F 1 25 ? -118.133 65.933 83.400 1.00 33.14 21 VAL F O 1
ATOM 6015 N N . GLN F 1 26 ? -119.406 65.325 85.158 1.00 25.74 22 GLN F N 1
ATOM 6016 C CA . GLN F 1 26 ? -120.678 65.570 84.490 1.00 41.41 22 GLN F CA 1
ATOM 6017 C C . GLN F 1 26 ? -121.415 66.746 85.125 1.00 38.38 22 GLN F C 1
ATOM 6018 O O . GLN F 1 26 ? -121.099 67.184 86.236 1.00 31.11 22 GLN F O 1
ATOM 6024 N N . GLU F 1 27 ? -122.411 67.260 84.400 1.00 31.02 23 GLU F N 1
ATOM 6025 C CA . GLU F 1 27 ? -123.244 68.332 84.936 1.00 39.72 23 GLU F CA 1
ATOM 6026 C C . GLU F 1 27 ? -123.869 67.882 86.249 1.00 35.05 23 GLU F C 1
ATOM 6027 O O . GLU F 1 27 ? -124.346 66.749 86.364 1.00 35.32 23 GLU F O 1
ATOM 6033 N N . GLY F 1 28 ? -123.821 68.761 87.253 1.00 37.28 24 GLY F N 1
ATOM 6034 C CA . GLY F 1 28 ? -124.338 68.463 88.572 1.00 31.29 24 GLY F CA 1
ATOM 6035 C C . GLY F 1 28 ? -123.394 67.719 89.490 1.00 36.32 24 GLY F C 1
ATOM 6036 O O . GLY F 1 28 ? -123.688 67.612 90.688 1.00 30.74 24 GLY F O 1
ATOM 6037 N N . ASP F 1 29 ? -122.271 67.209 88.980 1.00 34.65 25 ASP F N 1
ATOM 6038 C CA . ASP F 1 29 ? -121.361 66.409 89.791 1.00 37.76 25 ASP F CA 1
ATOM 6039 C C . ASP F 1 29 ? -120.811 67.222 90.960 1.00 30.79 25 ASP F C 1
ATOM 6040 O O . ASP F 1 29 ? -120.618 68.437 90.869 1.00 30.53 25 ASP F O 1
ATOM 6045 N N . GLN F 1 30 ? -120.548 66.526 92.064 1.00 32.00 26 GLN F N 1
ATOM 6046 C CA . GLN F 1 30 ? -120.120 67.144 93.313 1.00 23.96 26 GLN F CA 1
ATOM 6047 C C . GLN F 1 30 ? -118.613 66.972 93.479 1.00 23.58 26 GLN F C 1
ATOM 6048 O O . GLN F 1 30 ? -118.118 65.846 93.548 1.00 27.15 26 GLN F O 1
ATOM 6054 N N . LEU F 1 31 ? -117.901 68.087 93.543 1.00 27.39 27 LEU F N 1
ATOM 6055 C CA . LEU F 1 31 ? -116.459 68.135 93.737 1.00 28.19 27 LEU F CA 1
ATOM 6056 C C . LEU F 1 31 ? -116.133 68.655 95.130 1.00 26.91 27 LEU F C 1
ATOM 6057 O O . LEU F 1 31 ? -116.992 69.166 95.850 1.00 28.65 27 LEU F O 1
ATOM 6062 N N . LEU F 1 32 ? -114.859 68.545 95.496 1.00 26.09 28 LEU F N 1
ATOM 6063 C CA . LEU F 1 32 ? -114.392 68.904 96.828 1.00 28.38 28 LEU F CA 1
ATOM 6064 C C . LEU F 1 32 ? -113.773 70.299 96.816 1.00 29.88 28 LEU F C 1
ATOM 6065 O O . LEU F 1 32 ? -112.871 70.578 96.019 1.00 28.19 28 LEU F O 1
ATOM 6070 N N . GLY F 1 33 ? -114.248 71.165 97.709 1.00 24.91 29 GLY F N 1
ATOM 6071 C CA . GLY F 1 33 ? -113.710 72.498 97.855 1.00 28.02 29 GLY F CA 1
ATOM 6072 C C . GLY F 1 33 ? -112.554 72.557 98.841 1.00 19.22 29 GLY F C 1
ATOM 6073 O O . GLY F 1 33 ? -112.350 71.641 99.640 1.00 27.29 29 GLY F O 1
ATOM 6074 N N . PRO F 1 34 ? -111.762 73.630 98.792 1.00 24.43 30 PRO F N 1
ATOM 6075 C CA . PRO F 1 34 ? -110.603 73.725 99.700 1.00 21.47 30 PRO F CA 1
ATOM 6076 C C . PRO F 1 34 ? -110.983 73.766 101.170 1.00 39.65 30 PRO F C 1
ATOM 6077 O O . PRO F 1 34 ? -110.153 73.411 102.016 1.00 35.50 30 PRO F O 1
ATOM 6081 N N . ASP F 1 35 ? -112.203 74.192 101.499 1.00 36.77 31 ASP F N 1
ATOM 6082 C CA . ASP F 1 35 ? -112.687 74.220 102.872 1.00 39.00 31 ASP F CA 1
ATOM 6083 C C . ASP F 1 35 ? -113.335 72.910 103.285 1.00 38.00 31 ASP F C 1
ATOM 6084 O O . ASP F 1 35 ? -113.902 72.831 104.378 1.00 46.53 31 ASP F O 1
ATOM 6089 N N . GLY F 1 36 ? -113.268 71.888 102.435 1.00 31.50 32 GLY F N 1
ATOM 6090 C CA . GLY F 1 36 ? -113.881 70.609 102.706 1.00 31.57 32 GLY F CA 1
ATOM 6091 C C . GLY F 1 36 ? -115.350 70.507 102.360 1.00 32.42 32 GLY F C 1
ATOM 6092 O O . GLY F 1 36 ? -115.911 69.410 102.451 1.00 39.00 32 GLY F O 1
ATOM 6093 N N . THR F 1 37 ? -115.991 71.599 101.960 1.00 27.27 33 THR F N 1
ATOM 6094 C CA . THR F 1 37 ? -117.396 71.559 101.581 1.00 34.57 33 THR F CA 1
ATOM 6095 C C . THR F 1 37 ? -117.530 71.244 100.094 1.00 41.08 33 THR F C 1
ATOM 6096 O O . THR F 1 37 ? -116.550 71.211 99.349 1.00 31.44 33 THR F O 1
ATOM 6100 N N . SER F 1 38 ? -118.770 71.020 99.664 1.00 27.80 34 SER F N 1
ATOM 6101 C CA . SER F 1 38 ? -119.035 70.545 98.314 1.00 34.35 34 SER F CA 1
ATOM 6102 C C . SER F 1 38 ? -119.045 71.690 97.304 1.00 26.34 34 SER F C 1
ATOM 6103 O O . SER F 1 38 ? -119.160 72.867 97.648 1.00 33.67 34 SER F O 1
ATOM 6106 N N . ARG F 1 39 ? -118.911 71.313 96.035 1.00 25.99 35 ARG F N 1
ATOM 6107 C CA . ARG F 1 39 ? -118.986 72.232 94.911 1.00 32.18 35 ARG F CA 1
ATOM 6108 C C . ARG F 1 39 ? -119.766 71.548 93.802 1.00 25.06 35 ARG F C 1
ATOM 6109 O O . ARG F 1 39 ? -119.626 70.344 93.596 1.00 33.19 35 ARG F O 1
ATOM 6117 N N . THR F 1 40 ? -120.599 72.300 93.101 1.00 28.82 36 THR F N 1
ATOM 6118 C CA . THR F 1 40 ? -121.373 71.746 92.004 1.00 30.99 36 THR F CA 1
ATOM 6119 C C . THR F 1 40 ? -120.759 72.198 90.688 1.00 21.20 36 THR F C 1
ATOM 6120 O O . THR F 1 40 ? -120.523 73.394 90.486 1.00 27.32 36 THR F O 1
ATOM 6124 N N . ALA F 1 41 ? -120.497 71.239 89.805 1.00 29.53 37 ALA F N 1
ATOM 6125 C CA . ALA F 1 41 ? -119.942 71.519 88.490 1.00 28.39 37 ALA F CA 1
ATOM 6126 C C . ALA F 1 41 ? -121.060 71.646 87.464 1.00 28.52 37 ALA F C 1
ATOM 6127 O O . ALA F 1 41 ? -122.017 70.867 87.475 1.00 35.89 37 ALA F O 1
ATOM 6129 N N . SER F 1 42 ? -120.932 72.624 86.570 1.00 29.03 38 SER F N 1
ATOM 6130 C CA . SER F 1 42 ? -121.909 72.780 85.502 1.00 35.72 38 SER F CA 1
ATOM 6131 C C . SER F 1 42 ? -121.222 73.287 84.241 1.00 43.54 38 SER F C 1
ATOM 6132 O O . SER F 1 42 ? -120.082 73.758 84.271 1.00 28.20 38 SER F O 1
ATOM 6135 N N . LYS F 1 43 ? -121.950 73.188 83.125 1.00 33.30 39 LYS F N 1
ATOM 6136 C CA . LYS F 1 43 ? -121.516 73.699 81.823 1.00 34.80 39 LYS F CA 1
ATOM 6137 C C . LYS F 1 43 ? -120.216 73.030 81.365 1.00 26.93 39 LYS F C 1
ATOM 6138 O O . LYS F 1 43 ? -119.208 73.683 81.098 1.00 28.03 39 LYS F O 1
ATOM 6144 N N . ILE F 1 44 ? -120.276 71.699 81.267 1.00 31.53 40 ILE F N 1
ATOM 6145 C CA . ILE F 1 44 ? -119.149 70.907 80.778 1.00 32.67 40 ILE F CA 1
ATOM 6146 C C . ILE F 1 44 ? -118.868 71.255 79.324 1.00 37.12 40 ILE F C 1
ATOM 6147 O O . ILE F 1 44 ? -119.776 71.265 78.487 1.00 27.96 40 ILE F O 1
ATOM 6152 N N . VAL F 1 45 ? -117.599 71.515 79.004 1.00 30.04 41 VAL F N 1
ATOM 6153 C CA . VAL F 1 45 ? -117.192 71.787 77.629 1.00 21.01 41 VAL F CA 1
ATOM 6154 C C . VAL F 1 45 ? -115.870 71.086 77.369 1.00 29.45 41 VAL F C 1
ATOM 6155 O O . VAL F 1 45 ? -115.105 70.797 78.290 1.00 25.90 41 VAL F O 1
ATOM 6159 N N . ARG F 1 46 ? -115.607 70.801 76.096 1.00 21.25 42 ARG F N 1
ATOM 6160 C CA . ARG F 1 46 ? -114.377 70.117 75.722 1.00 18.56 42 ARG F CA 1
ATOM 6161 C C . ARG F 1 46 ? -113.811 70.725 74.447 1.00 28.22 42 ARG F C 1
ATOM 6162 O O . ARG F 1 46 ? -114.545 71.225 73.588 1.00 18.11 42 ARG F O 1
ATOM 6170 N N . GLY F 1 47 ? -112.487 70.672 74.333 1.00 20.51 43 GLY F N 1
ATOM 6171 C CA . GLY F 1 47 ? -111.828 71.278 73.192 1.00 22.77 43 GLY F CA 1
ATOM 6172 C C . GLY F 1 47 ? -110.445 70.686 73.028 1.00 19.73 43 GLY F C 1
ATOM 6173 O O . GLY F 1 47 ? -110.064 69.750 73.729 1.00 19.21 43 GLY F O 1
ATOM 6174 N N . GLU F 1 48 ? -109.684 71.244 72.096 1.00 22.03 44 GLU F N 1
ATOM 6175 C CA . GLU F 1 48 ? -108.341 70.721 71.852 1.00 21.80 44 GLU F CA 1
ATOM 6176 C C . GLU F 1 48 ? -107.461 71.855 71.366 1.00 20.66 44 GLU F C 1
ATOM 6177 O O . GLU F 1 48 ? -107.768 72.486 70.349 1.00 23.52 44 GLU F O 1
ATOM 6183 N N . GLU F 1 49 ? -106.367 72.115 72.082 1.00 18.49 45 GLU F N 1
ATOM 6184 C CA . GLU F 1 49 ? -105.505 73.220 71.682 1.00 16.32 45 GLU F CA 1
ATOM 6185 C C . GLU F 1 49 ? -104.153 73.079 72.367 1.00 14.23 45 GLU F C 1
ATOM 6186 O O . GLU F 1 49 ? -103.963 72.244 73.249 1.00 17.15 45 GLU F O 1
ATOM 6192 N N . ARG F 1 50 ? -103.214 73.904 71.937 1.00 17.60 46 ARG F N 1
ATOM 6193 C CA . ARG F 1 50 ? -101.921 73.956 72.612 1.00 14.58 46 ARG F CA 1
ATOM 6194 C C . ARG F 1 50 ? -102.089 74.559 74.001 1.00 16.73 46 ARG F C 1
ATOM 6195 O O . ARG F 1 50 ? -102.506 75.714 74.140 1.00 19.99 46 ARG F O 1
ATOM 6203 N N . LEU F 1 51 ? -101.740 73.789 75.023 1.00 16.90 47 LEU F N 1
ATOM 6204 C CA . LEU F 1 51 ? -101.909 74.210 76.404 1.00 14.58 47 LEU F CA 1
ATOM 6205 C C . LEU F 1 51 ? -100.594 74.725 76.978 1.00 22.79 47 LEU F C 1
ATOM 6206 O O . LEU F 1 51 ? -99.528 74.616 76.365 1.00 17.74 47 LEU F O 1
ATOM 6211 N N . TYR F 1 52 ? -100.697 75.320 78.163 1.00 14.61 48 TYR F N 1
ATOM 6212 C CA . TYR F 1 52 ? -99.553 75.746 78.963 1.00 15.03 48 TYR F CA 1
ATOM 6213 C C . TYR F 1 52 ? -99.235 74.699 80.022 1.00 19.10 48 TYR F C 1
ATOM 6214 O O . TYR F 1 52 ? -100.135 74.194 80.703 1.00 16.84 48 TYR F O 1
ATOM 6223 N N . ARG F 1 53 ? -97.943 74.394 80.170 1.00 15.92 49 ARG F N 1
ATOM 6224 C CA . ARG F 1 53 ? -97.462 73.463 81.179 1.00 14.93 49 ARG F CA 1
ATOM 6225 C C . ARG F 1 53 ? -96.793 74.266 82.287 1.00 16.04 49 ARG F C 1
ATOM 6226 O O . ARG F 1 53 ? -95.862 75.036 82.025 1.00 17.23 49 ARG F O 1
ATOM 6234 N N . ILE F 1 54 ? -97.280 74.096 83.507 1.00 14.28 50 ILE F N 1
ATOM 6235 C CA . ILE F 1 54 ? -96.759 74.770 84.687 1.00 15.28 50 ILE F CA 1
ATOM 6236 C C . ILE F 1 54 ? -96.057 73.717 85.527 1.00 15.78 50 ILE F C 1
ATOM 6237 O O . ILE F 1 54 ? -96.674 72.721 85.932 1.00 18.08 50 ILE F O 1
ATOM 6242 N N . LYS F 1 55 ? -94.767 73.926 85.780 1.00 19.38 51 LYS F N 1
ATOM 6243 C CA . LYS F 1 55 ? -93.982 73.033 86.617 1.00 17.24 51 LYS F CA 1
ATOM 6244 C C . LYS F 1 55 ? -93.546 73.786 87.861 1.00 14.14 51 LYS F C 1
ATOM 6245 O O . LYS F 1 55 ? -93.161 74.960 87.793 1.00 19.04 51 LYS F O 1
ATOM 6251 N N . THR F 1 56 ? -93.607 73.094 88.979 1.00 15.93 52 THR F N 1
ATOM 6252 C CA . THR F 1 56 ? -93.188 73.650 90.250 1.00 20.10 52 THR F CA 1
ATOM 6253 C C . THR F 1 56 ? -91.824 73.093 90.630 1.00 19.52 52 THR F C 1
ATOM 6254 O O . THR F 1 56 ? -91.372 72.061 90.123 1.00 19.41 52 THR F O 1
ATOM 6258 N N . HIS F 1 57 ? -91.145 73.824 91.503 1.00 15.37 53 HIS F N 1
ATOM 6259 C CA . HIS F 1 57 ? -89.941 73.282 92.123 1.00 14.98 53 HIS F CA 1
ATOM 6260 C C . HIS F 1 57 ? -90.268 72.000 92.870 1.00 18.58 53 HIS F C 1
ATOM 6261 O O . HIS F 1 57 ? -89.609 70.965 92.693 1.00 20.51 53 HIS F O 1
ATOM 6268 N N . GLU F 1 58 ? -91.304 72.052 93.697 1.00 18.65 54 GLU F N 1
ATOM 6269 C CA . GLU F 1 58 ? -91.725 70.912 94.493 1.00 17.55 54 GLU F CA 1
ATOM 6270 C C . GLU F 1 58 ? -92.109 69.738 93.600 1.00 24.43 54 GLU F C 1
ATOM 6271 O O . GLU F 1 58 ? -92.599 69.908 92.482 1.00 21.98 54 GLU F O 1
ATOM 6277 N N . GLY F 1 59 ? -91.874 68.532 94.103 1.00 19.51 55 GLY F N 1
ATOM 6278 C CA . GLY F 1 59 ? -92.172 67.340 93.333 1.00 26.33 55 GLY F CA 1
ATOM 6279 C C . GLY F 1 59 ? -93.646 66.993 93.271 1.00 28.26 55 GLY F C 1
ATOM 6280 O O . GLY F 1 59 ? -94.085 65.987 93.840 1.00 32.73 55 GLY F O 1
ATOM 6281 N N . LEU F 1 60 ? -94.424 67.826 92.588 1.00 22.87 56 LEU F N 1
ATOM 6282 C CA . LEU F 1 60 ? -95.834 67.577 92.351 1.00 20.18 56 LEU F CA 1
ATOM 6283 C C . LEU F 1 60 ? -96.075 67.536 90.855 1.00 25.08 56 LEU F C 1
ATOM 6284 O O . LEU F 1 60 ? -95.279 68.050 90.067 1.00 22.47 56 LEU F O 1
ATOM 6289 N N . GLU F 1 61 ? -97.200 66.937 90.479 1.00 19.48 57 GLU F N 1
ATOM 6290 C CA . GLU F 1 61 ? -97.551 66.815 89.073 1.00 19.44 57 GLU F CA 1
ATOM 6291 C C . GLU F 1 61 ? -97.719 68.183 88.414 1.00 17.10 57 GLU F C 1
ATOM 6292 O O . GLU F 1 61 ? -98.300 69.101 88.997 1.00 19.94 57 GLU F O 1
ATOM 6298 N N . ASP F 1 62 ? -97.205 68.309 87.184 1.00 19.51 58 ASP F N 1
ATOM 6299 C CA . ASP F 1 62 ? -97.378 69.521 86.393 1.00 15.71 58 ASP F CA 1
ATOM 6300 C C . ASP F 1 62 ? -98.861 69.852 86.223 1.00 14.92 58 ASP F C 1
ATOM 6301 O O . ASP F 1 62 ? -99.697 68.961 86.089 1.00 18.96 58 ASP F O 1
ATOM 6306 N N . LEU F 1 63 ? -99.175 71.142 86.183 1.00 16.50 59 LEU F N 1
ATOM 6307 C CA . LEU F 1 63 ? -100.523 71.589 85.824 1.00 18.22 59 LEU F CA 1
ATOM 6308 C C . LEU F 1 63 ? -100.541 72.034 84.364 1.00 17.06 59 LEU F C 1
ATOM 6309 O O . LEU F 1 63 ? -99.759 72.898 83.970 1.00 19.77 59 LEU F O 1
ATOM 6314 N N . VAL F 1 64 ? -101.444 71.473 83.564 1.00 15.47 60 VAL F N 1
ATOM 6315 C CA . VAL F 1 64 ? -101.495 71.769 82.133 1.00 16.72 60 VAL F CA 1
ATOM 6316 C C . VAL F 1 64 ? -102.880 72.322 81.836 1.00 16.80 60 VAL F C 1
ATOM 6317 O O . VAL F 1 64 ? -103.879 71.650 82.096 1.00 17.54 60 VAL F O 1
ATOM 6321 N N . CYS F 1 65 ? -102.943 73.549 81.333 1.00 15.95 61 CYS F N 1
ATOM 6322 C CA . CYS F 1 65 ? -104.241 74.204 81.207 1.00 19.30 61 CYS F CA 1
ATOM 6323 C C . CYS F 1 65 ? -104.242 75.192 80.048 1.00 21.60 61 CYS F C 1
ATOM 6324 O O . CYS F 1 65 ? -103.207 75.522 79.480 1.00 16.21 61 CYS F O 1
ATOM 6327 N N . THR F 1 66 ? -105.425 75.703 79.724 1.00 19.32 62 THR F N 1
ATOM 6328 C CA . THR F 1 66 ? -105.559 76.636 78.615 1.00 19.30 62 THR F CA 1
ATOM 6329 C C . THR F 1 66 ? -105.033 78.026 78.971 1.00 19.99 62 THR F C 1
ATOM 6330 O O . THR F 1 66 ? -104.872 78.388 80.137 1.00 17.86 62 THR F O 1
ATOM 6334 N N . HIS F 1 67 ? -104.794 78.830 77.933 1.00 18.13 63 HIS F N 1
ATOM 6335 C CA . HIS F 1 67 ? -104.225 80.158 78.150 1.00 19.79 63 HIS F CA 1
ATOM 6336 C C . HIS F 1 67 ? -105.154 81.073 78.953 1.00 25.26 63 HIS F C 1
ATOM 6337 O O . HIS F 1 67 ? -104.685 81.993 79.630 1.00 26.91 63 HIS F O 1
ATOM 6344 N N . ASN F 1 68 ? -106.464 80.864 78.882 1.00 22.24 64 ASN F N 1
ATOM 6345 C CA . ASN F 1 68 ? -107.396 81.692 79.638 1.00 18.87 64 ASN F CA 1
ATOM 6346 C C . ASN F 1 68 ? -107.760 81.091 80.993 1.00 27.86 64 ASN F C 1
ATOM 6347 O O . ASN F 1 68 ? -108.660 81.607 81.667 1.00 27.90 64 ASN F O 1
ATOM 6352 N N . HIS F 1 69 ? -107.103 80.011 81.399 1.00 26.72 65 HIS F N 1
ATOM 6353 C CA . HIS F 1 69 ? -107.407 79.405 82.687 1.00 27.76 65 HIS F CA 1
ATOM 6354 C C . HIS F 1 69 ? -106.971 80.328 83.818 1.00 25.19 65 HIS F C 1
ATOM 6355 O O . HIS F 1 69 ? -105.921 80.972 83.750 1.00 23.35 65 HIS F O 1
ATOM 6362 N N . ILE F 1 70 ? -107.797 80.412 84.855 1.00 22.99 66 ILE F N 1
ATOM 6363 C CA . ILE F 1 70 ? -107.516 81.276 85.996 1.00 17.36 66 ILE F CA 1
ATOM 6364 C C . ILE F 1 70 ? -106.782 80.474 87.065 1.00 18.42 66 ILE F C 1
ATOM 6365 O O . ILE F 1 70 ? -107.258 79.421 87.502 1.00 24.27 66 ILE F O 1
ATOM 6370 N N . LEU F 1 71 ? -105.612 80.966 87.465 1.00 18.30 67 LEU F N 1
ATOM 6371 C CA . LEU F 1 71 ? -104.828 80.424 88.563 1.00 21.30 67 LEU F CA 1
ATOM 6372 C C . LEU F 1 71 ? -105.214 81.136 89.849 1.00 21.77 67 LEU F C 1
ATOM 6373 O O . LEU F 1 71 ? -105.230 82.372 89.900 1.00 21.61 67 LEU F O 1
ATOM 6378 N N . SER F 1 72 ? -105.513 80.349 90.875 1.00 22.46 68 SER F N 1
ATOM 6379 C CA . SER F 1 72 ? -105.735 80.857 92.220 1.00 21.10 68 SER F CA 1
ATOM 6380 C C . SER F 1 72 ? -104.413 80.802 92.975 1.00 20.03 68 SER F C 1
ATOM 6381 O O . SER F 1 72 ? -103.842 79.721 93.158 1.00 25.28 68 SER F O 1
ATOM 6384 N N . MET F 1 73 ? -103.915 81.964 93.382 1.00 18.75 69 MET F N 1
ATOM 6385 C CA . MET F 1 73 ? -102.563 82.107 93.882 1.00 21.72 69 MET F CA 1
ATOM 6386 C C . MET F 1 73 ? -102.570 82.924 95.162 1.00 27.89 69 MET F C 1
ATOM 6387 O O . MET F 1 73 ? -103.562 83.571 95.516 1.00 23.99 69 MET F O 1
ATOM 6392 N N . TYR F 1 74 ? -101.433 82.881 95.845 1.00 23.45 70 TYR F N 1
ATOM 6393 C CA . TYR F 1 74 ? -101.111 83.800 96.924 1.00 26.64 70 TYR F CA 1
ATOM 6394 C C . TYR F 1 74 ? -99.980 84.696 96.454 1.00 25.32 70 TYR F C 1
ATOM 6395 O O . TYR F 1 74 ? -98.999 84.210 95.883 1.00 23.66 70 TYR F O 1
ATOM 6404 N N . LYS F 1 75 ? -100.108 85.991 96.704 1.00 21.90 71 LYS F N 1
ATOM 6405 C CA . LYS F 1 75 ? -99.067 86.952 96.376 1.00 27.07 71 LYS F CA 1
ATOM 6406 C C . LYS F 1 75 ? -98.445 87.489 97.657 1.00 34.45 71 LYS F C 1
ATOM 6407 O O . LYS F 1 75 ? -99.147 87.712 98.650 1.00 30.01 71 LYS F O 1
ATOM 6413 N N . GLU F 1 76 ? -97.124 87.673 97.634 1.00 33.96 72 GLU F N 1
ATOM 6414 C CA . GLU F 1 76 ? -96.411 88.187 98.795 1.00 37.59 72 GLU F CA 1
ATOM 6415 C C . GLU F 1 76 ? -96.860 89.605 99.125 1.00 40.27 72 GLU F C 1
ATOM 6416 O O . GLU F 1 76 ? -97.215 90.388 98.239 1.00 38.51 72 GLU F O 1
ATOM 6422 N N . ARG F 1 77 ? -96.802 89.929 100.420 1.00 39.56 73 ARG F N 1
ATOM 6423 C CA . ARG F 1 77 ? -97.258 91.197 101.009 1.00 42.22 73 ARG F CA 1
ATOM 6424 C C . ARG F 1 77 ? -98.771 91.334 100.920 1.00 53.88 73 ARG F C 1
ATOM 6425 O O . ARG F 1 77 ? -99.492 90.965 101.852 1.00 46.09 73 ARG F O 1
ATOM 6433 N N . GLU F 1 94 ? -102.088 87.070 106.296 1.00 45.29 90 GLU F N 1
ATOM 6434 C CA . GLU F 1 94 ? -100.895 86.897 107.115 1.00 43.75 90 GLU F CA 1
ATOM 6435 C C . GLU F 1 94 ? -99.698 87.604 106.479 1.00 53.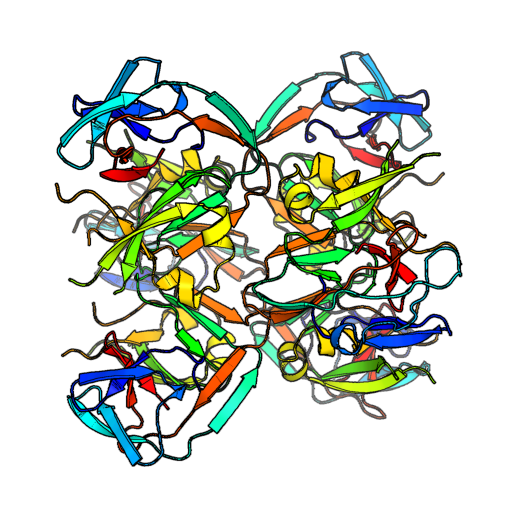45 90 GLU F C 1
ATOM 6436 O O . GLU F 1 94 ? -99.427 88.770 106.763 1.00 56.83 90 GLU F O 1
ATOM 6442 N N . SER F 1 95 ? -98.980 86.878 105.621 1.00 46.23 91 SER F N 1
ATOM 6443 C CA . SER F 1 95 ? -97.911 87.438 104.808 1.00 44.06 91 SER F CA 1
ATOM 6444 C C . SER F 1 95 ? -98.221 87.399 103.319 1.00 36.98 91 SER F C 1
ATOM 6445 O O . SER F 1 95 ? -97.434 87.921 102.522 1.00 31.17 91 SER F O 1
ATOM 6448 N N . HIS F 1 96 ? -99.331 86.795 102.924 1.00 41.31 92 HIS F N 1
ATOM 6449 C CA . HIS F 1 96 ? -99.721 86.699 101.529 1.00 42.47 92 HIS F CA 1
ATOM 6450 C C . HIS F 1 96 ? -101.191 87.059 101.415 1.00 36.85 92 HIS F C 1
ATOM 6451 O O . HIS F 1 96 ? -101.935 87.019 102.395 1.00 37.84 92 HIS F O 1
ATOM 6458 N N . GLU F 1 97 ? -101.609 87.414 100.207 1.00 32.51 93 GLU F N 1
ATOM 6459 C CA . GLU F 1 97 ? -103.013 87.683 99.953 1.00 29.59 93 GLU F CA 1
ATOM 6460 C C . GLU F 1 97 ? -103.458 86.921 98.715 1.00 36.83 93 GLU F C 1
ATOM 6461 O O . GLU F 1 97 ? -102.678 86.707 97.785 1.00 32.22 93 GLU F O 1
ATOM 6467 N N . ARG F 1 98 ? -104.717 86.498 98.731 1.00 24.49 94 ARG F N 1
ATOM 6468 C CA . ARG F 1 98 ? -105.282 85.733 97.630 1.00 30.41 94 ARG F CA 1
ATOM 6469 C C . ARG F 1 98 ? -105.441 86.601 96.389 1.00 33.63 94 ARG F C 1
ATOM 6470 O O . ARG F 1 98 ? -105.887 87.750 96.470 1.00 27.47 94 ARG F O 1
ATOM 6478 N N . VAL F 1 99 ? -105.066 86.045 95.232 1.00 27.83 95 VAL F N 1
ATOM 6479 C CA . VAL F 1 99 ? -105.210 86.700 93.934 1.00 24.01 95 VAL F CA 1
ATOM 6480 C C . VAL F 1 99 ? -105.609 85.648 92.906 1.00 30.35 95 VAL F C 1
ATOM 6481 O O . VAL F 1 99 ? -105.241 84.475 93.018 1.00 32.24 95 VAL F O 1
ATOM 6485 N N . ASP F 1 100 ? -106.377 86.061 91.899 1.00 23.16 96 ASP F N 1
ATOM 6486 C CA . ASP F 1 100 ? -106.658 85.218 90.744 1.00 22.95 96 ASP F CA 1
ATOM 6487 C C . ASP F 1 100 ? -106.052 85.875 89.516 1.00 27.60 96 ASP F C 1
ATOM 6488 O O . ASP F 1 100 ? -106.227 87.078 89.307 1.00 30.50 96 ASP F O 1
ATOM 6493 N N . VAL F 1 101 ? -105.327 85.098 88.710 1.00 26.50 97 VAL F N 1
ATOM 6494 C CA . VAL F 1 101 ? -104.723 85.639 87.493 1.00 25.56 97 VAL F CA 1
ATOM 6495 C C . VAL F 1 101 ? -104.865 84.613 86.386 1.00 26.82 97 VAL F C 1
ATOM 6496 O O . VAL F 1 101 ? -104.701 83.417 86.625 1.00 22.69 97 VAL F O 1
ATOM 6500 N N . THR F 1 102 ? -105.176 85.071 85.174 1.00 21.75 98 THR F N 1
ATOM 6501 C CA . THR F 1 102 ? -105.186 84.157 84.041 1.00 20.28 98 THR F CA 1
ATOM 6502 C C . THR F 1 102 ? -103.764 83.777 83.650 1.00 18.06 98 THR F C 1
ATOM 6503 O O . THR F 1 102 ? -102.810 84.529 83.868 1.00 21.99 98 THR F O 1
ATOM 6507 N N . VAL F 1 103 ? -103.639 82.596 83.051 1.00 20.48 99 VAL F N 1
ATOM 6508 C CA . VAL F 1 103 ? -102.342 82.125 82.568 1.00 18.43 99 VAL F CA 1
ATOM 6509 C C . VAL F 1 103 ? -101.708 83.148 81.630 1.00 22.78 99 VAL F C 1
ATOM 6510 O O . VAL F 1 103 ? -100.517 83.441 81.736 1.00 22.74 99 VAL F O 1
ATOM 6514 N N . ASP F 1 104 ? -102.499 83.750 80.734 1.00 26.09 100 ASP F N 1
ATOM 6515 C CA . ASP F 1 104 ? -101.957 84.738 79.796 1.00 25.56 100 ASP F CA 1
ATOM 6516 C C . ASP F 1 104 ? -101.292 85.904 80.524 1.00 33.02 100 ASP F C 1
ATOM 6517 O O . ASP F 1 104 ? -100.124 86.252 80.254 1.00 32.61 100 ASP F O 1
ATOM 6522 N N . ASP F 1 105 ? -102.036 86.536 81.443 1.00 25.52 101 ASP F N 1
ATOM 6523 C CA . ASP F 1 105 ? -101.500 87.666 82.191 1.00 25.95 101 ASP F CA 1
ATOM 6524 C C . ASP F 1 105 ? -100.264 87.262 82.986 1.00 27.45 101 ASP F C 1
ATOM 6525 O O . ASP F 1 105 ? -99.281 88.011 83.036 1.00 29.76 101 ASP F O 1
ATOM 6530 N N . PHE F 1 106 ? -100.290 86.075 83.603 1.00 22.99 102 PHE F N 1
ATOM 6531 C CA . PHE F 1 106 ? -99.136 85.611 84.373 1.00 21.34 102 PHE F CA 1
ATOM 6532 C C . PHE F 1 106 ? -97.920 85.404 83.482 1.00 18.72 102 PHE F C 1
ATOM 6533 O O . PHE F 1 106 ? -96.802 85.789 83.841 1.00 22.63 102 PHE F O 1
ATOM 6541 N N . VAL F 1 107 ? -98.127 84.801 82.311 1.00 22.29 103 VAL F N 1
ATOM 6542 C CA . VAL F 1 107 ? -97.029 84.474 81.408 1.00 23.30 103 VAL F CA 1
ATOM 6543 C C . VAL F 1 107 ? -96.334 85.741 80.949 1.00 22.80 103 VAL F C 1
ATOM 6544 O O . VAL F 1 107 ? -95.104 85.775 80.784 1.00 20.94 103 VAL F O 1
ATOM 6548 N N . ARG F 1 108 ? -97.103 86.806 80.753 1.00 20.76 104 ARG F N 1
ATOM 6549 C CA . ARG F 1 108 ? -96.507 88.046 80.272 1.00 23.87 104 ARG F CA 1
ATOM 6550 C C . ARG F 1 108 ? -95.813 88.874 81.355 1.00 24.38 104 ARG F C 1
ATOM 6551 O O . ARG F 1 108 ? -95.080 89.806 81.007 1.00 27.48 104 ARG F O 1
ATOM 6559 N N . LEU F 1 109 ? -95.996 88.565 82.641 1.00 21.77 105 LEU F N 1
ATOM 6560 C CA . LEU F 1 109 ? -95.330 89.328 83.694 1.00 19.62 105 LEU F CA 1
ATOM 6561 C C . LEU F 1 109 ? -93.819 89.085 83.680 1.00 24.32 105 LEU F C 1
ATOM 6562 O O . LEU F 1 109 ? -93.368 87.975 83.396 1.00 21.02 105 LEU F O 1
ATOM 6567 N N . PRO F 1 110 ? -93.015 90.093 84.030 1.00 24.63 106 PRO F N 1
ATOM 6568 C CA . PRO F 1 110 ? -91.580 89.843 84.200 1.00 24.68 106 PRO F CA 1
ATOM 6569 C C . PRO F 1 110 ? -91.362 88.835 85.316 1.00 25.05 106 PRO F C 1
ATOM 6570 O O . PRO F 1 110 ? -92.178 88.710 86.231 1.00 19.01 106 PRO F O 1
ATOM 6574 N N . GLN F 1 111 ? -90.264 88.084 85.211 1.00 24.64 107 GLN F N 1
ATOM 6575 C CA . GLN F 1 111 ? -90.047 86.991 86.153 1.00 25.01 107 GLN F CA 1
ATOM 6576 C C . GLN F 1 111 ? -89.889 87.511 87.581 1.00 19.23 107 GLN F C 1
ATOM 6577 O O . GLN F 1 111 ? -90.269 86.822 88.540 1.00 22.62 107 GLN F O 1
ATOM 6583 N N . GLN F 1 112 ? -89.390 88.740 87.739 1.00 26.04 108 GLN F N 1
ATOM 6584 C CA . GLN F 1 112 ? -89.317 89.362 89.060 1.00 27.54 108 GLN F CA 1
ATOM 6585 C C . GLN F 1 112 ? -90.696 89.564 89.679 1.00 22.70 108 GLN F C 1
ATOM 6586 O O . GLN F 1 112 ? -90.830 89.540 90.909 1.00 26.39 108 GLN F O 1
ATOM 6592 N N . GLU F 1 113 ? -91.723 89.801 88.859 1.00 22.35 109 GLU F N 1
ATOM 6593 C CA . GLU F 1 113 ? -93.079 89.858 89.389 1.00 23.12 109 GLU F CA 1
ATOM 6594 C C . GLU F 1 113 ? -93.675 88.461 89.551 1.00 19.39 109 GLU F C 1
ATOM 6595 O O . GLU F 1 113 ? -94.321 88.179 90.563 1.00 21.16 109 GLU F O 1
ATOM 6601 N N . GLN F 1 114 ? -93.456 87.569 88.575 1.00 20.68 110 GLN F N 1
ATOM 6602 C CA . GLN F 1 114 ? -93.987 86.211 88.675 1.00 17.85 110 GLN F CA 1
ATOM 6603 C C . GLN F 1 114 ? -93.584 85.542 89.980 1.00 19.26 110 GLN F C 1
ATOM 6604 O O . GLN F 1 114 ? -94.396 84.851 90.610 1.00 20.85 110 GLN F O 1
ATOM 6610 N N . GLN F 1 115 ? -92.331 85.720 90.392 1.00 20.70 111 GLN F N 1
ATOM 6611 C CA . GLN F 1 115 ? -91.858 85.011 91.575 1.00 22.06 111 GLN F CA 1
ATOM 6612 C C . GLN F 1 115 ? -92.567 85.441 92.860 1.00 24.28 111 GLN F C 1
ATOM 6613 O O . GLN F 1 115 ? -92.451 84.741 93.868 1.00 21.22 111 GLN F O 1
ATOM 6619 N N . LYS F 1 116 ? -93.298 86.553 92.852 1.00 22.33 112 LYS F N 1
ATOM 6620 C CA . LYS F 1 116 ? -94.082 86.955 94.015 1.00 30.00 112 LYS F CA 1
ATOM 6621 C C . LYS F 1 116 ? -95.366 86.151 94.177 1.00 28.46 112 LYS F C 1
ATOM 6622 O O . LYS F 1 116 ? -95.990 86.222 95.239 1.00 26.54 112 LYS F O 1
ATOM 6628 N N . TYR F 1 117 ? -95.781 85.404 93.161 1.00 19.68 113 TYR F N 1
ATOM 6629 C CA . TYR F 1 117 ? -97.017 84.637 93.205 1.00 20.32 113 TYR F CA 1
ATOM 6630 C C . TYR F 1 117 ? -96.721 83.167 93.453 1.00 24.90 113 TYR F C 1
ATOM 6631 O O . TYR F 1 117 ? -95.756 82.619 92.913 1.00 28.17 113 TYR F O 1
ATOM 6640 N N . LYS F 1 118 ? -97.569 82.521 94.248 1.00 20.31 114 LYS F N 1
ATOM 6641 C CA . LYS F 1 118 ? -97.403 81.108 94.554 1.00 16.22 114 LYS F CA 1
ATOM 6642 C C . LYS F 1 118 ? -98.719 80.371 94.370 1.00 20.40 114 LYS F C 1
ATOM 6643 O O . LYS F 1 118 ? -99.778 80.875 94.748 1.00 18.28 114 LYS F O 1
ATOM 6649 N N . LEU F 1 119 ? -98.649 79.177 93.782 1.00 18.19 115 LEU F N 1
ATOM 6650 C CA . LEU F 1 119 ? -99.765 78.252 93.879 1.00 17.18 115 LEU F CA 1
ATOM 6651 C C . LEU F 1 119 ? -99.870 77.757 95.321 1.00 19.62 115 LEU F C 1
ATOM 6652 O O . LEU F 1 119 ? -98.962 77.954 96.131 1.00 20.75 115 LEU F O 1
ATOM 6657 N N . PHE F 1 120 ? -100.987 77.113 95.656 1.00 21.51 116 PHE F N 1
ATOM 6658 C CA . PHE F 1 120 ? -101.116 76.649 97.029 1.00 21.85 116 PHE F CA 1
ATOM 6659 C C . PHE F 1 120 ? -101.999 75.414 97.120 1.00 21.66 116 PHE F C 1
ATOM 6660 O O . PHE F 1 120 ? -102.827 75.134 96.249 1.00 20.73 116 PHE F O 1
ATOM 6668 N N . ARG F 1 121 ? -101.792 74.673 98.203 1.00 16.24 117 ARG F N 1
ATOM 6669 C CA . ARG F 1 121 ? -102.582 73.508 98.541 1.00 20.09 117 ARG F CA 1
ATOM 6670 C C . ARG F 1 121 ? -103.388 73.813 99.793 1.00 22.86 117 ARG F C 1
ATOM 6671 O O . ARG F 1 121 ? -102.974 74.619 100.632 1.00 25.45 117 ARG F O 1
ATOM 6679 N N . SER F 1 122 ? -104.541 73.162 99.903 1.00 25.44 118 SER F N 1
ATOM 6680 C CA . SER F 1 122 ? -105.494 73.471 100.961 1.00 27.41 118 SER F CA 1
ATOM 6681 C C . SER F 1 122 ? -104.919 73.073 102.314 1.00 34.89 118 SER F C 1
ATOM 6682 O O . SER F 1 122 ? -104.565 71.910 102.530 1.00 35.18 118 SER F O 1
ATOM 6685 N N . THR F 1 123 ? -104.833 74.039 103.225 1.00 47.53 119 THR F N 1
ATOM 6686 C CA . THR F 1 123 ? -104.250 73.812 104.541 1.00 47.14 119 THR F CA 1
ATOM 6687 C C . THR F 1 123 ? -105.134 72.899 105.384 1.00 47.36 119 THR F C 1
ATOM 6688 O O . THR F 1 123 ? -105.577 73.286 106.470 1.00 76.16 119 THR F O 1
ATOM 6692 N N . ASP F 1 124 ? -105.390 71.690 104.894 1.00 62.57 120 ASP F N 1
ATOM 6693 C CA . ASP F 1 124 ? -106.213 70.715 105.599 1.00 63.39 120 ASP F CA 1
ATOM 6694 C C . ASP F 1 124 ? -105.528 69.352 105.601 1.00 75.40 120 ASP F C 1
ATOM 6695 O O . ASP F 1 124 ? -104.889 68.965 104.618 1.00 66.20 120 ASP F O 1
ATOM 6700 N N . ALA F 1 137 ? -95.429 73.432 104.192 1.00 63.65 133 ALA F N 1
ATOM 6701 C CA . ALA F 1 137 ? -95.183 74.162 102.954 1.00 59.14 133 ALA F CA 1
ATOM 6702 C C . ALA F 1 137 ? -96.371 74.034 102.009 1.00 57.91 133 ALA F C 1
ATOM 6703 O O . ALA F 1 137 ? -96.320 73.297 101.018 1.00 60.05 133 ALA F O 1
ATOM 6705 N N . THR F 1 138 ? -97.449 74.754 102.317 1.00 48.37 134 THR F N 1
ATOM 6706 C CA . THR F 1 138 ? -98.623 74.717 101.461 1.00 34.95 134 THR F CA 1
ATOM 6707 C C . THR F 1 138 ? -98.513 75.646 100.259 1.00 29.34 134 THR F C 1
ATOM 6708 O O . THR F 1 138 ? -99.381 75.590 99.385 1.00 28.67 134 THR F O 1
ATOM 6712 N N . LEU F 1 139 ? -97.481 76.487 100.185 1.00 25.99 135 LEU F N 1
ATOM 6713 C CA . LEU F 1 139 ? -97.255 77.336 99.023 1.00 24.29 135 LEU F CA 1
ATOM 6714 C C . LEU F 1 139 ? -96.260 76.671 98.086 1.00 24.19 135 LEU F C 1
ATOM 6715 O O . LEU F 1 139 ? -95.241 76.127 98.520 1.00 26.71 135 LEU F O 1
ATOM 6720 N N . LEU F 1 140 ? -96.554 76.742 96.798 1.00 20.21 136 LEU F N 1
ATOM 6721 C CA . LEU F 1 140 ? -95.768 76.093 95.765 1.00 19.52 136 LEU F CA 1
ATOM 6722 C C . LEU F 1 140 ? -95.124 77.149 94.883 1.00 23.83 136 LEU F C 1
ATOM 6723 O O . LEU F 1 140 ? -95.760 78.145 94.524 1.00 23.25 136 LEU F O 1
ATOM 6728 N N . HIS F 1 141 ? -93.867 76.919 94.526 1.00 20.02 137 HIS F N 1
ATOM 6729 C CA . HIS F 1 141 ? -93.086 77.863 93.740 1.00 18.17 137 HIS F CA 1
ATOM 6730 C C . HIS F 1 141 ? -93.038 77.380 92.300 1.00 17.79 137 HIS F C 1
ATOM 6731 O O . HIS F 1 141 ? -92.601 76.256 92.041 1.00 21.32 137 HIS F O 1
ATOM 6738 N N . ILE F 1 142 ? -93.470 78.231 91.377 1.00 18.79 138 ILE F N 1
ATOM 6739 C CA . ILE F 1 142 ? -93.515 77.879 89.960 1.00 20.68 138 ILE F CA 1
ATOM 6740 C C . ILE F 1 142 ? -92.104 77.951 89.394 1.00 22.59 138 ILE F C 1
ATOM 6741 O O . ILE F 1 142 ? -91.447 78.996 89.454 1.00 21.99 138 ILE F O 1
ATOM 6746 N N . ASN F 1 143 ? -91.634 76.835 88.852 1.00 17.88 139 ASN F N 1
ATOM 6747 C CA . ASN F 1 143 ? -90.322 76.824 88.233 1.00 24.13 139 ASN F CA 1
ATOM 6748 C C . ASN F 1 143 ? -90.390 77.243 86.777 1.00 24.42 139 ASN F C 1
ATOM 6749 O O . ASN F 1 143 ? -89.492 77.948 86.294 1.00 23.21 139 ASN F O 1
ATOM 6754 N N . SER F 1 144 ? -91.437 76.827 86.064 1.00 18.80 140 SER F N 1
ATOM 6755 C CA . SER F 1 144 ? -91.520 77.230 84.669 1.00 20.68 140 SER F CA 1
ATOM 6756 C C . SER F 1 144 ? -92.964 77.160 84.194 1.00 18.84 140 SER F C 1
ATOM 6757 O O . SER F 1 144 ? -93.784 76.429 84.749 1.00 19.72 140 SER F O 1
ATOM 6760 N N . ILE F 1 145 ? -93.264 77.941 83.162 1.00 19.88 141 ILE F N 1
ATOM 6761 C CA . ILE F 1 145 ? -94.567 77.894 82.505 1.00 16.51 141 ILE F CA 1
ATOM 6762 C C . ILE F 1 145 ? -94.303 78.051 81.013 1.00 21.78 141 ILE F C 1
ATOM 6763 O O . ILE F 1 145 ? -93.675 79.029 80.589 1.00 26.92 141 ILE F O 1
ATOM 6768 N N . GLU F 1 146 ? -94.693 77.051 80.226 1.00 23.51 142 GLU F N 1
ATOM 6769 C CA . GLU F 1 146 ? -94.340 77.066 78.810 1.00 20.23 142 GLU F CA 1
ATOM 6770 C C . GLU F 1 146 ? -95.513 76.634 77.951 1.00 18.88 142 GLU F C 1
ATOM 6771 O O . GLU F 1 146 ? -96.232 75.699 78.298 1.00 19.09 142 GLU F O 1
ATOM 6777 N N . LEU F 1 147 ? -95.660 77.287 76.805 1.00 18.24 143 LEU F N 1
ATOM 6778 C CA . LEU F 1 147 ? -96.627 76.835 75.812 1.00 18.37 143 LEU F CA 1
ATOM 6779 C C . LEU F 1 147 ? -96.155 75.536 75.175 1.00 24.34 143 LEU F C 1
ATOM 6780 O O . LEU F 1 147 ? -95.012 75.435 74.716 1.0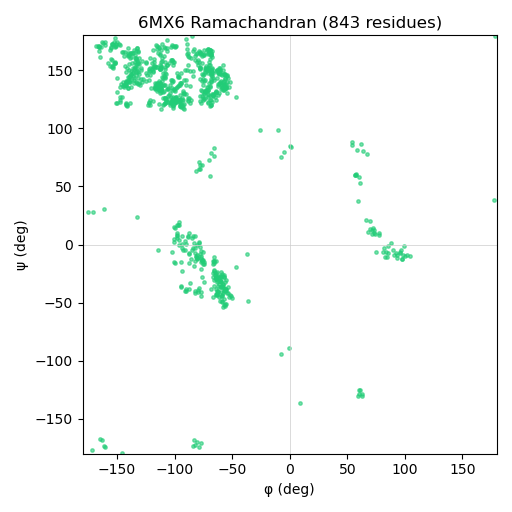0 22.71 143 LEU F O 1
ATOM 6785 N N . GLU F 1 148 ? -97.034 74.543 75.137 1.00 15.50 144 GLU F N 1
ATOM 6786 C CA . GLU F 1 148 ? -96.694 73.264 74.538 1.00 18.24 144 GLU F CA 1
ATOM 6787 C C . GLU F 1 148 ? -96.760 73.330 73.018 1.00 23.90 144 GLU F C 1
ATOM 6788 O O . GLU F 1 148 ? -97.522 74.106 72.441 1.00 24.49 144 GLU F O 1
ATOM 6794 N N . GLU F 1 149 ? -95.964 72.485 72.370 1.00 21.40 145 GLU F N 1
ATOM 6795 C CA . GLU F 1 149 ? -95.758 72.623 70.939 1.00 21.39 145 GLU F CA 1
ATOM 6796 C C . GLU F 1 149 ? -96.821 71.919 70.105 1.00 26.02 145 GLU F C 1
ATOM 6797 O O . GLU F 1 149 ? -96.876 72.144 68.891 1.00 28.42 145 GLU F O 1
ATOM 6803 N N . GLU F 1 150 ? -97.648 71.076 70.715 1.00 18.21 146 GLU F N 1
ATOM 6804 C CA . GLU F 1 150 ? -98.708 70.357 70.029 1.00 21.09 146 GLU F CA 1
ATOM 6805 C C . GLU F 1 150 ? -100.006 70.487 70.816 1.00 22.57 146 GLU F C 1
ATOM 6806 O O . GLU F 1 150 ? -99.976 70.586 72.043 1.00 19.16 146 GLU F O 1
ATOM 6812 N N . PRO F 1 151 ? -101.153 70.490 70.141 1.00 15.84 147 PRO F N 1
ATOM 6813 C CA . PRO F 1 151 ? -102.426 70.606 70.869 1.00 15.68 147 PRO F CA 1
ATOM 6814 C C . PRO F 1 151 ? -102.768 69.318 71.598 1.00 18.59 147 PRO F C 1
ATOM 6815 O O . PRO F 1 151 ? -102.452 68.221 71.143 1.00 22.04 147 PRO F O 1
ATOM 6819 N N . THR F 1 152 ? -103.477 69.455 72.719 1.00 19.30 148 THR F N 1
ATOM 6820 C CA . THR F 1 152 ? -104.032 68.294 73.401 1.00 18.30 148 THR F CA 1
ATOM 6821 C C . THR F 1 152 ? -105.460 68.603 73.846 1.00 16.32 148 THR F C 1
ATOM 6822 O O . THR F 1 152 ? -105.892 69.761 73.865 1.00 16.21 148 THR F O 1
ATOM 6826 N N . LYS F 1 153 ? -106.186 67.540 74.186 1.00 19.55 149 LYS F N 1
ATOM 6827 C CA . LYS F 1 153 ? -107.583 67.680 74.582 1.00 18.98 149 LYS F CA 1
ATOM 6828 C C . LYS F 1 153 ? -107.689 68.266 75.980 1.00 23.30 149 LYS F C 1
ATOM 6829 O O . LYS F 1 153 ? -106.908 67.929 76.874 1.00 22.30 149 LYS F O 1
ATOM 6835 N N . TRP F 1 154 ? -108.662 69.154 76.165 1.00 19.86 150 TRP F N 1
ATOM 6836 C CA . TRP F 1 154 ? -108.941 69.738 77.465 1.00 18.93 150 TRP F CA 1
ATOM 6837 C C . TRP F 1 154 ? -110.431 69.648 77.745 1.00 24.71 150 TRP F C 1
ATOM 6838 O O . TRP F 1 154 ? -111.256 69.582 76.826 1.00 20.40 150 TRP F O 1
ATOM 6849 N N . SER F 1 155 ? -110.760 69.662 79.038 1.00 20.06 151 SER F N 1
ATOM 6850 C CA . SER F 1 155 ? -112.139 69.717 79.508 1.00 20.44 151 SER F CA 1
ATOM 6851 C C . SER F 1 155 ? -112.290 70.836 80.530 1.00 25.80 151 SER F C 1
ATOM 6852 O O . SER F 1 155 ? -111.393 71.075 81.345 1.00 20.30 151 SER F O 1
ATOM 6855 N N . GLY F 1 156 ? -113.428 71.527 80.484 1.00 20.84 152 GLY F N 1
ATOM 6856 C CA . GLY F 1 156 ? -113.692 72.609 81.408 1.00 23.14 152 GLY F CA 1
ATOM 6857 C C . GLY F 1 156 ? -115.109 72.538 81.937 1.00 21.70 152 GLY F C 1
ATOM 6858 O O . GLY F 1 156 ? -115.962 71.823 81.412 1.00 27.53 152 GLY F O 1
ATOM 6859 N N . PHE F 1 157 ? -115.337 73.287 83.008 1.00 24.93 153 PHE F N 1
ATOM 6860 C CA . PHE F 1 157 ? -116.653 73.445 83.609 1.00 22.92 153 PHE F CA 1
ATOM 6861 C C . PHE F 1 157 ? -116.573 74.624 84.565 1.00 26.87 153 PHE F C 1
ATOM 6862 O O . PHE F 1 157 ? -115.492 75.150 84.838 1.00 31.51 153 PHE F O 1
ATOM 6870 N N . VAL F 1 158 ? -117.727 75.058 85.053 1.00 31.77 154 VAL F N 1
ATOM 6871 C CA . VAL F 1 158 ? -117.760 76.074 86.095 1.00 34.67 154 VAL F CA 1
ATOM 6872 C C . VAL F 1 158 ? -118.198 75.411 87.391 1.00 25.01 154 VAL F C 1
ATOM 6873 O O . VAL F 1 158 ? -118.888 74.386 87.400 1.00 28.02 154 VAL F O 1
ATOM 6877 N N . VAL F 1 159 ? -117.764 75.998 88.488 1.00 28.85 155 VAL F N 1
ATOM 6878 C CA . VAL F 1 159 ? -118.040 75.505 89.824 1.00 29.33 155 VAL F CA 1
ATOM 6879 C C . VAL F 1 159 ? -118.703 76.634 90.598 1.00 27.58 155 VAL F C 1
ATOM 6880 O O . VAL F 1 159 ? -118.402 77.811 90.382 1.00 29.98 155 VAL F O 1
ATOM 6884 N N . ASP F 1 160 ? -119.630 76.276 91.487 1.00 32.80 156 ASP F N 1
ATOM 6885 C CA . ASP F 1 160 ? -120.376 77.269 92.250 1.00 40.33 156 ASP F CA 1
ATOM 6886 C C . ASP F 1 160 ? -119.556 77.734 93.461 1.00 43.10 156 ASP F C 1
ATOM 6887 O O . ASP F 1 160 ? -118.378 77.396 93.615 1.00 36.64 156 ASP F O 1
ATOM 6892 N N . LYS F 1 161 ? -120.185 78.525 94.331 1.00 35.91 157 LYS F N 1
ATOM 6893 C CA . LYS F 1 161 ? -119.581 79.064 95.566 1.00 30.70 157 LYS F CA 1
ATOM 6894 C C . LYS F 1 161 ? -118.380 79.918 95.165 1.00 39.66 157 LYS F C 1
ATOM 6895 O O . LYS F 1 161 ? -118.525 80.798 94.301 1.00 41.55 157 LYS F O 1
ATOM 6901 N N . ASP F 1 162 ? -117.199 79.706 95.746 1.00 29.99 158 ASP F N 1
ATOM 6902 C CA . ASP F 1 162 ? -116.037 80.545 95.476 1.00 29.97 158 ASP F CA 1
ATOM 6903 C C . ASP F 1 162 ? -115.268 80.122 94.226 1.00 29.13 158 ASP F C 1
ATOM 6904 O O . ASP F 1 162 ? -114.180 80.655 93.990 1.00 36.59 158 ASP F O 1
ATOM 6909 N N . SER F 1 163 ? -115.804 79.175 93.452 1.00 29.54 159 SER F N 1
ATOM 6910 C CA . SER F 1 163 ? -115.250 78.727 92.174 1.00 32.30 159 SER F CA 1
ATOM 6911 C C . SER F 1 163 ? -113.997 77.866 92.329 1.00 29.99 159 SER F C 1
ATOM 6912 O O . SER F 1 163 ? -113.311 77.590 91.340 1.00 31.14 159 SER F O 1
ATOM 6915 N N . LEU F 1 164 ? -113.696 77.402 93.540 1.00 23.98 160 LEU F N 1
ATOM 6916 C CA . LEU F 1 164 ? -112.483 76.644 93.812 1.00 24.36 160 LEU F CA 1
ATOM 6917 C C . LEU F 1 164 ? -112.801 75.173 94.055 1.00 30.87 160 LEU F C 1
ATOM 6918 O O . LEU F 1 164 ? -113.855 74.829 94.600 1.00 31.91 160 LEU F O 1
ATOM 6923 N N . TYR F 1 165 ? -111.871 74.309 93.644 1.00 19.27 161 TYR F N 1
ATOM 6924 C CA . TYR F 1 165 ? -111.985 72.868 93.831 1.00 22.09 161 TYR F CA 1
ATOM 6925 C C . TYR F 1 165 ? -110.574 72.288 93.902 1.00 22.60 161 TYR F C 1
ATOM 6926 O O . TYR F 1 165 ? -109.584 72.993 93.707 1.00 22.17 161 TYR F O 1
ATOM 6935 N N . LEU F 1 166 ? -110.477 70.997 94.194 1.00 23.31 162 LEU F N 1
ATOM 6936 C CA . LEU F 1 166 ? -109.199 70.393 94.558 1.00 23.03 162 LEU F CA 1
ATOM 6937 C C . LEU F 1 166 ? -108.722 69.401 93.508 1.00 24.09 162 LEU F C 1
ATOM 6938 O O . LEU F 1 166 ? -109.493 68.544 93.059 1.00 24.94 162 LEU F O 1
ATOM 6943 N N . ARG F 1 167 ? -107.446 69.518 93.134 1.00 22.45 163 ARG F N 1
ATOM 6944 C CA . ARG F 1 167 ? -106.742 68.426 92.481 1.00 23.55 163 ARG F CA 1
ATOM 6945 C C . ARG F 1 167 ? -106.541 67.286 93.477 1.00 22.33 163 ARG F C 1
ATOM 6946 O O . ARG F 1 167 ? -106.646 67.466 94.697 1.00 22.87 163 ARG F O 1
ATOM 6954 N N . TYR F 1 168 ? -106.234 66.103 92.943 1.00 21.83 164 TYR F N 1
ATOM 6955 C CA . TYR F 1 168 ? -106.091 64.923 93.786 1.00 20.28 164 TYR F CA 1
ATOM 6956 C C . TYR F 1 168 ? -105.045 65.124 94.881 1.00 26.30 164 TYR F C 1
ATOM 6957 O O . TYR F 1 168 ? -105.134 64.501 95.945 1.00 25.73 164 TYR F O 1
ATOM 6966 N N . ASP F 1 169 ? -104.053 65.981 94.646 1.00 25.88 165 ASP F N 1
ATOM 6967 C CA . ASP F 1 169 ? -102.999 66.233 95.616 1.00 24.53 165 ASP F CA 1
ATOM 6968 C C . ASP F 1 169 ? -103.262 67.491 96.429 1.00 28.74 165 ASP F C 1
ATOM 6969 O O . ASP F 1 169 ? -102.337 68.021 97.056 1.00 29.73 165 ASP F O 1
ATOM 6974 N N . TYR F 1 170 ? -104.504 67.977 96.415 1.00 21.52 166 TYR F N 1
ATOM 6975 C CA . TYR F 1 170 ? -105.002 69.117 97.178 1.00 21.81 166 TYR F CA 1
ATOM 6976 C C . TYR F 1 170 ? -104.523 70.459 96.647 1.00 24.04 166 TYR F C 1
ATOM 6977 O O . TYR F 1 170 ? -104.769 71.475 97.287 1.00 21.91 166 TYR F O 1
ATOM 6986 N N . LEU F 1 171 ? -103.874 70.501 95.481 1.00 21.81 167 LEU F N 1
ATOM 6987 C CA . LEU F 1 171 ? -103.649 71.780 94.823 1.00 19.10 167 LEU F CA 1
ATOM 6988 C C . LEU F 1 171 ? -104.995 72.458 94.590 1.00 20.62 167 LEU F C 1
ATOM 6989 O O . LEU F 1 171 ? -105.944 71.816 94.143 1.00 22.18 167 LEU F O 1
ATOM 6994 N N . VAL F 1 172 ? -105.083 73.742 94.908 1.00 16.46 168 VAL F N 1
ATOM 6995 C CA . VAL F 1 172 ? -106.333 74.480 94.770 1.00 23.03 168 VAL F CA 1
ATOM 6996 C C . VAL F 1 172 ? -106.439 75.039 93.357 1.00 20.99 168 VAL F C 1
ATOM 6997 O O . VAL F 1 172 ? -105.555 75.767 92.893 1.00 21.18 168 VAL F O 1
ATOM 7001 N N . LEU F 1 173 ? -107.538 74.726 92.693 1.00 17.65 169 LEU F N 1
ATOM 7002 C CA . LEU F 1 173 ? -107.789 75.111 91.315 1.00 19.26 169 LEU F CA 1
ATOM 7003 C C . LEU F 1 173 ? -109.038 75.977 91.255 1.00 24.14 169 LEU F C 1
ATOM 7004 O O . LEU F 1 173 ? -109.942 75.845 92.089 1.00 24.27 169 LEU F O 1
ATOM 7009 N N . HIS F 1 174 ? -109.068 76.856 90.257 1.00 19.90 170 HIS F N 1
ATOM 7010 C CA . HIS F 1 174 ? -110.196 77.726 89.948 1.00 21.45 170 HIS F CA 1
ATOM 7011 C C . HIS F 1 174 ? -110.843 77.231 88.661 1.00 30.96 170 HIS F C 1
ATOM 7012 O O . HIS F 1 174 ? -110.145 76.765 87.760 1.00 28.74 170 HIS F O 1
ATOM 7019 N N . ASN F 1 175 ? -112.168 77.323 88.559 1.00 27.87 171 ASN F N 1
ATOM 7020 C CA . ASN F 1 175 ? -112.785 76.884 87.303 1.00 36.13 171 ASN F CA 1
ATOM 7021 C C . ASN F 1 175 ? -112.382 77.831 86.173 1.00 45.54 171 ASN F C 1
ATOM 7022 O O . ASN F 1 175 ? -112.091 79.005 86.409 1.00 35.97 171 ASN F O 1
#

Secondary structure (DSSP, 8-state):
-EETT-EEEBTTS-EEEGGG--TT-EEE-TTS-EEEEEEEEEEEEPPEEEEESSS-PPEEE-TTPEEEEEEE---EEEEEEEHHHHHHS-HHHHTTEEEEB-----EEEEEEEEE-SS-EEEEEEEESTTSEEEBTT-BEEE-/-EETT-EEEBTTS-EEEGGG--TT-EEE-TTS-EEEEEEEEEEEEPPEEEEESSS-PPEEE-TTPEEEEEEE---EEEEEEEHHHHHHS-HHHHTTEEEEB-----EE-EEEEEE-SS-EEEEEEEESTTSEEEBTT-BEEE-/-EETT-EEEBTTS-EEEGGG--TT-EEE-TTS-EEEEEEEEEEEEEEEEEEESSSSPPEEE-TTPEEEEEEE---EEEEEEEHHHHHHS-HHHHTTEEEEB-----EEEEEEEEEEEEEEEEEEEEESTTSEEEBTT-BEEE-/-EETT-EEEBTTS-EEEGGG--TT-EEE-TTS-EEEEEEEEEEEEPPEEEEESSS-PPEEE-TTPEEEEEEE---EEEEEEEHHHHHHS-HHHHTTEEEEB-----EE-EEEEEE-SS-EEEEEEEESTTSEEEBTT-BEEE-/-EETT-EEEBTTS-EEEGGG--TT-EEE-TTS-EEEEEEEEEEEEPPEEEEESSSSPPEEE-TTPEEEEEEE---EEEEEEEHHHHHHS-HHHHTTEEEEB-----EE-EEEEEE-SS-EEEEEEEESTTSEEEBTT-BEEE-/-EETT-EEEBTTS-EEEGGG--TT-EEE-TTS-EEEEEEEEEEEEPPEEEEESSS-PPEEE-TTPEEEEEEE---EEEEEEEHHHHHHS-HHHHTTEEEEB-----EE-EEEEEE-SS-EEEEEEEESTTSEEEBTT-BEEE-

Nearest PDB structures (foldseek):
  6owu-assembly2_B  TM=1.005E+00  e=1.904E-26  Cryptococcus neoformans
  6myl-assembly3_C  TM=9.908E-01  e=2.237E-23  Cryptococcus deuterogattii R265
  1um2-assembly1_A  TM=8.751E-01  e=2.807E-05  Saccharomyces cerevisiae
  1ef0-assembly2_B-2  TM=9.059E-01  e=1.366E-04  Saccharomyces cerevisiae
  1um2-assembly2_B  TM=9.019E-01  e=4.598E-04  Saccharomyces cerevisiae

Sequence (858 aa):
CLQNGTRLLRADGSEVLVEDVQEGDQLLGPDGTSRTASKIVRGEERLYRIKTHEGLEDLVCTHNHILSMYKERESHERVDVTVDDFVRLPQQEQQKYKLFRSTDATLLHINSIELEEEPTKWSGFVVDKDSLYLRYDYLVLHNCLQNGTRLLRADGSEVLVEDVQEGDQLLGPDGTSRTASKIVRGEERLYRIKTHEGLEDLVCTHNHILSMYKERESHERVDVTVDDFVRLPQQEQQKYKLFRSTDATLLHINSIELEEEPTKWSGFVVDKDSLYLRYDYLVLHNCLQNGTRLLRADGSEVLVEDVQEGDQLLGPDGTSRTASKIVRGEERLYRIKTHEGLEDLVCTHNHILSMYKERESHERVDVTVDDFVRLPQQEQQKYKLFRSTDATLLHINSIELEEEPTKWSGFVVDKDSLYLRYDYLVLHNCLQNGTRLLRADGSEVLVEDVQEGDQLLGPDGTSRTASKIVRGEERLYRIKTHEGLEDLVCTHNHILSMYKERESHERVDVTVDDFVRLPQQEQQKYKLFRSTDATLLHINSIELEEEPTKWSGFVVDKDSLYLRYDYLVLHNCLQNGTRLLRADGSEVLVEDVQEGDQLLGPDGTSSRTASKIVRGEERLYRIKTHEGLEDLVCTHNHILSMYKERESHERVDVTVDDFVRLPQQEQQKYKLFRSTDATLLHINSIELEEEPTKWSGFVVDKDSLYLRYDYLVLHNCLQNGTRLLRADGSEVLVEDVQEGDQLLGPDGTSRTASKIVRGEERLYRIKTHEGLEDLVCTHNHILSMYKERESHERVDVTVDDFVRLPQQEQQKYKLFRSTDATLLHINSIELEEEPTKWSGFVVDKDSLYLRYDYLVLHN

InterPro domains:
  IPR000555 JAB1/MPN/MOV34 metalloenzyme domain [PF01398] (2299-2403)
  IPR000555 JAB1/MPN/MOV34 metalloenzyme domain [SM00232] (2296-2430)
  IPR012337 Ribonuclease H-like superfamily [SSF53098] (1019-1276)
  IPR012337 Ribonuclease H-like superfamily [SSF53098] (1958-2210)
  IPR012591 PRO8NT domain [PF08082] (70-221)
  IPR012592 PROCN domain [PF08083] (418-823)
  IPR012984 PROCT domain [PF08084] (2409-2528)
  IPR019580 Pre-mRNA-processing-splicing factor 8, U6-snRNA-binding [PF10596] (1467-1531)
  IPR019580 Pre-mRNA-processing-splicing factor 8, U6-snRNA-binding [PF10596] (1678-1795)
  IPR019581 Pre-mRNA-processing-splicing factor 8, U5-snRNA-binding [PF10597] (1260-1396)
  IPR019582 RNA recognition motif, spliceosomal PrP8 [PF10598] (1008-1098)
  IPR021983 PRP8 domain IV core [PF12134] (1955-2183)
  IPR021983 PRP8 domain IV core [cd13838] (1961-2211)
  IPR027652 Pre-mRNA-processing-splicing factor 8 [PTHR11140] (33-2521)
  IPR036844 Hint domain superfamily [SSF51294] (1530-1705)
  IPR042516 Pre-mRNA-processing-splicing factor 8, U5-snRNA-binding domain superfamily [G3DSA:3.30.43.40] (1206-1326)
  IPR043172 Prp8 RNase domain IV, palm region [G3DSA:3.30.420.230] (1956-2116)
  IPR043173 Prp8 RNase domain IV, fingers region [G3DSA:1.20.80.40] (2117-2215)

Solvent-accessible surface area: 36246 Å² total; per-residue (Å²): 32,2,14,33,17,16,56,0,9,74,35,116,41,54,84,8,68,1,44,81,0,96,114,38,32,70,0,24,0,33,106,52,67,42,5,50,0,30,145,41,75,117,24,105,50,25,0,10,25,1,32,9,16,49,21,36,30,25,5,7,0,1,38,85,4,50,4,1,0,62,53,40,254,217,67,33,92,90,40,70,19,42,0,22,72,1,11,56,46,42,33,56,53,24,47,67,26,13,4,16,77,17,117,173,142,52,39,4,52,32,27,34,24,109,39,3,37,9,26,18,128,34,1,5,18,50,6,62,133,70,23,14,6,4,5,42,13,99,4,2,5,22,37,32,2,8,34,22,16,46,0,10,68,30,120,44,56,87,10,65,1,51,73,1,124,117,44,30,75,1,23,0,30,107,53,58,46,5,48,0,43,141,31,71,122,26,109,53,25,0,12,16,1,39,10,17,40,20,34,26,23,5,7,0,1,39,82,5,50,3,1,0,57,52,27,179,207,49,38,94,89,45,70,19,40,0,18,78,2,9,58,45,47,32,63,54,23,52,74,26,13,4,15,73,12,112,170,114,50,45,3,54,32,30,32,23,111,38,0,59,7,27,15,122,33,1,5,19,47,6,65,133,77,25,14,6,4,3,50,14,95,4,2,5,22,32,32,2,12,33,17,15,36,0,8,80,38,114,41,50,80,8,68,1,43,74,1,126,111,38,32,75,0,25,0,27,91,47,67,40,4,48,0,21,138,49,76,134,26,108,38,24,0,12,18,2,31,9,16,44,21,37,30,26,5,8,0,1,38,85,4,49,4,2,0,62,69,38,219,219,65,45,107,83,42,73,20,40,0,22,71,1,9,60,49,41,31,52,60,25,47,73,21,13,5,17,76,11,126,146,125,63,39,4,52,33,27,33,22,111,41,1,61,9,28,18,122,39,0,5,17,67,6,61,134,73,23,14,5,4,6,45,14,96,3,2,5,22,39,31,2,14,33,16,14,48,0,9,77,39,113,46,49,89,9,70,1,43,73,0,121,118,35,30,73,0,24,0,29,104,49,65,41,6,48,0,29,156,52,72,123,25,114,47,22,0,10,22,2,34,10,15,45,21,34,28,25,5,8,0,2,37,81,5,53,3,2,0,62,57,36,224,218,72,46,101,91,41,73,19,40,0,22,79,2,8,53,46,40,31,58,58,24,55,59,24,12,4,16,75,14,138,158,127,65,42,4,56,33,26,30,24,105,39,3,40,0,26,15,127,30,0,4,16,61,9,62,129,74,26,15,4,5,5,42,12,90,3,1,4,20,39,29,2,8,34,21,19,33,0,8,75,32,118,42,53,87,8,69,0,51,69,2,115,113,39,32,79,0,25,0,29,96,54,60,42,5,50,0,38,144,51,70,104,25,101,53,23,0,13,17,2,36,9,17,46,19,32,26,24,5,7,0,2,38,84,4,52,4,1,0,66,53,41,239,221,78,41,91,90,42,72,20,39,0,22,76,2,11,54,45,45,34,62,54,23,50,70,25,15,5,16,77,10,125,157,130,58,44,4,52,31,26,33,25,112,37,0,60,8,28,16,119,32,0,4,15,49,9,63,134,74,22,13,6,4,5,44,15,85,3,2,5,22,43,33,2,14,37,14,9,40,0,9,76,36,116,41,53,82,8,69,1,69,75,4,125,118,37,31,76,0,25,0,26,91,49,62,41,5,51,0,28,144,64,80,202,24,108,49,23,0,10,22,2,35,11,18,48,21,35,24,21,4,8,0,1,37,82,5,52,3,2,0,61,54,34,231,218,58,45,99,91,42,71,22,40,0,22,74,2,10,56,46,40,29,50,52,23,53,69,20,17,4,15,76,13,109,143,127,54,44,4,52,34,28,33,22,108,40,2,38,1,28,18,107,36,4,5,16,57,9,62,132,76,25,13,4,5,3,45,13,98,2,2,5,22,36